Protein 9BLR (pdb70)

GO terms:
  GO:0005272 sodium channel activity (F, IDA)
  GO:0005886 plasma membrane (C, IDA)
  GO:0034706 sodium channel complex (C, IDA)
  GO:0016324 apical plasma membrane (C, EXP)
  GO:0005886 plasma membrane (C, TAS)
  GO:0005515 protein binding (F, IPI)
  GO:0015629 actin cytoskeleton (C, IDA)
  GO:0098719 sodium ion import across plasma membrane (P, IDA)
  GO:0071468 cellular response to acidic pH (P, IDA)
  GO:0006883 intracellular sodium ion homeostasis (P, IDA)
  GO:0016020 membrane (C, IDA)
  GO:0016324 apical plasma membrane (C, IDA)

InterPro domains:
  IPR001873 Epithelial sodium channel [PF00858] (227-713)
  IPR001873 Epithelial sodium channel [PR01078] (249-266)
  IPR001873 Epithelial sodium channel [PR01078] (288-304)
  IPR001873 Epithelial sodium channel [PR01078] (424-435)
  IPR001873 Epithelial sodium channel [PR01078] (438-454)
  IPR001873 Epithelial sodium channel [PR01078] (463-481)
  IPR001873 Epithelial sodium channel [PR01078] (488-506)
  IPR001873 Epithelial sodium channel [PR01078] (518-534)
  IPR001873 Epithelial sodium channel [PR01078] (551-562)
  IPR001873 Epithelial sodium channel [PR01078] (562-579)
  IPR001873 Epithelial sodium channel [PR01078] (615-635)
  IPR001873 Epithelial sodium channel [PR01078] (659-679)
  IPR001873 Epithelial sodium channel [PR01078] (679-693)
  IPR001873 Epithelial sodium channel [PR01078] (693-709)
  IPR001873 Epithelial sodium channel [PTHR11690] (219-716)
  IPR004724 Epithelial sodium channel, chordates [TIGR00859] (219-781)
  IPR020903 Epithelial sodium channel, conserved site [PS01206] (551-571)

Secondary structure (DSSP, 8-state):
--EEEEE-S-----GGGHHHHHHHHHHHHHHHHHH----S-TTS-EEE---EEEEEEETTEEEEEEEEESSHHHHHHHHHHHHHHHHHTTSSSS----SEEEEEETTEEE-GGGSEEEEETTTEEEEE----SPP-SSSGGGSEEEEEE---SSS-TTT---BSEEEEEE-TT--TTTT---EEE-TTEEEEEEEEEEEEE--BBTTBSS----SSSS---HHHHHHHHHHHHHHHHHSSB-TTS---TT--B--TTT-TTHHHHHHHHHHHHHTT--SHHHH-PPBSEEEEEEEEEEEEE-S-TTTHHHHHHHHHHHT-----EEEEEEEE--S---EE--/-EEEEEEEE---EEPPEEEEEESSSS-HHHHTTTTHHHHHHHHHHHHHHH-GGG-----HHHHTTS-EEEEE-SSTTS-EEEESS----SPPP-STTEEEEEEEEETTTTEEEEEEES-HHHHHHHHHHHHHHHHHTTS-HHHHTTSS--HHHHEEEEEETTEEE-GGGSEEEEETTTEEEEEES-SSSSPPPEE-S-SGGGSEEEEEE--GGGS-TTT--SBSEEEEEE-TT----HHHH-EEE-TTEEEEEEEEEEEEE---TTTSS-BSSSTT-SS--GGGGGTPPP-HHHHHHHHHHHHHHHHHSSB-TTS---TT--B--TTT-TTHHHHHHHHHH-HHHHHHHHTTPPPBSEE--B--EEEEEESS-TTTHHHHHHHHHHT-SSSS-----TTSEEEEEEEEEEEEEEEEEEEE-/-EEEEEEEES-EE--EEEEEESSSS-HHHHHHHHHHHHHHHHHHHHHH---HHHHHS-EEE----EEEEE--SSTTS-EEEEESSHHHHHHHHHHHHHHHHHTTS-HHHHHHTS--HHHHEEEEEETTEEE-GGGEEEEEETTTEEEEEES--TTSPPPEE-S-SGGGSEEEEEE--GGGS-TTS---BSEEEEEE-TTS---HHHH-EEE-TTEEEEEEEEEEEEE---TTTS--BSTTTT-SS--TTSS---HHHHHHHHHHHHHHHTTT-B-SSS---TT--B--TTT-TTHHHHHHHHHHHHTTTTTSHHHH---BSEEEEE--EEEEEESS-TTTHHHHHHHHHHHTTTS-SSPPPGGGEEEEEEEEEEEEEEEEEEE--

Radius of gyration: 31.33 Å; Cα contacts (8 Å, |Δi|>4): 2363; chains: 3; bounding box: 93×84×81 Å

Foldseek 3Di:
DWWKKKFQQAADCFPVCNVVVVVLVVLLCVQVCVVDCVLQDSQQGWDFDCGTWGKAADPVRPDMDTDHDPDVLVRLQVSSQVSVQQRPLPDDPPDGVPQFLWKDALHHGDDQVCWDWDAARRRHIMTMNPDPDDFDDWDLNRFMKTKGFFPVPPGPVRHDPDTWMWMFIGHPFADGPFPTPTDTFHFQKEKEKEKDKEKAAEAAAQPHDFADDFQDGGGDFQRRRLLVLLQVVLCVVQVAGDRRGHGPPRGGHDHCSPRVRSVVVNVVSVVCVVVVVDCSVVRGTGHNMDMDMDIDMDMDGPDDPVPPVVVVVSCVVVPHDCVRMYMYRYTHHDPDYDYDYD/DKDKDKDFFADKDFDWKKKWFWLFQFFQVQCCVQCVQVVVVLVQLVCLAPPNVVHDPHDCVLCVLWFKWKWFCPPVVDIDTGTSPPDVDSHRDLDPRIWMWTWAADDVRPGTDTDTGSDPLVVSLVSSVVSVQQRVLVDDVVVSLVRHDQQLQWFLAKAALHDGDGSVQWDWDQQPSGRIMTIHQQCDPHHGDIFGDFDLNHGMKTKTFRPPVRGDVSRNPDGFMWMATHHHQADDPSPPRTDTFFWLKEKEKAKAKAKEFEDDDVVDPADAFPPPFDFDFLCVVSVGTDFQVSQLLRLLQVVLCVFQVAGDDSGHDDPPHGHDHCVPGSNSVVSNVCSVPDVVSVVVSVVRGHGHRMGIDIDMDMDMDRPDDPVCLVPVLVVSLVPSPDDDDSDRDSGGMYMYGYTHHSIHYIYMYMDDD/DDKDKDKDLDWFFFWKKKKFWQFAFQQVPCCVVCVVPVVVLVVQCCVVPVVVLCVLWPWDPDVVKIWTWQADPVRPDGDIDIDPPPNVRSLVSSVVVVLQSLLPDDDVVLLVRHDQQLQFFLWKDAQHDTDGSVQWDWDQFLNRRIMTMGQQDPPDDGDIWNDFDLNHGMKTKTFFDPVRHDPSHDDDGFMWMDTHHNQDDCPRVPDTDTFAFQKAKEKAWAKEKEFDDDDVVDHADAQPPDAPFDQQPNGGDFLVSQLQRLLQVVLCVPQHAGDPSDDDHPPHGHDHCVRRSSSVRVVVVSVVCVVVCNSVSNVGRGGHRIDMDIDIDIDIDRPPDPVCVVPPFVVSVVSSPPPDPDTDDSRRMYMYGYTHNRSMHMYMYDDDD

Solvent-accessible surface area: 49454 Å² total; per-residue (Å²): 62,12,7,3,0,0,0,14,15,21,11,110,73,33,94,73,0,94,178,40,1,100,64,0,39,112,3,0,128,106,7,20,102,92,26,13,155,170,117,26,49,90,135,26,102,3,90,115,84,101,66,0,0,0,118,6,35,69,77,125,32,69,79,54,26,114,36,10,8,18,6,0,13,27,0,0,52,45,0,3,32,4,0,3,3,5,3,14,18,43,92,35,81,96,193,158,94,101,7,14,12,23,2,39,36,45,22,95,25,14,61,16,227,112,23,115,68,53,62,34,28,45,35,0,14,0,14,4,12,40,6,124,81,94,31,14,25,17,1,46,71,19,3,6,12,0,17,0,28,3,42,55,146,80,6,22,41,7,9,34,11,42,4,6,0,69,0,2,6,17,16,107,97,72,54,10,29,56,25,46,24,20,16,13,1,20,15,13,5,16,0,13,0,16,8,71,29,50,48,8,59,153,96,0,54,70,26,131,65,98,83,22,126,46,56,45,150,29,37,22,22,49,38,1,0,34,20,3,0,12,0,79,21,0,31,111,85,37,81,0,0,12,50,36,40,38,63,27,122,83,20,86,59,3,7,21,54,170,36,99,21,8,4,34,20,7,20,96,19,52,66,32,34,49,95,71,143,15,42,4,38,109,107,5,32,55,14,20,181,30,39,12,19,94,19,66,33,9,26,0,76,13,15,1,70,83,0,41,55,21,19,126,24,23,8,51,60,95,64,32,118,155,94,20,5,0,42,0,2,1,4,24,36,79,125,56,108,136,46,60,112,163,180,47,58,31,42,43,48,33,5,38,97,76,31,68,0,2,0,0,0,0,0,3,13,1,14,1,30,62,66,97,0,99,116,54,0,140,52,2,12,89,1,0,72,21,0,7,63,26,4,59,34,8,128,118,67,215,152,30,54,86,83,31,4,80,25,1,5,0,0,13,12,20,76,159,80,104,179,120,63,104,65,74,40,2,36,86,133,160,81,86,147,10,28,63,33,131,25,13,62,8,0,1,69,2,20,13,95,152,141,111,100,54,58,79,34,58,0,61,6,1,5,20,0,0,27,33,0,0,69,24,1,1,14,8,32,9,11,75,27,72,88,148,80,3,47,116,10,4,4,52,6,84,45,0,11,18,6,3,20,14,16,33,108,70,8,61,67,175,78,15,50,67,16,12,12,25,54,14,0,19,1,14,1,4,18,12,27,51,117,139,182,12,74,78,5,26,12,35,14,48,81,29,1,0,52,1,10,0,5,0,10,1,97,26,1,0,23,7,35,3,22,17,0,0,0,13,0,13,12,9,56,43,104,21,15,0,11,0,39,13,50,7,3,28,1,12,10,34,5,13,0,20,0,1,0,18,6,5,61,2,74,20,77,10,142,115,109,20,99,6,1,119,94,16,104,103,22,98,18,130,52,21,10,71,115,52,91,24,67,40,33,9,26,7,2,21,21,0,2,32,0,33,37,0,28,145,88,16,105,0,0,5,14,38,20,23,44,40,241,73,67,130,60,2,9,50,190,77,39,84,60,5,4,25,30,23,16,78,15,36,62,41,71,66,23,27,117,85,7,35,73,73,7,86,27,36,6,84,21,42,32,30,75,33,35,26,7,32,3,48,10,21,1,111,31,0,53,94,19,0,12,104,2,0,33,86,11,34,94,107,106,87,102,141,111,14,31,111,113,0,3,0,34,0,13,1,20,1,24,53,29,0,52,62,7,5,66,36,51,63,100,114,69,62,45,16,90,13,59,21,135,110,2,82,2,1,0,0,0,0,0,0,17,4,9,5,58,25,60,38,3,112,136,59,0,53,71,0,5,106,22,0,138,104,13,30,144,93,63,82,102,135,130,12,40,149,93,13,54,54,64,99,81,145,169,58,13,0,0,63,5,41,23,130,113,96,96,108,42,11,66,39,64,6,59,8,8,5,34,0,1,28,27,2,0,66,30,0,8,36,4,16,2,11,84,17,90,95,152,117,8,45,120,5,11,5,49,8,99,36,0,16,17,10,3,12,16,22,11,79,29,10,33,24,172,46,14,37,85,36,40,11,15,36,17,0,5,0,16,5,2,11,48,99,149,156,104,117,74,62,31,1,6,43,18,2,14,74,25,3,0,22,1,8,0,23,0,30,22,106,29,5,8,30,17,24,31,29,4,0,0,0,9,1,15,23,8,49,63,70,61,36,9,23,0,43,25,86,7,36,13,0,6,0,10,14,3,1,12,1,2,0,26,8,30,21,22,90,55,39,36,88,114,122,48,126,0,1,115,106,24,94,74,21,110,38,154,69,32,11,146,21,23,14,32,53,43,1,2,10,8,0,6,9,1,56,64,1,39,132,107,49,49,0,0,28,8,24,38,29,74,13,114,104,16,89,49,1,8,19,111,107,29,107,47,20,18,44,12,53,58,46,16,25,126,21,3,46,111,101,133,32,29,1,48,91,52,14,59,52,24,11,52,82,82,48,27,49,62,28,42,4,12,0,46,3,1,0,57,37,0,50,140,8,7,1,33,0,0,22,40,29,14,20,213,84,38,159,154,118,5,82,73,50,14,0,0,37,0,15,0,6,3,18,16,4,23,29,33,10,50,86,63,47,65,141

Nearest PDB structures (foldseek):
  9blr-assembly1_B  TM=1.002E+00  e=4.425E-98  Homo sapiens
  9btg-assembly1_B  TM=9.963E-01  e=2.509E-84  Homo sapiens
  9btu-assembly1_B  TM=9.825E-01  e=3.377E-84  Homo sapiens
  6wth-assembly1_B  TM=9.938E-01  e=1.304E-80  Homo sapiens
  9btg-assembly1_A  TM=9.764E-01  e=3.325E-81  Homo sapiens

B-factor: mean 76.35, std 28.98, range [6.54, 152.68]

Structure (mmCIF, N/CA/C/O backbone):
data_9BLR
#
_entry.id   9BLR
#
_cell.length_a   1.00
_cell.length_b   1.00
_cell.length_c   1.00
_cell.angle_alpha   90.00
_cell.angle_beta   90.00
_cell.angle_gamma   90.00
#
_symmetry.space_group_name_H-M   'P 1'
#
loop_
_entity.id
_entity.type
_entity.pdbx_description
1 polymer 'Isoform 1 of Amiloride-sensitive sodium channel subunit delta'
2 polymer 'Amiloride-sensitive sodium channel subunit beta'
3 polymer 'Amiloride-sensitive sodium channel subunit gamma'
4 branched beta-D-mannopyranose-(1-4)-2-acetamido-2-deoxy-beta-D-glucopyranose-(1-4)-2-acetamido-2-deoxy-beta-D-glucopyranose
5 branched 2-acetamido-2-deoxy-beta-D-glucopyranose-(1-4)-2-acetamido-2-deoxy-beta-D-glucopyranose
6 non-polymer 2-acetamido-2-deoxy-beta-D-glucopyranose
#
loop_
_atom_site.group_PDB
_atom_site.id
_atom_site.type_symbol
_atom_site.label_atom_id
_atom_site.label_alt_id
_atom_site.label_comp_id
_atom_site.label_asym_id
_atom_site.label_entity_id
_atom_site.label_seq_id
_atom_site.pdbx_PDB_ins_code
_atom_site.Cartn_x
_atom_site.Cartn_y
_atom_site.Cartn_z
_atom_site.occupancy
_atom_site.B_iso_or_equiv
_atom_site.auth_seq_id
_atom_site.auth_comp_id
_atom_site.auth_asym_id
_atom_site.auth_atom_id
_atom_site.pdbx_PDB_model_num
ATOM 1 N N . LEU A 1 128 ? 155.184 164.412 164.281 1.00 110.93 128 LEU A N 1
ATOM 2 C CA . L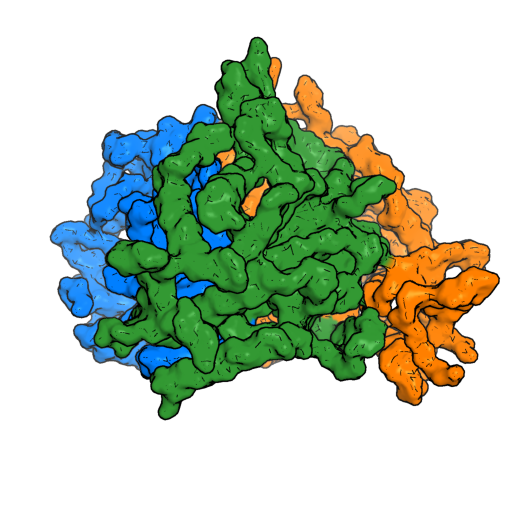EU A 1 128 ? 155.707 164.324 165.639 1.00 113.18 128 LEU A CA 1
ATOM 3 C C . LEU A 1 128 ? 156.114 162.875 165.948 1.00 114.86 128 LEU A C 1
ATOM 4 O O . LEU A 1 128 ? 155.357 161.950 165.655 1.00 114.31 128 LEU A O 1
ATOM 20 N N . PRO A 1 129 ? 157.298 162.669 166.529 1.00 109.50 129 PRO A N 1
ATOM 21 C CA . PRO A 1 129 ? 157.774 161.299 166.761 1.00 109.42 129 PRO A CA 1
ATOM 22 C C . PRO A 1 129 ? 157.082 160.621 167.937 1.00 107.11 129 PRO A C 1
ATOM 23 O O . PRO A 1 129 ? 156.452 161.256 168.785 1.00 104.59 129 PRO A O 1
ATOM 34 N N . LEU A 1 130 ? 157.225 159.298 167.975 1.00 96.37 130 LEU A N 1
ATOM 35 C CA . LEU A 1 130 ? 156.649 158.449 169.007 1.00 91.39 130 LEU A CA 1
ATOM 36 C C . LEU A 1 130 ? 157.720 158.015 169.999 1.00 95.73 130 LEU A C 1
ATOM 37 O O . LEU A 1 130 ? 158.903 158.324 169.851 1.00 101.68 130 LEU A O 1
ATOM 53 N N . VAL A 1 131 ? 157.289 157.275 171.018 1.00 81.34 131 VAL A N 1
ATOM 54 C CA . VAL A 1 131 ? 158.199 156.652 171.973 1.00 79.04 131 VAL A CA 1
ATOM 55 C C . VAL A 1 131 ? 157.631 155.301 172.386 1.00 81.29 131 VAL A C 1
ATOM 56 O O . VAL A 1 131 ? 156.427 155.168 172.624 1.00 86.36 131 VAL A O 1
ATOM 69 N N . THR A 1 132 ? 158.501 154.295 172.454 1.00 75.75 132 THR A N 1
ATOM 70 C CA . THR A 1 132 ? 158.153 152.955 172.909 1.00 69.96 132 THR A CA 1
ATOM 71 C C . THR A 1 132 ? 158.831 152.696 174.245 1.00 73.42 132 THR A C 1
ATOM 72 O O . THR A 1 132 ? 160.013 153.012 174.411 1.00 81.25 132 THR A O 1
ATOM 83 N N . LEU A 1 133 ? 158.090 152.122 175.188 1.00 69.94 133 LEU A N 1
ATOM 84 C CA . LEU A 1 133 ? 158.624 151.720 176.484 1.00 62.98 133 LEU A CA 1
ATOM 85 C C . LEU A 1 133 ? 158.560 150.204 176.595 1.00 66.43 133 LEU A C 1
ATOM 86 O O . LEU A 1 133 ? 157.509 149.609 176.344 1.00 76.31 133 LEU A O 1
ATOM 102 N N . CYS A 1 134 ? 159.677 149.583 176.977 1.00 70.44 134 CYS A N 1
ATOM 103 C CA . CYS A 1 134 ? 159.754 148.136 177.134 1.00 73.44 134 CYS A CA 1
ATOM 104 C C . CYS A 1 134 ? 160.283 147.804 178.522 1.00 72.85 134 CYS A C 1
ATOM 105 O O . CYS A 1 134 ? 161.171 148.489 179.035 1.00 77.17 134 CYS A O 1
ATOM 112 N N . ASP A 1 135 ? 159.744 146.739 179.123 1.00 68.95 135 ASP A N 1
ATOM 113 C CA . ASP A 1 135 ? 159.955 146.486 180.544 1.00 70.98 135 ASP A CA 1
ATOM 114 C C . ASP A 1 135 ? 161.207 145.672 180.851 1.00 74.62 135 ASP A C 1
ATOM 115 O O . ASP A 1 135 ? 161.633 145.644 182.009 1.00 74.97 135 ASP A O 1
ATOM 124 N N . GLY A 1 136 ? 161.804 145.012 179.863 1.00 84.34 136 GLY A N 1
ATOM 125 C CA . GLY A 1 136 ? 162.974 144.196 180.134 1.00 82.86 136 GLY A CA 1
ATOM 126 C C . GLY A 1 136 ? 162.686 142.903 180.863 1.00 83.55 136 GLY A C 1
ATOM 127 O O . GLY A 1 136 ? 163.606 142.303 181.424 1.00 79.29 136 GLY A O 1
ATOM 131 N N . ASN A 1 137 ? 161.432 142.450 180.869 1.00 90.56 137 ASN A N 1
ATOM 132 C CA . ASN A 1 137 ? 161.018 141.247 181.594 1.00 87.82 137 ASN A CA 1
ATOM 133 C C . ASN A 1 137 ? 160.085 140.423 180.714 1.00 87.46 137 ASN A C 1
ATOM 134 O O . ASN A 1 137 ? 158.857 140.541 180.812 1.00 89.18 137 ASN A O 1
ATOM 145 N N . PRO A 1 138 ? 160.630 139.573 179.843 1.00 76.81 138 PRO A N 1
ATOM 146 C CA . PRO A 1 138 ? 159.769 138.747 178.989 1.00 80.16 138 PRO A CA 1
ATOM 147 C C . PRO A 1 138 ? 159.032 137.673 179.779 1.00 85.41 138 PRO A C 1
ATOM 148 O O . PRO A 1 138 ? 159.478 137.231 180.839 1.00 86.66 138 PRO A O 1
ATOM 159 N N . ARG A 1 139 ? 157.886 137.254 179.240 1.00 101.36 139 ARG A N 1
ATOM 160 C CA . ARG A 1 139 ? 157.036 136.258 179.880 1.00 101.44 139 ARG A CA 1
ATOM 161 C C . ARG A 1 139 ? 157.598 134.847 179.694 1.00 103.06 139 ARG A C 1
ATOM 162 O O . ARG A 1 139 ? 158.513 134.604 178.903 1.00 103.46 139 ARG A O 1
ATOM 183 N N . ARG A 1 140 ? 157.016 133.905 180.444 1.00 102.68 140 ARG A N 1
ATOM 184 C CA . ARG A 1 140 ? 157.137 132.477 180.186 1.00 102.14 140 ARG A CA 1
ATOM 185 C C . ARG A 1 140 ? 155.801 132.018 179.611 1.00 103.62 140 ARG A C 1
ATOM 186 O O . ARG A 1 140 ? 154.867 131.744 180.378 1.00 104.64 140 ARG A O 1
ATOM 207 N N . PRO A 1 141 ? 155.638 131.943 178.290 1.00 108.01 141 PRO A N 1
ATOM 208 C CA . PRO A 1 141 ? 154.317 131.621 177.737 1.00 108.39 141 PRO A CA 1
ATOM 209 C C . PRO A 1 141 ? 153.808 130.284 178.254 1.00 111.57 141 PRO A C 1
ATOM 210 O O . PRO A 1 141 ? 154.561 129.316 178.375 1.00 115.27 141 PRO A O 1
ATOM 221 N N . SER A 1 142 ? 152.513 130.240 178.560 1.00 117.06 142 SER A N 1
ATOM 222 C CA . SER A 1 142 ? 151.916 129.023 179.106 1.00 117.89 142 SER A CA 1
ATOM 223 C C . SER A 1 142 ? 152.155 127.786 178.245 1.00 120.40 142 SER A C 1
ATOM 224 O O . SER A 1 142 ? 152.389 126.709 178.819 1.00 119.23 142 SER A O 1
ATOM 232 N N . PRO A 1 143 ? 152.115 127.850 176.910 1.00 121.05 143 PRO A N 1
ATOM 233 C CA . PRO A 1 143 ? 152.349 126.633 176.111 1.00 118.79 143 PRO A CA 1
ATOM 234 C C . PRO A 1 143 ? 153.704 125.969 176.333 1.00 117.42 143 PRO A C 1
ATOM 235 O O . PRO A 1 143 ? 153.827 124.770 176.056 1.00 118.50 143 PRO A O 1
ATOM 246 N N . VAL A 1 144 ? 154.720 126.690 176.816 1.00 115.00 144 VAL A N 1
ATOM 247 C CA . VAL A 1 144 ? 156.061 126.140 176.984 1.00 113.61 144 VAL A CA 1
ATOM 248 C C . VAL A 1 144 ? 156.537 126.211 178.430 1.00 114.79 144 VAL A C 1
ATOM 249 O O . VAL A 1 144 ? 157.737 126.117 178.687 1.00 114.67 144 VAL A O 1
ATOM 262 N N . LEU A 1 145 ? 155.616 126.360 179.384 1.00 119.45 145 LEU A N 1
ATOM 263 C CA . LEU A 1 145 ? 156.005 126.637 180.765 1.00 119.97 145 LEU A CA 1
ATOM 264 C C . LEU A 1 145 ? 156.868 125.521 181.358 1.00 122.42 145 LEU A C 1
ATOM 265 O O . LEU A 1 145 ? 157.788 125.792 182.139 1.00 121.29 145 LEU A O 1
ATOM 281 N N . ARG A 1 146 ? 156.591 124.260 181.006 1.00 124.62 146 ARG A N 1
ATOM 282 C CA . ARG A 1 146 ? 157.395 123.151 181.524 1.00 122.86 146 ARG A CA 1
ATOM 283 C C . ARG A 1 146 ? 158.801 123.152 180.926 1.00 123.14 146 ARG A C 1
ATOM 284 O O . ARG A 1 146 ? 159.793 122.929 181.637 1.00 123.18 146 ARG A O 1
ATOM 305 N N . HIS A 1 147 ? 158.904 123.404 179.620 1.00 121.60 147 HIS A N 1
ATOM 306 C CA . HIS A 1 147 ? 160.198 123.334 178.947 1.00 122.30 147 HIS A CA 1
ATOM 307 C C . HIS A 1 147 ? 161.162 124.381 179.500 1.00 120.42 147 HIS A C 1
ATOM 308 O O . HIS A 1 147 ? 162.363 124.118 179.663 1.00 121.24 147 HIS A O 1
ATOM 322 N N . LEU A 1 148 ? 160.650 125.568 179.821 1.00 107.62 148 LEU A N 1
ATOM 323 C CA . LEU A 1 148 ? 161.505 126.595 180.399 1.00 106.94 148 LEU A CA 1
ATOM 324 C C . LEU A 1 148 ? 161.978 126.204 181.797 1.00 107.76 148 LEU A C 1
ATOM 325 O O . LEU A 1 148 ? 163.102 126.545 182.188 1.00 111.15 148 LEU A O 1
ATOM 341 N N . GLU A 1 149 ? 161.163 125.461 182.550 1.00 117.08 149 GLU A N 1
ATOM 342 C CA . GLU A 1 149 ? 161.634 124.943 183.833 1.00 121.28 149 GLU A CA 1
ATOM 343 C C . GLU A 1 149 ? 162.748 123.921 183.632 1.00 122.19 149 GLU A C 1
ATOM 344 O O . GLU A 1 149 ? 163.730 123.900 184.391 1.00 118.65 149 GLU A O 1
ATOM 356 N N . LEU A 1 150 ? 162.614 123.060 182.617 1.00 119.80 150 LEU A N 1
ATOM 357 C CA . LEU A 1 150 ? 163.704 122.140 182.299 1.00 116.73 150 LEU A CA 1
ATOM 358 C C . LEU A 1 150 ? 164.993 122.901 182.008 1.00 114.88 150 LEU A C 1
ATOM 359 O O . LEU A 1 150 ? 166.076 122.510 182.467 1.00 114.92 150 LEU A O 1
ATOM 375 N N . LEU A 1 151 ? 164.896 123.999 181.253 1.00 102.79 151 LEU A N 1
ATOM 376 C CA . LEU A 1 151 ? 166.098 124.777 180.955 1.00 101.51 151 LEU A CA 1
ATOM 377 C C . LEU A 1 151 ? 166.678 125.421 182.210 1.00 102.53 151 LEU A C 1
ATOM 378 O O . LEU A 1 151 ? 167.900 125.475 182.366 1.00 105.31 151 LEU A O 1
ATOM 394 N N . ASP A 1 152 ? 165.834 125.944 183.103 1.00 103.52 152 ASP A N 1
ATOM 395 C CA . ASP A 1 152 ? 166.368 126.517 184.341 1.00 104.38 152 ASP A CA 1
ATOM 396 C C . ASP A 1 152 ? 167.126 125.463 185.150 1.00 106.11 152 ASP A C 1
ATOM 397 O O . ASP A 1 152 ? 168.228 125.726 185.661 1.00 105.97 152 ASP A O 1
ATOM 406 N N . GLU A 1 153 ? 166.559 124.258 185.265 1.00 110.05 153 GLU A N 1
ATOM 407 C CA . GLU A 1 153 ? 167.251 123.179 185.971 1.00 110.09 153 GLU A CA 1
ATOM 408 C C . GLU A 1 153 ? 168.603 122.878 185.324 1.00 109.13 153 GLU A C 1
ATOM 409 O O . GLU A 1 153 ? 169.638 122.796 186.005 1.00 108.38 153 GLU A O 1
ATOM 421 N N . PHE A 1 154 ? 168.604 122.702 184.002 1.00 102.40 154 PHE A N 1
ATOM 422 C CA . PHE A 1 154 ? 169.834 122.397 183.274 1.00 99.15 154 PHE A CA 1
ATOM 423 C C . PHE A 1 154 ? 170.877 123.499 183.456 1.00 101.20 154 PHE A C 1
ATOM 424 O O . PHE A 1 154 ? 172.074 123.222 183.636 1.00 103.30 154 PHE A O 1
ATOM 441 N N . ALA A 1 155 ? 170.436 124.758 183.436 1.00 98.70 155 ALA A N 1
ATOM 442 C CA . ALA A 1 155 ? 171.356 125.878 183.591 1.00 97.71 155 ALA A CA 1
ATOM 443 C C . ALA A 1 155 ? 172.013 125.864 184.961 1.00 98.95 155 ALA A C 1
ATOM 444 O O . ALA A 1 155 ? 173.215 126.139 185.087 1.00 97.05 155 ALA A O 1
ATOM 451 N N . ARG A 1 156 ? 171.238 125.575 186.007 1.00 101.98 156 ARG A N 1
ATOM 452 C CA . ARG A 1 156 ? 171.846 125.469 187.330 1.00 99.68 156 ARG A CA 1
ATOM 453 C C . ARG A 1 156 ? 172.868 124.336 187.366 1.00 99.30 156 ARG A C 1
ATOM 454 O O . ARG A 1 156 ? 173.986 124.511 187.879 1.00 96.06 156 ARG A O 1
ATOM 475 N N . GLU A 1 157 ? 172.515 123.177 186.792 1.00 105.96 157 GLU A N 1
ATOM 476 C CA . GLU A 1 157 ? 173.464 122.064 186.749 1.00 105.00 157 GLU A CA 1
ATOM 477 C C . GLU A 1 157 ? 174.773 122.462 186.076 1.00 106.05 157 GLU A C 1
ATOM 478 O O . GLU A 1 157 ? 175.841 121.975 186.465 1.00 105.06 157 GLU A O 1
ATOM 490 N N . ASN A 1 158 ? 174.718 123.327 185.062 1.00 103.37 158 ASN A N 1
ATOM 491 C CA . ASN A 1 158 ? 175.947 123.706 184.361 1.00 102.22 158 ASN A CA 1
ATOM 492 C C . ASN A 1 158 ? 176.758 124.747 185.132 1.00 100.62 158 ASN A C 1
ATOM 493 O O . ASN A 1 158 ? 177.986 124.620 185.276 1.00 100.02 158 ASN A O 1
ATOM 504 N N . ILE A 1 159 ? 176.143 125.865 185.465 1.00 98.34 159 ILE A N 1
ATOM 505 C CA . ILE A 1 159 ? 176.941 126.922 186.064 1.00 98.71 159 ILE A CA 1
ATOM 506 C C . ILE A 1 159 ? 177.555 126.375 187.316 1.00 98.25 159 ILE A C 1
ATOM 507 O O . ILE A 1 159 ? 178.696 126.691 187.640 1.00 95.76 159 ILE A O 1
ATOM 523 N N . ASP A 1 160 ? 176.817 125.515 188.000 1.00 108.74 160 ASP A N 1
ATOM 524 C CA . ASP A 1 160 ? 177.298 124.991 189.270 1.00 109.57 160 ASP A CA 1
ATOM 525 C C . ASP A 1 160 ? 178.426 124.001 189.103 1.00 106.93 160 ASP A C 1
ATOM 526 O O . ASP A 1 160 ? 179.066 123.618 190.078 1.00 103.96 160 ASP A O 1
ATOM 535 N N . SER A 1 161 ? 178.663 123.570 187.878 1.00 101.02 161 SER A N 1
ATOM 536 C CA . SER A 1 161 ? 179.760 122.669 187.627 1.00 100.89 161 SER A CA 1
ATOM 537 C C . SER A 1 161 ? 180.976 123.490 187.277 1.00 101.44 161 SER A C 1
ATOM 538 O O . SER A 1 161 ? 182.057 123.255 187.805 1.00 98.20 161 SER A O 1
ATOM 546 N N . LEU A 1 162 ? 180.802 124.466 186.394 1.00 103.31 162 LEU A N 1
ATOM 547 C CA . LEU A 1 162 ? 181.948 125.265 185.959 1.00 101.57 162 LEU A CA 1
ATOM 548 C C . LEU A 1 162 ? 182.464 126.148 187.087 1.00 100.20 162 LEU A C 1
ATOM 549 O O . LEU A 1 162 ? 183.640 126.529 187.088 1.00 97.07 162 LEU A O 1
ATOM 565 N N . TYR A 1 163 ? 181.601 126.487 188.042 1.00 98.17 163 TYR A N 1
ATOM 566 C CA . TYR A 1 163 ? 181.977 127.282 189.201 1.00 96.84 163 TYR A CA 1
ATOM 567 C C . TYR A 1 163 ? 181.302 126.681 190.426 1.00 98.72 163 TYR A C 1
ATOM 568 O O . TYR A 1 163 ? 180.337 125.923 190.312 1.00 99.70 163 TYR A O 1
ATOM 586 N N . ASN A 1 164 ? 181.816 127.017 191.605 1.00 103.93 164 ASN A N 1
ATOM 587 C CA . ASN A 1 164 ? 181.259 126.470 192.842 1.00 104.56 164 ASN A CA 1
ATOM 588 C C . ASN A 1 164 ? 179.978 127.201 193.234 1.00 103.20 164 ASN A C 1
ATOM 589 O O . ASN A 1 164 ? 180.017 128.268 193.842 1.00 104.53 164 ASN A O 1
ATOM 600 N N 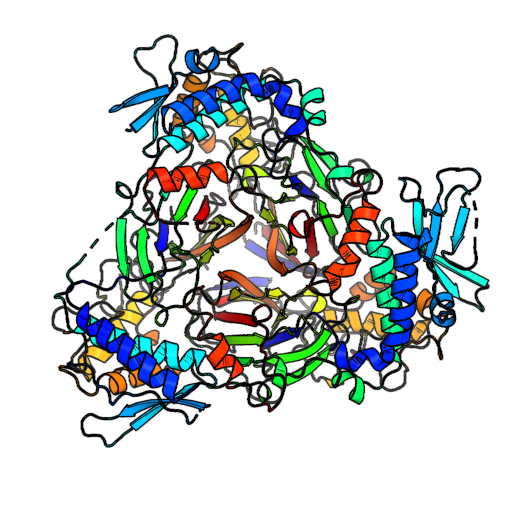. PHE A 1 185 ? 161.123 117.668 176.586 1.00 124.00 185 PHE A N 1
ATOM 601 C CA . PHE A 1 185 ? 162.469 117.127 176.744 1.00 124.29 185 PHE A CA 1
ATOM 602 C C . PHE A 1 185 ? 163.197 117.130 175.396 1.00 123.64 185 PHE A C 1
ATOM 603 O O . PHE A 1 185 ? 164.173 116.408 175.198 1.00 121.57 185 PHE A O 1
ATOM 620 N N . HIS A 1 186 ? 162.712 117.967 174.473 1.00 130.68 186 HIS A N 1
ATOM 621 C CA . HIS A 1 186 ? 163.310 118.072 173.145 1.00 130.56 186 HIS A CA 1
ATOM 622 C C . HIS A 1 186 ? 164.622 118.849 173.155 1.00 130.52 186 HIS A C 1
ATOM 623 O O . HIS A 1 186 ? 165.353 118.821 172.159 1.00 130.10 186 HIS A O 1
ATOM 637 N N . LEU A 1 187 ? 164.935 119.533 174.254 1.00 117.27 187 LEU A N 1
ATOM 638 C CA . LEU A 1 187 ? 166.122 120.378 174.326 1.00 116.35 187 LEU A CA 1
ATOM 639 C C . LEU A 1 187 ? 167.396 119.537 174.304 1.00 115.41 187 LEU A C 1
ATOM 640 O O . LEU A 1 187 ? 167.485 118.506 174.975 1.00 114.83 187 LEU A O 1
ATOM 656 N N . ASP A 1 188 ? 168.390 119.987 173.534 1.00 114.48 188 ASP A N 1
ATOM 657 C CA . ASP A 1 188 ? 169.640 119.243 173.355 1.00 114.47 188 ASP A CA 1
ATOM 658 C C . ASP A 1 188 ? 170.582 119.558 174.513 1.00 115.18 188 ASP A C 1
ATOM 659 O O . ASP A 1 188 ? 171.225 120.609 174.543 1.00 115.98 188 ASP A O 1
ATOM 668 N N . ARG A 1 189 ? 170.680 118.628 175.464 1.00 109.53 189 ARG A N 1
ATOM 669 C CA . ARG A 1 189 ? 171.534 118.800 176.634 1.00 108.24 189 ARG A CA 1
ATOM 670 C C . ARG A 1 189 ? 173.023 118.652 176.328 1.00 109.46 189 ARG A C 1
ATOM 671 O O . ARG A 1 189 ? 173.828 118.743 177.262 1.00 108.02 189 ARG A O 1
ATOM 692 N N . GLU A 1 190 ? 173.422 118.441 175.071 1.00 112.45 190 GLU A N 1
ATOM 693 C CA . GLU A 1 190 ? 174.835 118.323 174.728 1.00 110.84 190 GLU A CA 1
ATOM 694 C C . GLU A 1 190 ? 175.407 119.577 174.075 1.00 108.61 190 GLU A C 1
ATOM 695 O O . GLU A 1 190 ? 176.619 119.632 173.843 1.00 107.75 190 GLU A O 1
ATOM 707 N N . ILE A 1 191 ? 174.581 120.581 173.776 1.00 103.85 191 ILE A N 1
ATOM 708 C CA . ILE A 1 191 ? 175.094 121.906 173.440 1.00 105.04 191 ILE A CA 1
ATOM 709 C C . ILE A 1 191 ? 175.379 122.597 174.767 1.00 105.04 191 ILE A C 1
ATOM 710 O O . ILE A 1 191 ? 174.635 123.488 175.194 1.00 105.59 191 ILE A O 1
ATOM 726 N N . ARG A 1 192 ? 176.455 122.180 175.430 1.00 103.54 192 ARG A N 1
ATOM 727 C CA . ARG A 1 192 ? 176.677 122.457 176.842 1.00 103.84 192 ARG A CA 1
ATOM 728 C C . ARG A 1 192 ? 177.848 123.414 177.043 1.00 103.37 192 ARG A C 1
ATOM 729 O O . ARG A 1 192 ? 178.806 123.418 176.265 1.00 102.62 192 ARG A O 1
ATOM 750 N N . LEU A 1 193 ? 177.751 124.219 178.100 1.00 97.76 193 LEU A N 1
ATOM 751 C CA . LEU A 1 193 ? 178.803 125.162 178.462 1.00 96.97 193 LEU A CA 1
ATOM 752 C C . LEU A 1 193 ? 180.081 124.416 178.844 1.00 98.67 193 LEU A C 1
ATOM 753 O O . LEU A 1 193 ? 180.031 123.312 179.390 1.00 97.46 193 LEU A O 1
ATOM 769 N N . GLN A 1 194 ? 181.236 125.022 178.551 1.00 99.39 194 GLN A N 1
ATOM 770 C CA . GLN A 1 194 ? 182.532 124.413 178.836 1.00 95.46 194 GLN A CA 1
ATOM 771 C C . GLN A 1 194 ? 183.529 125.473 179.288 1.00 98.83 194 GLN A C 1
ATOM 772 O O . GLN A 1 194 ? 183.467 126.627 178.857 1.00 99.97 194 GLN A O 1
ATOM 786 N N . ARG A 1 195 ? 184.461 125.064 180.150 1.00 101.39 195 ARG A N 1
ATOM 787 C CA . ARG A 1 195 ? 185.563 125.913 180.593 1.00 100.59 195 ARG A CA 1
ATOM 788 C C . ARG A 1 195 ? 186.819 125.520 179.824 1.00 103.10 195 ARG A C 1
ATOM 789 O O . ARG A 1 195 ? 187.227 124.354 179.846 1.00 100.15 195 ARG A O 1
ATOM 810 N N . LEU A 1 196 ? 187.428 126.494 179.155 1.00 102.51 196 LEU A N 1
ATOM 811 C CA . LEU A 1 196 ? 188.429 126.220 178.126 1.00 97.73 196 LEU A CA 1
ATOM 812 C C . LEU A 1 196 ? 189.835 126.612 178.571 1.00 95.73 196 LEU A C 1
ATOM 813 O O . LEU A 1 196 ? 190.215 127.781 178.515 1.00 94.29 196 LEU A O 1
ATOM 829 N N . VAL A 1 203 ? 190.329 132.916 174.842 1.00 101.77 203 VAL A N 1
ATOM 830 C CA . VAL A 1 203 ? 189.065 132.473 175.422 1.00 101.18 203 VAL A CA 1
ATOM 831 C C . VAL A 1 203 ? 189.318 131.704 176.715 1.00 100.70 203 VAL A C 1
ATOM 832 O O . VAL A 1 203 ? 190.384 131.116 176.897 1.00 102.17 203 VAL A O 1
ATOM 845 N N . ARG A 1 204 ? 188.330 131.712 177.611 1.00 99.72 204 ARG A N 1
ATOM 846 C CA . ARG A 1 204 ? 188.465 131.050 178.906 1.00 103.21 204 ARG A CA 1
ATOM 847 C C . ARG A 1 204 ? 187.220 130.236 179.261 1.00 101.79 204 ARG A C 1
ATOM 848 O O . ARG A 1 204 ? 187.297 129.305 180.068 1.00 99.14 204 ARG A O 1
ATOM 869 N N . VAL A 1 205 ? 186.073 130.568 178.666 1.00 100.55 205 VAL A N 1
ATOM 870 C CA . VAL A 1 205 ? 184.836 129.817 178.874 1.00 97.12 205 VAL A CA 1
ATOM 871 C C . VAL A 1 205 ? 183.926 130.057 177.674 1.00 95.91 205 VAL A C 1
ATOM 872 O O . VAL A 1 205 ? 183.933 131.138 177.081 1.00 100.24 205 VAL A O 1
ATOM 885 N N . GLY A 1 206 ? 183.152 129.040 177.305 1.00 98.26 206 GLY A N 1
ATOM 886 C CA . GLY A 1 206 ? 182.343 129.134 176.098 1.00 102.61 206 GLY A CA 1
ATOM 887 C C . GLY A 1 206 ? 181.514 127.890 175.850 1.00 102.30 206 GLY A C 1
ATOM 888 O O . GLY A 1 206 ? 181.271 127.098 176.762 1.00 101.08 206 GLY A O 1
ATOM 892 N N . PHE A 1 207 ? 181.069 127.731 174.598 1.00 103.81 207 PHE A N 1
ATOM 893 C CA . PHE A 1 207 ? 180.313 126.556 174.175 1.00 103.25 207 PHE A CA 1
ATOM 894 C C . PHE A 1 207 ? 180.626 126.235 172.716 1.00 106.34 207 PHE A C 1
ATOM 895 O O . PHE A 1 207 ? 180.924 127.129 171.921 1.00 109.06 207 PHE A O 1
ATOM 912 N N . ARG A 1 208 ? 180.564 124.944 172.371 1.00 111.16 208 ARG A N 1
ATOM 913 C CA . ARG A 1 208 ? 180.893 124.484 171.025 1.00 111.22 208 ARG A CA 1
ATOM 914 C C . ARG A 1 208 ? 179.638 124.268 170.184 1.00 112.83 208 ARG A C 1
ATOM 915 O O . ARG A 1 208 ? 178.551 124.005 170.703 1.00 113.62 208 ARG A O 1
ATOM 936 N N . LEU A 1 209 ? 179.811 124.386 168.866 1.00 121.26 209 LEU A N 1
ATOM 937 C CA . LEU A 1 209 ? 178.769 124.149 167.874 1.00 120.66 209 LEU A CA 1
ATOM 938 C C . LEU A 1 209 ? 179.355 123.289 166.762 1.00 121.60 209 LEU A C 1
ATOM 939 O O . LEU A 1 209 ? 180.503 123.497 166.358 1.00 122.40 209 LEU A O 1
ATOM 955 N N . CYS A 1 210 ? 178.575 122.328 166.261 1.00 128.10 210 CYS A N 1
ATOM 956 C CA . CYS A 1 210 ? 179.099 121.330 165.334 1.00 128.98 210 CYS A CA 1
ATOM 957 C C . CYS A 1 210 ? 178.140 121.099 164.171 1.00 126.94 210 CYS A C 1
ATOM 958 O O . CYS A 1 210 ? 176.990 121.544 164.183 1.00 128.22 210 CYS A O 1
ATOM 965 N N . ASN A 1 211 ? 178.640 120.384 163.163 1.00 124.48 211 ASN A N 1
ATOM 966 C CA . ASN A 1 211 ? 177.857 120.013 161.990 1.00 125.57 211 ASN A CA 1
ATOM 967 C C . ASN A 1 211 ? 176.881 118.884 162.333 1.00 124.99 211 ASN A C 1
ATOM 968 O O . ASN A 1 211 ? 176.997 118.220 163.366 1.00 124.61 211 ASN A O 1
ATOM 979 N N . SER A 1 212 ? 175.904 118.669 161.443 1.00 119.53 212 SER A N 1
ATOM 980 C CA . SER A 1 212 ? 174.827 117.718 161.716 1.00 118.62 212 SER A CA 1
ATOM 981 C C . SER A 1 212 ? 175.331 116.308 162.004 1.00 121.55 212 SER A C 1
ATOM 982 O O . SER A 1 212 ? 174.670 115.568 162.740 1.00 120.01 212 SER A O 1
ATOM 990 N N . THR A 1 213 ? 176.466 115.910 161.432 1.00 131.72 213 THR A N 1
ATOM 991 C CA . THR A 1 213 ? 177.038 114.587 161.655 1.00 130.64 213 THR A CA 1
ATOM 992 C C . THR A 1 213 ? 178.133 114.600 162.713 1.00 129.19 213 THR A C 1
ATOM 993 O O . THR A 1 213 ? 178.899 113.636 162.810 1.00 128.42 213 THR A O 1
ATOM 1004 N N . GLY A 1 214 ? 178.219 115.661 163.511 1.00 130.77 214 GLY A N 1
ATOM 1005 C CA . GLY A 1 214 ? 179.387 115.888 164.338 1.00 131.36 214 GLY A CA 1
ATOM 1006 C C . GLY A 1 214 ? 180.442 116.612 163.525 1.00 134.02 214 GLY A C 1
ATOM 1007 O O . GLY A 1 214 ? 180.298 117.805 163.240 1.00 134.32 214 GLY A O 1
ATOM 1011 N N . GLY A 1 215 ? 181.494 115.901 163.139 1.00 140.30 215 GLY A N 1
ATOM 1012 C CA . GLY A 1 215 ? 182.442 116.429 162.167 1.00 138.56 215 GLY A CA 1
ATOM 1013 C C . GLY A 1 215 ? 183.003 117.784 162.566 1.00 137.92 215 GLY A C 1
ATOM 1014 O O . GLY A 1 215 ? 183.636 117.940 163.616 1.00 137.49 215 GLY A O 1
ATOM 1018 N N . ASP A 1 216 ? 182.779 118.777 161.706 1.00 131.27 216 ASP A N 1
ATOM 1019 C CA . ASP A 1 216 ? 183.294 120.122 161.937 1.00 131.86 216 ASP A CA 1
ATOM 1020 C C . ASP A 1 216 ? 182.687 120.733 163.197 1.00 131.86 216 ASP A C 1
ATOM 1021 O O . ASP A 1 216 ? 181.499 120.558 163.479 1.00 133.44 216 ASP A O 1
ATOM 1030 N N . CYS A 1 217 ? 183.510 121.461 163.957 1.00 126.05 217 CYS A N 1
ATOM 1031 C CA . CYS A 1 217 ? 183.065 122.120 165.181 1.00 126.51 217 CYS A CA 1
ATOM 1032 C C . CYS A 1 217 ? 183.827 123.423 165.386 1.00 125.01 217 CYS A C 1
ATOM 1033 O O . CYS A 1 217 ? 184.955 123.577 164.910 1.00 125.89 217 CYS A O 1
ATOM 1040 N N . PHE A 1 218 ? 183.207 124.358 166.111 1.00 116.76 218 PHE A N 1
ATOM 1041 C CA . PHE A 1 218 ? 183.882 125.580 166.540 1.00 117.71 218 PHE A CA 1
ATOM 1042 C C . PHE A 1 218 ? 183.279 126.067 167.852 1.00 117.48 218 PHE A C 1
ATOM 1043 O O . PHE A 1 218 ? 182.145 125.733 168.200 1.00 118.91 218 PHE A O 1
ATOM 1060 N N . TYR A 1 219 ? 184.061 126.867 168.578 1.00 112.94 219 TYR A N 1
ATOM 1061 C CA . TYR A 1 219 ? 183.707 127.356 169.908 1.00 113.38 219 TYR A CA 1
ATOM 1062 C C . TYR A 1 219 ? 183.456 128.858 169.873 1.00 113.73 219 TYR A C 1
ATOM 1063 O O . TYR A 1 219 ? 184.274 129.613 169.338 1.00 113.70 219 TYR A O 1
ATOM 1081 N N . ARG A 1 220 ? 182.341 129.293 170.460 1.00 108.39 220 ARG A N 1
ATOM 1082 C CA . ARG A 1 220 ? 182.186 130.696 170.835 1.00 106.22 220 ARG A CA 1
ATOM 1083 C C . ARG A 1 220 ? 182.690 130.855 172.264 1.00 104.64 220 ARG A C 1
ATOM 1084 O O . ARG A 1 220 ? 182.179 130.206 173.182 1.00 104.62 220 ARG A O 1
ATOM 1105 N N . GLY A 1 221 ? 183.697 131.697 172.450 1.00 95.46 221 GLY A N 1
ATOM 1106 C CA . GLY A 1 221 ? 184.399 131.767 173.719 1.00 96.44 221 GLY A CA 1
ATOM 1107 C C . GLY A 1 221 ? 184.599 133.197 174.169 1.00 94.31 221 GLY A C 1
ATOM 1108 O O . GLY A 1 221 ? 184.645 134.128 173.362 1.00 89.98 221 GLY A O 1
ATOM 1112 N N . TYR A 1 222 ? 184.743 133.357 175.484 1.00 91.88 222 TYR A N 1
ATOM 1113 C CA . TYR A 1 222 ? 184.705 134.663 176.124 1.00 88.89 222 TYR A CA 1
ATOM 1114 C C . TYR A 1 222 ? 185.798 134.769 177.181 1.00 88.84 222 TYR A C 1
ATOM 1115 O O . TYR A 1 222 ? 186.374 133.769 177.614 1.00 86.92 222 TYR A O 1
ATOM 1133 N N . THR A 1 223 ? 186.073 136.010 177.595 1.00 77.42 223 THR A N 1
ATOM 1134 C CA . THR A 1 223 ? 187.020 136.258 178.677 1.00 75.04 223 THR A CA 1
ATOM 1135 C C . THR A 1 223 ? 186.437 135.926 180.045 1.00 76.84 223 THR A C 1
ATOM 1136 O O . THR A 1 223 ? 187.200 135.645 180.975 1.00 78.87 223 THR A O 1
ATOM 1147 N N . SER A 1 224 ? 185.112 135.945 180.194 1.00 83.97 224 SER A N 1
ATOM 1148 C CA . SER A 1 224 ? 184.495 135.800 181.505 1.00 88.07 224 SER A CA 1
ATOM 1149 C C . SER A 1 224 ? 183.189 135.024 181.397 1.00 90.41 224 SER A C 1
ATOM 1150 O O . SER A 1 224 ? 182.528 135.027 180.356 1.00 93.73 224 SER A O 1
ATOM 1158 N N . GLY A 1 225 ? 182.817 134.373 182.502 1.00 85.73 225 GLY A N 1
ATOM 1159 C CA . GLY A 1 225 ? 181.589 133.595 182.521 1.00 81.47 225 GLY A CA 1
ATOM 1160 C C . GLY A 1 225 ? 180.335 134.442 182.446 1.00 79.51 225 GLY A C 1
ATOM 1161 O O . GLY A 1 225 ? 179.289 133.967 182.003 1.00 84.89 225 GLY A O 1
ATOM 1165 N N . VAL A 1 226 ? 180.414 135.701 182.883 1.00 67.93 226 VAL A N 1
ATOM 1166 C CA . VAL A 1 226 ? 179.239 136.570 182.852 1.00 73.05 226 VAL A CA 1
ATOM 1167 C C . VAL A 1 226 ? 178.706 136.700 181.431 1.00 77.09 226 VAL A C 1
ATOM 1168 O O . VAL A 1 226 ? 177.494 136.824 181.216 1.00 76.44 226 VAL A O 1
ATOM 1181 N N . ALA A 1 227 ? 179.598 136.688 180.441 1.00 84.06 227 ALA A N 1
ATOM 1182 C CA . ALA A 1 227 ? 179.170 136.757 179.049 1.00 84.70 227 ALA A CA 1
ATOM 1183 C C . ALA A 1 227 ? 178.741 135.387 178.535 1.00 86.27 227 ALA A C 1
ATOM 1184 O O . ALA A 1 227 ? 177.715 135.258 177.851 1.00 88.39 227 ALA A O 1
ATOM 1191 N N . ALA A 1 228 ? 179.523 134.354 178.859 1.00 88.55 228 ALA A N 1
ATOM 1192 C CA . ALA A 1 228 ? 179.266 133.023 178.321 1.00 87.39 228 ALA A CA 1
ATOM 1193 C C . ALA A 1 228 ? 177.926 132.473 178.796 1.00 88.82 228 ALA A C 1
ATOM 1194 O O . ALA A 1 228 ? 177.146 131.953 177.993 1.00 91.49 228 ALA A O 1
ATOM 1201 N N . VAL A 1 229 ? 177.643 132.568 180.097 1.00 84.22 229 VAL A N 1
ATOM 1202 C CA . VAL A 1 229 ? 176.377 132.064 180.626 1.00 81.11 229 VAL A CA 1
ATOM 1203 C C . VAL A 1 229 ? 175.208 132.840 180.035 1.00 80.91 229 VAL A C 1
ATOM 1204 O O . VAL A 1 229 ? 174.188 132.258 179.646 1.00 84.11 229 VAL A O 1
ATOM 1217 N N . GLN A 1 230 ? 175.342 134.164 179.953 1.00 82.00 230 GLN A N 1
ATOM 1218 C CA . GLN A 1 230 ? 174.300 134.993 179.357 1.00 84.06 230 GLN A CA 1
ATOM 1219 C C . GLN A 1 230 ? 173.956 134.509 177.950 1.00 90.80 230 GLN A C 1
ATOM 1220 O O . GLN A 1 230 ? 172.799 134.171 177.659 1.00 88.03 230 GLN A O 1
ATOM 1234 N N . ASP A 1 231 ? 174.961 134.433 177.070 1.00 98.77 231 ASP A N 1
ATOM 1235 C CA . ASP A 1 231 ? 174.694 134.062 175.680 1.00 96.69 231 ASP A CA 1
ATOM 1236 C C . ASP A 1 231 ? 174.227 132.615 175.555 1.00 95.17 231 ASP A C 1
ATOM 1237 O O . ASP A 1 231 ? 173.351 132.314 174.738 1.00 96.62 231 ASP A O 1
ATOM 1246 N N . TRP A 1 232 ? 174.800 131.701 176.338 1.00 84.90 232 TRP A N 1
ATOM 1247 C CA . TRP A 1 232 ? 174.413 130.298 176.242 1.00 81.88 232 TRP A CA 1
ATOM 1248 C C . TRP A 1 232 ? 172.954 130.100 176.648 1.00 89.89 232 TRP A C 1
ATOM 1249 O O . TRP A 1 232 ? 172.181 129.424 175.947 1.00 93.45 232 TRP A O 1
ATOM 1270 N N . TYR A 1 233 ? 172.553 130.680 177.784 1.00 92.68 233 TYR A N 1
ATOM 1271 C CA . TYR A 1 233 ? 171.156 130.576 178.190 1.00 86.88 233 TYR A CA 1
ATOM 1272 C C . TYR A 1 233 ? 170.246 131.231 177.165 1.00 88.33 233 TYR A C 1
ATOM 1273 O O . TYR A 1 233 ? 169.150 130.733 176.893 1.00 90.84 233 TYR A O 1
ATOM 1291 N N . HIS A 1 234 ? 170.674 132.359 176.595 1.00 95.26 234 HIS A N 1
ATOM 1292 C CA . HIS A 1 234 ? 169.867 132.997 175.561 1.00 94.46 234 HIS A CA 1
ATOM 1293 C C . HIS A 1 234 ? 169.683 132.078 174.356 1.00 95.49 234 HIS A C 1
ATOM 1294 O O . HIS A 1 234 ? 168.587 131.999 173.787 1.00 98.74 234 HIS A O 1
ATOM 1308 N N . PHE A 1 235 ? 170.740 131.365 173.960 1.00 95.60 235 PHE A N 1
ATOM 1309 C CA . PHE A 1 235 ? 170.622 130.432 172.842 1.00 94.87 235 PHE A CA 1
ATOM 1310 C C . PHE A 1 235 ? 169.612 129.336 173.151 1.00 96.01 235 PHE A C 1
ATOM 1311 O O . PHE A 1 235 ? 168.769 129.000 172.313 1.00 102.46 235 PHE A O 1
ATOM 1328 N N . HIS A 1 236 ? 169.681 128.754 174.350 1.00 90.06 236 HIS A N 1
ATOM 1329 C CA . HIS A 1 236 ? 168.722 127.692 174.663 1.00 91.39 236 HIS A CA 1
ATOM 1330 C C . HIS A 1 236 ? 167.297 128.229 174.782 1.00 92.87 236 HIS A C 1
ATOM 1331 O O . HIS A 1 236 ? 166.337 127.547 174.390 1.00 96.78 236 HIS A O 1
ATOM 1345 N N . TYR A 1 237 ? 167.139 129.451 175.286 1.00 91.75 237 TYR A N 1
ATOM 1346 C CA . TYR A 1 237 ? 165.824 130.081 175.322 1.00 91.35 237 TYR A CA 1
ATOM 1347 C C . TYR A 1 237 ? 165.253 130.216 173.915 1.00 92.56 237 TYR A C 1
ATOM 1348 O O . TYR A 1 237 ? 164.088 129.884 173.668 1.00 95.63 237 TYR A O 1
ATOM 1366 N N . VAL A 1 238 ? 166.069 130.691 172.972 1.00 93.75 238 VAL A N 1
ATOM 1367 C CA . VAL A 1 238 ? 165.617 130.780 171.585 1.00 89.50 238 VAL A CA 1
ATOM 1368 C C . VAL A 1 238 ? 165.301 129.395 171.039 1.00 91.51 238 VAL A C 1
ATOM 1369 O O . VAL A 1 238 ? 164.368 129.220 170.248 1.00 95.58 238 VAL A O 1
ATOM 1382 N N . ASP A 1 239 ? 166.078 128.392 171.443 1.00 103.82 239 ASP A N 1
ATOM 1383 C CA . ASP A 1 239 ? 165.829 127.030 170.988 1.00 104.46 239 ASP A CA 1
ATOM 1384 C C . ASP A 1 239 ? 164.499 126.490 171.498 1.00 103.18 239 ASP A C 1
ATOM 1385 O O . ASP A 1 239 ? 163.936 125.584 170.874 1.00 103.61 239 ASP A O 1
ATOM 1394 N N . ILE A 1 240 ? 163.985 127.013 172.609 1.00 102.15 240 ILE A N 1
ATOM 1395 C CA . ILE A 1 240 ? 162.676 126.578 173.108 1.00 100.74 240 ILE A CA 1
ATOM 1396 C C . ILE A 1 240 ? 161.539 127.357 172.458 1.00 100.29 240 ILE A C 1
ATOM 1397 O O . ILE A 1 240 ? 160.572 126.767 171.972 1.00 101.63 240 ILE A O 1
ATOM 1413 N N . LEU A 1 241 ? 161.619 128.691 172.446 1.00 97.54 241 LEU A N 1
ATOM 1414 C CA . LEU A 1 241 ? 160.473 129.494 172.028 1.00 97.95 241 LEU A CA 1
ATOM 1415 C C . LEU A 1 241 ? 160.046 129.219 170.593 1.00 97.58 241 LEU A C 1
ATOM 1416 O O . LEU A 1 241 ? 158.897 129.500 170.238 1.00 98.91 241 LEU A O 1
ATOM 1432 N N . ALA A 1 242 ? 160.933 128.687 169.756 1.00 99.39 242 ALA A N 1
ATOM 1433 C CA . ALA A 1 242 ? 160.535 128.344 168.399 1.00 101.53 242 ALA A CA 1
ATOM 1434 C C . ALA A 1 242 ? 159.683 127.080 168.349 1.00 104.34 242 ALA A C 1
ATOM 1435 O O . ALA A 1 242 ? 159.005 126.847 167.343 1.00 104.72 242 ALA A O 1
ATOM 1442 N N . LEU A 1 243 ? 159.692 126.267 169.407 1.00 112.79 243 LEU A N 1
ATOM 1443 C CA . LEU A 1 243 ? 158.901 125.040 169.410 1.00 111.95 243 LEU A CA 1
ATOM 1444 C C . LEU A 1 243 ? 157.411 125.353 169.352 1.00 114.47 243 LEU A C 1
ATOM 1445 O O . LEU A 1 243 ? 156.704 124.928 168.431 1.00 115.72 243 LEU A O 1
ATOM 1461 N N . LEU A 1 244 ? 156.923 126.094 170.339 1.00 123.86 244 LEU A N 1
ATOM 1462 C CA . LEU A 1 244 ? 155.507 126.378 170.518 1.00 125.80 244 LEU A CA 1
ATOM 1463 C C . LEU A 1 244 ? 155.379 127.773 171.110 1.00 124.50 244 LEU A C 1
ATOM 1464 O O . LEU A 1 244 ? 156.320 128.270 171.739 1.00 121.00 244 LEU A O 1
ATOM 1480 N N . PRO A 1 245 ? 154.227 128.431 170.937 1.00 135.44 245 PRO A N 1
ATOM 1481 C CA . PRO A 1 245 ? 153.018 128.015 170.211 1.00 135.67 245 PRO A CA 1
ATOM 1482 C C . PRO A 1 245 ? 153.077 128.343 168.722 1.00 135.22 245 PRO A C 1
ATOM 1483 O O . PRO A 1 245 ? 154.146 128.555 168.155 1.00 134.34 245 PRO A O 1
ATOM 1494 N N . ALA A 1 246 ? 151.917 128.391 168.068 1.00 140.85 246 ALA A N 1
ATOM 1495 C CA . ALA A 1 246 ? 151.817 128.892 166.704 1.00 141.60 246 ALA A CA 1
ATOM 1496 C C . ALA A 1 246 ? 151.800 130.418 166.736 1.00 142.36 246 ALA A C 1
ATOM 1497 O O . ALA A 1 246 ? 150.888 131.052 166.197 1.00 142.73 246 ALA A O 1
ATOM 1504 N N . ALA A 1 247 ? 152.812 131.004 167.374 1.00 141.55 247 ALA A N 1
ATOM 1505 C CA . ALA A 1 247 ? 152.974 132.443 167.576 1.00 141.11 247 ALA A CA 1
ATOM 1506 C C . ALA A 1 247 ? 151.843 133.074 168.390 1.00 141.31 247 ALA A C 1
ATOM 1507 O O . ALA A 1 247 ? 151.697 134.302 168.384 1.00 140.91 247 ALA A O 1
ATOM 1514 N N . TRP A 1 248 ? 151.048 132.276 169.103 1.00 140.58 248 TRP A N 1
ATOM 1515 C CA . TRP A 1 248 ? 149.948 132.810 169.901 1.00 139.88 248 TRP A CA 1
ATOM 1516 C C . TRP A 1 248 ? 150.451 133.546 171.144 1.00 138.31 248 TRP A C 1
ATOM 1517 O O . TRP A 1 248 ? 151.614 133.437 171.545 1.00 135.19 248 TRP A O 1
ATOM 1538 N N . GLU A 1 249 ? 149.535 134.291 171.764 1.00 132.30 249 GLU A N 1
ATOM 1539 C CA . GLU A 1 249 ? 149.746 134.875 173.090 1.00 131.58 249 GLU A CA 1
ATOM 1540 C C . GLU A 1 249 ? 148.781 134.241 174.084 1.00 131.50 249 GLU A C 1
ATOM 1541 O O . GLU A 1 249 ? 147.571 134.207 173.852 1.00 129.78 249 GLU A O 1
ATOM 1553 N N . GLY A 1 257 ? 148.531 143.791 186.672 1.00 102.17 257 GLY A N 1
ATOM 1554 C CA . GLY A 1 257 ? 148.233 144.733 185.609 1.00 102.17 257 GLY A CA 1
ATOM 1555 C C . GLY A 1 257 ? 149.462 145.200 184.850 1.00 102.04 257 GLY A C 1
ATOM 1556 O O . GLY A 1 257 ? 150.578 144.757 185.114 1.00 102.80 257 GLY A O 1
ATOM 1560 N N . HIS A 1 258 ? 149.243 146.109 183.902 1.00 98.64 258 HIS A N 1
ATOM 1561 C CA . HIS A 1 258 ? 150.309 146.647 183.060 1.00 97.44 258 HIS A CA 1
ATOM 1562 C C . HIS A 1 258 ? 151.430 147.226 183.917 1.00 96.43 258 HIS A C 1
ATOM 1563 O O . HIS A 1 258 ? 151.226 147.482 185.108 1.00 95.52 258 HIS A O 1
ATOM 1577 N N . PHE A 1 259 ? 152.616 147.438 183.337 1.00 78.81 259 PHE A N 1
ATOM 1578 C CA . PHE A 1 259 ? 153.676 148.100 184.091 1.00 74.86 259 PHE A CA 1
ATOM 1579 C C . PHE A 1 259 ? 153.574 149.620 184.023 1.00 74.90 259 PHE A C 1
ATOM 1580 O O . PHE A 1 259 ? 154.273 150.304 184.777 1.00 76.15 259 PHE A O 1
ATOM 1597 N N . VAL A 1 260 ? 152.715 150.163 183.161 1.00 73.13 260 VAL A N 1
ATOM 1598 C CA . VAL A 1 260 ? 152.395 151.592 183.170 1.00 72.26 260 VAL A CA 1
ATOM 1599 C C . VAL A 1 260 ? 151.345 151.803 184.258 1.00 78.62 260 VAL A C 1
ATOM 1600 O O . VAL A 1 260 ? 150.171 151.487 184.065 1.00 83.05 260 VAL A O 1
ATOM 1613 N N . LEU A 1 261 ? 151.759 152.347 185.407 1.00 75.39 261 LEU A N 1
ATOM 1614 C CA . LEU A 1 261 ? 150.816 152.556 186.501 1.00 71.90 261 LEU A CA 1
ATOM 1615 C C . LEU A 1 261 ? 149.924 153.765 186.252 1.00 71.08 261 LEU A C 1
ATOM 1616 O O . LEU A 1 261 ? 148.736 153.738 186.588 1.00 73.68 261 LEU A O 1
ATOM 1632 N N . SER A 1 262 ? 150.468 154.833 185.674 1.00 65.61 262 SER A N 1
ATOM 1633 C CA . SER A 1 262 ? 149.658 155.996 185.344 1.00 68.44 262 SER A CA 1
ATOM 1634 C C . SER A 1 262 ? 150.303 156.763 184.200 1.00 68.78 262 SER A C 1
ATOM 1635 O O . SER A 1 262 ? 151.509 156.677 183.964 1.00 72.29 262 SER A O 1
ATOM 1643 N N . CYS A 1 263 ? 149.470 157.522 183.495 1.00 82.41 263 CYS A N 1
ATOM 1644 C CA . CYS A 1 263 ? 149.879 158.324 182.352 1.00 85.09 263 CYS A CA 1
ATOM 1645 C C . CYS A 1 263 ? 149.125 159.642 182.408 1.00 92.56 263 CYS A C 1
ATOM 1646 O O . CYS A 1 263 ? 147.969 159.675 182.837 1.00 97.56 263 CYS A O 1
ATOM 1653 N N . SER A 1 264 ? 149.766 160.728 181.975 1.00 91.81 264 SER A N 1
ATOM 1654 C CA . SER A 1 264 ? 149.093 162.020 181.956 1.00 91.02 264 SER A CA 1
ATOM 1655 C C . SER A 1 264 ? 149.690 162.908 180.875 1.00 92.11 264 SER A C 1
ATOM 1656 O O . SER A 1 264 ? 150.827 162.717 180.440 1.00 94.04 264 SER A O 1
ATOM 1664 N N . TYR A 1 265 ? 148.891 163.886 180.446 1.00 104.31 265 TYR A N 1
ATOM 1665 C CA . TYR A 1 265 ? 149.346 164.925 179.522 1.00 104.42 265 TYR A CA 1
ATOM 1666 C C . TYR A 1 265 ? 148.600 166.210 179.856 1.00 105.06 265 TYR A C 1
ATOM 1667 O O . TYR A 1 265 ? 147.377 166.273 179.701 1.00 106.39 265 TYR A O 1
ATOM 1685 N N . ASP A 1 266 ? 149.335 167.229 180.304 1.00 110.79 266 ASP A N 1
ATOM 1686 C CA . ASP A 1 266 ? 148.783 168.572 180.502 1.00 114.00 266 ASP A CA 1
ATOM 1687 C C . ASP A 1 266 ? 147.524 168.540 181.369 1.00 116.43 266 ASP A C 1
ATOM 1688 O O . ASP A 1 266 ? 146.533 169.220 181.092 1.00 115.15 266 ASP A O 1
ATOM 1697 N N . GLY A 1 267 ? 147.568 167.748 182.441 1.00 117.23 267 GLY A N 1
ATOM 1698 C CA . GLY A 1 267 ? 146.443 167.601 183.345 1.00 114.69 267 GLY A CA 1
ATOM 1699 C C . GLY A 1 267 ? 145.441 166.532 182.962 1.00 114.52 267 GLY A C 1
ATOM 1700 O O . GLY A 1 267 ? 144.640 166.127 183.813 1.00 111.03 267 GLY A O 1
ATOM 1704 N N . LEU A 1 268 ? 145.453 166.062 181.717 1.00 113.97 268 LEU A N 1
ATOM 1705 C CA . LEU A 1 268 ? 144.543 165.009 181.286 1.00 110.14 268 LEU A CA 1
ATOM 1706 C C . LEU A 1 268 ? 145.071 163.636 181.695 1.00 108.56 268 LEU A C 1
ATOM 1707 O O . LEU A 1 268 ? 146.276 163.430 181.853 1.00 106.92 268 LEU A O 1
ATOM 1723 N N . ASP A 1 269 ? 144.149 162.693 181.863 1.00 107.13 269 ASP A N 1
ATOM 1724 C CA . ASP A 1 269 ? 144.502 161.317 182.184 1.00 107.45 269 ASP A CA 1
ATOM 1725 C C . ASP A 1 269 ? 144.670 160.497 180.906 1.00 103.87 269 ASP A C 1
ATOM 1726 O O . ASP A 1 269 ? 144.102 160.820 179.860 1.00 101.34 269 ASP A O 1
ATOM 1735 N N . CYS A 1 270 ? 145.472 159.435 180.994 1.00 105.65 270 CYS A N 1
ATOM 1736 C CA . CYS A 1 270 ? 145.598 158.475 179.901 1.00 104.00 270 CYS A CA 1
ATOM 1737 C C . CYS A 1 270 ? 145.896 157.098 180.484 1.00 108.82 270 CYS A C 1
ATOM 1738 O O . CYS A 1 270 ? 146.354 156.972 181.623 1.00 107.36 270 CYS A O 1
ATOM 1745 N N . GLN A 1 271 ? 145.617 156.059 179.690 1.00 119.38 271 GLN A N 1
ATOM 1746 C CA . GLN A 1 271 ? 145.664 154.679 180.163 1.00 118.33 271 GLN A CA 1
ATOM 1747 C C . GLN A 1 271 ? 146.278 153.781 179.098 1.00 113.92 271 GLN A C 1
ATOM 1748 O O . GLN A 1 271 ? 146.444 154.175 177.942 1.00 112.33 271 GLN A O 1
ATOM 1762 N N . ALA A 1 272 ? 146.596 152.547 179.504 1.00 110.51 272 ALA A N 1
ATOM 1763 C CA . ALA A 1 272 ? 147.137 151.565 178.567 1.00 112.73 272 ALA A CA 1
ATOM 1764 C C . ALA A 1 272 ? 146.193 151.321 177.395 1.00 112.98 272 ALA A C 1
ATOM 1765 O O . ALA A 1 272 ? 146.643 150.968 176.298 1.00 111.80 272 ALA A O 1
ATOM 1772 N N . ARG A 1 273 ? 144.886 151.495 177.606 1.00 119.72 273 ARG A N 1
ATOM 1773 C CA . ARG A 1 273 ? 143.924 151.333 176.520 1.00 120.83 273 ARG A CA 1
ATOM 1774 C C . ARG A 1 273 ? 144.206 152.292 175.366 1.00 122.42 273 ARG A C 1
ATOM 1775 O O . ARG A 1 273 ? 143.854 151.999 174.218 1.00 120.26 273 ARG A O 1
ATOM 1796 N N . GLN A 1 274 ? 144.840 153.435 175.645 1.00 116.39 274 GLN A N 1
ATOM 1797 C CA . GLN A 1 274 ? 145.154 154.406 174.601 1.00 114.05 274 GLN A CA 1
ATOM 1798 C C . GLN A 1 274 ? 146.486 154.123 173.912 1.00 112.18 274 GLN A C 1
ATOM 1799 O O . GLN A 1 274 ? 146.772 154.733 172.876 1.00 110.62 274 GLN A O 1
ATOM 1813 N N . PHE A 1 275 ? 147.297 153.219 174.455 1.00 102.65 275 PHE A N 1
ATOM 1814 C CA . PHE A 1 275 ? 148.565 152.825 173.857 1.00 97.99 275 PHE A CA 1
ATOM 1815 C C . PHE A 1 275 ? 148.379 151.598 172.962 1.00 96.65 275 PHE A C 1
ATOM 1816 O O . PHE A 1 275 ? 147.343 150.932 172.987 1.00 97.33 275 PHE A O 1
ATOM 1833 N N . ARG A 1 276 ? 149.410 151.300 172.169 1.00 98.67 276 ARG A N 1
ATOM 1834 C CA . ARG A 1 276 ? 149.489 150.063 171.397 1.00 99.24 276 ARG A CA 1
ATOM 1835 C C . ARG A 1 276 ? 150.507 149.139 172.058 1.00 99.95 276 ARG A C 1
ATOM 1836 O O . ARG A 1 276 ? 151.621 149.568 172.371 1.00 105.37 276 ARG A O 1
ATOM 1857 N N . THR A 1 277 ? 150.124 147.879 172.273 1.00 90.17 277 THR A N 1
ATOM 1858 C CA . THR A 1 277 ? 150.906 146.938 173.069 1.00 89.20 277 THR A CA 1
ATOM 1859 C C . THR A 1 277 ? 151.360 145.751 172.227 1.00 88.68 277 THR A C 1
ATOM 1860 O O . THR A 1 277 ? 150.602 145.241 171.397 1.00 89.14 277 THR A O 1
ATOM 1871 N N . PHE A 1 278 ? 152.595 145.305 172.455 1.00 91.65 278 PHE A N 1
ATOM 1872 C CA . PHE A 1 278 ? 153.137 144.119 171.798 1.00 90.70 278 PHE A CA 1
ATOM 1873 C C . PHE A 1 278 ? 154.337 143.621 172.601 1.00 93.11 278 PHE A C 1
ATOM 1874 O O . PHE A 1 278 ? 154.725 144.222 173.606 1.00 95.46 278 PHE A O 1
ATOM 1891 N N . HIS A 1 279 ? 154.924 142.508 172.149 1.00 95.67 279 HIS A N 1
ATOM 1892 C CA . HIS A 1 279 ? 156.058 141.878 172.817 1.00 95.64 279 HIS A CA 1
ATOM 1893 C C . HIS A 1 279 ? 157.198 141.624 171.839 1.00 95.98 279 HIS A C 1
ATOM 1894 O O . HIS A 1 279 ? 156.993 141.546 170.624 1.00 95.77 279 HIS A O 1
ATOM 1908 N N . HIS A 1 280 ? 158.406 141.488 172.388 1.00 94.17 280 HIS A N 1
ATOM 1909 C CA . HIS A 1 280 ? 159.579 141.067 171.637 1.00 95.38 280 HIS A CA 1
ATOM 1910 C C . HIS A 1 280 ? 160.419 140.173 172.544 1.00 95.85 280 HIS A C 1
ATOM 1911 O O . HIS A 1 280 ? 160.615 140.505 173.723 1.00 96.37 280 HIS A O 1
ATOM 1925 N N . PRO A 1 281 ? 160.929 139.045 172.035 1.00 95.09 281 PRO A N 1
ATOM 1926 C CA . PRO A 1 281 ? 161.487 138.021 172.940 1.00 95.41 281 PRO A CA 1
ATOM 1927 C C . PRO A 1 281 ? 162.588 138.507 173.870 1.00 94.21 281 PRO A C 1
ATOM 1928 O O . PRO A 1 281 ? 162.662 138.030 175.008 1.00 94.21 281 PRO A O 1
ATOM 1939 N N . THR A 1 282 ? 163.458 139.418 173.431 1.00 96.23 282 THR A N 1
ATOM 1940 C CA . THR A 1 282 ? 164.582 139.847 174.257 1.00 96.85 282 THR A CA 1
ATOM 1941 C C . THR A 1 282 ? 164.331 141.149 175.008 1.00 98.35 282 THR A C 1
ATOM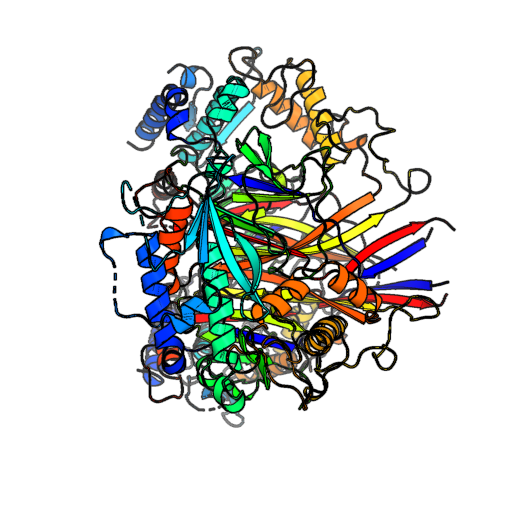 1942 O O . THR A 1 282 ? 165.021 141.411 175.999 1.00 100.73 282 THR A O 1
ATOM 1953 N N . TYR A 1 283 ? 163.374 141.969 174.569 1.00 89.18 283 TYR A N 1
ATOM 1954 C CA . TYR A 1 283 ? 163.076 143.227 175.242 1.00 85.17 283 TYR A CA 1
ATOM 1955 C C . TYR A 1 283 ? 161.865 143.149 176.160 1.00 84.18 283 TYR A C 1
ATOM 1956 O O . TYR A 1 283 ? 161.672 144.055 176.975 1.00 86.74 283 TYR A O 1
ATOM 1974 N N . GLY A 1 284 ? 161.052 142.102 176.052 1.00 86.69 284 GLY A N 1
ATOM 1975 C CA . GLY A 1 284 ? 159.934 141.915 176.957 1.00 91.09 284 GLY A CA 1
ATOM 1976 C C . GLY A 1 284 ? 158.629 142.473 176.428 1.00 90.67 284 GLY A C 1
ATOM 1977 O O . GLY A 1 284 ? 158.382 142.439 175.220 1.00 88.08 284 GLY A O 1
ATOM 1981 N N . SER A 1 285 ? 157.781 142.981 177.322 1.00 89.80 285 SER A N 1
ATOM 1982 C CA . SER A 1 285 ? 156.526 143.596 176.913 1.00 87.50 285 SER A CA 1
ATOM 1983 C C . SER A 1 285 ? 156.752 145.075 176.630 1.00 84.19 285 SER A C 1
ATOM 1984 O O . SER A 1 285 ? 157.514 145.743 177.333 1.00 87.95 285 SER A O 1
ATOM 1992 N N . CYS A 1 286 ? 156.086 145.586 175.596 1.00 76.65 286 CYS A N 1
ATOM 1993 C CA . CYS A 1 286 ? 156.340 146.935 175.112 1.00 79.68 286 CYS A CA 1
ATOM 1994 C C . CYS A 1 286 ? 155.030 147.672 174.872 1.00 83.31 286 CYS A C 1
ATOM 1995 O O . CYS A 1 286 ? 154.026 147.064 174.493 1.00 87.03 286 CYS A O 1
ATOM 2002 N N . TYR A 1 287 ? 155.051 148.987 175.093 1.00 79.96 287 TYR A N 1
ATOM 2003 C CA . TYR A 1 287 ? 153.902 149.858 174.874 1.00 74.98 287 TYR A CA 1
ATOM 2004 C C . TYR A 1 287 ? 154.347 151.054 174.047 1.00 78.65 287 TYR A C 1
ATOM 2005 O O . TYR A 1 287 ? 155.413 151.620 174.302 1.00 84.54 287 TYR A O 1
ATOM 2023 N N . THR A 1 288 ? 153.534 151.438 173.064 1.00 87.24 288 THR A N 1
ATOM 2024 C CA . THR A 1 288 ? 153.812 152.577 172.192 1.00 85.36 288 THR A CA 1
ATOM 2025 C C . THR A 1 288 ? 152.869 153.719 172.552 1.00 88.07 288 THR A C 1
ATOM 2026 O O . THR A 1 288 ? 151.647 153.546 172.522 1.00 91.65 288 THR A O 1
ATOM 2037 N N . VAL A 1 289 ? 153.436 154.884 172.876 1.00 88.34 289 VAL A N 1
ATOM 2038 C CA . VAL A 1 289 ? 152.616 156.020 173.300 1.00 92.50 289 VAL A CA 1
ATOM 2039 C C . VAL A 1 289 ? 151.769 156.551 172.143 1.00 93.34 289 VAL A C 1
ATOM 2040 O O . VAL A 1 289 ? 150.678 157.090 172.363 1.00 92.26 289 VAL A O 1
ATOM 2053 N N . ASP A 1 290 ? 152.254 156.423 170.908 1.00 105.74 290 ASP A N 1
ATOM 2054 C CA . ASP A 1 290 ? 151.435 156.562 169.697 1.00 106.62 290 ASP A CA 1
ATOM 2055 C C . ASP A 1 290 ? 150.633 157.865 169.655 1.00 105.99 290 ASP A C 1
ATOM 2056 O O . ASP A 1 290 ? 149.514 157.893 169.138 1.00 109.76 290 ASP A O 1
ATOM 2065 N N . GLY A 1 291 ? 151.189 158.960 170.166 1.00 106.78 291 GLY A N 1
ATOM 2066 C CA . GLY A 1 291 ? 150.470 160.224 170.190 1.00 109.34 291 GLY A CA 1
ATOM 2067 C C . GLY A 1 291 ? 150.167 160.829 168.829 1.00 112.36 291 GLY A C 1
ATOM 2068 O O . GLY A 1 291 ? 151.081 161.250 168.113 1.00 112.49 291 GLY A O 1
ATOM 2072 N N . VAL A 1 292 ? 148.881 160.886 168.464 1.00 123.05 292 VAL A N 1
ATOM 2073 C CA . VAL A 1 292 ? 148.468 161.573 167.240 1.00 123.34 292 VAL A CA 1
ATOM 2074 C C . VAL A 1 292 ? 148.352 163.081 167.442 1.00 121.80 292 VAL A C 1
ATOM 2075 O O . VAL A 1 292 ? 148.242 163.826 166.460 1.00 121.50 292 VAL A O 1
ATOM 2088 N N . TRP A 1 293 ? 148.375 163.545 168.688 1.00 115.16 293 TRP A N 1
ATOM 2089 C CA . TRP A 1 293 ? 148.282 164.966 169.003 1.00 115.59 293 TRP A CA 1
ATOM 2090 C C . TRP A 1 293 ? 149.597 165.687 168.690 1.00 116.08 293 TRP A C 1
ATOM 2091 O O . TRP A 1 293 ? 150.666 165.077 168.600 1.00 113.18 293 TRP A O 1
ATOM 2112 N N . THR A 1 294 ? 149.504 167.009 168.524 1.00 126.60 294 THR A N 1
ATOM 2113 C CA . THR A 1 294 ? 150.644 167.848 168.168 1.00 127.24 294 THR A CA 1
ATOM 2114 C C . THR A 1 294 ? 151.224 168.531 169.403 1.00 126.07 294 THR A C 1
ATOM 2115 O O . THR A 1 294 ? 150.483 168.986 170.280 1.00 123.05 294 THR A O 1
ATOM 2126 N N . ALA A 1 295 ? 152.554 168.619 169.453 1.00 122.38 295 ALA A N 1
ATOM 2127 C CA . ALA A 1 295 ? 153.232 169.247 170.583 1.00 120.06 295 ALA A CA 1
ATOM 2128 C C . ALA A 1 295 ? 152.964 170.748 170.608 1.00 118.75 295 ALA A C 1
ATOM 2129 O O . ALA A 1 295 ? 153.201 171.452 169.622 1.00 118.27 295 ALA A O 1
ATOM 2136 N N . GLN A 1 296 ? 152.478 171.231 171.753 1.00 114.66 296 GLN A N 1
ATOM 2137 C CA . GLN A 1 296 ? 152.091 172.632 171.893 1.00 115.71 296 GLN A CA 1
ATOM 2138 C C . GLN A 1 296 ? 153.305 173.528 172.128 1.00 113.29 296 GLN A C 1
ATOM 2139 O O . GLN A 1 296 ? 153.466 174.560 171.465 1.00 110.65 296 GLN A O 1
ATOM 2153 N N . ARG A 1 297 ? 154.166 173.149 173.069 1.00 104.90 297 ARG A N 1
ATOM 2154 C CA . ARG A 1 297 ? 155.264 173.986 173.535 1.00 106.03 297 ARG A CA 1
ATOM 2155 C C . ARG A 1 297 ? 156.364 173.080 174.071 1.00 106.05 297 ARG A C 1
ATOM 2156 O O . ARG A 1 297 ? 156.133 171.886 174.292 1.00 102.15 297 ARG A O 1
ATOM 2177 N N . PRO A 1 298 ? 157.564 173.615 174.297 1.00 108.17 298 PRO A N 1
ATOM 2178 C CA . PRO A 1 298 ? 158.530 172.918 175.156 1.00 104.47 298 PRO A CA 1
ATOM 2179 C C . PRO A 1 298 ? 157.996 172.794 176.575 1.00 104.84 298 PRO A C 1
ATOM 2180 O O . PRO A 1 298 ? 156.958 173.354 176.934 1.00 108.10 298 PRO A O 1
ATOM 2191 N N . GLY A 1 299 ? 158.723 172.047 177.393 1.00 100.34 299 GLY A N 1
ATOM 2192 C CA . GLY A 1 299 ? 158.407 171.961 178.815 1.00 101.94 299 GLY A CA 1
ATOM 2193 C C . GLY A 1 299 ? 157.554 170.757 179.167 1.00 101.53 299 GLY A C 1
ATOM 2194 O O . GLY A 1 299 ? 156.817 170.209 178.348 1.00 99.27 299 GLY A O 1
ATOM 2198 N N . ILE A 1 300 ? 157.643 170.358 180.439 1.00 98.94 300 ILE A N 1
ATOM 2199 C CA . ILE A 1 300 ? 157.058 169.094 180.885 1.00 95.00 300 ILE A CA 1
ATOM 2200 C C . ILE A 1 300 ? 155.534 169.148 180.840 1.00 98.39 300 ILE A C 1
ATOM 2201 O O . ILE A 1 300 ? 154.878 168.159 180.489 1.00 94.70 300 ILE A O 1
ATOM 2217 N N . THR A 1 301 ? 154.941 170.294 181.190 1.00 110.43 301 THR A N 1
ATOM 2218 C CA . THR A 1 301 ? 153.484 170.406 181.185 1.00 109.42 301 THR A CA 1
ATOM 2219 C C . THR A 1 301 ? 152.885 170.276 179.791 1.00 108.91 301 THR A C 1
ATOM 2220 O O . THR A 1 301 ? 151.657 170.230 179.668 1.00 108.95 301 THR A O 1
ATOM 2231 N N . HIS A 1 302 ? 153.711 170.222 178.749 1.00 111.63 302 HIS A N 1
ATOM 2232 C CA . HIS A 1 302 ? 153.235 170.103 177.377 1.00 113.36 302 HIS A CA 1
ATOM 2233 C C . HIS A 1 302 ? 153.738 168.824 176.708 1.00 112.85 302 HIS A C 1
ATOM 2234 O O . HIS A 1 302 ? 153.670 168.706 175.478 1.00 112.92 302 HIS A O 1
ATOM 2248 N N . GLY A 1 303 ? 154.236 167.862 177.503 1.00 98.64 303 GLY A N 1
ATOM 2249 C CA . GLY A 1 303 ? 154.528 166.527 177.023 1.00 93.01 303 GLY A CA 1
ATOM 2250 C C . GLY A 1 303 ? 154.037 165.505 178.037 1.00 92.18 303 GLY A C 1
ATOM 2251 O O . GLY A 1 303 ? 153.548 165.866 179.109 1.00 97.06 303 GLY A O 1
ATOM 2255 N N . VAL A 1 304 ? 154.176 164.219 177.694 1.00 78.41 304 VAL A N 1
ATOM 2256 C CA . VAL A 1 304 ? 153.600 163.176 178.545 1.00 77.69 304 VAL A CA 1
ATOM 2257 C C . VAL A 1 304 ? 154.445 162.978 179.798 1.00 78.03 304 VAL A C 1
ATOM 2258 O O . VAL A 1 304 ? 155.658 163.222 179.812 1.00 82.63 304 VAL A O 1
ATOM 2271 N N . GLY A 1 305 ? 153.786 162.530 180.865 1.00 75.99 305 GLY A N 1
ATOM 2272 C CA . GLY A 1 305 ? 154.445 162.083 182.079 1.00 75.99 305 GLY A CA 1
ATOM 2273 C C . GLY A 1 305 ? 153.944 160.708 182.475 1.00 73.83 305 GLY A C 1
ATOM 2274 O O . GLY A 1 305 ? 152.732 160.502 182.586 1.00 79.28 305 GLY A O 1
ATOM 2278 N N . LEU A 1 306 ? 154.853 159.759 182.691 1.00 60.28 306 LEU A N 1
ATOM 2279 C CA . LEU A 1 306 ? 154.504 158.353 182.858 1.00 60.83 306 LEU A CA 1
ATOM 2280 C C . LEU A 1 306 ? 155.159 157.798 184.116 1.00 66.40 306 LEU A C 1
ATOM 2281 O O . LEU A 1 306 ? 156.330 158.084 184.378 1.00 80.13 306 LEU A O 1
ATOM 2297 N N . VAL A 1 307 ? 154.415 157.001 184.886 1.00 54.40 307 VAL A N 1
ATOM 2298 C CA . VAL A 1 307 ? 154.931 156.319 186.074 1.00 48.79 307 VAL A CA 1
ATOM 2299 C C . VAL A 1 307 ? 154.913 154.820 185.802 1.00 60.68 307 VAL A C 1
ATOM 2300 O O . VAL A 1 307 ? 153.893 154.277 185.364 1.00 70.58 307 VAL A O 1
ATOM 2313 N N . LEU A 1 308 ? 156.033 154.150 186.081 1.00 69.25 308 LEU A N 1
ATOM 2314 C CA . LEU A 1 308 ? 156.289 152.803 185.582 1.00 67.08 308 LEU A CA 1
ATOM 2315 C C . LEU A 1 308 ? 156.776 151.877 186.691 1.00 66.28 308 LEU A C 1
ATOM 2316 O O . LEU A 1 308 ? 157.544 152.290 187.563 1.00 67.51 308 LEU A O 1
ATOM 2332 N N . ARG A 1 309 ? 156.337 150.617 186.640 1.00 78.91 309 ARG A N 1
ATOM 2333 C CA . ARG A 1 309 ? 156.787 149.596 187.582 1.00 80.74 309 ARG A CA 1
ATOM 2334 C C . ARG A 1 309 ? 157.991 148.847 187.017 1.00 81.40 309 ARG A C 1
ATOM 2335 O O . ARG A 1 309 ? 157.933 148.318 185.904 1.00 82.29 309 ARG A O 1
ATOM 2356 N N . VAL A 1 310 ? 159.077 148.795 187.786 1.00 79.07 310 VAL A N 1
ATOM 2357 C CA . VAL A 1 310 ? 160.243 147.978 187.456 1.00 80.68 310 VAL A CA 1
ATOM 2358 C C . VAL A 1 310 ? 160.168 146.715 188.305 1.00 82.58 310 VAL A C 1
ATOM 2359 O O . VAL A 1 310 ? 160.141 146.788 189.539 1.00 83.73 310 VAL A O 1
ATOM 2372 N N . GLU A 1 311 ? 160.136 145.557 187.649 1.00 95.08 311 GLU A N 1
ATOM 2373 C CA . GLU A 1 311 ? 159.816 144.293 188.316 1.00 93.20 311 GLU A CA 1
ATOM 2374 C C . GLU A 1 311 ? 161.086 143.609 188.831 1.00 94.60 311 GLU A C 1
ATOM 2375 O O . GLU A 1 311 ? 161.520 142.566 188.347 1.00 97.33 311 GLU A O 1
ATOM 2387 N N . GLN A 1 312 ? 161.657 144.216 189.875 1.00 89.03 312 GLN A N 1
ATOM 2388 C CA . GLN A 1 312 ? 163.006 143.865 190.312 1.00 88.82 312 GLN A CA 1
ATOM 2389 C C . GLN A 1 312 ? 163.128 142.414 190.773 1.00 93.55 312 GLN A C 1
ATOM 2390 O O . GLN A 1 312 ? 164.196 141.813 190.615 1.00 96.48 312 GLN A O 1
ATOM 2404 N N . GLN A 1 313 ? 162.073 141.829 191.348 1.00 101.51 313 GLN A N 1
ATOM 2405 C CA . GLN A 1 313 ? 162.210 140.470 191.876 1.00 101.10 313 GLN A CA 1
ATOM 2406 C C . GLN A 1 313 ? 161.964 139.398 190.814 1.00 102.49 313 GLN A C 1
ATOM 2407 O O . GLN A 1 313 ? 162.772 138.468 190.698 1.00 102.26 313 GLN A O 1
ATOM 2421 N N . PRO A 1 314 ? 160.882 139.460 190.034 1.00 100.92 314 PRO A N 1
ATOM 2422 C CA . PRO A 1 314 ? 160.583 138.372 189.093 1.00 98.97 314 PRO A CA 1
ATOM 2423 C C . PRO A 1 314 ? 161.271 138.466 187.736 1.00 96.32 314 PRO A C 1
ATOM 2424 O O . PRO A 1 314 ? 160.807 137.819 186.794 1.00 97.88 314 PRO A O 1
ATOM 2435 N N . HIS A 1 315 ? 162.351 139.232 187.581 1.00 87.67 315 HIS A N 1
ATOM 2436 C CA . HIS A 1 315 ? 163.185 139.095 186.391 1.00 91.12 315 HIS A CA 1
ATOM 2437 C C . HIS A 1 315 ? 163.603 137.637 186.228 1.00 95.04 315 HIS A C 1
ATOM 2438 O O . HIS A 1 315 ? 163.884 136.950 187.212 1.00 98.53 315 HIS A O 1
ATOM 2452 N N . LEU A 1 316 ? 163.656 137.158 184.988 1.00 88.62 316 LEU A N 1
ATOM 2453 C CA . LEU A 1 316 ? 164.213 135.824 184.747 1.00 83.78 316 LEU A CA 1
ATOM 2454 C C . LEU A 1 316 ? 165.718 135.879 184.988 1.00 82.87 316 LEU A C 1
ATOM 2455 O O . LEU A 1 316 ? 166.432 136.519 184.206 1.00 82.72 316 LEU A O 1
ATOM 2471 N N . PRO A 1 317 ? 166.245 135.223 186.028 1.00 82.58 317 PRO A N 1
ATOM 2472 C CA . PRO A 1 317 ? 167.560 135.624 186.561 1.00 84.10 317 PRO A CA 1
ATOM 2473 C C . PRO A 1 317 ? 168.739 135.407 185.622 1.00 87.51 317 PRO A C 1
ATOM 2474 O O . PRO A 1 317 ? 169.799 135.994 185.867 1.00 90.28 317 PRO A O 1
ATOM 2485 N N . LEU A 1 318 ? 168.610 134.593 184.572 1.00 87.21 318 LEU A N 1
ATOM 2486 C CA . LEU A 1 318 ? 169.721 134.347 183.660 1.00 81.38 318 LEU A CA 1
ATOM 2487 C C . LEU A 1 318 ? 169.564 135.006 182.298 1.00 84.15 318 LEU A C 1
ATOM 2488 O O . LEU A 1 318 ? 170.564 135.165 181.593 1.00 90.16 318 LEU A O 1
ATOM 2504 N N . LEU A 1 319 ? 168.351 135.406 181.914 1.00 82.90 319 LEU A N 1
ATOM 2505 C CA . LEU A 1 319 ? 168.112 135.841 180.540 1.00 79.50 319 LEU A CA 1
ATOM 2506 C C . LEU A 1 319 ? 168.524 137.293 180.314 1.00 84.07 319 LEU A C 1
ATOM 2507 O O . LEU A 1 319 ? 169.099 137.617 179.270 1.00 84.28 319 LEU A O 1
ATOM 2523 N N . SER A 1 320 ? 168.235 138.182 181.263 1.00 86.40 320 SER A N 1
ATOM 2524 C CA . SER A 1 320 ? 168.674 139.569 181.171 1.00 84.72 320 SER A CA 1
ATOM 2525 C C . SER A 1 320 ? 168.814 140.123 182.581 1.00 83.26 320 SER A C 1
ATOM 2526 O O . SER A 1 320 ? 168.015 139.811 183.467 1.00 79.69 320 SER A O 1
ATOM 2534 N N . THR A 1 321 ? 169.842 140.959 182.779 1.00 74.24 321 THR A N 1
ATOM 2535 C CA . THR A 1 321 ? 170.311 141.297 184.119 1.00 70.89 321 THR A CA 1
ATOM 2536 C C . THR A 1 321 ? 170.321 142.801 184.388 1.00 70.21 321 THR A C 1
ATOM 2537 O O . THR A 1 321 ? 171.122 143.265 185.204 1.00 69.80 321 THR A O 1
ATOM 2548 N N . LEU A 1 322 ? 169.449 143.571 183.743 1.00 67.96 322 LEU A N 1
ATOM 2549 C CA . LEU A 1 322 ? 169.358 145.012 183.952 1.00 64.55 322 LEU A CA 1
ATOM 2550 C C . LEU A 1 322 ? 168.079 145.348 184.702 1.00 65.34 322 LEU A C 1
ATOM 2551 O O . LEU A 1 322 ? 167.016 144.796 184.400 1.00 64.06 322 LEU A O 1
ATOM 2567 N N . ALA A 1 323 ? 168.178 146.264 185.661 1.00 69.98 323 ALA A N 1
ATOM 2568 C CA . ALA A 1 323 ? 167.008 146.835 186.318 1.00 64.21 323 ALA A CA 1
ATOM 2569 C C . ALA A 1 323 ? 166.768 148.219 185.726 1.00 63.71 323 ALA A C 1
ATOM 2570 O O . ALA A 1 323 ? 167.562 149.139 185.941 1.00 65.23 323 ALA A O 1
ATOM 2577 N N . GLY A 1 324 ? 165.694 148.365 184.973 1.00 67.38 324 GLY A N 1
ATOM 2578 C CA . GLY A 1 324 ? 165.349 149.638 184.367 1.00 68.34 324 GLY A CA 1
ATOM 2579 C C . GLY A 1 324 ? 164.472 149.471 183.138 1.00 64.12 324 GLY A C 1
ATOM 2580 O O . GLY A 1 324 ? 164.445 148.437 182.482 1.00 70.14 324 GLY A O 1
ATOM 2584 N N . ILE A 1 325 ? 163.731 150.531 182.822 1.00 60.78 325 ILE A N 1
ATOM 2585 C CA . ILE A 1 325 ? 162.875 150.561 181.641 1.00 62.85 325 ILE A CA 1
ATOM 2586 C C . ILE A 1 325 ? 163.704 150.981 180.436 1.00 70.56 325 ILE A C 1
ATOM 2587 O O . ILE A 1 325 ? 164.562 151.865 180.538 1.00 76.78 325 ILE A O 1
ATOM 2603 N N . ARG A 1 326 ? 163.452 150.358 179.284 1.00 75.69 326 ARG A N 1
ATOM 2604 C CA . ARG A 1 326 ? 164.079 150.788 178.039 1.00 73.32 326 ARG A CA 1
ATOM 2605 C C . ARG A 1 326 ? 163.175 151.779 177.318 1.00 77.80 326 ARG A C 1
ATOM 2606 O O . ARG A 1 326 ? 161.968 151.555 177.197 1.00 86.80 326 ARG A O 1
ATOM 2627 N N . VAL A 1 327 ? 163.762 152.873 176.839 1.00 71.79 327 VAL A N 1
ATOM 2628 C CA . VAL A 1 327 ? 163.054 153.906 176.089 1.00 66.29 327 VAL A CA 1
ATOM 2629 C C . VAL A 1 327 ? 163.579 153.885 174.662 1.00 72.58 327 VAL A C 1
ATOM 2630 O O . VAL A 1 327 ? 164.796 153.879 174.446 1.00 83.46 327 VAL A O 1
ATOM 2643 N N . MET A 1 328 ? 162.672 153.871 173.688 1.00 79.65 328 MET A N 1
ATOM 2644 C CA . MET A 1 328 ? 163.035 153.917 172.276 1.00 81.46 328 MET A CA 1
ATOM 2645 C C . MET A 1 328 ? 162.199 154.988 171.589 1.00 86.98 328 MET A C 1
ATOM 2646 O O . MET A 1 328 ? 160.974 154.862 171.509 1.00 91.37 328 MET A O 1
ATOM 2660 N N . VAL A 1 329 ? 162.859 156.035 171.097 1.00 92.01 329 VAL A N 1
ATOM 2661 C CA . VAL A 1 329 ? 162.203 157.141 170.406 1.00 90.36 329 VAL A CA 1
ATOM 2662 C C . VAL A 1 329 ? 162.348 156.916 168.908 1.00 88.48 329 VAL A C 1
ATOM 2663 O O . VAL A 1 329 ? 163.454 156.655 168.421 1.00 90.54 329 VAL A O 1
ATOM 2676 N N . HIS A 1 330 ? 161.241 157.018 168.173 1.00 88.17 330 HIS A N 1
ATOM 2677 C CA . HIS A 1 330 ? 161.254 156.682 166.755 1.00 91.07 330 HIS A CA 1
ATOM 2678 C C . HIS A 1 330 ? 160.131 157.406 166.025 1.00 93.61 330 HIS A C 1
ATOM 2679 O O . HIS A 1 330 ? 159.208 157.947 166.637 1.00 94.53 330 HIS A O 1
ATOM 2693 N N . GLY A 1 331 ? 160.223 157.400 164.695 1.00 99.61 331 GLY A N 1
ATOM 2694 C CA . GLY A 1 331 ? 159.228 158.063 163.879 1.00 97.44 331 GLY A CA 1
ATOM 2695 C C . GLY A 1 331 ? 157.937 157.274 163.761 1.00 97.05 331 GLY A C 1
ATOM 2696 O O . GLY A 1 331 ? 157.831 156.118 164.171 1.00 97.35 331 GLY A O 1
ATOM 2700 N N . ARG A 1 332 ? 156.936 157.930 163.182 1.00 106.64 332 ARG A N 1
ATOM 2701 C CA . ARG A 1 332 ? 155.658 157.289 162.898 1.00 108.02 332 ARG A CA 1
ATOM 2702 C C . ARG A 1 332 ? 155.836 156.222 161.816 1.00 109.58 332 ARG A C 1
ATOM 2703 O O . ARG A 1 332 ? 156.644 156.370 160.897 1.00 111.51 332 ARG A O 1
ATOM 2724 N N . ASN A 1 333 ? 155.070 155.136 161.928 1.00 117.64 333 ASN A N 1
ATOM 2725 C CA . ASN A 1 333 ? 155.146 154.016 160.982 1.00 119.94 333 ASN A CA 1
ATOM 2726 C C . ASN A 1 333 ? 156.561 153.431 160.936 1.00 119.98 333 ASN A C 1
ATOM 2727 O O . ASN A 1 333 ? 157.160 153.261 159.873 1.00 121.96 333 ASN A O 1
ATOM 2737 N N . HIS A 1 334 ? 157.097 153.125 162.121 1.00 108.56 334 HIS A N 1
ATOM 2738 C CA . HIS A 1 334 ? 158.344 152.385 162.281 1.00 107.57 334 HIS A CA 1
ATOM 2739 C C . HIS A 1 334 ? 158.152 151.307 163.338 1.00 107.71 334 HIS A C 1
ATOM 2740 O O . HIS A 1 334 ? 157.456 151.527 164.333 1.00 107.64 334 HIS A O 1
ATOM 2754 N N . THR A 1 335 ? 158.777 150.149 163.132 1.00 106.40 335 THR A N 1
ATOM 2755 C CA . THR A 1 335 ? 158.913 149.189 164.224 1.00 103.14 335 THR A CA 1
ATOM 2756 C C . THR A 1 335 ? 160.082 149.613 165.109 1.00 103.81 335 THR A C 1
ATOM 2757 O O . THR A 1 335 ? 161.156 149.931 164.591 1.00 105.38 335 THR A O 1
ATOM 2768 N N . PRO A 1 336 ? 159.921 149.625 166.435 1.00 93.25 336 PRO A N 1
ATOM 2769 C CA . PRO A 1 336 ? 160.889 150.342 167.281 1.00 92.71 336 PRO A CA 1
ATOM 2770 C C . PRO A 1 336 ? 162.252 149.680 167.419 1.00 92.75 336 PRO A C 1
ATOM 2771 O O . PRO A 1 336 ? 163.222 150.383 167.734 1.00 92.31 336 PRO A O 1
ATOM 2782 N N . PHE A 1 337 ? 162.371 148.373 167.192 1.00 101.65 337 PHE A N 1
ATOM 2783 C CA . PHE A 1 337 ? 163.543 147.634 167.650 1.00 101.69 337 PHE A CA 1
ATOM 2784 C C . PHE A 1 337 ? 164.756 147.746 166.732 1.00 100.71 337 PHE A C 1
ATOM 2785 O O . PHE A 1 337 ? 165.860 147.394 167.159 1.00 100.33 337 PHE A O 1
ATOM 2802 N N . LEU A 1 338 ? 164.596 148.222 165.501 1.00 111.03 338 LEU A N 1
ATOM 2803 C CA . LEU A 1 338 ? 165.691 148.257 164.536 1.00 111.62 338 LEU A CA 1
ATOM 2804 C C . LEU A 1 338 ? 166.232 149.676 164.412 1.00 114.04 338 LEU A C 1
ATOM 2805 O O . LEU A 1 338 ? 165.471 150.618 164.171 1.00 114.34 338 LEU A O 1
ATOM 2821 N N . GLY A 1 339 ? 167.547 149.820 164.565 1.00 116.98 339 GLY A N 1
ATOM 2822 C CA . GLY A 1 339 ? 168.144 151.140 164.672 1.00 113.16 339 GLY A CA 1
ATOM 2823 C C . GLY A 1 339 ? 167.790 151.831 165.968 1.00 110.20 339 GLY A C 1
ATOM 2824 O O . GLY A 1 339 ? 167.683 153.061 166.004 1.00 109.41 339 GLY A O 1
ATOM 2828 N N . HIS A 1 340 ? 167.610 151.064 167.038 1.00 109.90 340 HIS A N 1
ATOM 2829 C CA . HIS A 1 340 ? 167.051 151.591 168.277 1.00 111.87 340 HIS A CA 1
ATOM 2830 C C . HIS A 1 340 ? 167.956 152.652 168.892 1.00 114.12 340 HIS A C 1
ATOM 2831 O O . HIS A 1 340 ? 169.149 152.419 169.112 1.00 112.19 340 HIS A O 1
ATOM 2845 N N . HIS A 1 341 ? 167.377 153.822 169.167 1.00 114.66 341 HIS A N 1
ATOM 2846 C CA . HIS A 1 341 ? 168.034 154.862 169.958 1.00 112.60 341 HIS A CA 1
ATOM 2847 C C . HIS A 1 341 ? 167.759 154.619 171.446 1.00 108.53 341 HIS A C 1
ATOM 2848 O O . HIS A 1 341 ? 167.162 155.433 172.149 1.00 106.73 341 HIS A O 1
ATOM 2862 N N . SER A 1 342 ? 168.215 153.461 171.921 1.00 92.71 342 SER A N 1
ATOM 2863 C CA . SER A 1 342 ? 167.772 152.914 173.204 1.00 92.90 342 SER A CA 1
ATOM 2864 C C . SER A 1 342 ? 168.370 153.697 174.367 1.00 92.93 342 SER A C 1
ATOM 2865 O O . SER A 1 342 ? 169.528 153.502 174.739 1.00 93.80 342 SER A O 1
ATOM 2873 N N . PHE A 1 343 ? 167.563 154.576 174.955 1.00 83.74 343 PHE A N 1
ATOM 2874 C CA . PHE A 1 343 ? 167.855 155.182 176.244 1.00 80.09 343 PHE A CA 1
ATOM 2875 C C . PHE A 1 343 ? 167.251 154.313 177.350 1.00 79.00 343 PHE A C 1
ATOM 2876 O O . PHE A 1 343 ? 166.395 153.464 177.095 1.00 82.43 343 PHE A O 1
ATOM 2893 N N . SER A 1 344 ? 167.710 154.513 178.586 1.00 67.41 344 SER A N 1
ATOM 2894 C CA . SER A 1 344 ? 167.297 153.651 179.687 1.00 61.58 344 SER A CA 1
ATOM 2895 C C . SER A 1 344 ? 167.119 154.471 180.958 1.00 57.97 344 SER A C 1
ATOM 2896 O O . SER A 1 344 ? 167.764 155.505 181.140 1.00 64.64 344 SER A O 1
ATOM 2904 N N . VAL A 1 345 ? 166.239 153.996 181.841 1.00 57.56 345 VAL A N 1
ATOM 2905 C CA . VAL A 1 345 ? 165.829 154.729 183.039 1.00 63.94 345 VAL A CA 1
ATOM 2906 C C . VAL A 1 345 ? 166.025 153.836 184.259 1.00 63.47 345 VAL A C 1
ATOM 2907 O O . VAL A 1 345 ? 165.528 152.704 184.294 1.00 70.01 345 VAL A O 1
ATOM 2920 N N . ARG A 1 346 ? 166.739 154.350 185.259 1.00 54.90 346 ARG A N 1
ATOM 2921 C CA . ARG A 1 346 ? 166.956 153.607 186.494 1.00 52.12 346 ARG A CA 1
ATOM 2922 C C . ARG A 1 346 ? 165.677 153.592 187.330 1.00 60.24 346 ARG A C 1
ATOM 2923 O O . ARG A 1 346 ? 164.868 154.518 187.237 1.00 70.08 346 ARG A O 1
ATOM 2944 N N . PRO A 1 347 ? 165.463 152.565 188.155 1.00 68.25 347 PRO A N 1
ATOM 2945 C CA . PRO A 1 347 ? 164.366 152.628 189.125 1.00 66.71 347 PRO A CA 1
ATOM 2946 C C . PRO A 1 347 ? 164.676 153.632 190.223 1.00 67.92 347 PRO A C 1
ATOM 2947 O O . PRO A 1 347 ? 165.833 153.954 190.499 1.00 68.03 347 PRO A O 1
ATOM 2958 N N . GLY A 1 348 ? 163.619 154.135 190.854 1.00 68.27 348 GLY A N 1
ATOM 2959 C CA . GLY A 1 348 ? 163.795 155.117 191.904 1.00 65.54 348 GLY A CA 1
ATOM 2960 C C . GLY A 1 348 ? 164.219 156.487 191.431 1.00 66.84 348 GLY A C 1
ATOM 2961 O O . GLY A 1 348 ? 164.741 157.266 192.230 1.00 73.78 348 GLY A O 1
ATOM 2965 N N . THR A 1 349 ? 164.013 156.811 190.155 1.00 58.09 349 THR A N 1
ATOM 2966 C CA . THR A 1 349 ? 164.372 158.118 189.621 1.00 59.88 349 THR A CA 1
ATOM 2967 C C . THR A 1 349 ? 163.274 158.647 188.711 1.00 55.35 349 THR A C 1
ATOM 2968 O O . THR A 1 349 ? 162.441 157.899 188.196 1.00 63.53 349 THR A O 1
ATOM 2979 N N . GLU A 1 350 ? 163.297 159.962 188.521 1.00 59.57 350 GLU A N 1
ATOM 2980 C CA . GLU A 1 350 ? 162.476 160.648 187.534 1.00 56.14 350 GLU A CA 1
ATOM 2981 C C . GLU A 1 350 ? 163.391 161.129 186.417 1.00 61.21 350 GLU A C 1
ATOM 2982 O O . GLU A 1 350 ? 164.316 161.906 186.667 1.00 69.12 350 GLU A O 1
ATOM 2994 N N . ALA A 1 351 ? 163.137 160.674 185.194 1.00 57.81 351 ALA A N 1
ATOM 2995 C CA . ALA A 1 351 ? 163.975 160.995 184.045 1.00 56.37 351 ALA A CA 1
ATOM 2996 C C . ALA A 1 351 ? 163.234 161.963 183.132 1.00 62.10 351 ALA A C 1
ATOM 2997 O O . ALA A 1 351 ? 162.150 161.643 182.635 1.00 70.54 351 ALA A O 1
ATOM 3004 N N . THR A 1 352 ? 163.820 163.139 182.912 1.00 74.72 352 THR A N 1
ATOM 3005 C CA . THR A 1 352 ? 163.255 164.158 182.028 1.00 75.45 352 THR A CA 1
ATOM 3006 C C . THR A 1 352 ? 163.996 164.092 180.698 1.00 73.44 352 THR A C 1
ATOM 3007 O O . THR A 1 352 ? 165.115 164.593 180.573 1.00 78.89 352 THR A O 1
ATOM 3018 N N . ILE A 1 353 ? 163.362 163.482 179.702 1.00 71.23 353 ILE A N 1
ATOM 3019 C CA . ILE A 1 353 ? 163.953 163.261 178.387 1.00 72.52 353 ILE A CA 1
ATOM 3020 C C . ILE A 1 353 ? 163.412 164.323 177.440 1.00 81.30 353 ILE A C 1
ATOM 3021 O O . ILE A 1 353 ? 162.195 164.429 177.251 1.00 95.05 353 ILE A O 1
ATOM 3037 N N . SER A 1 354 ? 164.301 165.107 176.836 1.00 91.43 354 SER A N 1
ATOM 3038 C CA . SER A 1 354 ? 163.913 166.141 175.882 1.00 91.30 354 SER A CA 1
ATOM 3039 C C . SER A 1 354 ? 164.393 165.758 174.487 1.00 91.11 354 SER A C 1
ATOM 3040 O O . SER A 1 354 ? 165.569 165.431 174.299 1.00 94.68 354 SER A O 1
ATOM 3048 N N . ILE A 1 355 ? 163.483 165.814 173.514 1.00 92.64 355 ILE A N 1
ATOM 3049 C CA . ILE A 1 355 ? 163.691 165.258 172.178 1.00 92.15 355 ILE A CA 1
ATOM 3050 C C . ILE A 1 355 ? 163.939 166.384 171.180 1.00 93.92 355 ILE A C 1
ATOM 3051 O O . ILE A 1 355 ? 163.165 167.346 171.114 1.00 96.64 355 ILE A O 1
ATOM 3067 N N . ARG A 1 356 ? 165.006 166.254 170.389 1.00 107.83 356 ARG A N 1
ATOM 3068 C CA . ARG A 1 356 ? 165.258 167.103 169.228 1.00 108.54 356 ARG A CA 1
ATOM 3069 C C . ARG A 1 356 ? 165.442 166.211 168.006 1.00 108.39 356 ARG A C 1
ATOM 3070 O O . ARG A 1 356 ? 166.101 165.171 168.089 1.00 109.81 356 ARG A O 1
ATOM 3091 N N . GLU A 1 357 ? 164.863 166.610 166.874 1.00 111.74 357 GLU A N 1
ATOM 3092 C CA . GLU A 1 357 ? 164.911 165.819 165.648 1.00 114.76 357 GLU A CA 1
ATOM 3093 C C . GLU A 1 357 ? 165.754 166.516 164.586 1.00 117.62 357 GLU A C 1
ATOM 3094 O O . GLU A 1 357 ? 165.532 167.693 164.283 1.00 119.65 357 GLU A O 1
ATOM 3106 N N . ASP A 1 358 ? 166.711 165.780 164.019 1.00 120.65 358 ASP A N 1
ATOM 3107 C CA . ASP A 1 358 ? 167.509 166.220 162.880 1.00 119.42 358 ASP A CA 1
ATOM 3108 C C . ASP A 1 358 ? 167.115 165.413 161.649 1.00 121.20 358 ASP A C 1
ATOM 3109 O O . ASP A 1 358 ? 166.868 164.207 161.745 1.00 120.71 358 ASP A O 1
ATOM 3118 N N . GLU A 1 359 ? 167.065 166.073 160.490 1.00 126.45 359 GLU A N 1
ATOM 3119 C CA . GLU A 1 359 ? 166.713 165.424 159.233 1.00 124.76 359 GLU A CA 1
ATOM 3120 C C . GLU A 1 359 ? 167.789 165.688 158.185 1.00 123.65 359 GLU A C 1
ATOM 3121 O O . GLU A 1 359 ? 168.486 166.705 158.234 1.00 124.35 359 GLU A O 1
ATOM 3133 N N . VAL A 1 360 ? 167.920 164.765 157.229 1.00 123.46 360 VAL A N 1
ATOM 3134 C CA . VAL A 1 360 ? 168.883 164.892 156.137 1.00 126.31 360 VAL A CA 1
ATOM 3135 C C . VAL A 1 360 ? 168.233 164.425 154.838 1.00 127.47 360 VAL A C 1
ATOM 3136 O O . VAL A 1 360 ? 167.571 163.381 154.812 1.00 127.65 360 VAL A O 1
ATOM 3149 N N . HIS A 1 361 ? 168.418 165.203 153.766 1.00 134.80 361 HIS A N 1
ATOM 3150 C CA . HIS A 1 361 ? 167.917 164.886 152.431 1.00 134.80 361 HIS A CA 1
ATOM 3151 C C . HIS A 1 361 ? 169.075 164.795 151.443 1.00 135.41 361 HIS A C 1
ATOM 3152 O O . HIS A 1 361 ? 169.998 165.614 151.484 1.00 133.62 361 HIS A O 1
ATOM 3166 N N . ARG A 1 362 ? 169.010 163.818 150.535 1.00 136.24 362 ARG A N 1
ATOM 3167 C CA . ARG A 1 362 ? 169.919 163.729 149.397 1.00 134.31 362 ARG A CA 1
ATOM 3168 C C . ARG A 1 362 ? 169.104 163.539 148.122 1.00 134.58 362 ARG A C 1
ATOM 3169 O O . ARG A 1 362 ? 167.966 163.063 148.164 1.00 133.36 362 ARG A O 1
ATOM 3190 N N . CYS A 1 370 ? 170.534 156.111 146.646 1.00 143.17 370 CYS A N 1
ATOM 3191 C CA . CYS A 1 370 ? 169.599 156.060 147.764 1.00 142.89 370 CYS A CA 1
ATOM 3192 C C . CYS A 1 370 ? 168.264 155.516 147.270 1.00 143.57 370 CYS A C 1
ATOM 3193 O O . CYS A 1 370 ? 167.972 155.531 146.072 1.00 142.38 370 CYS A O 1
ATOM 3200 N N . THR A 1 371 ? 167.453 155.032 148.211 1.00 143.15 371 THR A N 1
ATOM 3201 C CA . THR A 1 371 ? 166.126 154.496 147.923 1.00 143.25 371 THR A CA 1
ATOM 3202 C C . THR A 1 371 ? 165.082 155.514 148.364 1.00 143.14 371 THR A C 1
ATOM 3203 O O . THR A 1 371 ? 165.081 155.946 149.521 1.00 142.98 371 THR A O 1
ATOM 3214 N N . ALA A 1 372 ? 164.197 155.896 147.441 1.00 142.01 372 ALA A N 1
ATOM 3215 C CA . ALA A 1 372 ? 163.308 157.043 147.638 1.00 140.97 372 ALA A CA 1
ATOM 3216 C C . ALA A 1 372 ? 161.986 156.570 148.241 1.00 141.69 372 ALA A C 1
ATOM 3217 O O . ALA A 1 372 ? 161.001 156.312 147.548 1.00 142.40 372 ALA A O 1
ATOM 3224 N N . GLY A 1 373 ? 161.968 156.476 149.569 1.00 140.58 373 GLY A N 1
ATOM 3225 C CA . GLY A 1 373 ? 160.764 156.063 150.267 1.00 140.38 373 GLY A CA 1
ATOM 3226 C C . GLY A 1 373 ? 160.272 154.693 149.862 1.00 139.87 373 GLY A C 1
ATOM 3227 O O . GLY A 1 373 ? 159.061 154.449 149.863 1.00 138.90 373 GLY A O 1
ATOM 3231 N N . GLY A 1 374 ? 161.187 153.787 149.516 1.00 143.24 374 GLY A N 1
ATOM 3232 C CA . GLY A 1 374 ? 160.853 152.472 149.023 1.00 144.35 374 GLY A CA 1
ATOM 3233 C C . GLY A 1 374 ? 160.919 152.338 147.516 1.00 146.13 374 GLY A C 1
ATOM 3234 O O . GLY A 1 374 ? 161.010 151.213 147.011 1.00 145.03 374 GLY A O 1
ATOM 3238 N N . GLU A 1 375 ? 160.873 153.453 146.787 1.00 147.59 375 GLU A N 1
ATOM 3239 C CA . GLU A 1 375 ? 160.993 153.426 145.335 1.00 145.91 375 GLU A CA 1
ATOM 3240 C C . GLU A 1 375 ? 162.454 153.259 144.932 1.00 146.33 375 GLU A C 1
ATOM 3241 O O . GLU A 1 375 ? 163.347 153.896 145.497 1.00 146.04 375 GLU A O 1
ATOM 3253 N N . GLY A 1 376 ? 162.692 152.396 143.945 1.00 149.08 376 GLY A N 1
ATOM 3254 C CA . GLY A 1 376 ? 164.043 152.077 143.516 1.00 148.19 376 GLY A CA 1
ATOM 3255 C C . GLY A 1 376 ? 164.469 150.675 143.912 1.00 147.67 376 GLY A C 1
ATOM 3256 O O . GLY A 1 376 ? 163.632 149.775 144.027 1.00 146.40 376 GLY A O 1
ATOM 3260 N N . VAL A 1 377 ? 165.772 150.475 144.124 1.00 150.33 377 VAL A N 1
ATOM 3261 C CA . VAL A 1 377 ? 166.292 149.147 144.439 1.00 151.13 377 VAL A CA 1
ATOM 3262 C C . VAL A 1 377 ? 166.005 148.802 145.897 1.00 151.41 377 VAL A C 1
ATOM 3263 O O . VAL A 1 377 ? 165.961 149.682 146.769 1.00 149.99 377 VAL A O 1
ATOM 3276 N N . GLU A 1 378 ? 165.804 147.511 146.169 1.00 151.77 378 GLU A N 1
ATOM 3277 C CA . GLU A 1 378 ? 165.560 147.034 147.526 1.00 151.50 378 GLU A CA 1
ATOM 3278 C C . GLU A 1 378 ? 165.824 145.536 147.605 1.00 149.66 378 GLU A C 1
ATOM 3279 O O . GLU A 1 378 ? 165.909 144.842 146.588 1.00 146.55 378 GLU A O 1
ATOM 3291 N N . VAL A 1 379 ? 165.958 145.048 148.840 1.00 146.86 379 VAL A N 1
ATOM 3292 C CA . VAL A 1 379 ? 165.738 143.642 149.173 1.00 147.20 379 VAL A CA 1
ATOM 3293 C C . VAL A 1 379 ? 164.422 143.577 149.937 1.00 147.82 379 VAL A C 1
ATOM 3294 O O . VAL A 1 379 ? 164.198 144.367 150.862 1.00 146.61 379 VAL A O 1
ATOM 3307 N N . GLU A 1 380 ? 163.548 142.651 149.548 1.00 148.32 380 GLU A N 1
ATOM 3308 C CA . GLU A 1 380 ? 162.168 142.685 150.023 1.00 146.56 380 GLU A CA 1
ATOM 3309 C C . GLU A 1 380 ? 162.099 142.645 151.547 1.00 145.36 380 GLU A C 1
ATOM 3310 O O . GLU A 1 380 ? 162.823 141.890 152.201 1.00 146.24 380 GLU A O 1
ATOM 3322 N N . LEU A 1 381 ? 161.213 143.467 152.110 1.00 134.27 381 LEU A N 1
ATOM 3323 C CA . LEU A 1 381 ? 161.019 143.536 153.552 1.00 134.11 381 LEU A CA 1
ATOM 3324 C C . LEU A 1 381 ? 160.015 142.481 154.012 1.00 133.87 381 LEU A C 1
ATOM 3325 O O . LEU A 1 381 ? 159.230 141.945 153.225 1.00 133.31 381 LEU A O 1
ATOM 3341 N N . LEU A 1 382 ? 160.042 142.193 155.316 1.00 126.36 382 LEU A N 1
ATOM 3342 C CA . LEU A 1 382 ? 159.196 141.160 155.907 1.00 125.48 382 LEU A CA 1
ATOM 3343 C C . LEU A 1 382 ? 158.268 141.699 156.994 1.00 125.74 382 LEU A C 1
ATOM 3344 O O . LEU A 1 382 ? 157.767 140.915 157.810 1.00 123.51 382 LEU A O 1
ATOM 3360 N N . HIS A 1 383 ? 158.015 143.009 157.024 1.00 124.69 383 HIS A N 1
ATOM 3361 C CA . HIS A 1 383 ? 157.069 143.594 157.966 1.00 123.30 383 HIS A CA 1
ATOM 3362 C C . HIS A 1 383 ? 156.606 144.949 157.442 1.00 122.68 383 HIS A C 1
ATOM 3363 O O . HIS A 1 383 ? 157.313 145.609 156.677 1.00 121.63 383 HIS A O 1
ATOM 3377 N N . ASN A 1 384 ? 155.406 145.354 157.861 1.00 127.08 384 ASN A N 1
ATOM 3378 C CA . ASN A 1 384 ? 154.810 146.612 157.417 1.00 127.47 384 ASN A CA 1
ATOM 3379 C C . ASN A 1 384 ? 155.470 147.782 158.141 1.00 128.53 384 ASN A C 1
ATOM 3380 O O . ASN A 1 384 ? 155.394 147.880 159.371 1.00 129.01 384 ASN A O 1
ATOM 3391 N N . THR A 1 385 ? 156.106 148.673 157.382 1.00 130.76 385 THR A N 1
ATOM 3392 C CA . THR A 1 385 ? 156.849 149.785 157.963 1.00 130.84 385 THR A CA 1
ATOM 3393 C C . THR A 1 385 ? 157.218 150.771 156.864 1.00 131.49 385 THR A C 1
ATOM 3394 O O . THR A 1 385 ? 157.090 150.483 155.672 1.00 130.64 385 THR A O 1
ATOM 3405 N N . SER A 1 386 ? 157.689 151.942 157.287 1.00 132.33 386 SER A N 1
ATOM 3406 C CA . SER A 1 386 ? 158.469 152.784 156.394 1.00 131.16 386 SER A CA 1
ATOM 3407 C C . SER A 1 386 ? 159.773 152.068 156.070 1.00 131.07 386 SER A C 1
ATOM 3408 O O . SER A 1 386 ? 160.358 151.405 156.929 1.00 129.35 386 SER A O 1
ATOM 3416 N N . TYR A 1 387 ? 160.230 152.184 154.827 1.00 131.84 387 TYR A N 1
ATOM 3417 C CA . TYR A 1 387 ? 161.510 151.581 154.483 1.00 129.74 387 TYR A CA 1
ATOM 3418 C C . TYR A 1 387 ? 162.630 152.251 155.270 1.00 129.91 387 TYR A C 1
ATOM 3419 O O . TYR A 1 387 ? 162.644 153.473 155.442 1.00 130.26 387 TYR A O 1
ATOM 3437 N N . THR A 1 388 ? 163.576 151.445 155.748 1.00 125.71 388 THR A N 1
ATOM 3438 C CA . THR A 1 388 ? 164.775 151.976 156.383 1.00 127.12 388 THR A CA 1
ATOM 3439 C C . THR A 1 388 ? 165.883 150.931 156.313 1.00 127.93 388 THR A C 1
ATOM 3440 O O . THR A 1 388 ? 165.621 149.726 156.299 1.00 126.41 388 THR A O 1
ATOM 3451 N N . ARG A 1 389 ? 167.128 151.417 156.268 1.00 128.03 389 ARG A N 1
ATOM 3452 C CA . ARG A 1 389 ? 168.282 150.560 155.989 1.00 126.73 389 ARG A CA 1
ATOM 3453 C C . ARG A 1 389 ? 168.325 149.342 156.910 1.00 126.49 389 ARG A C 1
ATOM 3454 O O . ARG A 1 389 ? 168.549 148.209 156.459 1.00 127.53 389 ARG A O 1
ATOM 3475 N N . GLN A 1 390 ? 168.112 149.559 158.209 1.00 120.14 390 GLN A N 1
ATOM 3476 C CA . GLN A 1 390 ? 168.228 148.469 159.173 1.00 118.56 390 GLN A CA 1
ATOM 3477 C C . GLN A 1 390 ? 167.257 147.335 158.850 1.00 118.03 390 GLN A C 1
ATOM 3478 O O . GLN A 1 390 ? 167.615 146.152 158.941 1.00 121.56 390 GLN A O 1
ATOM 3492 N N . ALA A 1 391 ? 166.025 147.675 158.463 1.00 118.40 391 ALA A N 1
ATOM 3493 C CA . ALA A 1 391 ? 165.045 146.645 158.125 1.00 121.20 391 ALA A CA 1
ATOM 3494 C C . ALA A 1 391 ? 165.482 145.854 156.898 1.00 123.40 391 ALA A C 1
ATOM 3495 O O . ALA A 1 391 ? 165.276 144.634 156.824 1.00 123.51 391 ALA A O 1
ATOM 3502 N N . CYS A 1 392 ? 166.085 146.535 155.924 1.00 130.01 392 CYS A N 1
ATOM 3503 C CA . CYS A 1 392 ? 166.585 145.850 154.740 1.00 129.44 392 CYS A CA 1
ATOM 3504 C C . CYS A 1 392 ? 167.686 144.863 155.109 1.00 129.29 392 CYS A C 1
ATOM 3505 O O . CYS A 1 392 ? 167.685 143.719 154.635 1.00 131.10 392 CYS A O 1
ATOM 3512 N N . LEU A 1 393 ? 168.618 145.274 155.975 1.00 125.16 393 LEU A N 1
ATOM 3513 C CA . LEU A 1 393 ? 169.651 144.346 156.433 1.00 123.29 393 LEU A CA 1
ATOM 3514 C C . LEU A 1 393 ? 169.034 143.142 157.140 1.00 122.41 393 LEU A C 1
ATOM 3515 O O . LEU A 1 393 ? 169.463 142.001 156.935 1.00 124.82 393 LEU A O 1
ATOM 3531 N N . VAL A 1 394 ? 168.030 143.377 157.988 1.00 115.51 394 VAL A N 1
ATOM 3532 C CA . VAL A 1 394 ? 167.437 142.276 158.748 1.00 115.17 394 VAL A CA 1
ATOM 3533 C C . VAL A 1 394 ? 166.763 141.275 157.813 1.00 118.40 394 VAL A C 1
ATOM 3534 O O . VAL A 1 394 ? 166.952 140.058 157.940 1.00 121.71 394 VAL A O 1
ATOM 3547 N N . SER A 1 395 ? 165.969 141.764 156.855 1.00 125.23 395 SER A N 1
ATOM 3548 C CA . SER A 1 395 ? 165.291 140.830 155.957 1.00 125.28 395 SER A CA 1
ATOM 3549 C C . SER A 1 395 ? 166.287 140.114 155.051 1.00 127.33 395 SER A C 1
ATOM 3550 O O . SER A 1 395 ? 166.093 138.941 154.716 1.00 126.54 395 SER A O 1
ATOM 3558 N N . CYS A 1 396 ? 167.366 140.793 154.653 1.00 132.43 396 CYS A N 1
ATOM 3559 C CA . CYS A 1 396 ? 168.389 140.138 153.841 1.00 131.41 396 CYS A CA 1
ATOM 3560 C C . CYS A 1 396 ? 169.096 139.029 154.623 1.00 129.64 396 CYS A C 1
ATOM 3561 O O . CYS A 1 396 ? 169.335 137.930 154.093 1.00 130.25 396 CYS A O 1
ATOM 3568 N N . PHE A 1 397 ? 169.427 139.289 155.890 1.00 114.44 397 PHE A N 1
ATOM 3569 C CA . PHE A 1 397 ? 170.000 138.242 156.732 1.00 112.47 397 PHE A CA 1
ATOM 3570 C C . PHE A 1 397 ? 169.042 137.065 156.857 1.00 113.95 397 PHE A C 1
ATOM 3571 O O . PHE A 1 397 ? 169.454 135.901 156.786 1.00 117.43 397 PHE A O 1
ATOM 3588 N N . GLN A 1 398 ? 167.755 137.350 157.071 1.00 116.69 398 GLN A N 1
ATOM 3589 C CA . GLN A 1 398 ? 166.783 136.270 157.207 1.00 116.41 398 GLN A CA 1
ATOM 3590 C C . GLN A 1 398 ? 166.664 135.471 155.913 1.00 117.17 398 GLN A C 1
ATOM 3591 O O . GLN A 1 398 ? 166.481 134.250 155.948 1.00 117.38 398 GLN A O 1
ATOM 3605 N N . GLN A 1 399 ? 166.770 136.138 154.761 1.00 122.80 399 GLN A N 1
ATOM 3606 C CA . GLN A 1 399 ? 166.768 135.417 153.488 1.00 122.91 399 GLN A CA 1
ATOM 3607 C C . GLN A 1 399 ? 167.949 134.462 153.402 1.00 123.54 399 GLN A C 1
ATOM 3608 O O . GLN A 1 399 ? 167.796 133.305 152.994 1.00 123.82 399 GLN A O 1
ATOM 3622 N N . LEU A 1 400 ? 169.147 134.936 153.752 1.00 120.93 400 LEU A N 1
ATOM 3623 C CA . LEU A 1 400 ? 170.312 134.052 153.699 1.00 118.32 400 LEU A CA 1
ATOM 3624 C C . LEU A 1 400 ? 170.144 132.869 154.651 1.00 119.98 400 LEU A C 1
ATOM 3625 O O . LEU A 1 400 ? 170.421 131.717 154.285 1.00 121.97 400 LEU A O 1
ATOM 3641 N N . MET A 1 401 ? 169.656 133.133 155.866 1.00 119.82 401 MET A N 1
ATOM 3642 C CA . MET A 1 401 ? 169.410 132.066 156.835 1.00 119.42 401 MET A CA 1
ATOM 3643 C C . MET A 1 401 ? 168.421 131.039 156.286 1.00 118.37 401 MET A C 1
ATOM 3644 O O . MET A 1 401 ? 168.669 129.828 156.338 1.00 118.84 401 MET A O 1
ATOM 3658 N N . VAL A 1 402 ? 167.305 131.510 155.725 1.00 118.99 402 VAL A N 1
ATOM 3659 C CA . VAL A 1 402 ? 166.265 130.604 155.244 1.00 120.03 402 VAL A CA 1
ATOM 3660 C C . VAL A 1 402 ? 166.751 129.801 154.041 1.00 122.31 402 VAL A C 1
ATOM 3661 O O . VAL A 1 402 ? 166.492 128.595 153.944 1.00 120.28 402 VAL A O 1
ATOM 3674 N N . GLU A 1 403 ? 167.458 130.441 153.103 1.00 126.95 403 GLU A N 1
ATOM 3675 C CA . GLU A 1 403 ? 167.855 129.724 151.894 1.00 124.73 403 GLU A CA 1
ATOM 3676 C C . GLU A 1 403 ? 169.008 128.760 152.154 1.00 122.87 403 GLU A C 1
ATOM 3677 O O . GLU A 1 403 ? 169.159 127.779 151.418 1.00 120.76 403 GLU A O 1
ATOM 3689 N N . THR A 1 404 ? 169.828 129.004 153.182 1.00 121.06 404 THR A N 1
ATOM 3690 C CA . THR A 1 404 ? 170.887 128.042 153.474 1.00 120.12 404 THR A CA 1
ATOM 3691 C C . THR A 1 404 ? 170.401 126.908 154.372 1.00 123.51 404 THR A C 1
ATOM 3692 O O . THR A 1 404 ? 170.827 125.760 154.199 1.00 123.26 404 THR A O 1
ATOM 3703 N N . CYS A 1 405 ? 169.513 127.195 155.333 1.00 127.04 405 CYS A N 1
ATOM 3704 C CA . CYS A 1 405 ? 169.159 126.214 156.356 1.00 124.64 405 CYS A CA 1
ATOM 3705 C C . CYS A 1 405 ? 167.649 126.018 156.514 1.00 124.30 405 CYS A C 1
ATOM 3706 O O . CYS A 1 405 ? 167.214 125.442 157.518 1.00 125.44 405 CYS A O 1
ATOM 3713 N N . SER A 1 406 ? 166.850 126.464 155.540 1.00 120.58 406 SER A N 1
ATOM 3714 C CA . SER A 1 406 ? 165.408 126.186 155.431 1.00 122.31 406 SER A CA 1
ATOM 3715 C C . SER A 1 406 ? 164.634 126.446 156.728 1.00 123.08 406 SER A C 1
ATOM 3716 O O . SER A 1 406 ? 163.567 125.862 156.943 1.00 121.89 406 SER A O 1
ATOM 3724 N N . CYS A 1 407 ? 165.127 127.331 157.593 1.00 120.32 407 CYS A N 1
ATOM 3725 C CA . CYS A 1 407 ? 164.364 127.801 158.743 1.00 119.77 407 CYS A CA 1
ATOM 3726 C C . CYS A 1 407 ? 164.833 129.207 159.093 1.00 119.25 407 CYS A C 1
ATOM 3727 O O . CYS A 1 407 ? 165.930 129.623 158.715 1.00 118.71 407 CYS A O 1
ATOM 3734 N N . GLY A 1 408 ? 163.988 129.943 159.811 1.00 110.69 408 GLY A N 1
ATOM 3735 C CA . GLY A 1 408 ? 164.263 131.327 160.155 1.00 110.56 408 GLY A CA 1
ATOM 3736 C C . GLY A 1 408 ? 164.696 131.501 161.600 1.00 108.87 408 GLY A C 1
ATOM 3737 O O . GLY A 1 408 ? 164.364 130.695 162.466 1.00 108.76 408 GLY A O 1
ATOM 3741 N N . TYR A 1 409 ? 165.444 132.574 161.853 1.00 101.83 409 TYR A N 1
ATOM 3742 C CA . TYR A 1 409 ? 165.892 132.885 163.204 1.00 100.14 409 TYR A CA 1
ATOM 3743 C C . TYR A 1 409 ? 164.790 133.605 163.969 1.00 102.42 409 TYR A C 1
ATOM 3744 O O . TYR A 1 409 ? 164.044 134.408 163.404 1.00 107.55 409 TYR A O 1
ATOM 3762 N N . TYR A 1 410 ? 164.701 133.321 165.270 1.00 100.71 410 TYR A N 1
ATOM 3763 C CA . TYR A 1 410 ? 163.514 133.697 166.033 1.00 99.57 410 TYR A CA 1
ATOM 3764 C C . TYR A 1 410 ? 163.426 135.197 166.297 1.00 97.68 410 TYR A C 1
ATOM 3765 O O . TYR A 1 410 ? 162.318 135.739 166.369 1.00 100.23 410 TYR A O 1
ATOM 3783 N N . LEU A 1 411 ? 164.552 135.888 166.450 1.00 95.16 411 LEU A N 1
ATOM 3784 C CA . LEU A 1 411 ? 164.507 137.313 166.761 1.00 93.55 411 LEU A CA 1
ATOM 3785 C C . LEU A 1 411 ? 164.195 138.183 165.548 1.00 94.95 411 LEU A C 1
ATOM 3786 O O . LEU A 1 411 ? 164.300 139.409 165.651 1.00 96.62 411 LEU A O 1
ATOM 3802 N N . HIS A 1 412 ? 163.814 137.600 164.420 1.00 100.49 412 HIS A N 1
ATOM 3803 C CA . HIS A 1 412 ? 163.534 138.321 163.188 1.00 102.85 412 HIS A CA 1
ATOM 3804 C C . HIS A 1 412 ? 162.191 137.873 162.632 1.00 104.58 412 HIS A C 1
ATOM 3805 O O . HIS A 1 412 ? 161.693 136.800 162.986 1.00 104.92 412 HIS A O 1
ATOM 3819 N N . PRO A 1 413 ? 161.573 138.673 161.758 1.00 112.17 413 PRO A N 1
ATOM 3820 C CA . PRO A 1 413 ? 160.301 138.252 161.153 1.00 112.23 413 PRO A CA 1
ATOM 3821 C C . PRO A 1 413 ? 160.490 137.047 160.243 1.00 110.18 413 PRO A C 1
ATOM 3822 O O . PRO A 1 413 ? 161.592 136.765 159.769 1.00 109.33 413 PRO A O 1
ATOM 3833 N N . LEU A 1 414 ? 159.390 136.331 159.997 1.00 114.49 414 LEU A N 1
ATOM 3834 C CA . LEU A 1 414 ? 159.432 135.034 159.326 1.00 115.55 414 LEU A CA 1
ATOM 3835 C C . LEU A 1 414 ? 158.824 135.120 157.931 1.00 115.39 414 LEU A C 1
ATOM 3836 O O . LEU A 1 414 ? 157.675 135.565 157.797 1.00 116.52 414 LEU A O 1
ATOM 3852 N N . PRO A 1 415 ? 159.533 134.715 156.872 1.00 117.18 415 PRO A N 1
ATOM 3853 C CA . PRO A 1 415 ? 158.911 134.675 155.541 1.00 119.55 415 PRO A CA 1
ATOM 3854 C C . PRO A 1 415 ? 157.711 133.738 155.503 1.00 120.91 415 PRO A C 1
ATOM 3855 O O . PRO A 1 415 ? 157.579 132.824 156.320 1.00 121.06 415 PRO A O 1
ATOM 3866 N N . ALA A 1 416 ? 156.836 133.968 154.518 1.00 124.59 416 ALA A N 1
ATOM 3867 C CA . ALA A 1 416 ? 155.537 133.299 154.494 1.00 124.53 416 ALA A CA 1
ATOM 3868 C C . ALA A 1 416 ? 155.658 131.779 154.418 1.00 124.63 416 ALA A C 1
ATOM 3869 O O . ALA A 1 416 ? 154.759 131.068 154.881 1.00 124.63 416 ALA A O 1
ATOM 3876 N N . GLY A 1 417 ? 156.738 131.260 153.842 1.00 126.76 417 GLY A N 1
ATOM 3877 C CA . GLY A 1 417 ? 156.903 129.833 153.651 1.00 126.87 417 GLY A CA 1
ATOM 3878 C C . GLY A 1 417 ? 157.931 129.155 154.534 1.00 128.22 417 GLY A C 1
ATOM 3879 O O . GLY A 1 417 ? 158.366 128.046 154.201 1.00 127.78 417 GLY A O 1
ATOM 3883 N N . ALA A 1 418 ? 158.326 129.766 155.647 1.00 126.16 418 ALA A N 1
ATOM 3884 C CA . ALA A 1 418 ? 159.403 129.253 156.483 1.00 125.49 418 ALA A CA 1
ATOM 3885 C C . ALA A 1 418 ? 158.895 128.826 157.863 1.00 125.45 418 ALA A C 1
ATOM 3886 O O . ALA A 1 418 ? 157.734 129.026 158.223 1.00 124.21 418 ALA A O 1
ATOM 3893 N N . GLU A 1 419 ? 159.802 128.217 158.634 1.00 122.24 419 GLU A N 1
ATOM 3894 C CA . GLU A 1 419 ? 159.569 127.832 160.022 1.00 120.87 419 GLU A CA 1
ATOM 3895 C C . GLU A 1 419 ? 160.706 128.372 160.883 1.00 120.51 419 GLU A C 1
ATOM 3896 O O . GLU A 1 419 ? 161.833 128.534 160.408 1.00 119.94 419 GLU A O 1
ATOM 3908 N N . TYR A 1 420 ? 160.414 128.647 162.154 1.00 111.69 420 TYR A N 1
ATOM 3909 C CA . TYR A 1 420 ? 161.461 129.084 163.073 1.00 109.93 420 TYR A CA 1
ATOM 3910 C C . TYR A 1 420 ? 162.334 127.903 163.489 1.00 110.08 420 TYR A C 1
ATOM 3911 O O . TYR A 1 420 ? 161.838 126.800 163.736 1.00 111.35 420 TYR A O 1
ATOM 3929 N N . CYS A 1 421 ? 163.641 128.145 163.581 1.00 113.78 421 CYS A N 1
ATOM 3930 C CA . CYS A 1 421 ? 164.605 127.075 163.824 1.00 114.35 421 CYS A CA 1
ATOM 3931 C C . CYS A 1 421 ? 164.527 126.548 165.256 1.00 112.94 421 CYS A C 1
ATOM 3932 O O . CYS A 1 421 ? 164.340 127.312 166.205 1.00 113.69 421 CYS A O 1
ATOM 3939 N N . SER A 1 422 ? 164.698 125.232 165.409 1.00 108.99 422 SER A N 1
ATOM 3940 C CA . SER A 1 422 ? 164.835 124.612 166.724 1.00 108.10 422 SER A CA 1
ATOM 3941 C C . SER A 1 422 ? 165.439 123.221 166.571 1.00 110.80 422 SER A C 1
ATOM 3942 O O . SER A 1 422 ? 165.287 122.575 165.531 1.00 112.24 422 SER A O 1
ATOM 3950 N N . SER A 1 423 ? 166.112 122.762 167.631 1.00 111.59 423 SER A N 1
ATOM 3951 C CA . SER A 1 423 ? 166.788 121.467 167.596 1.00 109.50 423 SER A CA 1
ATOM 3952 C C . SER A 1 423 ? 165.838 120.309 167.314 1.00 109.02 423 SER A C 1
ATOM 3953 O O . SER A 1 423 ? 166.290 119.251 166.863 1.00 109.67 423 SER A O 1
ATOM 3961 N N . ALA A 1 424 ? 164.540 120.472 167.574 1.00 118.65 424 ALA A N 1
ATOM 3962 C CA . ALA A 1 424 ? 163.599 119.379 167.355 1.00 121.41 424 ALA A CA 1
ATOM 3963 C C . ALA A 1 424 ? 163.427 119.046 165.878 1.00 120.35 424 ALA A C 1
ATOM 3964 O O . ALA A 1 424 ? 162.940 117.957 165.555 1.00 119.96 424 ALA A O 1
ATOM 3971 N N . ARG A 1 425 ? 163.810 119.953 164.979 1.00 115.15 425 ARG A N 1
ATOM 3972 C CA . ARG A 1 425 ? 163.679 119.734 163.542 1.00 115.00 425 ARG A CA 1
ATOM 3973 C C . ARG A 1 425 ? 164.907 120.127 162.738 1.00 116.23 425 ARG A C 1
ATOM 3974 O O . ARG A 1 425 ? 165.013 119.712 161.577 1.00 116.88 425 ARG A O 1
ATOM 3995 N N . HIS A 1 426 ? 165.831 120.902 163.301 1.00 115.29 426 HIS A N 1
ATOM 3996 C CA . HIS A 1 426 ? 167.000 121.411 162.583 1.00 114.34 426 HIS A CA 1
ATOM 3997 C C . HIS A 1 426 ? 168.226 121.240 163.475 1.00 110.86 426 HIS A C 1
ATOM 3998 O O . HIS A 1 426 ? 168.730 122.202 164.065 1.00 109.80 426 HIS A O 1
ATOM 4012 N N . PRO A 1 427 ? 168.746 120.011 163.574 1.00 107.83 427 PRO A N 1
ATOM 4013 C CA . PRO A 1 427 ? 169.634 119.655 164.693 1.00 110.67 427 PRO A CA 1
ATOM 4014 C C . PRO A 1 427 ? 171.017 120.291 164.663 1.00 109.31 427 PRO A C 1
ATOM 4015 O O . PRO A 1 427 ? 171.832 119.974 165.537 1.00 106.90 427 PRO A O 1
ATOM 4026 N N . ALA A 1 428 ? 171.325 121.171 163.709 1.00 104.97 428 ALA A N 1
ATOM 4027 C CA . ALA A 1 428 ? 172.602 121.879 163.705 1.00 104.03 428 ALA A CA 1
ATOM 4028 C C . ALA A 1 428 ? 172.416 123.370 163.447 1.00 103.43 428 ALA A C 1
ATOM 4029 O O . ALA A 1 428 ? 173.341 124.031 162.964 1.00 101.61 428 ALA A O 1
ATOM 4036 N N . TRP A 1 429 ? 171.243 123.919 163.772 1.00 102.10 429 TRP A N 1
ATOM 4037 C CA . TRP A 1 429 ? 170.934 125.282 163.355 1.00 103.96 429 TRP A CA 1
ATOM 4038 C C . TRP A 1 429 ? 171.843 126.309 164.020 1.00 103.55 429 TRP A C 1
ATOM 4039 O O . TRP A 1 429 ? 172.072 127.382 163.455 1.00 106.28 429 TRP A O 1
ATOM 4060 N N . GLY A 1 430 ? 172.366 126.016 165.208 1.00 112.15 430 GLY A N 1
ATOM 4061 C CA . GLY A 1 430 ? 173.276 126.958 165.844 1.00 113.79 430 GLY A CA 1
ATOM 4062 C C . GLY A 1 430 ? 174.531 127.198 165.026 1.00 114.50 430 GLY A C 1
ATOM 4063 O O . GLY A 1 430 ? 174.979 128.337 164.871 1.00 115.42 430 GLY A O 1
ATOM 4067 N N . HIS A 1 431 ? 175.126 126.122 164.510 1.00 121.77 431 HIS A N 1
ATOM 4068 C CA . HIS A 1 431 ? 176.303 126.239 163.652 1.00 123.01 431 HIS A CA 1
ATOM 4069 C C . HIS A 1 431 ? 176.010 127.144 162.455 1.00 121.97 431 HIS A C 1
ATOM 4070 O O . HIS A 1 431 ? 176.762 128.092 162.171 1.00 120.11 431 HIS A O 1
ATOM 4085 N N . CYS A 1 432 ? 174.878 126.907 161.790 1.00 116.69 432 CYS A N 1
ATOM 4086 C CA . CYS A 1 432 ? 174.457 127.729 160.660 1.00 116.76 432 CYS A CA 1
ATOM 4087 C C . CYS A 1 432 ? 174.327 129.197 161.065 1.00 115.62 432 CYS A C 1
ATOM 4088 O O . CYS A 1 432 ? 174.948 130.094 160.464 1.00 115.46 432 CYS A O 1
ATOM 4095 N N . PHE A 1 433 ? 173.513 129.458 162.092 1.00 111.14 433 PHE A N 1
ATOM 4096 C CA . PHE A 1 433 ? 173.238 130.833 162.488 1.00 110.83 433 PHE A CA 1
ATOM 4097 C C . PHE A 1 433 ? 174.518 131.564 162.844 1.00 111.68 433 PHE A C 1
ATOM 4098 O O . PHE A 1 433 ? 174.751 132.677 162.370 1.00 114.62 433 PHE A O 1
ATOM 4115 N N . TYR A 1 434 ? 175.347 130.976 163.705 1.00 116.15 434 TYR A N 1
ATOM 4116 C CA . TYR A 1 434 ? 176.499 131.719 164.188 1.00 116.64 434 TYR A CA 1
ATOM 4117 C C . TYR A 1 434 ? 177.593 131.847 163.136 1.00 116.84 434 TYR A C 1
ATOM 4118 O O . TYR A 1 434 ? 178.393 132.779 163.227 1.00 114.92 434 TYR A O 1
ATOM 4136 N N . ARG A 1 435 ? 177.608 131.011 162.089 1.00 120.57 435 ARG A N 1
ATOM 4137 C CA . ARG A 1 435 ? 178.521 131.333 160.991 1.00 121.04 435 ARG A CA 1
ATOM 4138 C C . ARG A 1 435 ? 178.010 132.515 160.166 1.00 121.61 435 ARG A C 1
ATOM 4139 O O . ARG A 1 435 ? 178.796 133.396 159.789 1.00 119.81 435 ARG A O 1
ATOM 4160 N N . LEU A 1 436 ? 176.702 132.583 159.890 1.00 120.40 436 LEU A N 1
ATOM 4161 C CA . LEU A 1 436 ? 176.187 133.786 159.224 1.00 118.79 436 LEU A CA 1
ATOM 4162 C C . LEU A 1 436 ? 176.390 135.028 160.100 1.00 118.61 436 LEU A C 1
ATOM 4163 O O . LEU A 1 436 ? 176.743 136.113 159.610 1.00 120.27 436 LEU A O 1
ATOM 4179 N N . TYR A 1 437 ? 176.198 134.878 161.407 1.00 116.15 437 TYR A N 1
ATOM 4180 C CA . TYR A 1 437 ? 176.387 135.997 162.321 1.00 115.79 437 TYR A CA 1
ATOM 4181 C C . TYR A 1 437 ? 177.855 136.397 162.403 1.00 118.55 437 TYR A C 1
ATOM 4182 O O . TYR A 1 437 ? 178.167 137.570 162.620 1.00 119.50 437 TYR A O 1
ATOM 4200 N N . GLN A 1 438 ? 178.773 135.438 162.244 1.00 122.36 438 GLN A N 1
ATOM 4201 C CA . GLN A 1 438 ? 180.183 135.793 162.132 1.00 121.98 438 GLN A CA 1
ATOM 4202 C C . GLN A 1 438 ? 180.454 136.548 160.840 1.00 122.92 438 GLN A C 1
ATOM 4203 O O . GLN A 1 438 ? 181.285 137.463 160.819 1.00 121.96 438 GLN A O 1
ATOM 4217 N N . ASP A 1 439 ? 179.768 136.182 159.755 1.00 128.35 439 ASP A N 1
ATOM 4218 C CA . ASP A 1 439 ? 179.880 136.973 158.532 1.00 127.75 439 ASP A CA 1
ATOM 4219 C C . ASP A 1 439 ? 179.410 138.404 158.757 1.00 127.64 439 ASP A C 1
ATOM 4220 O O . ASP A 1 439 ? 179.886 139.326 158.087 1.00 126.67 439 ASP A O 1
ATOM 4229 N N . LEU A 1 440 ? 178.471 138.608 159.682 1.00 120.82 440 LEU A N 1
ATOM 4230 C CA . LEU A 1 440 ? 178.118 139.983 160.050 1.00 119.87 440 LEU A CA 1
ATOM 4231 C C . LEU A 1 440 ? 179.179 140.607 160.961 1.00 120.46 440 LEU A C 1
ATOM 4232 O O . LEU A 1 440 ? 179.484 141.799 160.835 1.00 117.81 440 LEU A O 1
ATOM 4248 N N . GLU A 1 441 ? 179.753 139.819 161.877 1.00 118.03 441 GLU A N 1
ATOM 4249 C CA . GLU A 1 441 ? 180.804 140.324 162.760 1.00 115.40 441 GLU A CA 1
ATOM 4250 C C . GLU A 1 441 ? 182.007 140.822 161.965 1.00 116.33 441 GLU A C 1
ATOM 4251 O O . GLU A 1 441 ? 182.586 141.865 162.291 1.00 117.13 441 GLU A O 1
ATOM 4263 N N . THR A 1 442 ? 182.409 140.083 160.930 1.00 126.37 442 THR A N 1
ATOM 4264 C CA . THR A 1 442 ? 183.518 140.475 160.067 1.00 126.30 442 THR A CA 1
ATOM 4265 C C . THR A 1 442 ? 183.056 141.222 158.820 1.00 127.92 442 THR A C 1
ATOM 4266 O O . THR A 1 442 ? 183.890 141.579 157.982 1.00 128.47 442 THR A O 1
ATOM 4277 N N . HIS A 1 443 ? 181.750 141.459 158.679 1.00 126.20 443 HIS A N 1
ATOM 4278 C CA . HIS A 1 443 ? 181.186 142.221 157.561 1.00 126.22 443 HIS A CA 1
ATOM 4279 C C . HIS A 1 443 ? 181.467 141.549 156.214 1.00 125.72 443 HIS A C 1
ATOM 4280 O O . HIS A 1 443 ? 181.867 142.196 155.244 1.00 125.40 443 HIS A O 1
ATOM 4294 N N . ARG A 1 444 ? 181.239 140.232 156.157 1.00 127.18 444 ARG A N 1
ATOM 4295 C CA . ARG A 1 444 ? 181.346 139.472 154.913 1.00 127.62 444 ARG A CA 1
ATOM 4296 C C . ARG A 1 444 ? 180.044 139.508 154.116 1.00 126.78 444 ARG A C 1
ATOM 4297 O O . ARG A 1 444 ? 180.065 139.349 152.891 1.00 127.72 444 ARG A O 1
ATOM 4318 N N . LEU A 1 445 ? 178.917 139.742 154.786 1.00 128.25 445 LEU A N 1
ATOM 4319 C CA . LEU A 1 445 ? 177.612 139.601 154.150 1.00 131.57 445 LEU A CA 1
ATOM 4320 C C . LEU A 1 445 ? 177.448 140.585 152.991 1.00 131.09 445 LEU A C 1
ATOM 4321 O O . LEU A 1 445 ? 178.020 141.681 153.017 1.00 128.79 445 LEU A O 1
ATOM 4337 N N . PRO A 1 446 ? 176.656 140.234 151.967 1.00 134.57 446 PRO A N 1
ATOM 4338 C CA . PRO A 1 446 ? 176.412 141.173 150.861 1.00 133.16 446 PRO A CA 1
ATOM 4339 C C . PRO A 1 446 ? 175.370 142.234 151.168 1.00 135.19 446 PRO A C 1
ATOM 4340 O O . PRO A 1 446 ? 175.264 143.207 150.410 1.00 136.95 446 PRO A O 1
ATOM 4351 N N . CYS A 1 447 ? 174.601 142.072 152.246 1.00 139.44 447 CYS A N 1
ATOM 4352 C CA . CYS A 1 447 ? 173.432 142.918 152.474 1.00 139.40 447 CYS A CA 1
ATOM 4353 C C . CYS A 1 447 ? 173.790 144.402 152.478 1.00 139.68 447 CYS A C 1
ATOM 4354 O O . CYS A 1 447 ? 173.066 145.220 151.897 1.00 140.96 447 CYS A O 1
ATOM 4361 N N . THR A 1 448 ? 174.895 144.774 153.131 1.00 140.37 448 THR A N 1
ATOM 4362 C CA . THR A 1 448 ? 175.256 146.188 153.215 1.00 141.22 448 THR A CA 1
ATOM 4363 C C . THR A 1 448 ? 175.415 146.813 151.835 1.00 141.18 448 THR A C 1
ATOM 4364 O O . THR A 1 448 ? 175.166 148.012 151.666 1.00 140.13 448 THR A O 1
ATOM 4375 N N . SER A 1 449 ? 175.831 146.026 150.843 1.00 147.07 449 SER A N 1
ATOM 4376 C CA . SER A 1 449 ? 175.950 146.544 149.485 1.00 146.30 449 SER A CA 1
ATOM 4377 C C . SER A 1 449 ? 174.594 146.593 148.791 1.00 145.04 449 SER A C 1
ATOM 4378 O O . SER A 1 449 ? 174.381 147.415 147.894 1.00 144.29 449 SER A O 1
ATOM 4386 N N . ARG A 1 450 ? 173.666 145.722 149.199 1.00 137.63 450 ARG A N 1
ATOM 4387 C CA . ARG A 1 450 ? 172.350 145.678 148.568 1.00 137.01 450 ARG A CA 1
ATOM 4388 C C . ARG A 1 450 ? 171.434 146.793 149.065 1.00 136.98 450 ARG A C 1
ATOM 4389 O O . ARG A 1 450 ? 170.570 147.259 148.314 1.00 135.25 450 ARG A O 1
ATOM 4410 N N . CYS A 1 451 ? 171.605 147.236 150.316 1.00 137.45 451 CYS A N 1
ATOM 4411 C CA . CYS A 1 451 ? 170.637 148.104 150.977 1.00 138.14 451 CYS A CA 1
ATOM 4412 C C . CYS A 1 451 ? 171.134 149.545 151.049 1.00 136.92 451 CYS A C 1
ATOM 4413 O O . CYS A 1 451 ? 172.130 149.808 151.741 1.00 134.95 451 CYS A O 1
ATOM 4420 N N . PRO A 1 452 ? 170.486 150.505 150.384 1.00 138.38 452 PRO A N 1
ATOM 4421 C CA . PRO A 1 452 ? 170.862 151.917 150.547 1.00 138.80 452 PRO A CA 1
ATOM 4422 C C . PRO A 1 452 ? 170.101 152.602 151.677 1.00 138.21 452 PRO A C 1
ATOM 4423 O O . PRO A 1 452 ? 169.130 152.076 152.224 1.00 136.47 452 PRO A O 1
ATOM 4434 N N . ARG A 1 453 ? 170.554 153.816 152.007 1.00 128.41 453 ARG A N 1
ATOM 4435 C CA . ARG A 1 453 ? 169.826 154.657 152.950 1.00 126.27 453 ARG A CA 1
ATOM 4436 C C . ARG A 1 453 ? 168.606 155.281 152.271 1.00 126.16 453 ARG A C 1
ATOM 4437 O O . ARG A 1 453 ? 168.574 155.423 151.046 1.00 127.24 453 ARG A O 1
ATOM 4458 N N . PRO A 1 454 ? 167.588 155.664 153.042 1.00 132.89 454 PRO A N 1
ATOM 4459 C CA . PRO A 1 454 ? 166.487 156.446 152.464 1.00 133.93 454 PRO A CA 1
ATOM 4460 C C . PRO A 1 454 ? 166.990 157.776 151.924 1.00 134.29 454 PRO A C 1
ATOM 4461 O O . PRO A 1 454 ? 167.920 158.375 152.469 1.00 133.24 454 PRO A O 1
ATOM 4472 N N . CYS A 1 455 ? 166.364 158.243 150.841 1.00 141.54 455 CYS A N 1
ATOM 4473 C CA . CYS A 1 455 ? 166.761 159.524 150.268 1.00 141.62 455 CYS A CA 1
ATOM 4474 C C . CYS A 1 455 ? 166.400 160.699 151.173 1.00 139.75 455 CYS A C 1
ATOM 4475 O O . CYS A 1 455 ? 167.003 161.770 151.041 1.00 139.20 455 CYS A O 1
ATOM 4482 N N . ARG A 1 456 ? 165.440 160.529 152.084 1.00 127.86 456 ARG A N 1
ATOM 4483 C CA . ARG A 1 456 ? 165.202 161.484 153.163 1.00 126.69 456 ARG A CA 1
ATOM 4484 C C . ARG A 1 456 ? 165.037 160.712 154.465 1.00 126.92 456 ARG A C 1
ATOM 4485 O O . ARG A 1 456 ? 164.312 159.714 154.511 1.00 127.79 456 ARG A O 1
ATOM 4506 N N . GLU A 1 457 ? 165.712 161.177 155.516 1.00 120.30 457 GLU A N 1
ATOM 4507 C CA . GLU A 1 457 ? 165.892 160.403 156.738 1.00 118.60 457 GLU A CA 1
ATOM 4508 C C . GLU A 1 457 ? 166.047 161.359 157.913 1.00 118.34 457 GLU A C 1
ATOM 4509 O O . GLU A 1 457 ? 166.447 162.513 157.742 1.00 118.25 457 GLU A O 1
ATOM 4521 N N . SER A 1 458 ? 165.732 160.872 159.117 1.00 118.87 458 SER A N 1
ATOM 4522 C CA . SER A 1 458 ? 165.857 161.693 160.317 1.00 121.15 458 SER A CA 1
ATOM 4523 C C . SER A 1 458 ? 166.363 160.862 161.488 1.00 120.00 458 SER A C 1
ATOM 4524 O O . SER A 1 458 ? 166.229 159.636 161.519 1.00 119.37 458 SER A O 1
ATOM 4532 N N . ALA A 1 459 ? 166.946 161.564 162.462 1.00 108.19 459 ALA A N 1
ATOM 4533 C CA . ALA A 1 459 ? 167.531 160.972 163.657 1.00 104.51 459 ALA A CA 1
ATOM 4534 C C . ALA A 1 459 ? 167.160 161.821 164.865 1.00 107.14 459 ALA A C 1
ATOM 4535 O O . ALA A 1 459 ? 167.041 163.044 164.755 1.00 109.63 459 ALA A O 1
ATOM 4542 N N . PHE A 1 460 ? 166.988 161.173 166.015 1.00 104.89 460 PHE A N 1
ATOM 4543 C CA . PHE A 1 460 ? 166.529 161.836 167.231 1.00 102.15 460 PHE A CA 1
ATOM 4544 C C . PHE A 1 460 ? 167.658 161.919 168.249 1.00 101.38 460 PHE A C 1
ATOM 4545 O O . PHE A 1 460 ? 168.363 160.933 168.485 1.00 103.83 460 PHE A O 1
ATOM 4562 N N . LYS A 1 461 ? 167.823 163.096 168.846 1.00 102.29 461 LYS A N 1
ATOM 4563 C CA . LYS A 1 461 ? 168.892 163.355 169.803 1.00 105.76 461 LYS A CA 1
ATOM 4564 C C . LYS A 1 461 ? 168.276 163.752 171.136 1.00 108.78 461 LYS A C 1
ATOM 4565 O O . LYS A 1 461 ? 167.517 164.724 171.210 1.00 110.90 461 LYS A O 1
ATOM 4584 N N . LEU A 1 462 ? 168.602 162.995 172.181 1.00 96.52 462 LEU A N 1
ATOM 4585 C CA . LEU A 1 462 ? 167.978 163.125 173.491 1.00 90.55 462 LEU A CA 1
ATOM 4586 C C . LEU A 1 462 ? 168.928 163.811 174.464 1.00 92.50 462 LEU A C 1
ATOM 4587 O O . LEU A 1 462 ? 170.110 163.460 174.535 1.00 93.48 462 LEU A O 1
ATOM 4603 N N . SER A 1 463 ? 168.407 164.777 175.215 1.00 92.57 463 SER A N 1
ATOM 4604 C CA . SER A 1 463 ? 169.125 165.406 176.319 1.00 94.05 463 SER A CA 1
ATOM 4605 C C . SER A 1 463 ? 168.346 165.136 177.598 1.00 90.38 463 SER A C 1
ATOM 4606 O O . SER A 1 463 ? 167.200 165.578 177.730 1.00 92.04 463 SER A O 1
ATOM 4614 N N . THR A 1 464 ? 168.963 164.418 178.538 1.00 74.76 464 THR A N 1
ATOM 4615 C CA . THR A 1 464 ? 168.244 163.847 179.671 1.00 75.52 464 THR A CA 1
ATOM 4616 C C . THR A 1 464 ? 168.815 164.309 181.003 1.00 74.73 464 THR A C 1
ATOM 4617 O O . THR A 1 464 ? 170.031 164.264 181.215 1.00 72.43 464 THR A O 1
ATOM 4628 N N . GLY A 1 465 ? 167.927 164.729 181.901 1.00 64.12 465 GLY A N 1
ATOM 4629 C CA . GLY A 1 465 ? 168.255 164.929 183.298 1.00 65.13 465 GLY A CA 1
ATOM 4630 C C . GLY A 1 465 ? 167.512 163.923 184.159 1.00 62.34 465 GLY A C 1
ATOM 4631 O O . GLY A 1 465 ? 166.427 163.473 183.805 1.00 68.37 465 GLY A O 1
ATOM 4635 N N . THR A 1 466 ? 168.106 163.569 185.299 1.00 56.82 466 THR A N 1
ATOM 4636 C CA . THR A 1 466 ? 167.534 162.567 186.190 1.00 60.15 466 THR A CA 1
ATOM 4637 C C . THR A 1 466 ? 167.649 163.031 187.635 1.00 59.75 466 THR A C 1
ATOM 4638 O O . THR A 1 466 ? 168.603 163.715 188.006 1.00 67.80 466 THR A O 1
ATOM 4649 N N . SER A 1 467 ? 166.673 162.635 188.453 1.00 52.51 467 SER A N 1
ATOM 4650 C CA . SER A 1 467 ? 166.640 163.009 189.861 1.00 55.44 467 SER A CA 1
ATOM 4651 C C . SER A 1 467 ? 165.910 161.931 190.655 1.00 56.50 467 SER A C 1
ATOM 4652 O O . SER A 1 467 ? 165.208 161.092 190.091 1.00 65.51 467 SER A O 1
ATOM 4660 N N . ARG A 1 468 ? 166.082 161.964 191.977 1.00 52.98 468 ARG A N 1
ATOM 4661 C CA . ARG A 1 468 ? 165.459 160.969 192.846 1.00 50.12 468 ARG A CA 1
ATOM 4662 C C . ARG A 1 468 ? 163.948 161.164 192.890 1.00 51.74 468 ARG A C 1
ATOM 4663 O O . ARG A 1 468 ? 163.457 162.293 192.886 1.00 58.24 468 ARG A O 1
ATOM 4684 N N . TRP A 1 469 ? 163.203 160.053 192.950 1.00 51.33 469 TRP A N 1
ATOM 4685 C CA . TRP A 1 469 ? 161.744 160.124 192.926 1.00 54.35 469 TRP A CA 1
ATOM 4686 C C . TRP A 1 469 ? 161.150 158.863 193.527 1.00 59.33 469 TRP A C 1
ATOM 4687 O O . TRP A 1 469 ? 161.621 157.766 193.199 1.00 68.47 469 TRP A O 1
ATOM 4708 N N . PRO A 1 470 ? 160.127 158.960 194.393 1.00 55.35 470 PRO A N 1
ATOM 4709 C CA . PRO A 1 470 ? 159.504 160.169 194.949 1.00 59.18 470 PRO A CA 1
ATOM 4710 C C . PRO A 1 470 ? 160.326 160.755 196.082 1.00 59.66 470 PRO A C 1
ATOM 4711 O O . PRO A 1 470 ? 161.242 160.113 196.577 1.00 58.03 470 PRO A O 1
ATOM 4722 N N . SER A 1 471 ? 160.020 161.972 196.520 1.00 58.01 471 SER A N 1
ATOM 4723 C CA . SER A 1 471 ? 160.711 162.537 197.668 1.00 48.89 471 SER A CA 1
ATOM 4724 C C . SER A 1 471 ? 160.428 161.704 198.914 1.00 59.68 471 SER A C 1
ATOM 4725 O O . SER A 1 471 ? 159.414 161.010 199.009 1.00 71.61 471 SER A O 1
ATOM 4733 N N . ALA A 1 472 ? 161.343 161.777 199.882 1.00 59.58 472 ALA A N 1
ATOM 4734 C CA . ALA A 1 472 ? 161.193 160.983 201.098 1.00 58.54 472 ALA A CA 1
ATOM 4735 C C . ALA A 1 472 ? 159.880 161.291 201.811 1.00 63.07 472 ALA A C 1
ATOM 4736 O O . ALA A 1 472 ? 159.256 160.393 202.389 1.00 64.40 472 ALA A O 1
ATOM 4743 N N . LYS A 1 473 ? 159.443 162.552 201.784 1.00 59.14 473 LYS A N 1
ATOM 4744 C CA . LYS A 1 473 ? 158.235 162.930 202.512 1.00 57.02 473 LYS A CA 1
ATOM 4745 C C . LYS A 1 473 ? 156.972 162.487 201.783 1.00 60.55 473 LYS A C 1
ATOM 4746 O O . LYS A 1 473 ? 156.021 162.021 202.419 1.00 66.64 473 LYS A O 1
ATOM 4765 N N . SER A 1 474 ? 156.938 162.617 200.458 1.00 57.37 474 SER A N 1
ATOM 4766 C CA . SER A 1 474 ? 155.762 162.255 199.678 1.00 58.11 474 SER A CA 1
ATOM 4767 C C . SER A 1 474 ? 155.761 160.792 199.250 1.00 61.50 474 SER A C 1
ATOM 4768 O O . SER A 1 474 ? 154.922 160.403 198.434 1.00 68.66 474 SER A O 1
ATOM 4776 N N . ALA A 1 475 ? 156.675 159.974 199.776 1.00 64.26 475 ALA A N 1
ATOM 4777 C CA . ALA A 1 475 ? 156.681 158.556 199.433 1.00 64.25 475 ALA A CA 1
ATOM 4778 C C . ALA A 1 475 ? 155.414 157.849 199.894 1.00 64.64 475 ALA A C 1
ATOM 4779 O O . ALA A 1 475 ? 155.115 156.756 199.402 1.00 69.13 475 ALA A O 1
ATOM 4786 N N . GLY A 1 476 ? 154.662 158.440 200.824 1.00 64.49 476 GLY A N 1
ATOM 4787 C CA . GLY A 1 476 ? 153.392 157.862 201.226 1.00 68.24 476 GLY A CA 1
ATOM 4788 C C . GLY A 1 476 ? 152.373 157.789 200.105 1.00 73.71 476 GLY A C 1
ATOM 4789 O O . GLY A 1 476 ? 151.395 157.043 200.218 1.00 75.29 476 GLY A O 1
ATOM 4793 N N . TRP A 1 477 ? 152.576 158.546 199.024 1.00 80.41 477 TRP A N 1
ATOM 4794 C CA . TRP A 1 477 ? 151.633 158.520 197.909 1.00 76.98 477 TRP A CA 1
ATOM 4795 C C . TRP A 1 477 ? 151.843 157.295 197.024 1.00 80.65 477 TRP A C 1
ATOM 4796 O O . TRP A 1 477 ? 150.884 156.582 196.714 1.00 87.69 477 TRP A O 1
ATOM 4817 N N . THR A 1 478 ? 153.082 157.035 196.598 1.00 79.25 478 THR A N 1
ATOM 4818 C CA . THR A 1 478 ? 153.303 155.918 195.683 1.00 84.21 478 THR A CA 1
ATOM 4819 C C . THR A 1 478 ? 152.929 154.590 196.326 1.00 85.37 478 THR A C 1
ATOM 4820 O O . THR A 1 478 ? 152.540 153.650 195.625 1.00 82.06 478 THR A O 1
ATOM 4831 N N . LEU A 1 479 ? 153.034 154.490 197.652 1.00 89.92 479 LEU A N 1
ATOM 4832 C CA . LEU A 1 479 ? 152.558 153.291 198.333 1.00 91.25 479 LEU A CA 1
ATOM 4833 C C . LEU A 1 479 ? 151.058 153.113 198.128 1.00 92.78 479 LEU A C 1
ATOM 4834 O O . LEU A 1 479 ? 150.577 151.987 197.957 1.00 95.55 479 LEU A O 1
ATOM 4850 N N . ALA A 1 480 ? 150.305 154.216 198.126 1.00 84.66 480 ALA A N 1
ATOM 4851 C CA . ALA A 1 480 ? 148.862 154.135 197.917 1.00 84.11 480 ALA A CA 1
ATOM 4852 C C . ALA A 1 480 ? 148.510 153.931 196.447 1.00 85.51 480 ALA A C 1
ATOM 4853 O O . ALA A 1 480 ? 147.500 153.290 196.140 1.00 87.62 480 ALA A O 1
ATOM 4860 N N . THR A 1 481 ? 149.318 154.468 195.530 1.00 92.52 481 THR A N 1
ATOM 4861 C CA . THR A 1 481 ? 149.096 154.212 194.107 1.00 95.33 481 THR A CA 1
ATOM 4862 C C . THR A 1 481 ? 149.340 152.746 193.767 1.00 92.37 481 THR A C 1
ATOM 4863 O O . THR A 1 481 ? 148.667 152.185 192.895 1.00 89.07 481 THR A O 1
ATOM 4874 N N . LEU A 1 482 ? 150.307 152.113 194.435 1.00 92.13 482 LEU A N 1
ATOM 4875 C CA . LEU A 1 482 ? 150.478 150.670 194.294 1.00 95.14 482 LEU A CA 1
ATOM 4876 C C . LEU A 1 482 ? 149.309 149.922 194.926 1.00 99.05 482 LEU A C 1
ATOM 4877 O O . LEU A 1 482 ? 148.740 149.009 194.317 1.00 99.93 482 LEU A O 1
ATOM 4893 N N . GLY A 1 483 ? 148.933 150.302 196.149 1.00 99.98 483 GLY A N 1
ATOM 4894 C CA . GLY A 1 483 ? 147.824 149.634 196.813 1.00 96.67 483 GLY A CA 1
ATOM 4895 C C . GLY A 1 483 ? 146.524 149.745 196.039 1.00 98.79 483 GLY A C 1
ATOM 4896 O O . GLY A 1 483 ? 145.728 148.804 196.002 1.00 100.18 483 GLY A O 1
ATOM 4900 N N . GLU A 1 484 ? 146.289 150.900 195.416 1.00 101.54 484 GLU A N 1
ATOM 4901 C CA . GLU A 1 484 ? 145.089 151.084 194.605 1.00 101.56 484 GLU A CA 1
ATOM 4902 C C . GLU A 1 484 ? 145.022 150.076 193.464 1.00 102.25 484 GLU A C 1
ATOM 4903 O O . GLU A 1 484 ? 143.928 149.659 193.067 1.00 100.76 484 GLU A O 1
ATOM 4915 N N . GLN A 1 485 ? 146.174 149.679 192.924 1.00 104.30 485 GLN A N 1
ATOM 4916 C CA . GLN A 1 485 ? 146.251 148.645 191.900 1.00 103.51 485 GLN A CA 1
ATOM 4917 C C . GLN A 1 485 ? 146.410 147.247 192.487 1.00 100.84 485 GLN A C 1
ATOM 4918 O O . GLN A 1 485 ? 146.390 146.269 191.732 1.00 97.79 485 GLN A O 1
ATOM 4932 N N . GLY A 1 486 ? 146.566 147.132 193.806 1.00 103.65 486 GLY A N 1
ATOM 4933 C CA . GLY A 1 486 ? 146.710 145.840 194.454 1.00 103.51 486 GLY A CA 1
ATOM 4934 C C . GLY A 1 486 ? 148.035 145.151 194.219 1.00 105.17 486 GLY A C 1
ATOM 4935 O O . GLY A 1 486 ? 148.114 143.926 194.342 1.00 105.37 486 GLY A O 1
ATOM 4939 N N . LEU A 1 487 ? 149.089 145.903 193.903 1.00 101.80 487 LEU A N 1
ATOM 4940 C CA . LEU A 1 487 ? 150.333 145.310 193.434 1.00 102.95 487 LEU A CA 1
ATOM 4941 C C . LEU A 1 487 ? 151.265 144.932 194.588 1.00 102.58 487 LEU A C 1
ATOM 4942 O O . LEU A 1 487 ? 151.234 145.554 195.653 1.00 99.19 487 LEU A O 1
ATOM 4958 N N . PRO A 1 488 ? 152.109 143.915 194.392 1.00 110.14 488 PRO A N 1
ATOM 4959 C CA . PRO A 1 488 ? 153.089 143.547 195.423 1.00 110.02 488 PRO A CA 1
ATOM 4960 C C . PRO A 1 488 ? 154.308 144.458 195.399 1.00 109.09 488 PRO A C 1
ATOM 4961 O O . PRO A 1 488 ? 154.794 144.854 194.338 1.00 111.32 488 PRO A O 1
ATOM 4972 N N . HIS A 1 489 ? 154.806 144.778 196.590 1.00 98.78 489 HIS A N 1
ATOM 4973 C CA . HIS A 1 489 ? 155.947 145.680 196.734 1.00 96.58 489 HIS A CA 1
ATOM 4974 C C . HIS A 1 489 ? 156.604 145.510 198.099 1.00 97.81 489 HIS A C 1
ATOM 4975 O O . HIS A 1 489 ? 155.948 145.136 199.071 1.00 95.79 489 HIS A O 1
ATOM 4989 N N . SER A 1 496 ? 163.554 153.184 195.401 1.00 72.78 496 SER A N 1
ATOM 4990 C CA . SER A 1 496 ? 162.158 152.778 195.291 1.00 74.57 496 SER A CA 1
ATOM 4991 C C . SER A 1 496 ? 161.935 151.921 194.048 1.00 76.25 496 SER A C 1
ATOM 4992 O O . SER A 1 496 ? 162.743 151.929 193.122 1.00 72.99 496 SER A O 1
ATOM 5000 N N . SER A 1 497 ? 160.825 151.185 194.039 1.00 87.48 497 SER A N 1
ATOM 5001 C CA . SER A 1 497 ? 160.566 150.216 192.980 1.00 82.92 497 SER A CA 1
ATOM 5002 C C . SER A 1 497 ? 160.078 150.869 191.691 1.00 80.72 497 SER A C 1
ATOM 5003 O O . SER A 1 497 ? 160.225 150.278 190.616 1.00 82.23 497 SER A O 1
ATOM 5011 N N . LEU A 1 498 ? 159.504 152.066 191.767 1.00 75.37 498 LEU A N 1
ATOM 5012 C CA . LEU A 1 498 ? 158.923 152.723 190.603 1.00 73.93 498 LEU A CA 1
ATOM 5013 C C . LEU A 1 498 ? 159.933 153.632 189.907 1.00 74.50 498 LEU A C 1
ATOM 5014 O O . LEU A 1 498 ? 160.980 153.980 190.455 1.00 78.52 498 LEU A O 1
ATOM 5030 N N . ALA A 1 499 ? 159.591 154.016 188.678 1.00 67.41 499 ALA A N 1
ATOM 5031 C CA . ALA A 1 499 ? 160.315 155.023 187.916 1.00 66.50 499 ALA A CA 1
ATOM 5032 C C . ALA A 1 499 ? 159.305 155.990 187.313 1.00 65.13 499 ALA A C 1
ATOM 5033 O O . ALA A 1 499 ? 158.125 155.665 187.171 1.00 75.68 499 ALA A O 1
ATOM 5040 N N . LYS A 1 500 ? 159.766 157.189 186.962 1.00 53.17 500 LYS A N 1
ATOM 5041 C CA . LYS A 1 500 ? 158.925 158.176 186.295 1.00 58.62 500 LYS A CA 1
ATOM 5042 C C . LYS A 1 500 ? 159.676 158.768 185.111 1.00 63.29 500 LYS A C 1
ATOM 5043 O O . LYS A 1 500 ? 160.876 159.035 185.204 1.00 73.39 500 LYS A O 1
ATOM 5062 N N . ILE A 1 501 ? 158.971 158.973 184.000 1.00 61.84 501 ILE A N 1
ATOM 5063 C CA . ILE A 1 501 ? 159.558 159.532 182.787 1.00 55.85 501 ILE A CA 1
ATOM 5064 C C . ILE A 1 501 ? 158.756 160.757 182.370 1.00 62.02 501 ILE A C 1
ATOM 5065 O O . ILE A 1 501 ? 157.530 160.686 182.232 1.00 68.00 501 ILE A O 1
ATOM 5081 N N . ASN A 1 502 ? 159.451 161.875 182.167 1.00 67.83 502 ASN A N 1
ATOM 5082 C CA . ASN A 1 502 ? 158.889 163.078 181.567 1.00 68.51 502 ASN A CA 1
ATOM 5083 C C . ASN A 1 502 ? 159.482 163.222 180.174 1.00 74.54 502 ASN A C 1
ATOM 5084 O O . ASN A 1 502 ? 160.706 163.277 180.026 1.00 81.82 502 ASN A O 1
ATOM 5095 N N . ILE A 1 503 ? 158.624 163.296 179.162 1.00 75.28 503 ILE A N 1
ATOM 5096 C CA . ILE A 1 503 ? 159.055 163.322 177.771 1.00 75.23 503 ILE A CA 1
ATOM 5097 C C . ILE A 1 503 ? 158.666 164.669 177.180 1.00 75.68 503 ILE A C 1
ATOM 5098 O O . ILE A 1 503 ? 157.480 165.011 177.121 1.00 82.64 503 ILE A O 1
ATOM 5114 N N . VAL A 1 504 ? 159.669 165.428 176.744 1.00 82.85 504 VAL A N 1
ATOM 5115 C CA . VAL A 1 504 ? 159.519 166.819 176.338 1.00 83.51 504 VAL A CA 1
ATOM 5116 C C . VAL A 1 504 ? 160.020 166.956 174.909 1.00 86.98 504 VAL A C 1
ATOM 5117 O O . VAL A 1 504 ? 161.080 166.423 174.567 1.00 93.28 504 VAL A O 1
ATOM 5130 N N . TYR A 1 505 ? 159.268 167.671 174.076 1.00 97.72 505 TYR A N 1
ATOM 5131 C CA . TYR A 1 505 ? 159.703 167.971 172.716 1.00 100.51 505 TYR A CA 1
ATOM 5132 C C . TYR A 1 505 ? 160.440 169.307 172.753 1.00 100.65 505 TYR A C 1
ATOM 5133 O O . TYR A 1 505 ? 159.839 170.353 173.011 1.00 101.84 505 TYR A O 1
ATOM 5151 N N . GLN A 1 506 ? 161.752 169.260 172.497 1.00 111.90 506 GLN A N 1
ATOM 5152 C CA . GLN A 1 506 ? 162.656 170.310 172.966 1.00 112.73 506 GLN A CA 1
ATOM 5153 C C . GLN A 1 506 ? 162.462 171.622 172.210 1.00 116.83 506 GLN A C 1
ATOM 5154 O O . GLN A 1 506 ? 162.434 172.694 172.826 1.00 117.63 506 GLN A O 1
ATOM 5168 N N . GLU A 1 507 ? 162.350 171.569 170.883 1.00 124.82 507 GLU A N 1
ATOM 5169 C CA . GLU A 1 507 ? 162.142 172.775 170.090 1.00 125.74 507 GLU A CA 1
ATOM 5170 C C . GLU A 1 507 ? 161.298 172.444 168.868 1.00 122.57 507 GLU A C 1
ATOM 5171 O O . GLU A 1 507 ? 161.371 171.338 168.327 1.00 120.82 507 GLU A O 1
ATOM 5183 N N . LEU A 1 508 ? 160.500 173.422 168.434 1.00 123.88 508 LEU A N 1
ATOM 5184 C CA . LEU A 1 508 ? 159.821 173.357 167.138 1.00 124.88 508 LEU A CA 1
ATOM 5185 C C . LEU A 1 508 ? 160.781 173.860 166.057 1.00 122.98 508 LEU A C 1
ATOM 5186 O O . LEU A 1 508 ? 160.549 174.860 165.378 1.00 121.21 508 LEU A O 1
ATOM 5202 N N . ASN A 1 509 ? 161.895 173.130 165.919 1.00 130.79 509 ASN A N 1
ATOM 5203 C CA . ASN A 1 509 ? 163.043 173.624 165.168 1.00 132.16 509 ASN A CA 1
ATOM 5204 C C . ASN A 1 509 ? 163.736 172.522 164.366 1.00 131.68 509 ASN A C 1
ATOM 5205 O O . ASN A 1 509 ? 164.938 172.631 164.092 1.00 129.26 509 ASN A O 1
ATOM 5216 N N . TYR A 1 510 ? 163.020 171.466 163.981 1.00 135.15 510 TYR A N 1
ATOM 5217 C CA . TYR A 1 510 ? 163.607 170.451 163.113 1.00 134.33 510 TYR A CA 1
ATOM 5218 C C . TYR A 1 510 ? 163.590 170.931 161.665 1.00 135.01 510 TYR A C 1
ATOM 5219 O O . TYR A 1 510 ? 162.562 171.403 161.169 1.00 135.95 510 TYR A O 1
ATOM 5237 N N . ARG A 1 511 ? 164.738 170.828 160.992 1.00 131.36 511 ARG A N 1
ATOM 5238 C CA . ARG A 1 511 ? 164.863 171.257 159.604 1.00 131.70 511 ARG A CA 1
ATOM 5239 C C . ARG A 1 511 ? 165.939 170.424 158.916 1.00 130.32 511 ARG A C 1
ATOM 5240 O O . ARG A 1 511 ? 166.836 169.882 159.567 1.00 128.81 511 ARG A O 1
ATOM 5261 N N . SER A 1 512 ? 165.838 170.332 157.590 1.00 132.28 512 SER A N 1
ATOM 5262 C CA . SER A 1 512 ? 166.620 169.372 156.817 1.00 131.79 512 SER A CA 1
ATOM 5263 C C . SER A 1 512 ? 168.036 169.863 156.528 1.00 132.46 512 SER A C 1
ATOM 5264 O O . SER A 1 512 ? 168.275 171.060 156.347 1.00 134.32 512 SER A O 1
ATOM 5272 N N . VAL A 1 513 ? 168.970 168.913 156.469 1.00 128.69 513 VAL A N 1
ATOM 5273 C CA . VAL A 1 513 ? 170.354 169.150 156.063 1.00 129.29 513 VAL A CA 1
ATOM 5274 C C . VAL A 1 513 ? 170.546 168.549 154.675 1.00 130.63 513 VAL A C 1
ATOM 5275 O O . VAL A 1 513 ? 170.234 167.371 154.460 1.00 131.32 513 VAL A O 1
ATOM 5288 N N . GLU A 1 514 ? 171.059 169.343 153.732 1.00 136.52 514 GLU A N 1
ATOM 5289 C CA . GLU A 1 514 ? 171.196 168.872 152.357 1.00 137.87 514 GLU A CA 1
ATOM 5290 C C . GLU A 1 514 ? 172.367 169.568 151.670 1.00 137.09 514 GLU A C 1
ATOM 5291 O O . GLU A 1 514 ? 172.949 170.523 152.192 1.00 134.16 514 GLU A O 1
ATOM 5303 N N . GLU A 1 515 ? 172.700 169.068 150.479 1.00 134.41 515 GLU A N 1
ATOM 5304 C CA . GLU A 1 515 ? 173.876 169.507 149.723 1.00 134.12 515 GLU A CA 1
ATOM 5305 C C . GLU A 1 515 ? 175.117 169.513 150.613 1.00 132.59 515 GLU A C 1
ATOM 5306 O O . GLU A 1 515 ? 175.764 168.482 150.800 1.00 129.70 515 GLU A O 1
ATOM 5318 N N . GLU B 2 78 ? 188.078 181.890 147.089 1.00 104.20 78 GLU B N 1
ATOM 5319 C CA . GLU B 2 78 ? 187.051 181.719 148.112 1.00 104.62 78 GLU B CA 1
ATOM 5320 C C . GLU B 2 78 ? 187.024 180.285 148.628 1.00 103.43 78 GLU B C 1
ATOM 5321 O O . GLU B 2 78 ? 187.480 179.365 147.950 1.00 103.03 78 GLU B O 1
ATOM 5333 N N . VAL B 2 79 ? 186.484 180.101 149.830 1.00 101.56 79 VAL B N 1
ATOM 5334 C CA . VAL B 2 79 ? 186.391 178.792 150.468 1.00 101.35 79 VAL B CA 1
ATOM 5335 C C . VAL B 2 79 ? 184.928 178.378 150.528 1.00 99.69 79 VAL B C 1
ATOM 5336 O O . VAL B 2 79 ? 184.077 179.138 151.007 1.00 97.25 79 VAL B O 1
ATOM 5349 N N . SER B 2 80 ? 184.645 177.169 150.051 1.00 96.40 80 SER B N 1
ATOM 5350 C CA . SER B 2 80 ? 183.310 176.585 150.074 1.00 96.60 80 SER B CA 1
ATOM 5351 C C . SER B 2 80 ? 183.243 175.527 151.169 1.00 95.93 80 SER B C 1
ATOM 5352 O O . SER B 2 80 ? 184.157 174.706 151.299 1.00 94.10 80 SER B O 1
ATOM 5360 N N . VAL B 2 81 ? 182.165 175.546 151.950 1.00 87.63 81 VAL B N 1
ATOM 5361 C CA . VAL B 2 81 ? 181.980 174.604 153.051 1.00 82.19 81 VAL B CA 1
ATOM 5362 C C . VAL B 2 81 ? 181.202 173.400 152.534 1.00 83.79 81 VAL B C 1
ATOM 5363 O O . VAL B 2 81 ? 180.007 173.496 152.248 1.00 88.97 81 VAL B O 1
ATOM 5376 N N . SER B 2 82 ? 181.879 172.264 152.426 1.00 82.91 82 SER B N 1
ATOM 5377 C CA . SER B 2 82 ? 181.238 170.996 152.116 1.00 84.03 82 SER B CA 1
ATOM 5378 C C . SER B 2 82 ? 180.936 170.245 153.413 1.00 82.83 82 SER B C 1
ATOM 5379 O O . SER B 2 82 ? 181.546 170.495 154.453 1.00 87.37 82 SER B O 1
ATOM 5387 N N . LEU B 2 83 ? 179.972 169.326 153.346 1.00 74.64 83 LEU B N 1
ATOM 5388 C CA . LEU B 2 83 ? 179.517 168.603 154.528 1.00 75.77 83 LEU B CA 1
ATOM 5389 C C . LEU B 2 83 ? 178.999 167.228 154.129 1.00 78.47 83 LEU B C 1
ATOM 5390 O O . LEU B 2 83 ? 178.549 167.026 152.999 1.00 86.64 83 LEU B O 1
ATOM 5406 N N . SER B 2 84 ? 179.068 166.281 155.065 1.00 74.36 84 SER B N 1
ATOM 5407 C CA . SER B 2 84 ? 178.394 164.998 154.899 1.00 74.00 84 SER B CA 1
ATOM 5408 C C . SER B 2 84 ? 178.145 164.377 156.268 1.00 73.32 84 SER B C 1
ATOM 5409 O O . SER B 2 84 ? 178.860 164.651 157.233 1.00 78.24 84 SER B O 1
ATOM 5417 N N . VAL B 2 85 ? 177.113 163.534 156.340 1.00 72.45 85 VAL B N 1
ATOM 5418 C CA . VAL B 2 85 ? 176.703 162.900 157.590 1.00 73.50 85 VAL B CA 1
ATOM 5419 C C . VAL B 2 85 ? 176.049 161.564 157.260 1.00 76.99 85 VAL B C 1
ATOM 5420 O O . VAL B 2 85 ? 175.437 161.402 156.202 1.00 80.02 85 VAL B O 1
ATOM 5433 N N . GLY B 2 86 ? 176.185 160.607 158.164 1.00 78.25 86 GLY B N 1
ATOM 5434 C CA . GLY B 2 86 ? 175.604 159.281 157.983 1.00 76.04 86 GLY B CA 1
ATOM 5435 C C . GLY B 2 86 ? 176.353 158.246 158.819 1.00 75.37 86 GLY B C 1
ATOM 5436 O O . GLY B 2 86 ? 176.723 158.521 159.962 1.00 77.96 86 GLY B O 1
ATOM 5440 N N . PHE B 2 87 ? 176.552 157.060 158.236 1.00 69.06 87 PHE B N 1
ATOM 5441 C CA . PHE B 2 87 ? 177.283 155.981 158.891 1.00 69.65 87 PHE B CA 1
ATOM 5442 C C . PHE B 2 87 ? 178.390 155.463 157.982 1.00 70.28 87 PHE B C 1
ATOM 5443 O O . PHE B 2 87 ? 178.218 155.389 156.763 1.00 71.68 87 PHE B O 1
ATOM 5460 N N . LYS B 2 88 ? 179.520 155.088 158.588 1.00 72.26 88 LYS B N 1
ATOM 5461 C CA . LYS B 2 88 ? 180.715 154.686 157.853 1.00 71.56 88 LYS B CA 1
ATOM 5462 C C . LYS B 2 88 ? 181.586 153.796 158.732 1.00 71.15 88 LYS B C 1
ATOM 5463 O O . LYS B 2 88 ? 181.738 154.061 159.927 1.00 73.54 88 LYS B O 1
ATOM 5482 N N . THR B 2 89 ? 182.163 152.748 158.139 1.00 65.89 89 THR B N 1
ATOM 5483 C CA . THR B 2 89 ? 183.109 151.903 158.866 1.00 68.04 89 THR B CA 1
ATOM 5484 C C . THR B 2 89 ? 184.451 152.619 158.998 1.00 72.77 89 THR B C 1
ATOM 5485 O O . THR B 2 89 ? 184.953 153.197 158.031 1.00 77.18 89 THR B O 1
ATOM 5496 N N . MET B 2 90 ? 185.030 152.582 160.198 1.00 66.49 90 MET B N 1
ATOM 5497 C CA . MET B 2 90 ? 186.240 153.344 160.490 1.00 67.74 90 MET B CA 1
ATOM 5498 C C . MET B 2 90 ? 186.892 152.790 161.750 1.00 70.40 90 MET B C 1
ATOM 5499 O O . MET B 2 90 ? 186.313 151.967 162.462 1.00 68.33 90 MET B O 1
ATOM 5513 N N . ASP B 2 91 ? 188.113 153.258 162.020 1.00 65.17 91 ASP B N 1
ATOM 5514 C CA . ASP B 2 91 ? 188.831 152.841 163.221 1.00 63.80 91 ASP B CA 1
ATOM 5515 C C . ASP B 2 91 ? 188.067 153.268 164.469 1.00 66.86 91 ASP B C 1
ATOM 5516 O O . ASP B 2 91 ? 187.710 154.439 164.618 1.00 71.15 91 ASP B O 1
ATOM 5525 N N . PHE B 2 92 ? 187.827 152.319 165.367 1.00 49.64 92 PHE B N 1
ATOM 5526 C CA . PHE B 2 92 ? 187.083 152.603 166.586 1.00 42.49 92 PHE B CA 1
ATOM 5527 C C . PHE B 2 92 ? 187.888 153.552 167.475 1.00 40.33 92 PHE B C 1
ATOM 5528 O O . PHE B 2 92 ? 189.114 153.428 167.553 1.00 46.93 92 PHE B O 1
ATOM 5545 N N . PRO B 2 93 ? 187.245 154.509 168.150 1.00 41.88 93 PRO B N 1
ATOM 5546 C CA . PRO B 2 93 ? 188.007 155.511 168.909 1.00 40.34 93 PRO B CA 1
ATOM 5547 C C . PRO B 2 93 ? 188.930 154.865 169.928 1.00 40.60 93 PRO B C 1
ATOM 5548 O O . PRO B 2 93 ? 188.639 153.796 170.464 1.00 55.00 93 PRO B O 1
ATOM 5559 N N . ALA B 2 94 ? 190.043 155.529 170.213 1.00 23.88 94 ALA B N 1
ATOM 5560 C CA . ALA B 2 94 ? 190.872 155.101 171.325 1.00 28.34 94 ALA B CA 1
ATOM 5561 C C . ALA B 2 94 ? 190.167 155.455 172.625 1.00 39.62 94 ALA B C 1
ATOM 5562 O O . ALA B 2 94 ? 189.806 156.612 172.849 1.00 50.73 94 ALA B O 1
ATOM 5569 N N . VAL B 2 95 ? 189.946 154.452 173.469 1.00 37.95 95 VAL B N 1
ATOM 5570 C CA . VAL B 2 95 ? 189.275 154.612 174.756 1.00 26.67 95 VAL B CA 1
ATOM 5571 C C . VAL B 2 95 ? 190.336 154.518 175.839 1.00 27.51 95 VAL B C 1
ATOM 5572 O O . VAL B 2 95 ? 191.208 153.645 175.771 1.00 39.50 95 VAL B O 1
ATOM 5585 N N . THR B 2 96 ? 190.273 155.401 176.837 1.00 7.81 96 THR B N 1
ATOM 5586 C CA . THR B 2 96 ? 191.217 155.326 177.946 1.00 18.45 96 THR B CA 1
ATOM 5587 C C . THR B 2 96 ? 190.504 155.303 179.291 1.00 34.59 96 THR B C 1
ATOM 5588 O O . THR B 2 96 ? 189.510 156.001 179.501 1.00 52.37 96 THR B O 1
ATOM 5599 N N . ILE B 2 97 ? 191.057 154.505 180.202 1.00 31.36 97 ILE B N 1
ATOM 5600 C CA . ILE B 2 97 ? 190.430 154.110 181.458 1.00 18.64 97 ILE B CA 1
ATOM 5601 C C . ILE B 2 97 ? 191.382 154.477 182.591 1.00 26.99 97 ILE B C 1
ATOM 5602 O O . ILE B 2 97 ? 192.509 153.972 182.639 1.00 49.19 97 ILE B O 1
ATOM 5618 N N . CYS B 2 98 ? 190.936 155.337 183.509 1.00 19.42 98 CYS B N 1
ATOM 5619 C CA . CYS B 2 98 ? 191.710 155.668 184.702 1.00 20.99 98 CYS B CA 1
ATOM 5620 C C . CYS B 2 98 ? 190.819 155.575 185.929 1.00 36.28 98 CYS B C 1
ATOM 5621 O O . CYS B 2 98 ? 189.650 155.964 185.882 1.00 44.93 98 CYS B O 1
ATOM 5628 N N . ASN B 2 99 ? 191.376 155.088 187.034 1.00 36.40 99 ASN B N 1
ATOM 5629 C CA . ASN B 2 99 ? 190.656 155.121 188.298 1.00 30.64 99 ASN B CA 1
ATOM 5630 C C . ASN B 2 99 ? 190.754 156.516 188.905 1.00 34.25 99 ASN B C 1
ATOM 5631 O O . ASN B 2 99 ? 191.761 157.209 188.756 1.00 42.39 99 ASN B O 1
ATOM 5642 N N . ALA B 2 100 ? 189.691 156.938 189.592 1.00 35.67 100 ALA B N 1
ATOM 5643 C CA . ALA B 2 100 ? 189.655 158.312 190.084 1.00 32.54 100 ALA B CA 1
ATOM 5644 C C . ALA B 2 100 ? 190.721 158.572 191.143 1.00 34.45 100 ALA B C 1
ATOM 5645 O O . ALA B 2 100 ? 191.160 159.716 191.303 1.00 42.51 100 ALA B O 1
ATOM 5652 N N . SER B 2 101 ? 191.151 157.538 191.878 1.00 29.43 101 SER B N 1
ATOM 5653 C CA . SER B 2 101 ? 192.173 157.710 192.910 1.00 17.01 101 SER B CA 1
ATOM 5654 C C . SER B 2 101 ? 193.554 157.492 192.312 1.00 30.87 101 SER B C 1
ATOM 5655 O O . SER B 2 101 ? 193.763 156.495 191.615 1.00 39.05 101 SER B O 1
ATOM 5663 N N . PRO B 2 102 ? 194.525 158.373 192.561 1.00 44.04 102 PRO B N 1
ATOM 5664 C CA . PRO B 2 102 ? 195.837 158.193 191.925 1.00 44.91 102 PRO B CA 1
ATOM 5665 C C . PRO B 2 102 ? 196.628 157.006 192.455 1.00 36.61 102 PRO B C 1
ATOM 5666 O O . PRO B 2 102 ? 197.530 156.539 191.751 1.00 34.61 102 PRO B O 1
ATOM 5677 N N . PHE B 2 103 ? 196.331 156.491 193.650 1.00 38.17 103 PHE B N 1
ATOM 5678 C CA . PHE B 2 103 ? 197.139 155.427 194.237 1.00 40.36 103 PHE B CA 1
ATOM 5679 C C . PHE B 2 103 ? 196.283 154.493 195.078 1.00 34.84 103 PHE B C 1
ATOM 5680 O O . PHE B 2 103 ? 195.185 154.840 195.512 1.00 41.90 103 PHE B O 1
ATOM 5697 N N . LYS B 2 104 ? 196.813 153.291 195.300 1.00 28.82 104 LYS B N 1
ATOM 5698 C CA . LYS B 2 104 ? 196.224 152.341 196.234 1.00 21.31 104 LYS B CA 1
ATOM 5699 C C . LYS B 2 104 ? 196.702 152.684 197.637 1.00 26.66 104 LYS B C 1
ATOM 5700 O O . LYS B 2 104 ? 197.899 152.592 197.929 1.00 36.30 104 LYS B O 1
ATOM 5719 N N . TYR B 2 105 ? 195.770 153.071 198.505 1.00 30.68 105 TYR B N 1
ATOM 5720 C CA . TYR B 2 105 ? 196.150 153.564 199.822 1.00 27.01 105 TYR B CA 1
ATOM 5721 C C . TYR B 2 105 ? 196.935 152.524 200.603 1.00 33.98 105 TYR B C 1
ATOM 5722 O O . TYR B 2 105 ? 197.785 152.870 201.428 1.00 45.88 105 TYR B O 1
ATOM 5740 N N . SER B 2 106 ? 196.671 151.240 200.360 1.00 35.88 106 SER B N 1
ATOM 5741 C CA . SER B 2 106 ? 197.372 150.206 201.112 1.00 36.48 106 SER B CA 1
ATOM 5742 C C . SER B 2 106 ? 198.843 150.126 200.730 1.00 35.59 106 SER B C 1
ATOM 5743 O O . SER B 2 106 ? 199.646 149.577 201.491 1.00 42.43 106 SER B O 1
ATOM 5751 N N . LYS B 2 107 ? 199.222 150.665 199.570 1.00 29.89 107 LYS B N 1
ATOM 5752 C CA . LYS B 2 107 ? 200.615 150.660 199.134 1.00 30.98 107 LYS B CA 1
ATOM 5753 C C . LYS B 2 107 ? 201.287 152.017 199.301 1.00 39.04 107 LYS B C 1
ATOM 5754 O O . LYS B 2 107 ? 202.457 152.080 199.689 1.00 41.76 107 LYS B O 1
ATOM 5773 N N . ILE B 2 108 ? 200.573 153.109 199.019 1.00 35.65 108 ILE B N 1
ATOM 5774 C CA . ILE B 2 108 ? 201.185 154.433 199.100 1.00 21.39 108 ILE B CA 1
ATOM 5775 C C . ILE B 2 108 ? 201.248 154.964 200.526 1.00 25.86 108 ILE B C 1
ATOM 5776 O O . ILE B 2 108 ? 201.968 155.935 200.775 1.00 47.56 108 ILE B O 1
ATOM 5792 N N . LYS B 2 109 ? 200.538 154.361 201.482 1.00 36.77 109 LYS B N 1
ATOM 5793 C CA . LYS B 2 109 ? 200.502 154.948 202.817 1.00 36.61 109 LYS B CA 1
ATOM 5794 C C . LYS B 2 109 ? 201.813 154.800 203.574 1.00 39.41 109 LYS B C 1
ATOM 5795 O O . LYS B 2 109 ? 201.910 155.308 204.695 1.00 49.95 109 LYS B O 1
ATOM 5814 N N . HIS B 2 110 ? 202.823 154.133 203.013 1.00 42.25 110 HIS B N 1
ATOM 5815 C CA . HIS B 2 110 ? 204.121 154.135 203.677 1.00 42.22 110 HIS B CA 1
ATOM 5816 C C . HIS B 2 110 ? 204.859 155.452 203.462 1.00 42.52 110 HIS B C 1
ATOM 5817 O O . HIS B 2 110 ? 205.846 155.715 204.157 1.00 43.52 110 HIS B O 1
ATOM 5832 N N . LEU B 2 111 ? 204.386 156.293 202.539 1.00 43.71 111 LEU B N 1
ATOM 5833 C CA . LEU B 2 111 ? 204.887 157.653 202.365 1.00 36.40 111 LEU B CA 1
ATOM 5834 C C . LEU B 2 111 ? 203.976 158.682 203.028 1.00 39.48 111 LEU B C 1
ATOM 5835 O O . LEU B 2 111 ? 204.453 159.588 203.716 1.00 45.86 111 LEU B O 1
ATOM 5851 N N . LEU B 2 112 ? 202.667 158.561 202.818 1.00 36.47 112 LEU B N 1
ATOM 5852 C CA . LEU B 2 112 ? 201.697 159.537 203.297 1.00 33.72 112 LEU B CA 1
ATOM 5853 C C . LEU B 2 112 ? 201.338 159.365 204.767 1.00 33.57 112 LEU B C 1
ATOM 5854 O O . LEU B 2 112 ? 200.424 160.047 205.243 1.00 40.85 112 LEU B O 1
ATOM 5870 N N . LYS B 2 113 ? 202.015 158.481 205.500 1.00 39.06 113 LYS B N 1
ATOM 5871 C CA . LYS B 2 113 ? 201.665 158.252 206.898 1.00 42.32 113 LYS B CA 1
ATOM 5872 C C . LYS B 2 113 ? 201.754 159.538 207.709 1.00 49.36 113 LYS B C 1
ATOM 5873 O O . LYS B 2 113 ? 200.816 159.903 208.425 1.00 60.09 113 LYS B O 1
ATOM 5892 N N . ASP B 2 114 ? 202.885 160.236 207.615 1.00 50.20 114 ASP B N 1
ATOM 5893 C CA . ASP B 2 114 ? 203.094 161.412 208.454 1.00 49.65 114 ASP B CA 1
ATOM 5894 C C . ASP B 2 114 ? 202.174 162.560 208.051 1.00 37.87 114 ASP B C 1
ATOM 5895 O O . ASP B 2 114 ? 201.625 163.253 208.918 1.00 40.96 114 ASP B O 1
ATOM 5904 N N . LEU B 2 115 ? 201.967 162.755 206.749 1.00 29.21 115 LEU B N 1
ATOM 5905 C CA . LEU B 2 115 ? 201.059 163.803 206.298 1.00 34.84 115 LEU B CA 1
ATOM 5906 C C . LEU B 2 115 ? 199.624 163.519 206.725 1.00 40.61 115 LEU B C 1
ATOM 5907 O O . LEU B 2 115 ? 198.890 164.443 207.079 1.00 45.94 115 LEU B O 1
ATOM 5923 N N . ASP B 2 116 ? 199.198 162.253 206.704 1.00 39.02 116 ASP B N 1
ATOM 5924 C CA . ASP B 2 116 ? 197.852 161.936 207.179 1.00 38.24 116 ASP B CA 1
ATOM 5925 C C . ASP B 2 116 ? 197.747 162.113 208.690 1.00 52.91 116 ASP B C 1
ATOM 5926 O O . ASP B 2 116 ? 196.717 162.574 209.199 1.00 64.42 116 ASP B O 1
ATOM 5935 N N . GLU B 2 117 ? 198.795 161.734 209.422 1.00 58.36 117 GLU B N 1
ATOM 5936 C CA . GLU B 2 117 ? 198.805 161.932 210.866 1.00 57.10 117 GLU B CA 1
ATOM 5937 C C . GLU B 2 117 ? 198.712 163.409 211.223 1.00 50.99 117 GLU B C 1
ATOM 5938 O O . GLU B 2 117 ? 198.187 163.759 212.284 1.00 53.72 117 GLU B O 1
ATOM 5950 N N . LEU B 2 118 ? 199.216 164.286 210.351 1.00 31.52 118 LEU B N 1
ATOM 5951 C CA . LEU B 2 118 ? 199.048 165.724 210.564 1.00 37.92 118 LEU B CA 1
ATOM 5952 C C . LEU B 2 118 ? 197.672 166.210 210.103 1.00 42.00 118 LEU B C 1
ATOM 5953 O O . LEU B 2 118 ? 197.074 167.097 210.729 1.00 45.72 118 LEU B O 1
ATOM 5969 N N . MET B 2 119 ? 197.164 165.655 209.001 1.00 33.96 119 MET B N 1
ATOM 5970 C CA . MET B 2 119 ? 195.879 166.089 208.460 1.00 27.20 119 MET B CA 1
ATOM 5971 C C . MET B 2 119 ? 194.741 165.795 209.428 1.00 35.81 119 MET B C 1
ATOM 5972 O O . MET B 2 119 ? 193.839 166.625 209.614 1.00 47.26 119 MET B O 1
ATOM 5986 N N . GLU B 2 120 ? 194.750 164.610 210.040 1.00 40.74 120 GLU B N 1
ATOM 5987 C CA . GLU B 2 120 ? 193.729 164.302 211.036 1.00 33.37 120 GLU B CA 1
ATOM 5988 C C . GLU B 2 120 ? 193.771 165.295 212.190 1.00 39.12 120 GLU B C 1
ATOM 5989 O O . GLU B 2 120 ? 192.722 165.673 212.723 1.00 45.72 120 GLU B O 1
ATOM 6001 N N . ALA B 2 121 ? 194.964 165.762 212.564 1.00 38.01 121 ALA B N 1
ATOM 6002 C CA . ALA B 2 121 ? 195.063 166.728 213.653 1.00 37.68 121 ALA B CA 1
ATOM 6003 C C . ALA B 2 121 ? 194.544 168.098 213.237 1.00 45.28 121 ALA B C 1
ATOM 6004 O O . ALA B 2 121 ? 193.929 168.794 214.048 1.00 55.25 121 ALA B O 1
ATOM 6011 N N . VAL B 2 122 ? 194.778 168.503 211.987 1.00 37.27 122 VAL B N 1
ATOM 6012 C CA . VAL B 2 122 ? 194.189 169.753 211.496 1.00 27.28 122 VAL B CA 1
ATOM 6013 C C . VAL B 2 122 ? 192.666 169.675 211.556 1.00 34.69 122 VAL B C 1
ATOM 6014 O O . VAL B 2 122 ? 191.986 170.600 212.035 1.00 42.84 122 VAL B O 1
ATOM 6027 N N . LEU B 2 123 ? 192.106 168.567 211.069 1.00 36.07 123 LEU B N 1
ATOM 6028 C CA . LEU B 2 123 ? 190.659 168.392 211.122 1.00 24.83 123 LEU B CA 1
ATOM 6029 C C . LEU B 2 123 ? 190.152 168.436 212.557 1.00 37.26 123 LEU B C 1
ATOM 6030 O O . LEU B 2 123 ? 189.106 169.029 212.832 1.00 47.30 123 LEU B O 1
ATOM 6046 N N . GLU B 2 124 ? 190.875 167.811 213.487 1.00 45.81 124 GLU B N 1
ATOM 6047 C CA . GLU B 2 124 ? 190.438 167.832 214.879 1.00 44.63 124 GLU B CA 1
ATOM 6048 C C . GLU B 2 124 ? 190.529 169.234 215.466 1.00 43.35 124 GLU B C 1
ATOM 6049 O O . GLU B 2 124 ? 189.713 169.613 216.312 1.00 55.63 124 GLU B O 1
ATOM 6061 N N . ARG B 2 125 ? 191.521 170.015 215.041 1.00 45.61 125 ARG B N 1
ATOM 6062 C CA . ARG B 2 125 ? 191.650 171.382 215.530 1.00 49.71 125 ARG B CA 1
ATOM 6063 C C . ARG B 2 125 ? 190.529 172.276 215.025 1.00 49.71 125 ARG B C 1
ATOM 6064 O O . ARG B 2 125 ? 190.207 173.270 215.682 1.00 56.06 125 ARG B O 1
ATOM 6085 N N . ILE B 2 126 ? 189.940 171.957 213.877 1.00 37.67 126 ILE B N 1
ATOM 6086 C CA . ILE B 2 126 ? 188.803 172.741 213.379 1.00 32.12 126 ILE B CA 1
ATOM 6087 C C . ILE B 2 126 ? 187.478 172.249 213.959 1.00 40.89 126 ILE B C 1
ATOM 6088 O O . ILE B 2 126 ? 186.676 173.041 214.461 1.00 35.64 126 ILE B O 1
ATOM 6104 N N . LEU B 2 127 ? 187.225 170.941 213.901 1.00 49.28 127 LEU B N 1
ATOM 6105 C CA . LEU B 2 127 ? 185.890 170.384 214.110 1.00 40.83 127 LEU B CA 1
ATOM 6106 C C . LEU B 2 127 ? 185.542 170.122 215.570 1.00 50.96 127 LEU B C 1
ATOM 6107 O O . LEU B 2 127 ? 184.380 170.291 215.955 1.00 49.06 127 LEU B O 1
ATOM 6123 N N . ALA B 2 128 ? 186.496 169.691 216.385 1.00 69.84 128 ALA B N 1
ATOM 6124 C CA . ALA B 2 128 ? 186.229 169.395 217.788 1.00 65.77 128 ALA B CA 1
ATOM 6125 C C . ALA B 2 128 ? 187.464 169.733 218.611 1.00 71.75 128 ALA B C 1
ATOM 6126 O O . ALA B 2 128 ? 188.171 168.831 219.074 1.00 78.16 128 ALA B O 1
ATOM 6133 N N . PRO B 2 129 ? 187.750 171.016 218.819 1.00 68.84 129 PRO B N 1
ATOM 6134 C CA . PRO B 2 129 ? 189.044 171.392 219.411 1.00 70.35 129 PRO B CA 1
ATOM 6135 C C . PRO B 2 129 ? 189.324 170.762 220.766 1.00 76.69 129 PRO B C 1
ATOM 6136 O O . PRO B 2 129 ? 190.477 170.412 221.049 1.00 78.42 129 PRO B O 1
ATOM 6147 N N . GLU B 2 130 ? 188.307 170.600 221.614 1.00 88.96 130 GLU B N 1
ATOM 6148 C CA . GLU B 2 130 ? 188.555 170.176 222.988 1.00 87.79 130 GLU B CA 1
ATOM 6149 C C . GLU B 2 130 ? 189.189 168.795 223.065 1.00 89.68 130 GLU B C 1
ATOM 6150 O O . GLU B 2 130 ? 189.752 168.443 224.107 1.00 91.75 130 GLU B O 1
ATOM 6162 N N . LEU B 2 131 ? 189.113 168.008 221.993 1.00 86.79 131 LEU B N 1
ATOM 6163 C CA . LEU B 2 131 ? 189.710 166.678 221.989 1.00 88.53 131 LEU B CA 1
ATOM 6164 C C . LEU B 2 131 ? 191.212 166.713 221.739 1.00 87.89 131 LEU B C 1
ATOM 6165 O O . LEU B 2 131 ? 191.900 165.731 222.039 1.00 87.73 131 LEU B O 1
ATOM 6181 N N . SER B 2 132 ? 191.733 167.816 221.210 1.00 82.80 132 SER B N 1
ATOM 6182 C CA . SER B 2 132 ? 193.155 167.929 220.897 1.00 81.18 132 SER B CA 1
ATOM 6183 C C . SER B 2 132 ? 193.992 167.997 222.170 1.00 83.32 132 SER B C 1
ATOM 6184 O O . SER B 2 132 ? 194.701 167.050 222.510 1.00 83.85 132 SER B O 1
ATOM 6192 N N . ARG B 2 138 ? 199.653 163.066 218.628 1.00 99.20 138 ARG B N 1
ATOM 6193 C CA . ARG B 2 138 ? 200.335 164.201 219.241 1.00 99.06 138 ARG B CA 1
ATOM 6194 C C . ARG B 2 138 ? 201.848 164.098 219.029 1.00 98.49 138 ARG B C 1
ATOM 6195 O O . ARG B 2 138 ? 202.365 163.032 218.694 1.00 100.30 138 ARG B O 1
ATOM 6216 N N . ASN B 2 139 ? 202.546 165.219 219.221 1.00 85.90 139 ASN B N 1
ATOM 6217 C CA . ASN B 2 139 ? 203.955 165.356 218.838 1.00 85.18 139 ASN B CA 1
ATOM 6218 C C . ASN B 2 139 ? 204.108 165.185 217.324 1.00 85.61 139 ASN B C 1
ATOM 6219 O O . ASN B 2 139 ? 204.879 164.356 216.836 1.00 84.34 139 ASN B O 1
ATOM 6230 N N . LEU B 2 140 ? 203.361 166.003 216.584 1.00 71.00 140 LEU B N 1
ATOM 6231 C CA . LEU B 2 140 ? 203.239 165.904 215.136 1.00 63.06 140 LEU B CA 1
ATOM 6232 C C . LEU B 2 140 ? 204.531 166.337 214.439 1.00 63.06 140 LEU B C 1
ATOM 6233 O O . LEU B 2 140 ? 205.478 166.826 215.061 1.00 64.14 140 LEU B O 1
ATOM 6249 N N . ASN B 2 141 ? 204.553 166.158 213.113 1.00 49.86 141 ASN B N 1
ATOM 6250 C CA . ASN B 2 141 ? 205.688 166.557 212.275 1.00 49.09 141 ASN B CA 1
ATOM 6251 C C . ASN B 2 141 ? 205.398 167.941 211.704 1.00 52.32 141 ASN B C 1
ATOM 6252 O O . ASN B 2 141 ? 204.878 168.099 210.599 1.00 57.22 141 ASN B O 1
ATOM 6262 N N . PHE B 2 142 ? 205.751 168.968 212.481 1.00 50.11 142 PHE B N 1
ATOM 6263 C CA . PHE B 2 142 ? 205.467 170.342 212.080 1.00 44.18 142 PHE B CA 1
ATOM 6264 C C . PHE B 2 142 ? 206.369 170.838 210.959 1.00 45.09 142 PHE B C 1
ATOM 6265 O O . PHE B 2 142 ? 206.152 171.951 210.469 1.00 54.32 142 PHE B O 1
ATOM 6282 N N . SER B 2 143 ? 207.353 170.050 210.524 1.00 44.68 143 SER B N 1
ATOM 6283 C CA . SER B 2 143 ? 208.114 170.428 209.339 1.00 44.63 143 SER B CA 1
ATOM 6284 C C . SER B 2 143 ? 207.311 170.224 208.061 1.00 39.37 143 SER B C 1
ATOM 6285 O O . SER B 2 143 ? 207.662 170.795 207.025 1.00 36.38 143 SER B O 1
ATOM 6293 N N . ILE B 2 144 ? 206.253 169.410 208.111 1.00 45.31 144 ILE B N 1
ATOM 6294 C CA . ILE B 2 144 ? 205.286 169.370 207.018 1.00 44.34 144 ILE B CA 1
ATOM 6295 C C . ILE B 2 144 ? 204.398 170.606 207.068 1.00 40.36 144 ILE B C 1
ATOM 6296 O O . ILE B 2 144 ? 203.998 171.146 206.031 1.00 43.10 144 ILE B O 1
ATOM 6312 N N . TRP B 2 145 ? 204.074 171.069 208.275 1.00 31.48 145 TRP B N 1
ATOM 6313 C CA . TRP B 2 145 ? 203.170 172.203 208.434 1.00 30.69 145 TRP B CA 1
ATOM 6314 C C . TRP B 2 145 ? 203.838 173.509 208.012 1.00 42.33 145 TRP B C 1
ATOM 6315 O O . TRP B 2 145 ? 203.246 174.311 207.283 1.00 43.91 145 TRP B O 1
ATOM 6336 N N . ASN B 2 146 ? 205.080 173.736 208.448 1.00 50.83 146 ASN B N 1
ATOM 6337 C CA . ASN B 2 146 ? 205.761 174.998 208.167 1.00 39.26 146 ASN B CA 1
ATOM 6338 C C . ASN B 2 146 ? 206.035 175.229 206.685 1.00 39.13 146 ASN B C 1
ATOM 6339 O O . ASN B 2 146 ? 206.510 176.311 206.330 1.00 46.59 146 ASN B O 1
ATOM 6350 N N . HIS B 2 147 ? 205.763 174.257 205.815 1.00 35.57 147 HIS B N 1
ATOM 6351 C CA . HIS B 2 147 ? 205.926 174.487 204.382 1.00 38.61 147 HIS B CA 1
ATOM 6352 C C . HIS B 2 147 ? 204.920 175.520 203.881 1.00 36.65 147 HIS B C 1
ATOM 6353 O O . HIS B 2 147 ? 205.298 176.533 203.283 1.00 38.15 147 HIS B O 1
ATOM 6367 N N . THR B 2 148 ? 203.633 175.284 204.126 1.00 35.94 148 THR B N 1
ATOM 6368 C CA . THR B 2 148 ? 202.586 176.264 203.828 1.00 36.77 148 THR B CA 1
ATOM 6369 C C . THR B 2 148 ? 201.484 176.093 204.858 1.00 30.95 148 THR B C 1
ATOM 6370 O O . THR B 2 148 ? 200.513 175.360 204.634 1.00 20.29 148 THR B O 1
ATOM 6381 N N . PRO B 2 149 ? 201.596 176.754 206.006 1.00 34.43 149 PRO B N 1
ATOM 6382 C CA . PRO B 2 149 ? 200.576 176.584 207.040 1.00 36.24 149 PRO B CA 1
ATOM 6383 C C . PRO B 2 149 ? 199.282 177.268 206.657 1.00 28.29 149 PRO B C 1
ATOM 6384 O O . PRO B 2 149 ? 199.275 178.296 205.982 1.00 42.86 149 PRO B O 1
ATOM 6395 N N . LEU B 2 150 ? 198.173 176.683 207.094 1.00 28.75 150 LEU B N 1
ATOM 6396 C CA . LEU B 2 150 ? 196.897 177.368 206.986 1.00 18.58 150 LEU B CA 1
ATOM 6397 C C . LEU B 2 150 ? 196.801 178.400 208.097 1.00 32.90 150 LEU B C 1
ATOM 6398 O O . LEU B 2 150 ? 197.227 178.152 209.225 1.00 54.01 150 LEU B O 1
ATOM 6414 N N . VAL B 2 151 ? 196.263 179.571 207.777 1.00 29.41 151 VAL B N 1
ATOM 6415 C CA . VAL B 2 151 ? 196.030 180.611 208.769 1.00 32.31 151 VAL B CA 1
ATOM 6416 C C . VAL B 2 151 ? 194.559 180.974 208.751 1.00 37.22 151 VAL B C 1
ATOM 6417 O O . VAL B 2 151 ? 193.958 181.120 207.682 1.00 41.45 151 VAL B O 1
ATOM 6430 N N . LEU B 2 152 ? 193.981 181.107 209.938 1.00 50.13 152 LEU B N 1
ATOM 6431 C CA . LEU B 2 152 ? 192.688 181.755 210.068 1.00 48.96 152 LEU B CA 1
ATOM 6432 C C . LEU B 2 152 ? 192.866 183.256 209.911 1.00 49.74 152 LEU B C 1
ATOM 6433 O O . LEU B 2 152 ? 193.823 183.839 210.425 1.00 54.49 152 LEU B O 1
ATOM 6449 N N . ILE B 2 153 ? 191.950 183.881 209.186 1.00 44.18 153 ILE B N 1
ATOM 6450 C CA . ILE B 2 153 ? 191.896 185.330 209.060 1.00 42.55 153 ILE B CA 1
ATOM 6451 C C . ILE B 2 153 ? 190.470 185.744 209.362 1.00 54.78 153 ILE B C 1
ATOM 6452 O O . ILE B 2 153 ? 189.535 185.213 208.756 1.00 68.75 153 ILE B O 1
ATOM 6468 N N . ASP B 2 154 ? 190.290 186.678 210.290 1.00 54.82 154 ASP B N 1
ATOM 6469 C CA . ASP B 2 154 ? 188.970 187.264 210.477 1.00 61.79 154 ASP B CA 1
ATOM 6470 C C . ASP B 2 154 ? 189.084 188.777 210.466 1.00 65.99 154 ASP B C 1
ATOM 6471 O O . ASP B 2 154 ? 189.916 189.359 211.168 1.00 66.98 154 ASP B O 1
ATOM 6480 N N . GLU B 2 155 ? 188.250 189.393 209.636 1.00 74.02 155 GLU B N 1
ATOM 6481 C CA . GLU B 2 155 ? 188.281 190.820 209.365 1.00 73.11 155 GLU B CA 1
ATOM 6482 C C . GLU B 2 155 ? 187.054 191.520 209.926 1.00 70.06 155 GLU B C 1
ATOM 6483 O O . GLU B 2 155 ? 186.796 192.679 209.583 1.00 70.99 155 GLU B O 1
ATOM 6495 N N . ARG B 2 156 ? 186.296 190.841 210.785 1.00 71.71 156 ARG B N 1
ATOM 6496 C CA . ARG B 2 156 ? 185.090 191.388 211.391 1.00 77.70 156 ARG B CA 1
ATOM 6497 C C . ARG B 2 156 ? 185.382 192.495 212.397 1.00 82.02 156 ARG B C 1
ATOM 6498 O O . ARG B 2 156 ? 184.446 192.985 213.037 1.00 85.13 156 ARG B O 1
ATOM 6519 N N . ASN B 2 157 ? 186.646 192.895 212.551 1.00 75.49 157 ASN B N 1
ATOM 6520 C CA . ASN B 2 157 ? 187.043 194.071 213.323 1.00 73.53 157 ASN B CA 1
ATOM 6521 C C . ASN B 2 157 ? 187.894 194.925 212.389 1.00 72.99 157 ASN B C 1
ATOM 6522 O O . ASN B 2 157 ? 189.131 194.915 212.475 1.00 74.19 157 ASN B O 1
ATOM 6533 N N . PRO B 2 158 ? 187.263 195.681 211.485 1.00 66.79 158 PRO B N 1
ATOM 6534 C CA . PRO B 2 158 ? 187.995 196.235 210.331 1.00 67.10 158 PRO B CA 1
ATOM 6535 C C . PRO B 2 158 ? 189.289 196.959 210.665 1.00 67.71 158 PRO B C 1
ATOM 6536 O O . PRO B 2 158 ? 190.244 196.878 209.883 1.00 66.72 158 PRO B O 1
ATOM 6547 N N . HIS B 2 159 ? 189.359 197.671 211.787 1.00 71.72 159 HIS B N 1
ATOM 6548 C CA . HIS B 2 159 ? 190.547 198.464 212.076 1.00 70.63 159 HIS B CA 1
ATOM 6549 C C . HIS B 2 159 ? 191.734 197.621 212.519 1.00 70.73 159 HIS B C 1
ATOM 6550 O O . HIS B 2 159 ? 192.835 198.166 212.656 1.00 66.91 159 HIS B O 1
ATOM 6564 N N . HIS B 2 160 ? 191.553 196.317 212.727 1.00 69.12 160 HIS B N 1
ATOM 6565 C CA . HIS B 2 160 ? 192.612 195.490 213.298 1.00 70.68 160 HIS B CA 1
ATOM 6566 C C . HIS B 2 160 ? 192.367 194.011 213.001 1.00 62.23 160 HIS B C 1
ATOM 6567 O O . HIS B 2 160 ? 192.052 193.241 213.915 1.00 63.68 160 HIS B O 1
ATOM 6581 N N . PRO B 2 161 ? 192.499 193.574 211.745 1.00 51.16 161 PRO B N 1
ATOM 6582 C CA . PRO B 2 161 ? 192.294 192.155 211.437 1.00 49.57 161 PRO B CA 1
ATOM 6583 C C . PRO B 2 161 ? 193.312 191.293 212.159 1.00 60.28 161 PRO B C 1
ATOM 6584 O O . PRO B 2 161 ? 194.432 191.724 212.437 1.00 63.45 161 PRO B O 1
ATOM 6595 N N . MET B 2 162 ? 192.917 190.056 212.450 1.00 52.80 162 MET B N 1
ATOM 6596 C CA . MET B 2 162 ? 193.778 189.093 213.123 1.00 43.22 162 MET B CA 1
ATOM 6597 C C . MET B 2 162 ? 194.079 187.937 212.178 1.00 44.06 162 MET B C 1
ATOM 6598 O O . MET B 2 162 ? 193.158 187.321 211.633 1.00 44.09 162 MET B O 1
ATOM 6612 N N . VAL B 2 163 ? 195.367 187.659 211.980 1.00 50.97 163 VAL B N 1
ATOM 6613 C CA . VAL B 2 163 ? 195.848 186.543 211.167 1.00 51.56 163 VAL B CA 1
ATOM 6614 C C . VAL B 2 163 ? 196.469 185.528 212.117 1.00 53.84 163 VAL B C 1
ATOM 6615 O O . VAL B 2 163 ? 197.393 185.860 212.869 1.00 54.90 163 VAL B O 1
ATOM 6628 N N . LEU B 2 164 ? 195.978 184.291 212.079 1.00 51.45 164 LEU B N 1
ATOM 6629 C CA . LEU B 2 164 ? 196.172 183.358 213.186 1.00 50.43 164 LEU B CA 1
ATOM 6630 C C . LEU B 2 164 ? 196.464 181.955 212.661 1.00 49.59 164 LEU B C 1
ATOM 6631 O O . LEU B 2 164 ? 195.637 181.369 211.958 1.00 49.84 164 LEU B O 1
ATOM 6647 N N . ASP B 2 165 ? 197.629 181.416 213.019 1.00 45.06 165 ASP B N 1
ATOM 6648 C CA . ASP B 2 165 ? 197.999 180.054 212.648 1.00 35.64 165 ASP B CA 1
ATOM 6649 C C . ASP B 2 165 ? 197.236 179.046 213.501 1.00 38.09 165 ASP B C 1
ATOM 6650 O O . ASP B 2 165 ? 197.044 179.251 214.701 1.00 47.07 165 ASP B O 1
ATOM 6659 N N . LEU B 2 166 ? 196.805 177.943 212.880 1.00 41.37 166 LEU B N 1
ATOM 6660 C CA . LEU B 2 166 ? 195.979 176.968 213.591 1.00 48.23 166 LEU B CA 1
ATOM 6661 C C . LEU B 2 166 ? 196.728 176.274 214.725 1.00 51.00 166 LEU B C 1
ATOM 6662 O O . LEU B 2 166 ? 196.084 175.758 215.645 1.00 50.72 166 LEU B O 1
ATOM 6678 N N . PHE B 2 167 ? 198.060 176.247 214.690 1.00 56.90 167 PHE B N 1
ATOM 6679 C CA . PHE B 2 167 ? 198.858 175.569 215.704 1.00 57.26 167 PHE B CA 1
ATOM 6680 C C . PHE B 2 167 ? 199.848 176.544 216.330 1.00 56.62 167 PHE B C 1
ATOM 6681 O O . PHE B 2 167 ? 200.086 177.638 215.815 1.00 55.22 167 PHE B O 1
ATOM 6698 N N . GLY B 2 168 ? 200.434 176.125 217.451 1.00 79.80 168 GLY B N 1
ATOM 6699 C CA . GLY B 2 168 ? 201.362 176.961 218.188 1.00 88.46 168 GLY B CA 1
ATOM 6700 C C . GLY B 2 168 ? 200.717 178.077 218.976 1.00 90.16 168 GLY B C 1
ATOM 6701 O O . GLY B 2 168 ? 201.420 178.996 219.412 1.00 84.77 168 GLY B O 1
ATOM 6705 N N . ASP B 2 169 ? 199.403 178.024 219.174 1.00 99.57 169 ASP B N 1
ATOM 6706 C CA . ASP B 2 169 ? 198.671 179.065 219.887 1.00 99.85 169 ASP B CA 1
ATOM 6707 C C . ASP B 2 169 ? 198.888 178.970 221.396 1.00 96.10 169 ASP B C 1
ATOM 6708 O O . ASP B 2 169 ? 198.861 179.978 222.103 1.00 93.20 169 ASP B O 1
ATOM 6717 N N . ALA B 2 179 ? 185.859 183.372 224.916 1.00 99.12 179 ALA B N 1
ATOM 6718 C CA . ALA B 2 179 ? 187.235 182.891 224.917 1.00 101.60 179 ALA B CA 1
ATOM 6719 C C . ALA B 2 179 ? 187.284 181.365 224.868 1.00 104.31 179 ALA B C 1
ATOM 6720 O O . ALA B 2 179 ? 188.179 180.747 225.441 1.00 102.75 179 ALA B O 1
ATOM 6727 N N . SER B 2 180 ? 186.313 180.763 224.185 1.00 102.16 180 SER B N 1
ATOM 6728 C CA . SER B 2 180 ? 186.337 179.327 223.955 1.00 97.43 180 SER B CA 1
ATOM 6729 C C . SER B 2 180 ? 187.323 178.995 222.836 1.00 100.36 180 SER B C 1
ATOM 6730 O O . SER B 2 180 ? 187.899 179.877 222.192 1.00 104.23 180 SER B O 1
ATOM 6738 N N . GLU B 2 181 ? 187.509 177.698 222.596 1.00 85.00 181 GLU B N 1
ATOM 6739 C CA . GLU B 2 181 ? 188.584 177.222 221.732 1.00 85.50 181 GLU B CA 1
ATOM 6740 C C . GLU B 2 181 ? 188.167 177.040 220.273 1.00 86.17 181 GLU B C 1
ATOM 6741 O O . GLU B 2 181 ? 188.865 176.333 219.539 1.00 83.67 181 GLU B O 1
ATOM 6753 N N . LYS B 2 182 ? 187.079 177.663 219.824 1.00 78.96 182 LYS B N 1
ATOM 6754 C CA . LYS B 2 182 ? 186.558 177.412 218.484 1.00 72.45 182 LYS B CA 1
ATOM 6755 C C . LYS B 2 182 ? 187.181 178.330 217.435 1.00 71.17 182 LYS B C 1
ATOM 6756 O O . LYS B 2 182 ? 187.412 179.516 217.681 1.00 80.77 182 LYS B O 1
ATOM 6775 N N . ILE B 2 183 ? 187.450 177.762 216.253 1.00 44.79 183 ILE B N 1
ATOM 6776 C CA . ILE B 2 183 ? 187.798 178.548 215.072 1.00 49.07 183 ILE B CA 1
ATOM 6777 C C . ILE B 2 183 ? 186.525 179.181 214.518 1.00 56.99 183 ILE B C 1
ATOM 6778 O O . ILE B 2 183 ? 185.460 178.551 214.507 1.00 65.04 183 ILE B O 1
ATOM 6794 N N . CYS B 2 184 ? 186.614 180.431 214.056 1.00 65.62 184 CYS B N 1
ATOM 6795 C CA . CYS B 2 184 ? 185.412 181.150 213.633 1.00 65.31 184 CYS B CA 1
ATOM 6796 C C . CYS B 2 184 ? 185.059 180.857 212.180 1.00 66.66 184 CYS B C 1
ATOM 6797 O O . CYS B 2 184 ? 185.927 180.829 211.303 1.00 63.76 184 CYS B O 1
ATOM 6804 N N . ASN B 2 185 ? 183.764 180.652 211.934 1.00 70.99 185 ASN B N 1
ATOM 6805 C CA . ASN B 2 185 ? 183.225 180.372 210.609 1.00 63.63 185 ASN B CA 1
ATOM 6806 C C . ASN B 2 185 ? 182.285 181.469 210.119 1.00 66.33 185 ASN B C 1
ATOM 6807 O O . ASN B 2 185 ? 181.518 181.241 209.178 1.00 68.81 185 ASN B O 1
ATOM 6818 N N . ALA B 2 186 ? 182.334 182.654 210.727 1.00 71.54 186 ALA B N 1
ATOM 6819 C CA . ALA B 2 186 ? 181.381 183.719 210.443 1.00 72.90 186 ALA B CA 1
ATOM 6820 C C . ALA B 2 186 ? 181.620 184.329 209.059 1.00 74.58 186 ALA B C 1
ATOM 6821 O O . ALA B 2 186 ? 182.593 184.021 208.367 1.00 74.45 186 ALA B O 1
ATOM 6828 N N . HIS B 2 187 ? 180.701 185.217 208.664 1.00 78.33 187 HIS B N 1
ATOM 6829 C CA . HIS B 2 187 ? 180.756 185.841 207.344 1.00 81.00 187 HIS B CA 1
ATOM 6830 C C . HIS B 2 187 ? 181.999 186.702 207.152 1.00 83.94 187 HIS B C 1
ATOM 6831 O O . HIS B 2 187 ? 182.344 187.022 206.009 1.00 82.11 187 HIS B O 1
ATOM 6845 N N . GLY B 2 188 ? 182.672 187.094 208.232 1.00 80.35 188 GLY B N 1
ATOM 6846 C CA . GLY B 2 188 ? 183.906 187.846 208.155 1.00 74.53 188 GLY B CA 1
ATOM 6847 C C . GLY B 2 188 ? 185.171 187.036 208.337 1.00 66.89 188 GLY B C 1
ATOM 6848 O O . GLY B 2 188 ? 186.260 187.616 208.362 1.00 63.33 188 GLY B O 1
ATOM 6852 N N . CYS B 2 189 ? 185.068 185.716 208.460 1.00 67.64 189 CYS B N 1
ATOM 6853 C CA . CYS B 2 189 ? 186.219 184.852 208.684 1.00 66.83 189 CYS B CA 1
ATOM 6854 C C . CYS B 2 189 ? 186.580 184.109 207.403 1.00 69.59 189 CYS B C 1
ATOM 6855 O O . CYS B 2 189 ? 185.700 183.654 206.667 1.00 69.25 189 CYS B O 1
ATOM 6862 N N . LYS B 2 190 ? 187.882 183.990 207.146 1.00 61.42 190 LYS B N 1
ATOM 6863 C CA . LYS B 2 190 ? 188.405 183.325 205.961 1.00 54.99 190 LYS B CA 1
ATOM 6864 C C . LYS B 2 190 ? 189.561 182.429 206.375 1.00 50.88 190 LYS B C 1
ATOM 6865 O O . LYS B 2 190 ? 190.089 182.540 207.482 1.00 60.30 190 LYS B O 1
ATOM 6884 N N . MET B 2 191 ? 189.956 181.540 205.470 1.00 36.66 191 MET B N 1
ATOM 6885 C CA . MET B 2 191 ? 191.052 180.613 205.710 1.00 38.83 191 MET B CA 1
ATOM 6886 C C . MET B 2 191 ? 191.983 180.645 204.506 1.00 44.48 191 MET B C 1
ATOM 6887 O O . MET B 2 191 ? 191.521 180.705 203.365 1.00 53.51 191 MET B O 1
ATOM 6901 N N . ALA B 2 192 ? 193.293 180.619 204.755 1.00 19.80 192 ALA B N 1
ATOM 6902 C CA . ALA B 2 192 ? 194.254 180.875 203.692 1.00 13.21 192 ALA B CA 1
ATOM 6903 C C . ALA B 2 192 ? 195.539 180.095 203.932 1.00 27.32 192 ALA B C 1
ATOM 6904 O O . ALA B 2 192 ? 195.850 179.716 205.061 1.00 51.81 192 ALA B O 1
ATOM 6911 N N . MET B 2 193 ? 196.288 179.865 202.852 1.00 30.92 193 MET B N 1
ATOM 6912 C CA . MET B 2 193 ? 197.621 179.268 202.910 1.00 25.48 193 MET B CA 1
ATOM 6913 C C . MET B 2 193 ? 198.664 180.372 202.805 1.00 17.98 193 MET B C 1
ATOM 6914 O O . MET B 2 193 ? 198.645 181.151 201.849 1.00 40.61 193 MET B O 1
ATOM 6928 N N . ARG B 2 194 ? 199.586 180.424 203.762 1.00 15.68 194 ARG B N 1
ATOM 6929 C CA . ARG B 2 194 ? 200.618 181.462 203.779 1.00 31.45 194 ARG B CA 1
ATOM 6930 C C . ARG B 2 194 ? 201.830 180.982 202.980 1.00 45.02 194 ARG B C 1
ATOM 6931 O O . ARG B 2 194 ? 202.804 180.451 203.517 1.00 47.46 194 ARG B O 1
ATOM 6952 N N . LEU B 2 195 ? 201.762 181.185 201.663 1.00 51.23 195 LEU B N 1
ATOM 6953 C CA . LEU B 2 195 ? 202.872 180.856 200.772 1.00 42.56 195 LEU B CA 1
ATOM 6954 C C . LEU B 2 195 ? 204.007 181.859 200.963 1.00 43.79 195 LEU B C 1
ATOM 6955 O O . LEU B 2 195 ? 203.763 183.045 201.195 1.00 50.37 195 LEU B O 1
ATOM 6971 N N . CYS B 2 196 ? 205.256 181.397 200.857 1.00 49.80 196 CYS B N 1
ATOM 6972 C CA . CYS B 2 196 ? 206.392 182.258 201.177 1.00 61.33 196 CYS B CA 1
ATOM 6973 C C . CYS B 2 196 ? 207.585 181.993 200.265 1.00 67.18 196 CYS B C 1
ATOM 6974 O O . CYS B 2 196 ? 207.634 181.000 199.537 1.00 72.43 196 CYS B O 1
ATOM 6981 N N . SER B 2 197 ? 208.555 182.911 200.328 1.00 63.87 197 SER B N 1
ATOM 6982 C CA . SER B 2 197 ? 209.751 182.880 199.493 1.00 56.53 197 SER B CA 1
ATOM 6983 C C . SER B 2 197 ? 210.856 183.686 200.172 1.00 62.25 197 SER B C 1
ATOM 6984 O O . SER B 2 197 ? 210.618 184.403 201.146 1.00 71.62 197 SER B O 1
ATOM 6992 N N . LEU B 2 198 ? 212.070 183.588 199.647 1.00 65.51 198 LEU B N 1
ATOM 6993 C CA . LEU B 2 198 ? 213.176 184.390 200.166 1.00 67.88 198 LEU B CA 1
ATOM 6994 C C . LEU B 2 198 ? 213.404 184.222 201.664 1.00 70.36 198 LEU B C 1
ATOM 6995 O O . LEU B 2 198 ? 213.237 185.112 202.422 1.00 70.59 198 LEU B O 1
ATOM 7011 N N . ASN B 2 199 ? 213.846 183.076 202.103 1.00 76.63 199 ASN B N 1
ATOM 7012 C CA . ASN B 2 199 ? 214.014 182.809 203.539 1.00 72.70 199 ASN B CA 1
ATOM 7013 C C . ASN B 2 199 ? 212.783 183.245 204.335 1.00 75.56 199 ASN B C 1
ATOM 7014 O O . ASN B 2 199 ? 212.884 183.666 205.489 1.00 75.15 199 ASN B O 1
ATOM 7025 N N . ARG B 2 200 ? 211.608 183.131 203.714 1.00 79.62 200 ARG B N 1
ATOM 7026 C CA . ARG B 2 200 ? 210.319 183.514 204.294 1.00 76.08 200 ARG B CA 1
ATOM 7027 C C . ARG B 2 200 ? 210.245 185.001 204.640 1.00 75.40 200 ARG B C 1
ATOM 7028 O O . ARG B 2 200 ? 209.456 185.398 205.504 1.00 73.07 200 ARG B O 1
ATOM 7049 N N . THR B 2 201 ? 211.036 185.847 203.971 1.00 75.12 201 THR B N 1
ATOM 7050 C CA . THR B 2 201 ? 210.930 187.292 204.155 1.00 78.56 201 THR B CA 1
ATOM 7051 C C . THR B 2 201 ? 209.893 187.934 203.241 1.00 75.53 201 THR B C 1
ATOM 7052 O O . THR B 2 201 ? 209.599 189.122 203.408 1.00 77.99 201 THR B O 1
ATOM 7063 N N . GLN B 2 202 ? 209.344 187.192 202.281 1.00 65.15 202 GLN B N 1
ATOM 7064 C CA . GLN B 2 202 ? 208.266 187.668 201.424 1.00 67.52 202 GLN B CA 1
ATOM 7065 C C . GLN B 2 202 ? 207.218 186.570 201.304 1.00 71.66 202 GLN B C 1
ATOM 7066 O O . GLN B 2 202 ? 207.562 185.399 201.123 1.00 74.34 202 GLN B O 1
ATOM 7080 N N . CYS B 2 203 ? 205.941 186.941 201.414 1.00 70.08 203 CYS B N 1
ATOM 7081 C CA . CYS B 2 203 ? 204.871 185.951 201.475 1.00 65.03 203 CYS B CA 1
ATOM 7082 C C . CYS B 2 203 ? 203.595 186.505 200.851 1.00 64.06 203 CYS B C 1
ATOM 7083 O O . CYS B 2 203 ? 203.399 187.719 200.760 1.00 71.26 203 CYS B O 1
ATOM 7090 N N . THR B 2 204 ? 202.718 185.589 200.435 1.00 47.72 204 THR B N 1
ATOM 7091 C CA . THR B 2 204 ? 201.410 185.932 199.890 1.00 48.46 204 THR B CA 1
ATOM 7092 C C . THR B 2 204 ? 200.438 184.811 200.233 1.00 48.49 204 THR B C 1
ATOM 7093 O O . THR B 2 204 ? 200.838 183.653 200.364 1.00 49.28 204 THR B O 1
ATOM 7104 N N . PHE B 2 205 ? 199.160 185.160 200.379 1.00 43.75 205 PHE B N 1
ATOM 7105 C CA . PHE B 2 205 ? 198.131 184.231 200.840 1.00 31.67 205 PHE B CA 1
ATOM 7106 C C . PHE B 2 205 ? 197.316 183.738 199.651 1.00 41.32 205 PHE B C 1
ATOM 7107 O O . PHE B 2 205 ? 196.815 184.549 198.868 1.00 58.00 205 PHE B O 1
ATOM 7124 N N . ARG B 2 206 ? 197.159 182.422 199.529 1.00 32.20 206 ARG B N 1
ATOM 7125 C CA . ARG B 2 206 ? 196.100 181.879 198.685 1.00 28.95 206 ARG B CA 1
ATOM 7126 C C . ARG B 2 206 ? 194.865 181.683 199.551 1.00 39.06 206 ARG B C 1
ATOM 7127 O O . ARG B 2 206 ? 194.937 181.055 200.610 1.00 51.64 206 ARG B O 1
ATOM 7148 N N . ASN B 2 207 ? 193.733 182.216 199.103 1.00 48.69 207 ASN B N 1
ATOM 7149 C CA . ASN B 2 207 ? 192.653 182.615 199.997 1.00 40.81 207 ASN B CA 1
ATOM 7150 C C . ASN B 2 207 ? 191.356 181.878 199.681 1.00 49.37 207 ASN B C 1
ATOM 7151 O O . ASN B 2 207 ? 190.917 181.857 198.528 1.00 54.45 207 ASN B O 1
ATOM 7162 N N . PHE B 2 208 ? 190.735 181.296 200.718 1.00 40.92 208 PHE B N 1
ATOM 7163 C CA . PHE B 2 208 ? 189.528 180.482 200.603 1.00 36.92 208 PHE B CA 1
ATOM 7164 C C . PHE B 2 208 ? 188.467 180.965 201.582 1.00 41.36 208 PHE B C 1
ATOM 7165 O O . PHE B 2 208 ? 188.797 181.451 202.666 1.00 49.02 208 PHE B O 1
ATOM 7182 N N . THR B 2 209 ? 187.190 180.802 201.219 1.00 49.50 209 THR B N 1
ATOM 7183 C CA . THR B 2 209 ? 186.097 181.066 202.152 1.00 53.97 209 THR B CA 1
ATOM 7184 C C . THR B 2 209 ? 185.635 179.828 202.910 1.00 57.43 209 THR B C 1
ATOM 7185 O O . THR B 2 209 ? 184.831 179.964 203.839 1.00 59.24 209 THR B O 1
ATOM 7196 N N . SER B 2 210 ? 186.107 178.632 202.552 1.00 44.45 210 SER B N 1
ATOM 7197 C CA . SER B 2 210 ? 185.573 177.395 203.108 1.00 39.73 210 SER B CA 1
ATOM 7198 C C . SER B 2 210 ? 186.687 176.449 203.526 1.00 44.25 210 SER B C 1
ATOM 7199 O O . SER B 2 210 ? 187.692 176.295 202.823 1.00 46.76 210 SER B O 1
ATOM 7207 N N . ALA B 2 211 ? 186.476 175.788 204.668 1.00 46.97 211 ALA B N 1
ATOM 7208 C CA . ALA B 2 211 ? 187.456 174.834 205.165 1.00 35.64 211 ALA B CA 1
ATOM 7209 C C . ALA B 2 211 ? 187.575 173.622 204.255 1.00 37.72 211 ALA B C 1
ATOM 7210 O O . ALA B 2 211 ? 188.661 173.052 204.144 1.00 43.58 211 ALA B O 1
ATOM 7217 N N . THR B 2 212 ? 186.494 173.211 203.588 1.00 35.54 212 THR B N 1
ATOM 7218 C CA . THR B 2 212 ? 186.603 172.051 202.708 1.00 35.58 212 THR B CA 1
ATOM 7219 C C . THR B 2 212 ? 187.555 172.331 201.550 1.00 44.22 212 THR B C 1
ATOM 7220 O O . THR B 2 212 ? 188.453 171.527 201.271 1.00 47.28 212 THR B O 1
ATOM 7231 N N . GLN B 2 213 ? 187.418 173.489 200.897 1.00 46.85 213 GLN B N 1
ATOM 7232 C CA . GLN B 2 213 ? 188.353 173.834 199.829 1.00 38.70 213 GLN B CA 1
ATOM 7233 C C . GLN B 2 213 ? 189.754 174.052 200.384 1.00 46.02 213 GLN B C 1
ATOM 7234 O O . GLN B 2 213 ? 190.738 173.585 199.803 1.00 58.39 213 GLN B O 1
ATOM 7248 N N . ALA B 2 214 ? 189.870 174.780 201.497 1.00 39.48 214 ALA B N 1
ATOM 7249 C CA . ALA B 2 214 ? 191.193 175.038 202.055 1.00 33.39 214 ALA B CA 1
ATOM 7250 C C . ALA B 2 214 ? 191.929 173.736 202.340 1.00 33.20 214 ALA B C 1
ATOM 7251 O O . ALA B 2 214 ? 193.083 173.564 201.938 1.00 46.77 214 ALA B O 1
ATOM 7258 N N . LEU B 2 215 ? 191.271 172.798 203.021 1.00 25.99 215 LEU B N 1
ATOM 7259 C CA . LEU B 2 215 ? 191.933 171.552 203.383 1.00 29.80 215 LEU B CA 1
ATOM 7260 C C . LEU B 2 215 ? 192.210 170.697 202.153 1.00 38.97 215 LEU B C 1
ATOM 7261 O O . LEU B 2 215 ? 193.284 170.096 202.046 1.00 49.50 215 LEU B O 1
ATOM 7277 N N . THR B 2 216 ? 191.278 170.650 201.196 1.00 38.87 216 THR B N 1
ATOM 7278 C CA . THR B 2 216 ? 191.523 169.874 199.984 1.00 36.09 216 THR B CA 1
ATOM 7279 C C . THR B 2 216 ? 192.748 170.393 199.242 1.00 42.55 216 THR B C 1
ATOM 7280 O O . THR B 2 216 ? 193.630 169.618 198.856 1.00 45.70 216 THR B O 1
ATOM 7291 N N . GLU B 2 217 ? 192.819 171.710 199.031 1.00 41.09 217 GLU B N 1
ATOM 7292 C CA . GLU B 2 217 ? 193.927 172.284 198.275 1.00 35.26 217 GLU B CA 1
ATOM 7293 C C . GLU B 2 217 ? 195.243 172.179 199.036 1.00 34.00 217 GLU B C 1
ATOM 7294 O O . GLU B 2 217 ? 196.286 171.904 198.431 1.00 49.57 217 GLU B O 1
ATOM 7306 N N . TRP B 2 218 ? 195.215 172.361 200.358 1.00 21.21 218 TRP B N 1
ATOM 7307 C CA . TRP B 2 218 ? 196.424 172.183 201.155 1.00 26.92 218 TRP B CA 1
ATOM 7308 C C . TRP B 2 218 ? 196.948 170.761 201.033 1.00 29.22 218 TRP B C 1
ATOM 7309 O O . TRP B 2 218 ? 198.148 170.542 200.829 1.00 32.59 218 TRP B O 1
ATOM 7330 N N . TYR B 2 219 ? 196.059 169.774 201.151 1.00 37.01 219 TYR B N 1
ATOM 7331 C CA . TYR B 2 219 ? 196.506 168.390 201.079 1.00 27.59 219 TYR B CA 1
ATOM 7332 C C . TYR B 2 219 ? 197.002 168.039 199.687 1.00 34.34 219 TYR B C 1
ATOM 7333 O O . TYR B 2 219 ? 197.966 167.288 199.547 1.00 43.73 219 TYR B O 1
ATOM 7351 N N . ILE B 2 220 ? 196.346 168.540 198.641 1.00 37.87 220 ILE B N 1
ATOM 7352 C CA . ILE B 2 220 ? 196.812 168.245 197.289 1.00 24.87 220 ILE B CA 1
ATOM 7353 C C . ILE B 2 220 ? 198.203 168.826 197.069 1.00 24.56 220 ILE B C 1
ATOM 7354 O O . ILE B 2 220 ? 199.078 168.167 196.498 1.00 33.12 220 ILE B O 1
ATOM 7370 N N . LEU B 2 221 ? 198.449 170.047 197.553 1.00 29.86 221 LEU B N 1
ATOM 7371 C CA . LEU B 2 221 ? 199.783 170.629 197.411 1.00 33.95 221 LEU B CA 1
ATOM 7372 C C . LEU B 2 221 ? 200.826 169.841 198.205 1.00 40.54 221 LEU B C 1
ATOM 7373 O O . LEU B 2 221 ? 201.929 169.576 197.705 1.00 46.47 221 LEU B O 1
ATOM 7389 N N . GLN B 2 222 ? 200.492 169.431 199.431 1.00 30.42 222 GLN B N 1
ATOM 7390 C CA . GLN B 2 222 ? 201.443 168.666 200.238 1.00 30.39 222 GLN B CA 1
ATOM 7391 C C . GLN B 2 222 ? 201.714 167.289 199.635 1.00 30.35 222 GLN B C 1
ATOM 7392 O O . GLN B 2 222 ? 202.864 166.832 199.595 1.00 38.61 222 GLN B O 1
ATOM 7406 N N . ALA B 2 223 ? 200.671 166.607 199.169 1.00 11.42 223 ALA B N 1
ATOM 7407 C CA . ALA B 2 223 ? 200.856 165.303 198.553 1.00 15.96 223 ALA B CA 1
ATOM 7408 C C . ALA B 2 223 ? 201.631 165.411 197.251 1.00 33.88 223 ALA B C 1
ATOM 7409 O O . ALA B 2 223 ? 202.366 164.488 196.897 1.00 45.35 223 ALA B O 1
ATOM 7416 N N . THR B 2 224 ? 201.480 166.516 196.519 1.00 39.47 224 THR B N 1
ATOM 7417 C CA . THR B 2 224 ? 202.312 166.727 195.340 1.00 28.19 224 THR B CA 1
ATOM 7418 C C . THR B 2 224 ? 203.773 166.889 195.737 1.00 21.12 224 THR B C 1
ATOM 7419 O O . THR B 2 224 ? 204.667 166.323 195.097 1.00 25.72 224 THR B O 1
ATOM 7430 N N . ASN B 2 225 ? 204.032 167.646 196.804 1.00 27.22 225 ASN B N 1
ATOM 7431 C CA . ASN B 2 225 ? 205.397 167.751 197.312 1.00 33.39 225 ASN B CA 1
ATOM 7432 C C . ASN B 2 225 ? 205.962 166.382 197.674 1.00 37.13 225 ASN B C 1
ATOM 7433 O O . ASN B 2 225 ? 207.154 166.124 197.475 1.00 34.30 225 ASN B O 1
ATOM 7444 N N . ILE B 2 226 ? 205.130 165.499 198.234 1.00 40.06 226 ILE B N 1
ATOM 7445 C CA . ILE B 2 226 ? 205.600 164.158 198.598 1.00 34.24 226 ILE B CA 1
ATOM 7446 C C . ILE B 2 226 ? 205.881 163.330 197.347 1.00 40.74 226 ILE B C 1
ATOM 7447 O O . ILE B 2 226 ? 206.962 162.753 197.195 1.00 46.26 226 ILE B O 1
ATOM 7463 N N . PHE B 2 227 ? 204.903 163.246 196.441 1.00 35.20 227 PHE B N 1
ATOM 7464 C CA . PHE B 2 227 ? 205.030 162.376 195.276 1.00 29.64 227 PHE B CA 1
ATOM 7465 C C . PHE B 2 227 ? 206.190 162.798 194.382 1.00 41.80 227 PHE B C 1
ATOM 7466 O O . PHE B 2 227 ? 206.895 161.947 193.830 1.00 58.53 227 PHE B O 1
ATOM 7483 N N . ALA B 2 228 ? 206.406 164.104 194.217 1.00 37.48 228 ALA B N 1
ATOM 7484 C CA . ALA B 2 228 ? 207.425 164.570 193.281 1.00 28.57 228 ALA B CA 1
ATOM 7485 C C . ALA B 2 228 ? 208.832 164.107 193.638 1.00 32.18 228 ALA B C 1
ATOM 7486 O O . ALA B 2 228 ? 209.749 164.315 192.839 1.00 37.26 228 ALA B O 1
ATOM 7493 N N . GLN B 2 229 ? 209.032 163.494 194.803 1.00 35.43 229 GLN B N 1
ATOM 7494 C CA . GLN B 2 229 ? 210.346 163.011 195.211 1.00 40.94 229 GLN B CA 1
ATOM 7495 C C . GLN B 2 229 ? 210.549 161.521 194.949 1.00 44.15 229 GLN B C 1
ATOM 7496 O O . GLN B 2 229 ? 211.637 161.006 195.223 1.00 52.02 229 GLN B O 1
ATOM 7510 N N . VAL B 2 230 ? 209.548 160.827 194.426 1.00 43.53 230 VAL B N 1
ATOM 7511 C CA . VAL B 2 230 ? 209.600 159.380 194.210 1.00 47.34 230 VAL B CA 1
ATOM 7512 C C . VAL B 2 230 ? 209.902 159.123 192.737 1.00 51.29 230 VAL B C 1
ATOM 7513 O O . VAL B 2 230 ? 209.299 159.778 191.876 1.00 51.23 230 VAL B O 1
ATOM 7526 N N . PRO B 2 231 ? 210.800 158.192 192.402 1.00 55.71 231 PRO B N 1
ATOM 7527 C CA . PRO B 2 231 ? 211.074 157.920 190.982 1.00 54.54 231 PRO B CA 1
ATOM 7528 C C . PRO B 2 231 ? 209.884 157.242 190.314 1.00 53.10 231 PRO B C 1
ATOM 7529 O O . PRO B 2 231 ? 209.257 156.345 190.883 1.00 59.25 231 PRO B O 1
ATOM 7540 N N . GLN B 2 232 ? 209.572 157.686 189.095 1.00 48.84 232 GLN B N 1
ATOM 7541 C CA . GLN B 2 232 ? 208.326 157.270 188.459 1.00 40.36 232 GLN B CA 1
ATOM 7542 C C . GLN B 2 232 ? 208.280 155.765 188.221 1.00 42.96 232 GLN B C 1
ATOM 7543 O O . GLN B 2 232 ? 207.198 155.170 188.253 1.00 41.70 232 GLN B O 1
ATOM 7557 N N . GLN B 2 233 ? 209.431 155.129 187.996 1.00 60.60 233 GLN B N 1
ATOM 7558 C CA . GLN B 2 233 ? 209.454 153.680 187.815 1.00 59.30 233 GLN B CA 1
ATOM 7559 C C . GLN B 2 233 ? 208.901 152.945 189.028 1.00 52.65 233 GLN B C 1
ATOM 7560 O O . GLN B 2 233 ? 208.437 151.808 188.893 1.00 53.39 233 GLN B O 1
ATOM 7574 N N . GLU B 2 234 ? 208.948 153.564 190.205 1.00 43.66 234 GLU B N 1
ATOM 7575 C CA . GLU B 2 234 ? 208.364 153.023 191.425 1.00 40.12 234 GLU B CA 1
ATOM 7576 C C . GLU B 2 234 ? 206.977 153.579 191.688 1.00 37.90 234 GLU B C 1
ATOM 7577 O O . GLU B 2 234 ? 206.101 152.858 192.169 1.00 46.25 234 GLU B O 1
ATOM 7589 N N . LEU B 2 235 ? 206.763 154.851 191.363 1.00 37.39 235 LEU B N 1
ATOM 7590 C CA . LEU B 2 235 ? 205.465 155.476 191.588 1.00 35.58 235 LEU B CA 1
ATOM 7591 C C . LEU B 2 235 ? 204.381 154.864 190.709 1.00 38.02 235 LEU B C 1
ATOM 7592 O O . LEU B 2 235 ? 203.200 154.900 191.067 1.00 42.73 235 LEU B O 1
ATOM 7608 N N . VAL B 2 236 ? 204.757 154.304 189.556 1.00 45.91 236 VAL B N 1
ATOM 7609 C CA . VAL B 2 236 ? 203.797 153.664 188.659 1.00 36.75 236 VAL B CA 1
ATOM 7610 C C . VAL B 2 236 ? 203.343 152.301 189.153 1.00 35.07 236 VAL B C 1
ATOM 7611 O O . VAL B 2 236 ? 202.438 151.709 188.559 1.00 34.26 236 VAL B O 1
ATOM 7624 N N . GLU B 2 237 ? 203.949 151.786 190.223 1.00 42.71 237 GLU B N 1
ATOM 7625 C CA . GLU B 2 237 ? 203.589 150.486 190.775 1.00 45.59 237 GLU B CA 1
ATOM 7626 C C . GLU B 2 237 ? 202.792 150.584 192.066 1.00 47.62 237 GLU B C 1
ATOM 7627 O O . GLU B 2 237 ? 202.424 149.547 192.625 1.00 55.43 237 GLU B O 1
ATOM 7639 N N . MET B 2 238 ? 202.518 151.791 192.549 1.00 37.81 238 MET B N 1
ATOM 7640 C CA . MET B 2 238 ? 201.679 151.993 193.719 1.00 30.79 238 MET B CA 1
ATOM 7641 C C . MET B 2 238 ? 200.266 152.422 193.358 1.00 37.66 238 MET B C 1
ATOM 7642 O O . MET B 2 238 ? 199.511 152.815 194.250 1.00 50.87 238 MET B O 1
ATOM 7656 N N . SER B 2 239 ? 199.887 152.355 192.086 1.00 28.07 239 SER B N 1
ATOM 7657 C CA . SER B 2 239 ? 198.522 152.625 191.657 1.00 33.86 239 SER B CA 1
ATOM 7658 C C . SER B 2 239 ? 197.895 151.339 191.123 1.00 33.13 239 SER B C 1
ATOM 7659 O O . SER B 2 239 ? 198.517 150.275 191.109 1.00 41.92 239 SER B O 1
ATOM 7667 N N . TYR B 2 240 ? 196.642 151.440 190.689 1.00 18.69 240 TYR B N 1
ATOM 7668 C CA . TYR B 2 240 ? 195.838 150.265 190.365 1.00 29.57 240 TYR B CA 1
ATOM 7669 C C . TYR B 2 240 ? 196.367 149.509 189.151 1.00 32.81 240 TYR B C 1
ATOM 7670 O O . TYR B 2 240 ? 196.378 150.056 188.043 1.00 43.53 240 TYR B O 1
ATOM 7688 N N . PRO B 2 241 ? 196.791 148.254 189.301 1.00 28.45 241 PRO B N 1
ATOM 7689 C CA . PRO B 2 241 ? 197.211 147.484 188.128 1.00 35.89 241 PRO B CA 1
ATOM 7690 C C . PRO B 2 241 ? 196.033 147.163 187.221 1.00 44.17 241 PRO B C 1
ATOM 7691 O O . PRO B 2 241 ? 194.908 146.936 187.677 1.00 55.09 241 PRO B O 1
ATOM 7702 N N . GLY B 2 242 ? 196.308 147.134 185.917 1.00 40.25 242 GLY B N 1
ATOM 7703 C CA . GLY B 2 242 ? 195.299 146.676 184.978 1.00 32.22 242 GLY B CA 1
ATOM 7704 C C . GLY B 2 242 ? 194.830 145.273 185.298 1.00 30.84 242 GLY B C 1
ATOM 7705 O O . GLY B 2 242 ? 193.663 144.933 185.102 1.00 36.17 242 GLY B O 1
ATOM 7709 N N . GLU B 2 243 ? 195.740 144.444 185.806 1.00 50.60 243 GLU B N 1
ATOM 7710 C CA . GLU B 2 243 ? 195.395 143.093 186.231 1.00 51.07 243 GLU B CA 1
ATOM 7711 C C . GLU B 2 243 ? 194.256 143.099 187.243 1.00 50.31 243 GLU B C 1
ATOM 7712 O O . GLU B 2 243 ? 193.409 142.198 187.239 1.00 54.95 243 GLU B O 1
ATOM 7724 N N . GLN B 2 244 ? 194.217 144.103 188.121 1.00 50.54 244 GLN B N 1
ATOM 7725 C CA . GLN B 2 244 ? 193.151 144.190 189.114 1.00 48.56 244 GLN B CA 1
ATOM 7726 C C . GLN B 2 244 ? 191.916 144.874 188.546 1.00 49.14 244 GLN B C 1
ATOM 7727 O O . GLN B 2 244 ? 190.786 144.456 188.814 1.00 42.13 244 GLN B O 1
ATOM 7741 N N . MET B 2 245 ? 192.114 145.936 187.769 1.00 37.87 245 MET B N 1
ATOM 7742 C CA . MET B 2 245 ? 191.017 146.848 187.470 1.00 22.13 245 MET B CA 1
ATOM 7743 C C . MET B 2 245 ? 190.165 146.425 186.277 1.00 31.19 245 MET B C 1
ATOM 7744 O O . MET B 2 245 ? 188.942 146.571 186.324 1.00 40.54 245 MET B O 1
ATOM 7758 N N . ILE B 2 246 ? 190.766 145.923 185.201 1.00 38.56 246 ILE B N 1
ATOM 7759 C CA . ILE B 2 246 ? 190.013 145.552 183.997 1.00 35.51 246 ILE B CA 1
ATOM 7760 C C . ILE B 2 246 ? 189.584 144.101 184.194 1.00 41.34 246 ILE B C 1
ATOM 7761 O O . ILE B 2 246 ? 190.293 143.158 183.846 1.00 41.76 246 ILE B O 1
ATOM 7777 N N . LEU B 2 247 ? 188.386 143.933 184.756 1.00 52.48 247 LEU B N 1
ATOM 7778 C CA . LEU B 2 247 ? 187.939 142.640 185.258 1.00 46.89 247 LEU B CA 1
ATOM 7779 C C . LEU B 2 247 ? 187.408 141.737 184.151 1.00 46.09 247 LEU B C 1
ATOM 7780 O O . LEU B 2 247 ? 187.484 140.511 184.273 1.00 50.53 247 LEU B O 1
ATOM 7796 N N . ALA B 2 248 ? 186.870 142.308 183.075 1.00 31.97 248 ALA B N 1
ATOM 7797 C CA . ALA B 2 248 ? 186.541 141.548 181.877 1.00 41.73 248 ALA B CA 1
ATOM 7798 C C . ALA B 2 248 ? 186.408 142.516 180.713 1.00 45.09 248 ALA B C 1
ATOM 7799 O O . ALA B 2 248 ? 186.049 143.680 180.901 1.00 59.62 248 ALA B O 1
ATOM 7806 N N . CYS B 2 249 ? 186.700 142.034 179.509 1.00 40.07 249 CYS B N 1
ATOM 7807 C CA . CYS B 2 249 ? 186.675 142.893 178.334 1.00 47.10 249 CYS B CA 1
ATOM 7808 C C . CYS B 2 249 ? 186.310 142.073 177.106 1.00 52.12 249 CYS B C 1
ATOM 7809 O O . CYS B 2 249 ? 186.639 140.888 177.014 1.00 65.86 249 CYS B O 1
ATOM 7816 N N . LEU B 2 250 ? 185.632 142.719 176.158 1.00 47.46 250 LEU B N 1
ATOM 7817 C CA . LEU B 2 250 ? 185.183 142.057 174.939 1.00 48.60 250 LEU B CA 1
ATOM 7818 C C . LEU B 2 250 ? 184.872 143.125 173.902 1.00 49.75 250 LEU B C 1
ATOM 7819 O O . LEU B 2 250 ? 184.070 144.021 174.170 1.00 55.56 250 LEU B O 1
ATOM 7835 N N . PHE B 2 251 ? 185.506 143.039 172.731 1.00 50.29 251 PHE B N 1
ATOM 7836 C CA . PHE B 2 251 ? 185.296 143.985 171.638 1.00 50.92 251 PHE B CA 1
ATOM 7837 C C . PHE B 2 251 ? 184.614 143.251 170.493 1.00 52.55 251 PHE B C 1
ATOM 7838 O O . PHE B 2 251 ? 185.148 142.261 169.984 1.00 58.73 251 PHE B O 1
ATOM 7855 N N . GLY B 2 252 ? 183.444 143.735 170.087 1.00 53.23 252 GLY B N 1
ATOM 7856 C CA . GLY B 2 252 ? 182.631 142.989 169.149 1.00 57.69 252 GLY B CA 1
ATOM 7857 C C . GLY B 2 252 ? 182.324 141.629 169.734 1.00 62.21 252 GLY B C 1
ATOM 7858 O O . GLY B 2 252 ? 181.499 141.512 170.642 1.00 61.47 252 GLY B O 1
ATOM 7862 N N . ALA B 2 253 ? 182.996 140.592 169.231 1.00 71.16 253 ALA B N 1
ATOM 7863 C CA . ALA B 2 253 ? 182.963 139.273 169.853 1.00 67.17 253 ALA B CA 1
ATOM 7864 C C . ALA B 2 253 ? 184.361 138.675 169.968 1.00 69.18 253 ALA B C 1
ATOM 7865 O O . ALA B 2 253 ? 184.498 137.453 170.078 1.00 71.68 253 ALA B O 1
ATOM 7872 N N . GLU B 2 254 ? 185.416 139.524 169.953 1.00 75.17 254 GLU B N 1
ATOM 7873 C CA . GLU B 2 254 ? 186.801 139.062 170.035 1.00 71.42 254 GLU B CA 1
ATOM 7874 C C . GLU B 2 254 ? 187.331 139.224 171.458 1.00 72.41 254 GLU B C 1
ATOM 7875 O O . GLU B 2 254 ? 187.072 140.252 172.091 1.00 78.77 254 GLU B O 1
ATOM 7887 N N . PRO B 2 255 ? 188.074 138.251 171.992 1.00 75.90 255 PRO B N 1
ATOM 7888 C CA . PRO B 2 255 ? 188.542 138.353 173.381 1.00 74.03 255 PRO B CA 1
ATOM 7889 C C . PRO B 2 255 ? 189.399 139.587 173.623 1.00 79.11 255 PRO B C 1
ATOM 7890 O O . PRO B 2 255 ? 189.964 140.172 172.698 1.00 86.25 255 PRO B O 1
ATOM 7901 N N . CYS B 2 256 ? 189.506 139.967 174.897 1.00 66.92 256 CYS B N 1
ATOM 7902 C CA . CYS B 2 256 ? 190.263 141.145 175.302 1.00 63.60 256 CYS B CA 1
ATOM 7903 C C . CYS B 2 256 ? 190.561 141.054 176.796 1.00 63.98 256 CYS B C 1
ATOM 7904 O O . CYS B 2 256 ? 189.756 140.525 177.565 1.00 66.83 256 CYS B O 1
ATOM 7911 N N . ASN B 2 257 ? 191.730 141.555 177.202 1.00 55.09 257 ASN B N 1
ATOM 7912 C CA . ASN B 2 257 ? 192.120 141.536 178.611 1.00 57.96 257 ASN B CA 1
ATOM 7913 C C . ASN B 2 257 ? 193.153 142.631 178.860 1.00 55.07 257 ASN B C 1
ATOM 7914 O O . ASN B 2 257 ? 193.576 143.331 177.939 1.00 62.48 257 ASN B O 1
ATOM 7925 N N . TYR B 2 258 ? 193.555 142.772 180.130 1.00 48.65 258 TYR B N 1
ATOM 7926 C CA . TYR B 2 258 ? 194.323 143.944 180.552 1.00 45.98 258 TYR B CA 1
ATOM 7927 C C . TYR B 2 258 ? 195.580 144.152 179.716 1.00 46.62 258 TYR B C 1
ATOM 7928 O O . TYR B 2 258 ? 195.908 145.288 179.357 1.00 51.80 258 TYR B O 1
ATOM 7946 N N . ARG B 2 259 ? 196.304 143.078 179.400 1.00 50.69 259 ARG B N 1
ATOM 7947 C CA . ARG B 2 259 ? 197.556 143.227 178.662 1.00 59.28 259 ARG B CA 1
ATOM 7948 C C . ARG B 2 259 ? 197.349 143.705 177.231 1.00 53.75 259 ARG B C 1
ATOM 7949 O O . ARG B 2 259 ? 198.336 143.909 176.517 1.00 48.07 259 ARG B O 1
ATOM 7970 N N . ASN B 2 260 ? 196.102 143.888 176.799 1.00 57.96 260 ASN B N 1
ATOM 7971 C CA . ASN B 2 260 ? 195.795 144.418 175.478 1.00 53.08 260 ASN B CA 1
ATOM 7972 C C . ASN B 2 260 ? 195.702 145.941 175.456 1.00 49.68 260 ASN B C 1
ATOM 7973 O O . ASN B 2 260 ? 195.563 146.520 174.373 1.00 46.51 260 ASN B O 1
ATOM 7984 N N . PHE B 2 261 ? 195.773 146.595 176.614 1.00 42.16 261 PHE B N 1
ATOM 7985 C CA . PHE B 2 261 ? 195.752 148.048 176.732 1.00 41.53 261 PHE B CA 1
ATOM 7986 C C . PHE B 2 261 ? 197.177 148.585 176.838 1.00 37.07 261 PHE B C 1
ATOM 7987 O O . PHE B 2 261 ? 198.020 147.990 177.513 1.00 41.32 261 PHE B O 1
ATOM 8004 N N . THR B 2 262 ? 197.440 149.723 176.193 1.00 28.54 262 THR B N 1
ATOM 8005 C CA . THR B 2 262 ? 198.712 150.420 176.380 1.00 35.71 262 THR B CA 1
ATOM 8006 C C . THR B 2 262 ? 198.623 151.282 177.633 1.00 35.96 262 THR B C 1
ATOM 8007 O O . THR B 2 262 ? 197.727 152.123 177.746 1.00 45.09 262 THR B O 1
ATOM 8018 N N . SER B 2 263 ? 199.546 151.086 178.568 1.00 28.20 263 SER B N 1
ATOM 8019 C CA . SER B 2 263 ? 199.516 151.816 179.827 1.00 32.89 263 SER B CA 1
ATOM 8020 C C . SER B 2 263 ? 200.391 153.063 179.766 1.00 36.03 263 SER B C 1
ATOM 8021 O O . SER B 2 263 ? 201.434 153.084 179.110 1.00 43.66 263 SER B O 1
ATOM 8029 N N . ILE B 2 264 ? 199.946 154.110 180.464 1.00 33.78 264 ILE B N 1
ATOM 8030 C CA . ILE B 2 264 ? 200.737 155.315 180.687 1.00 32.89 264 ILE B CA 1
ATOM 8031 C C . ILE B 2 264 ? 200.483 155.789 182.110 1.00 36.93 264 ILE B C 1
ATOM 8032 O O . ILE B 2 264 ? 199.430 155.517 182.692 1.00 39.52 264 ILE B O 1
ATOM 8048 N N . PHE B 2 265 ? 201.455 156.504 182.672 1.00 21.33 265 PHE B N 1
ATOM 8049 C CA . PHE B 2 265 ? 201.295 157.128 183.981 1.00 23.65 265 PHE B CA 1
ATOM 8050 C C . PHE B 2 265 ? 200.886 158.579 183.769 1.00 23.01 265 PHE B C 1
ATOM 8051 O O . PHE B 2 265 ? 201.665 159.382 183.251 1.00 35.88 265 PHE B O 1
ATOM 8068 N N . TYR B 2 266 ? 199.664 158.908 184.162 1.00 14.43 266 TYR B N 1
ATOM 8069 C CA . TYR B 2 266 ? 199.136 160.261 184.049 1.00 9.38 266 TYR B CA 1
ATOM 8070 C C . TYR B 2 266 ? 199.127 160.878 185.442 1.00 28.25 266 TYR B C 1
ATOM 8071 O O . TYR B 2 266 ? 198.287 160.497 186.272 1.00 42.63 266 TYR B O 1
ATOM 8089 N N . PRO B 2 267 ? 200.022 161.823 185.754 1.00 17.37 267 PRO B N 1
ATOM 8090 C CA . PRO B 2 267 ? 200.355 162.080 187.166 1.00 19.14 267 PRO B CA 1
ATOM 8091 C C . PRO B 2 267 ? 199.195 162.538 188.038 1.00 23.91 267 PRO B C 1
ATOM 8092 O O . PRO B 2 267 ? 199.304 162.427 189.265 1.00 38.04 267 PRO B O 1
ATOM 8103 N N . HIS B 2 268 ? 198.099 163.043 187.479 1.00 6.54 268 HIS B N 1
ATOM 8104 C CA . HIS B 2 268 ? 196.955 163.379 188.319 1.00 14.66 268 HIS B CA 1
ATOM 8105 C C . HIS B 2 268 ? 196.080 162.170 188.623 1.00 28.97 268 HIS B C 1
ATOM 8106 O O . HIS B 2 268 ? 195.277 162.231 189.559 1.00 40.29 268 HIS B O 1
ATOM 8120 N N . TYR B 2 269 ? 196.220 161.074 187.870 1.00 26.15 269 TYR B N 1
ATOM 8121 C CA . TYR B 2 269 ? 195.346 159.916 188.014 1.00 24.61 269 TYR B CA 1
ATOM 8122 C C . TYR B 2 269 ? 196.078 158.594 188.183 1.00 28.91 269 TYR B C 1
ATOM 8123 O O . TYR B 2 269 ? 195.417 157.563 188.335 1.00 37.74 269 TYR B O 1
ATOM 8141 N N . GLY B 2 270 ? 197.404 158.582 188.163 1.00 33.10 270 GLY B N 1
ATOM 8142 C CA . GLY B 2 270 ? 198.091 157.310 188.259 1.00 35.31 270 GLY B CA 1
ATOM 8143 C C . GLY B 2 270 ? 198.057 156.584 186.925 1.00 34.46 270 GLY B C 1
ATOM 8144 O O . GLY B 2 270 ? 198.030 157.196 185.856 1.00 32.74 270 GLY B O 1
ATOM 8148 N N . ASN B 2 271 ? 198.051 155.255 186.984 1.00 30.68 271 ASN B N 1
ATOM 8149 C CA . ASN B 2 271 ? 198.052 154.468 185.759 1.00 21.84 271 ASN B CA 1
ATOM 8150 C C . ASN B 2 271 ? 196.748 154.662 184.999 1.00 30.53 271 ASN B C 1
ATOM 8151 O O . ASN B 2 271 ? 195.661 154.487 185.555 1.00 37.84 271 ASN B O 1
ATOM 8162 N N . CYS B 2 272 ? 196.863 155.022 183.726 1.00 28.87 272 CYS B N 1
ATOM 8163 C CA . CYS B 2 272 ? 195.746 155.043 182.795 1.00 22.56 272 CYS B CA 1
ATOM 8164 C C . CYS B 2 272 ? 196.000 154.016 181.701 1.00 30.76 272 CYS B C 1
ATOM 8165 O O . CYS B 2 272 ? 197.137 153.846 181.255 1.00 46.75 272 CYS B O 1
ATOM 8172 N N . TYR B 2 273 ? 194.945 153.334 181.272 1.00 14.62 273 TYR B N 1
ATOM 8173 C CA . TYR B 2 273 ? 195.042 152.270 180.283 1.00 16.84 273 TYR B CA 1
ATOM 8174 C C . TYR B 2 273 ? 194.287 152.673 179.027 1.00 30.80 273 TYR B C 1
ATOM 8175 O O . TYR B 2 273 ? 193.125 153.077 179.106 1.00 42.90 273 TYR B O 1
ATOM 8193 N N . ILE B 2 274 ? 194.946 152.564 177.874 1.00 33.52 274 ILE B N 1
ATOM 8194 C CA . ILE B 2 274 ? 194.420 153.064 176.605 1.00 24.01 274 ILE B CA 1
ATOM 8195 C C . ILE B 2 274 ? 194.136 151.880 175.689 1.00 30.72 274 ILE B C 1
ATOM 8196 O O . ILE B 2 274 ? 195.033 151.075 175.412 1.00 43.74 274 ILE B O 1
ATOM 8212 N N . PHE B 2 275 ? 192.900 151.789 175.202 1.00 23.29 275 PHE B N 1
ATOM 8213 C CA . PHE B 2 275 ? 192.489 150.734 174.283 1.00 33.05 275 PHE B CA 1
ATOM 8214 C C . PHE B 2 275 ? 192.546 151.232 172.845 1.00 45.51 275 PHE B C 1
ATOM 8215 O O . PHE B 2 275 ? 192.222 152.387 172.564 1.00 58.38 275 PHE B O 1
ATOM 8232 N N . ASN B 2 276 ? 192.964 150.351 171.937 1.00 47.65 276 ASN B N 1
ATOM 8233 C CA . ASN B 2 276 ? 192.941 150.626 170.499 1.00 41.28 276 ASN B CA 1
ATOM 8234 C C . ASN B 2 276 ? 193.710 151.897 170.143 1.00 38.91 276 ASN B C 1
ATOM 8235 O O . ASN B 2 276 ? 193.320 152.631 169.236 1.00 46.23 276 ASN B O 1
ATOM 8246 N N . TRP B 2 277 ? 194.820 152.164 170.836 1.00 40.42 277 TRP B N 1
ATOM 8247 C CA . TRP B 2 277 ? 195.525 153.431 170.658 1.00 34.93 277 TRP B CA 1
ATOM 8248 C C . TRP B 2 277 ? 196.123 153.581 169.268 1.00 36.73 277 TRP B C 1
ATOM 8249 O O . TRP B 2 277 ? 196.308 154.711 168.810 1.00 46.40 277 TRP B O 1
ATOM 8270 N N . GLY B 2 278 ? 196.437 152.482 168.589 1.00 39.92 278 GLY B N 1
ATOM 8271 C CA . GLY B 2 278 ? 196.927 152.565 167.228 1.00 43.75 278 GLY B CA 1
ATOM 8272 C C . GLY B 2 278 ? 198.361 153.009 167.084 1.00 42.13 278 GLY B C 1
ATOM 8273 O O . GLY B 2 278 ? 198.745 153.481 166.010 1.00 47.89 278 GLY B O 1
ATOM 8277 N N . MET B 2 279 ? 199.175 152.869 168.129 1.00 44.23 279 MET B N 1
ATOM 8278 C CA . MET B 2 279 ? 200.577 153.265 168.072 1.00 49.92 279 MET B CA 1
ATOM 8279 C C . MET B 2 279 ? 201.500 152.063 167.888 1.00 58.64 279 MET B C 1
ATOM 8280 O O . MET B 2 279 ? 202.209 151.969 166.882 1.00 63.52 279 MET B O 1
ATOM 8294 N N . THR B 2 280 ? 201.503 151.137 168.845 1.00 62.22 280 THR B N 1
ATOM 8295 C CA . THR B 2 280 ? 202.364 149.964 168.760 1.00 65.88 280 THR B CA 1
ATOM 8296 C C . THR B 2 280 ? 201.842 148.918 167.781 1.00 70.42 280 THR B C 1
ATOM 8297 O O . THR B 2 280 ? 202.631 148.105 167.290 1.00 71.68 280 THR B O 1
ATOM 8308 N N . GLU B 2 281 ? 200.542 148.924 167.482 1.00 77.07 281 GLU B N 1
ATOM 8309 C CA . GLU B 2 281 ? 199.935 147.973 166.558 1.00 76.17 281 GLU B CA 1
ATOM 8310 C C . GLU B 2 281 ? 198.835 148.668 165.765 1.00 70.60 281 GLU B C 1
ATOM 8311 O O . GLU B 2 281 ? 198.406 149.773 166.101 1.00 72.94 281 GLU B O 1
ATOM 8323 N N . LYS B 2 282 ? 198.372 148.002 164.709 1.00 69.88 282 LYS B N 1
ATOM 8324 C CA . LYS B 2 282 ? 197.249 148.520 163.937 1.00 74.07 282 LYS B CA 1
ATOM 8325 C C . LYS B 2 282 ? 196.009 148.640 164.816 1.00 72.15 282 LYS B C 1
ATOM 8326 O O . LYS B 2 282 ? 195.781 147.821 165.709 1.00 72.64 282 LYS B O 1
ATOM 8345 N N . ALA B 2 283 ? 195.205 149.668 164.555 1.00 53.01 283 ALA B N 1
ATOM 8346 C CA . ALA B 2 283 ? 193.949 149.860 165.266 1.00 52.06 283 ALA B CA 1
ATOM 8347 C C . ALA B 2 283 ? 192.831 149.047 164.621 1.00 52.48 283 ALA B C 1
ATOM 8348 O O . ALA B 2 283 ? 192.826 148.811 163.410 1.00 50.62 283 ALA B O 1
ATOM 8355 N N . LEU B 2 284 ? 191.870 148.623 165.447 1.00 55.58 284 LEU B N 1
ATOM 8356 C CA . LEU B 2 284 ? 190.771 147.783 164.972 1.00 55.64 284 LEU B CA 1
ATOM 8357 C C . LEU B 2 284 ? 189.584 148.638 164.529 1.00 56.92 284 LEU B C 1
ATOM 8358 O O . LEU B 2 284 ? 189.254 149.626 165.189 1.00 58.45 284 LEU B O 1
ATOM 8374 N N . PRO B 2 285 ? 188.921 148.286 163.429 1.00 60.64 285 PRO B N 1
ATOM 8375 C CA . PRO B 2 285 ? 187.731 149.028 163.006 1.00 60.19 285 PRO B CA 1
ATOM 8376 C C . PRO B 2 285 ? 186.460 148.465 163.622 1.00 61.75 285 PRO B C 1
ATOM 8377 O O . PRO B 2 285 ? 186.410 147.325 164.083 1.00 65.55 285 PRO B O 1
ATOM 8388 N N . SER B 2 286 ? 185.416 149.291 163.610 1.00 59.35 286 SER B N 1
ATOM 8389 C CA . SER B 2 286 ? 184.066 148.865 163.959 1.00 60.25 286 SER B CA 1
ATOM 8390 C C . SER B 2 286 ? 183.166 149.168 162.772 1.00 65.67 286 SER B C 1
ATOM 8391 O O . SER B 2 286 ? 183.046 150.327 162.361 1.00 69.60 286 SER B O 1
ATOM 8399 N N . ALA B 2 287 ? 182.544 148.129 162.219 1.00 72.74 287 ALA B N 1
ATOM 8400 C CA . ALA B 2 287 ? 181.824 148.225 160.957 1.00 71.60 287 ALA B CA 1
ATOM 8401 C C . ALA B 2 287 ? 180.310 148.252 161.120 1.00 68.97 287 ALA B C 1
ATOM 8402 O O . ALA B 2 287 ? 179.599 148.350 160.115 1.00 70.62 287 ALA B O 1
ATOM 8409 N N . ASN B 2 288 ? 179.798 148.175 162.346 1.00 69.19 288 ASN B N 1
ATOM 8410 C CA . ASN B 2 288 ? 178.366 148.090 162.585 1.00 72.31 288 ASN B CA 1
ATOM 8411 C C . ASN B 2 288 ? 177.969 149.014 163.730 1.00 71.88 288 ASN B C 1
ATOM 8412 O O . ASN B 2 288 ? 178.759 149.218 164.656 1.00 74.67 288 ASN B O 1
ATOM 8423 N N . PRO B 2 289 ? 176.766 149.583 163.704 1.00 64.33 289 PRO B N 1
ATOM 8424 C CA . PRO B 2 289 ? 176.305 150.400 164.831 1.00 64.34 289 PRO B CA 1
ATOM 8425 C C . PRO B 2 289 ? 175.721 149.538 165.944 1.00 67.10 289 PRO B C 1
ATOM 8426 O O . PRO B 2 289 ? 175.460 148.348 165.775 1.00 72.84 289 PRO B O 1
ATOM 8437 N N . GLY B 2 290 ? 175.514 150.166 167.095 1.00 55.29 290 GLY B N 1
ATOM 8438 C CA . GLY B 2 290 ? 174.826 149.532 168.203 1.00 51.76 290 GLY B CA 1
ATOM 8439 C C . GLY B 2 290 ? 175.763 148.783 169.137 1.00 51.03 290 GLY B C 1
ATOM 8440 O O . GLY B 2 290 ? 176.917 148.502 168.822 1.00 50.38 290 GLY B O 1
ATOM 8444 N N . THR B 2 291 ? 175.232 148.443 170.319 1.00 54.01 291 THR B N 1
ATOM 8445 C CA . THR B 2 291 ? 176.061 147.870 171.377 1.00 50.06 291 THR B CA 1
ATOM 8446 C C . THR B 2 291 ? 176.555 146.467 171.056 1.00 55.37 291 THR B C 1
ATOM 8447 O O . THR B 2 291 ? 177.589 146.059 171.592 1.00 58.85 291 THR B O 1
ATOM 8458 N N . GLU B 2 292 ? 175.847 145.710 170.213 1.00 70.84 292 GLU B N 1
ATOM 8459 C CA . GLU B 2 292 ? 176.314 144.366 169.886 1.00 65.74 292 GLU B CA 1
ATOM 8460 C C . GLU B 2 292 ? 177.734 144.388 169.343 1.00 65.32 292 GLU B C 1
ATOM 8461 O O . GLU B 2 292 ? 178.489 143.430 169.543 1.00 66.47 292 GLU B O 1
ATOM 8473 N N . PHE B 2 293 ? 178.119 145.469 168.663 1.00 66.76 293 PHE B N 1
ATOM 8474 C CA . PHE B 2 293 ? 179.391 145.547 167.955 1.00 64.55 293 PHE B CA 1
ATOM 8475 C C . PHE B 2 293 ? 180.276 146.673 168.482 1.00 64.46 293 PHE B C 1
ATOM 8476 O O . PHE 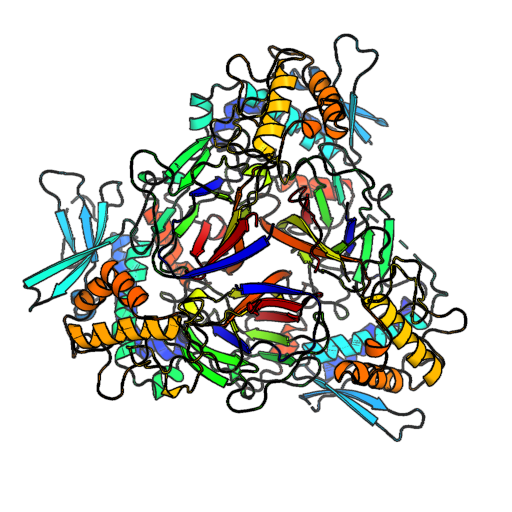B 2 293 ? 181.081 147.232 167.731 1.00 63.03 293 PHE B O 1
ATOM 8493 N N . GLY B 2 294 ? 180.141 147.012 169.760 1.00 51.80 294 GLY B N 1
ATOM 8494 C CA . GLY B 2 294 ? 180.989 147.991 170.409 1.00 47.81 294 GLY B CA 1
ATOM 8495 C C . GLY B 2 294 ? 182.013 147.347 171.319 1.00 44.06 294 GLY B C 1
ATOM 8496 O O . GLY B 2 294 ? 182.420 146.199 171.131 1.00 55.56 294 GLY B O 1
ATOM 8500 N N . LEU B 2 295 ? 182.436 148.110 172.321 1.00 35.83 295 LEU B N 1
ATOM 8501 C CA . LEU B 2 295 ? 183.373 147.652 173.340 1.00 29.51 295 LEU B CA 1
ATOM 8502 C C . LEU B 2 295 ? 182.614 147.420 174.639 1.00 35.80 295 LEU B C 1
ATOM 8503 O O . LEU B 2 295 ? 181.891 148.306 175.101 1.00 53.13 295 LEU B O 1
ATOM 8519 N N . LYS B 2 296 ? 182.773 146.235 175.224 1.00 38.38 296 LYS B N 1
ATOM 8520 C CA . LYS B 2 296 ? 182.029 145.829 176.413 1.00 39.38 296 LYS B CA 1
ATOM 8521 C C . LYS B 2 296 ? 183.014 145.547 177.539 1.00 44.86 296 LYS B C 1
ATOM 8522 O O . LYS B 2 296 ? 183.878 144.677 177.398 1.00 65.87 296 LYS B O 1
ATOM 8541 N N . LEU B 2 297 ? 182.881 146.267 178.659 1.00 15.72 297 LEU B N 1
ATOM 8542 C CA . LEU B 2 297 ? 183.858 146.215 179.744 1.00 26.64 297 LEU B CA 1
ATOM 8543 C C . LEU B 2 297 ? 183.184 146.019 181.095 1.00 34.33 297 LEU B C 1
ATOM 8544 O O . LEU B 2 297 ? 182.114 146.576 181.348 1.00 47.59 297 LEU B O 1
ATOM 8560 N N . ILE B 2 298 ? 183.825 145.239 181.966 1.00 28.53 298 ILE B N 1
ATOM 8561 C CA . ILE B 2 298 ? 183.507 145.183 183.392 1.00 27.09 298 ILE B CA 1
ATOM 8562 C C . ILE B 2 298 ? 184.757 145.615 184.150 1.00 42.59 298 ILE B C 1
ATOM 8563 O O . ILE B 2 298 ? 185.830 145.033 183.960 1.00 47.52 298 ILE B O 1
ATOM 8579 N N . LEU B 2 299 ? 184.622 146.624 185.014 1.00 39.58 299 LEU B N 1
ATOM 8580 C CA . LEU B 2 299 ? 185.762 147.241 185.683 1.00 29.82 299 LEU B CA 1
ATOM 8581 C C . LEU B 2 299 ? 185.558 147.247 187.193 1.00 31.02 299 LEU B C 1
ATOM 8582 O O . LEU B 2 299 ? 184.425 147.340 187.669 1.00 38.79 299 LEU B O 1
ATOM 8598 N N . ASP B 2 300 ? 186.662 147.161 187.945 1.00 33.84 300 ASP B N 1
ATOM 8599 C CA . ASP B 2 300 ? 186.641 147.092 189.411 1.00 43.29 300 ASP B CA 1
ATOM 8600 C C . ASP B 2 300 ? 187.244 148.363 190.010 1.00 38.89 300 ASP B C 1
ATOM 8601 O O . ASP B 2 300 ? 188.462 148.549 189.994 1.00 48.48 300 ASP B O 1
ATOM 8610 N N . ILE B 2 301 ? 186.393 149.221 190.565 1.00 35.58 301 ILE B N 1
ATOM 8611 C CA . ILE B 2 301 ? 186.848 150.354 191.366 1.00 40.50 301 ILE B CA 1
ATOM 8612 C C . ILE B 2 301 ? 187.059 149.853 192.792 1.00 55.71 301 ILE B C 1
ATOM 8613 O O . ILE B 2 301 ? 186.094 149.617 193.521 1.00 69.67 301 ILE B O 1
ATOM 8629 N N . GLY B 2 302 ? 188.311 149.701 193.205 1.00 37.39 302 GLY B N 1
ATOM 8630 C CA . GLY B 2 302 ? 188.568 149.299 194.575 1.00 31.95 302 GLY B CA 1
ATOM 8631 C C . GLY B 2 302 ? 188.353 150.425 195.565 1.00 32.04 302 GLY B C 1
ATOM 8632 O O . GLY B 2 302 ? 189.319 150.938 196.134 1.00 52.84 302 GLY B O 1
ATOM 8636 N N . GLN B 2 303 ? 187.094 150.816 195.790 1.00 27.60 303 GLN B N 1
ATOM 8637 C CA . GLN B 2 303 ? 186.811 151.961 196.655 1.00 35.70 303 GLN B CA 1
ATOM 8638 C C . GLN B 2 303 ? 187.382 151.789 198.056 1.00 42.85 303 GLN B C 1
ATOM 8639 O O . GLN B 2 303 ? 187.793 152.773 198.679 1.00 43.62 303 GLN B O 1
ATOM 8653 N N . GLU B 2 304 ? 187.397 150.565 198.581 1.00 43.16 304 GLU B N 1
ATOM 8654 C CA . GLU B 2 304 ? 187.907 150.340 199.928 1.00 34.42 304 GLU B CA 1
ATOM 8655 C C . GLU B 2 304 ? 189.385 150.677 200.062 1.00 42.38 304 GLU B C 1
ATOM 8656 O O . GLU B 2 304 ? 189.908 150.652 201.180 1.00 50.21 304 GLU B O 1
ATOM 8668 N N . ASP B 2 305 ? 190.066 150.994 198.959 1.00 39.75 305 ASP B N 1
ATOM 8669 C CA . ASP B 2 305 ? 191.508 151.196 198.951 1.00 23.26 305 ASP B CA 1
ATOM 8670 C C . ASP B 2 305 ? 191.896 152.557 198.380 1.00 24.06 305 ASP B C 1
ATOM 8671 O O . ASP B 2 305 ? 193.066 152.761 198.042 1.00 38.04 305 ASP B O 1
ATOM 8680 N N . TYR B 2 306 ? 190.948 153.482 198.260 1.00 27.43 306 TYR B N 1
ATOM 8681 C CA . TYR B 2 306 ? 191.221 154.840 197.806 1.00 25.09 306 TYR B CA 1
ATOM 8682 C C . TYR B 2 306 ? 192.040 155.610 198.838 1.00 27.05 306 TYR B C 1
ATOM 8683 O O . TYR B 2 306 ? 192.000 155.314 200.034 1.00 35.88 306 TYR B O 1
ATOM 8701 N N . VAL B 2 307 ? 192.766 156.628 198.376 1.00 23.34 307 VAL B N 1
ATOM 8702 C CA . VAL B 2 307 ? 193.457 157.549 199.282 1.00 36.73 307 VAL B CA 1
ATOM 8703 C C . VAL B 2 307 ? 192.410 158.506 199.842 1.00 41.84 307 VAL B C 1
ATOM 8704 O O . VAL B 2 307 ? 191.809 159.270 199.075 1.00 47.63 307 VAL B O 1
ATOM 8717 N N . PRO B 2 308 ? 192.161 158.521 201.156 1.00 32.69 308 PRO B N 1
ATOM 8718 C CA . PRO B 2 308 ? 190.926 159.149 201.654 1.00 32.05 308 PRO B CA 1
ATOM 8719 C C . PRO B 2 308 ? 190.851 160.655 201.472 1.00 31.73 308 PRO B C 1
ATOM 8720 O O . PRO B 2 308 ? 189.735 161.179 201.390 1.00 50.79 308 PRO B O 1
ATOM 8731 N N . PHE B 2 309 ? 191.970 161.376 201.412 1.00 24.14 309 PHE B N 1
ATOM 8732 C CA . PHE B 2 309 ? 191.924 162.831 201.301 1.00 30.77 309 PHE B CA 1
ATOM 8733 C C . PHE B 2 309 ? 192.140 163.343 199.879 1.00 27.16 309 PHE B C 1
ATOM 8734 O O . PHE B 2 309 ? 191.962 164.541 199.640 1.00 12.23 309 PHE B O 1
ATOM 8751 N N . LEU B 2 310 ? 192.507 162.477 198.935 1.00 38.61 310 LEU B N 1
ATOM 8752 C CA . LEU B 2 310 ? 192.641 162.842 197.527 1.00 36.28 310 LEU B CA 1
ATOM 8753 C C . LEU B 2 310 ? 191.449 162.410 196.690 1.00 41.57 310 LEU B C 1
ATOM 8754 O O . LEU B 2 310 ? 190.993 163.165 195.827 1.00 52.32 310 LEU B O 1
ATOM 8770 N N . ALA B 2 311 ? 190.941 161.205 196.922 1.00 22.47 311 ALA B N 1
ATOM 8771 C CA . ALA B 2 311 ? 189.938 160.597 196.053 1.00 28.54 311 ALA B CA 1
ATOM 8772 C C . ALA B 2 311 ? 188.528 160.880 196.573 1.00 42.26 311 ALA B C 1
ATOM 8773 O O . ALA B 2 311 ? 187.831 160.006 197.083 1.00 42.12 311 ALA B O 1
ATOM 8780 N N . SER B 2 312 ? 188.107 162.138 196.426 1.00 47.27 312 SER B N 1
ATOM 8781 C CA . SER B 2 312 ? 186.790 162.535 196.916 1.00 32.40 312 SER B CA 1
ATOM 8782 C C . SER B 2 312 ? 185.661 161.949 196.073 1.00 40.33 312 SER B C 1
ATOM 8783 O O . SER B 2 312 ? 184.544 161.789 196.576 1.00 46.62 312 SER B O 1
ATOM 8791 N N . THR B 2 313 ? 185.920 161.624 194.807 1.00 40.40 313 THR B N 1
ATOM 8792 C CA . THR B 2 313 ? 184.907 161.121 193.884 1.00 32.72 313 THR B CA 1
ATOM 8793 C C . THR B 2 313 ? 185.198 159.671 193.511 1.00 33.67 313 THR B C 1
ATOM 8794 O O . THR B 2 313 ? 186.355 159.298 193.307 1.00 44.32 313 THR B O 1
ATOM 8805 N N . ALA B 2 314 ? 184.147 158.859 193.406 1.00 31.63 314 ALA B N 1
ATOM 8806 C CA . ALA B 2 314 ? 184.272 157.442 193.073 1.00 36.51 314 ALA B CA 1
ATOM 8807 C C . ALA B 2 314 ? 183.708 157.183 191.681 1.00 42.74 314 ALA B C 1
ATOM 8808 O O . ALA B 2 314 ? 182.535 157.459 191.419 1.00 39.91 314 ALA B O 1
ATOM 8815 N N . GLY B 2 315 ? 184.540 156.632 190.807 1.00 47.62 315 GLY B N 1
ATOM 8816 C CA . GLY B 2 315 ? 184.147 156.344 189.441 1.00 32.44 315 GLY B CA 1
ATOM 8817 C C . GLY B 2 315 ? 185.378 156.098 188.600 1.00 27.62 315 GLY B C 1
ATOM 8818 O O . GLY B 2 315 ? 186.511 156.286 189.045 1.00 34.52 315 GLY B O 1
ATOM 8822 N N . VAL B 2 316 ? 185.139 155.666 187.368 1.00 31.47 316 VAL B N 1
ATOM 8823 C CA . VAL B 2 316 ? 186.202 155.520 186.377 1.00 31.62 316 VAL B CA 1
ATOM 8824 C C . VAL B 2 316 ? 186.207 156.757 185.492 1.00 37.78 316 VAL B C 1
ATOM 8825 O O . VAL B 2 316 ? 185.187 157.096 184.884 1.00 46.11 316 VAL B O 1
ATOM 8838 N N . ARG B 2 317 ? 187.349 157.439 185.420 1.00 39.93 317 ARG B N 1
ATOM 8839 C CA . ARG B 2 317 ? 187.486 158.590 184.537 1.00 28.86 317 ARG B CA 1
ATOM 8840 C C . ARG B 2 317 ? 187.791 158.087 183.132 1.00 28.87 317 ARG B C 1
ATOM 8841 O O . ARG B 2 317 ? 188.706 157.284 182.939 1.00 43.59 317 ARG B O 1
ATOM 8862 N N . LEU B 2 318 ? 187.022 158.561 182.156 1.00 36.54 318 LEU B N 1
ATOM 8863 C CA . LEU B 2 318 ? 186.886 157.896 180.868 1.00 31.89 318 LEU B CA 1
ATOM 8864 C C . LEU B 2 318 ? 186.923 158.919 179.739 1.00 42.28 318 LEU B C 1
ATOM 8865 O O . LEU B 2 318 ? 186.369 160.011 179.875 1.00 46.27 318 LEU B O 1
ATOM 8881 N N . MET B 2 319 ? 187.573 158.569 178.626 1.00 33.91 319 MET B N 1
ATOM 8882 C CA . MET B 2 319 ? 187.750 159.511 177.524 1.00 26.59 319 MET B CA 1
ATOM 8883 C C . MET B 2 319 ? 187.893 158.774 176.199 1.00 41.98 319 MET B C 1
ATOM 8884 O O . MET B 2 319 ? 188.445 157.673 176.141 1.00 53.33 319 MET B O 1
ATOM 8898 N N . LEU B 2 320 ? 187.401 159.407 175.132 1.00 38.84 320 LEU B N 1
ATOM 8899 C CA . LEU B 2 320 ? 187.559 158.937 173.761 1.00 22.48 320 LEU B CA 1
ATOM 8900 C C . LEU B 2 320 ? 188.453 159.908 172.995 1.00 32.18 320 LEU B C 1
ATOM 8901 O O . LEU B 2 320 ? 188.310 161.126 173.128 1.00 46.07 320 LEU B O 1
ATOM 8917 N N . HIS B 2 321 ? 189.370 159.379 172.184 1.00 34.58 321 HIS B N 1
ATOM 8918 C CA . HIS B 2 321 ? 190.263 160.229 171.402 1.00 40.18 321 HIS B CA 1
ATOM 8919 C C . HIS B 2 321 ? 190.753 159.474 170.171 1.00 49.60 321 HIS B C 1
ATOM 8920 O O . HIS B 2 321 ? 190.612 158.253 170.074 1.00 61.78 321 HIS B O 1
ATOM 8934 N N . GLU B 2 322 ? 191.328 160.213 169.221 1.00 43.63 322 GLU B N 1
ATOM 8935 C CA . GLU B 2 322 ? 191.806 159.594 167.989 1.00 40.38 322 GLU B CA 1
ATOM 8936 C C . GLU B 2 322 ? 193.080 158.797 168.234 1.00 36.97 322 GLU B C 1
ATOM 8937 O O . GLU B 2 322 ? 193.818 159.040 169.188 1.00 48.73 322 GLU B O 1
ATOM 8949 N N . GLN B 2 323 ? 193.333 157.838 167.346 1.00 33.73 323 GLN B N 1
ATOM 8950 C CA . GLN B 2 323 ? 194.547 157.038 167.419 1.00 46.81 323 GLN B CA 1
ATOM 8951 C C . GLN B 2 323 ? 195.781 157.925 167.513 1.00 44.26 323 GLN B C 1
ATOM 8952 O O . GLN B 2 323 ? 195.877 158.960 166.851 1.00 45.62 323 GLN B O 1
ATOM 8966 N N . ARG B 2 324 ? 196.732 157.502 168.340 1.00 41.56 324 ARG B N 1
ATOM 8967 C CA . ARG B 2 324 ? 198.077 158.059 168.422 1.00 41.92 324 ARG B CA 1
ATOM 8968 C C . ARG B 2 324 ? 198.128 159.464 169.019 1.00 50.57 324 ARG B C 1
ATOM 8969 O O . ARG B 2 324 ? 199.196 160.084 169.001 1.00 55.30 324 ARG B O 1
ATOM 8990 N N . SER B 2 325 ? 197.025 159.986 169.558 1.00 45.34 325 SER B N 1
ATOM 8991 C CA . SER B 2 325 ? 197.053 161.251 170.287 1.00 41.95 325 SER B CA 1
ATOM 8992 C C . SER B 2 325 ? 197.044 160.994 171.788 1.00 45.03 325 SER B C 1
ATOM 8993 O O . SER B 2 325 ? 196.595 159.945 172.252 1.00 53.63 325 SER B O 1
ATOM 9001 N N . TYR B 2 326 ? 197.538 161.981 172.551 1.00 45.78 326 TYR B N 1
ATOM 9002 C CA . TYR B 2 326 ? 197.679 161.827 173.996 1.00 44.56 326 TYR B CA 1
ATOM 9003 C C . TYR B 2 326 ? 196.352 162.137 174.691 1.00 36.99 326 TYR B C 1
ATOM 9004 O O . TYR B 2 326 ? 195.666 163.088 174.315 1.00 41.95 326 TYR B O 1
ATOM 9022 N N . PRO B 2 327 ? 195.958 161.350 175.703 1.00 16.44 327 PRO B N 1
ATOM 9023 C CA . PRO B 2 327 ? 194.674 161.602 176.369 1.00 27.78 327 PRO B CA 1
ATOM 9024 C C . PRO B 2 327 ? 194.758 162.641 177.471 1.00 38.10 327 PRO B C 1
ATOM 9025 O O . PRO B 2 327 ? 195.267 162.347 178.555 1.00 32.79 327 PRO B O 1
ATOM 9036 N N . PHE B 2 328 ? 194.255 163.850 177.225 1.00 47.82 328 PHE B N 1
ATOM 9037 C CA . PHE B 2 328 ? 194.207 164.879 178.262 1.00 43.36 328 PHE B CA 1
ATOM 9038 C C . PHE B 2 328 ? 192.952 164.683 179.112 1.00 44.44 328 PHE B C 1
ATOM 9039 O O . PHE B 2 328 ? 192.005 165.469 179.117 1.00 37.77 328 PHE B O 1
ATOM 9056 N N . ILE B 2 329 ? 192.995 163.576 179.855 1.00 42.08 329 ILE B N 1
ATOM 9057 C CA . ILE B 2 329 ? 191.856 163.042 180.585 1.00 31.03 329 ILE B CA 1
ATOM 9058 C C . ILE B 2 329 ? 191.360 163.985 181.676 1.00 36.66 329 ILE B C 1
ATOM 9059 O O . ILE B 2 329 ? 190.231 163.829 182.152 1.00 39.67 329 ILE B O 1
ATOM 9075 N N . ARG B 2 330 ? 192.163 164.977 182.076 1.00 44.23 330 ARG B N 1
ATOM 9076 C CA . ARG B 2 330 ? 191.743 165.882 183.147 1.00 42.79 330 ARG B CA 1
ATOM 9077 C C . ARG B 2 330 ? 190.528 166.709 182.749 1.00 47.27 330 ARG B C 1
ATOM 9078 O O . ARG B 2 330 ? 189.605 166.889 183.552 1.00 49.51 330 ARG B O 1
ATOM 9099 N N . ASP B 2 331 ? 190.509 167.235 181.525 1.00 43.06 331 ASP B N 1
ATOM 9100 C CA . ASP B 2 331 ? 189.451 168.149 181.111 1.00 49.18 331 ASP B CA 1
ATOM 9101 C C . ASP B 2 331 ? 188.511 167.580 180.057 1.00 52.51 331 ASP B C 1
ATOM 9102 O O . ASP B 2 331 ? 187.386 168.066 179.936 1.00 52.09 331 ASP B O 1
ATOM 9111 N N . GLU B 2 332 ? 188.923 166.554 179.308 1.00 51.94 332 GLU B N 1
ATOM 9112 C CA . GLU B 2 332 ? 188.035 165.907 178.345 1.00 48.97 332 GLU B CA 1
ATOM 9113 C C . GLU B 2 332 ? 187.183 164.793 178.951 1.00 39.21 332 GLU B C 1
ATOM 9114 O O . GLU B 2 332 ? 186.196 164.384 178.332 1.00 36.19 332 GLU B O 1
ATOM 9126 N N . GLY B 2 333 ? 187.525 164.304 180.139 1.00 36.62 333 GLY B N 1
ATOM 9127 C CA . GLY B 2 333 ? 187.064 162.986 180.555 1.00 38.61 333 GLY B CA 1
ATOM 9128 C C . GLY B 2 333 ? 185.633 162.947 181.073 1.00 35.99 333 GLY B C 1
ATOM 9129 O O . GLY B 2 333 ? 185.179 163.829 181.802 1.00 43.90 333 GLY B O 1
ATOM 9133 N N . ILE B 2 334 ? 184.927 161.877 180.686 1.00 32.87 334 ILE B N 1
ATOM 9134 C CA . ILE B 2 334 ? 183.659 161.472 181.296 1.00 35.38 334 ILE B CA 1
ATOM 9135 C C . ILE B 2 334 ? 183.930 160.796 182.642 1.00 41.34 334 ILE B C 1
ATOM 9136 O O . ILE B 2 334 ? 185.069 160.459 182.979 1.00 50.85 334 ILE B O 1
ATOM 9152 N N . TYR B 2 335 ? 182.870 160.603 183.428 1.00 38.47 335 TYR B N 1
ATOM 9153 C CA . TYR B 2 335 ? 182.893 159.714 184.587 1.00 29.31 335 TYR B CA 1
ATOM 9154 C C . TYR B 2 335 ? 181.911 158.571 184.369 1.00 38.26 335 TYR B C 1
ATOM 9155 O O . TYR B 2 335 ? 180.839 158.767 183.791 1.00 47.77 335 TYR B O 1
ATOM 9173 N N . ALA B 2 336 ? 182.265 157.386 184.852 1.00 34.25 336 ALA B N 1
ATOM 9174 C CA . ALA B 2 336 ? 181.355 156.250 184.893 1.00 40.45 336 ALA B CA 1
ATOM 9175 C C . ALA B 2 336 ? 181.139 155.836 186.343 1.00 45.64 336 ALA B C 1
ATOM 9176 O O . ALA B 2 336 ? 182.100 155.706 187.105 1.00 48.73 336 ALA B O 1
ATOM 9183 N N . MET B 2 337 ? 179.880 155.628 186.714 1.00 51.74 337 MET B N 1
ATOM 9184 C CA . MET B 2 337 ? 179.484 155.394 188.095 1.00 45.46 337 MET B CA 1
ATOM 9185 C C . MET B 2 337 ? 179.440 153.899 188.402 1.00 45.92 337 MET B C 1
ATOM 9186 O O . MET B 2 337 ? 179.135 153.083 187.532 1.00 57.01 337 MET B O 1
ATOM 9200 N N . SER B 2 338 ? 179.747 153.544 189.650 1.00 39.94 338 SER B N 1
ATOM 9201 C CA . SER B 2 338 ? 179.739 152.138 190.037 1.00 42.12 338 SER B CA 1
ATOM 9202 C C . SER B 2 338 ? 178.311 151.629 190.207 1.00 44.08 338 SER B C 1
ATOM 9203 O O . SER B 2 338 ? 177.351 152.398 190.290 1.00 51.45 338 SER B O 1
ATOM 9211 N N . GLY B 2 339 ? 178.178 150.306 190.262 1.00 45.77 339 GLY B N 1
ATOM 9212 C CA . GLY B 2 339 ? 176.865 149.696 190.367 1.00 48.21 339 GLY B CA 1
ATOM 9213 C C . GLY B 2 339 ? 175.942 150.031 189.221 1.00 53.22 339 GLY B C 1
ATOM 9214 O O . GLY B 2 339 ? 174.725 149.899 189.360 1.00 58.44 339 GLY B O 1
ATOM 9218 N N . THR B 2 340 ? 176.490 150.450 188.081 1.00 45.72 340 THR B N 1
ATOM 9219 C CA . THR B 2 340 ? 175.702 150.998 186.985 1.00 44.35 340 THR B CA 1
ATOM 9220 C C . THR B 2 340 ? 176.296 150.560 185.657 1.00 43.79 340 THR B C 1
ATOM 9221 O O . THR B 2 340 ? 177.516 150.576 185.489 1.00 45.80 340 THR B O 1
ATOM 9232 N N . GLU B 2 341 ? 175.434 150.177 184.715 1.00 52.93 341 GLU B N 1
ATOM 9233 C CA . GLU B 2 341 ? 175.856 149.870 183.352 1.00 46.85 341 GLU B CA 1
ATOM 9234 C C . GLU B 2 341 ? 175.728 151.129 182.505 1.00 54.05 341 GLU B C 1
ATOM 9235 O O . GLU B 2 341 ? 174.616 151.567 182.198 1.00 54.38 341 GLU B O 1
ATOM 9247 N N . THR B 2 342 ? 176.862 151.693 182.108 1.00 52.85 342 THR B N 1
ATOM 9248 C CA . THR B 2 342 ? 176.910 152.933 181.345 1.00 43.73 342 THR B CA 1
ATOM 9249 C C . THR B 2 342 ? 177.083 152.600 179.870 1.00 46.80 342 THR B C 1
ATOM 9250 O O . THR B 2 342 ? 178.021 151.889 179.501 1.00 59.07 342 THR B O 1
ATOM 9261 N N . SER B 2 343 ? 176.187 153.110 179.029 1.00 43.20 343 SER B N 1
ATOM 9262 C CA . SER B 2 343 ? 176.251 152.896 177.587 1.00 39.99 343 SER B CA 1
ATOM 9263 C C . SER B 2 343 ? 176.496 154.234 176.904 1.00 46.17 343 SER B C 1
ATOM 9264 O O . SER B 2 343 ? 175.725 155.178 177.096 1.00 62.46 343 SER B O 1
ATOM 9272 N N . ILE B 2 344 ? 177.557 154.311 176.103 1.00 36.19 344 ILE B N 1
ATOM 9273 C CA . ILE B 2 344 ? 178.003 155.557 175.485 1.00 37.91 344 ILE B CA 1
ATOM 9274 C C . ILE B 2 344 ? 177.949 155.389 173.972 1.00 40.61 344 ILE B C 1
ATOM 9275 O O . ILE B 2 344 ? 178.740 154.632 173.400 1.00 53.96 344 ILE B O 1
ATOM 9291 N N . GLY B 2 345 ? 177.037 156.109 173.320 1.00 43.85 345 GLY B N 1
ATOM 9292 C CA . GLY B 2 345 ? 176.934 156.077 171.870 1.00 49.43 345 GLY B CA 1
ATOM 9293 C C . GLY B 2 345 ? 177.728 157.208 171.247 1.00 49.20 345 GLY B C 1
ATOM 9294 O O . GLY B 2 345 ? 177.570 158.370 171.626 1.00 50.65 345 GLY B O 1
ATOM 9298 N N . VAL B 2 346 ? 178.567 156.867 170.271 1.00 54.48 346 VAL B N 1
ATOM 9299 C CA . VAL B 2 346 ? 179.603 157.760 169.757 1.00 52.06 346 VAL B CA 1
ATOM 9300 C C . VAL B 2 346 ? 179.231 158.253 168.363 1.00 54.52 346 VAL B C 1
ATOM 9301 O O . VAL B 2 346 ? 178.751 157.477 167.529 1.00 62.21 346 VAL B O 1
ATOM 9314 N N . LEU B 2 347 ? 179.463 159.544 168.115 1.00 58.52 347 LEU B N 1
ATOM 9315 C CA . LEU B 2 347 ? 179.396 160.152 166.788 1.00 55.11 347 LEU B CA 1
ATOM 9316 C C . LEU B 2 347 ? 180.682 160.937 166.563 1.00 56.83 347 LEU B C 1
ATOM 9317 O O . LEU B 2 347 ? 180.992 161.849 167.335 1.00 65.84 347 LEU B O 1
ATOM 9333 N N . VAL B 2 348 ? 181.427 160.585 165.519 1.00 50.72 348 VAL B N 1
ATOM 9334 C CA . VAL B 2 348 ? 182.674 161.269 165.180 1.00 42.76 348 VAL B CA 1
ATOM 9335 C C . VAL B 2 348 ? 182.327 162.490 164.337 1.00 53.83 348 VAL B C 1
ATOM 9336 O O . VAL B 2 348 ? 181.724 162.361 163.268 1.00 68.64 348 VAL B O 1
ATOM 9349 N N . ASP B 2 349 ? 182.721 163.679 164.807 1.00 56.71 349 ASP B N 1
ATOM 9350 C CA . ASP B 2 349 ? 182.186 164.949 164.308 1.00 60.54 349 ASP B CA 1
ATOM 9351 C C . ASP B 2 349 ? 183.333 165.891 163.907 1.00 59.95 349 ASP B C 1
ATOM 9352 O O . ASP B 2 349 ? 183.626 166.861 164.606 1.00 61.34 349 ASP B O 1
ATOM 9361 N N . LYS B 2 350 ? 183.954 165.629 162.757 1.00 62.47 350 LYS B N 1
ATOM 9362 C CA . LYS B 2 350 ? 185.174 166.333 162.368 1.00 58.30 350 LYS B CA 1
ATOM 9363 C C . LYS B 2 350 ? 184.880 167.660 161.674 1.00 62.15 350 LYS B C 1
ATOM 9364 O O . LYS B 2 350 ? 183.801 167.871 161.119 1.00 74.79 350 LYS B O 1
ATOM 9383 N N . LEU B 2 351 ? 185.868 168.559 161.711 1.00 65.13 351 LEU B N 1
ATOM 9384 C CA . LEU B 2 351 ? 185.865 169.791 160.922 1.00 61.37 351 LEU B CA 1
ATOM 9385 C C . LEU B 2 351 ? 187.285 170.054 160.442 1.00 59.48 351 LEU B C 1
ATOM 9386 O O . LEU B 2 351 ? 188.188 170.245 161.260 1.00 70.54 351 LEU B O 1
ATOM 9402 N N . GLN B 2 352 ? 187.480 170.081 159.124 1.00 68.86 352 GLN B N 1
ATOM 9403 C CA . GLN B 2 352 ? 188.803 170.195 158.512 1.00 75.11 352 GLN B CA 1
ATOM 9404 C C . GLN B 2 352 ? 188.942 171.549 157.824 1.00 75.14 352 GLN B C 1
ATOM 9405 O O . GLN B 2 352 ? 188.123 171.896 156.969 1.00 82.17 352 GLN B O 1
ATOM 9419 N N . ARG B 2 353 ? 189.984 172.299 158.178 1.00 78.37 353 ARG B N 1
ATOM 9420 C CA . ARG B 2 353 ? 190.231 173.620 157.612 1.00 80.00 353 ARG B CA 1
ATOM 9421 C C . ARG B 2 353 ? 191.457 173.602 156.698 1.00 85.74 353 ARG B C 1
ATOM 9422 O O . ARG B 2 353 ? 192.245 172.654 156.696 1.00 87.23 353 ARG B O 1
ATOM 9443 N N . MET B 2 354 ? 191.609 174.678 155.914 1.00 101.33 354 MET B N 1
ATOM 9444 C CA . MET B 2 354 ? 192.604 174.693 154.838 1.00 101.90 354 MET B CA 1
ATOM 9445 C C . MET B 2 354 ? 194.029 174.847 155.364 1.00 102.80 354 MET B C 1
ATOM 9446 O O . MET B 2 354 ? 194.902 174.031 155.046 1.00 101.44 354 MET B O 1
ATOM 9460 N N . GLY B 2 355 ? 194.295 175.892 156.134 1.00 104.94 355 GLY B N 1
ATOM 9461 C CA . GLY B 2 355 ? 195.647 176.254 156.519 1.00 104.38 355 GLY B CA 1
ATOM 9462 C C . GLY B 2 355 ? 195.935 177.719 156.237 1.00 105.40 355 GLY B C 1
ATOM 9463 O O . GLY B 2 355 ? 195.055 178.500 155.867 1.00 108.36 355 GLY B O 1
ATOM 9467 N N . GLU B 2 356 ? 197.206 178.084 156.408 1.00 111.21 356 GLU B N 1
ATOM 9468 C CA . GLU B 2 356 ? 197.580 179.496 156.479 1.00 112.23 356 GLU B CA 1
ATOM 9469 C C . GLU B 2 356 ? 197.012 180.369 155.362 1.00 112.80 356 GLU B C 1
ATOM 9470 O O . GLU B 2 356 ? 196.475 181.443 155.679 1.00 109.16 356 GLU B O 1
ATOM 9482 N N . PRO B 2 357 ? 197.095 180.013 154.074 1.00 113.52 357 PRO B N 1
ATOM 9483 C CA . PRO B 2 357 ? 196.573 180.923 153.041 1.00 111.69 357 PRO B CA 1
ATOM 9484 C C . PRO B 2 357 ? 195.076 181.176 153.135 1.00 107.91 357 PRO B C 1
ATOM 9485 O O . PRO B 2 357 ? 194.551 181.962 152.339 1.00 107.27 357 PRO B O 1
ATOM 9496 N N . TYR B 2 358 ? 194.373 180.542 154.073 1.00 109.44 358 TYR B N 1
ATOM 9497 C CA . TYR B 2 358 ? 192.970 180.849 154.331 1.00 110.65 358 TYR B CA 1
ATOM 9498 C C . TYR B 2 358 ? 192.617 180.932 155.813 1.00 112.30 358 TYR B C 1
ATOM 9499 O O . TYR B 2 358 ? 191.616 181.575 156.144 1.00 111.43 358 TYR B O 1
ATOM 9517 N N . SER B 2 359 ? 193.382 180.318 156.717 1.00 110.92 359 SER B N 1
ATOM 9518 C CA . SER B 2 359 ? 193.110 180.377 158.149 1.00 108.19 359 SER B CA 1
ATOM 9519 C C . SER B 2 359 ? 194.391 180.062 158.916 1.00 111.31 359 SER B C 1
ATOM 9520 O O . SER B 2 359 ? 195.220 179.288 158.425 1.00 115.59 359 SER B O 1
ATOM 9528 N N . PRO B 2 360 ? 194.583 180.637 160.132 1.00 100.64 360 PRO B N 1
ATOM 9529 C CA . PRO B 2 360 ? 195.882 180.507 160.826 1.00 98.98 360 PRO B CA 1
ATOM 9530 C C . PRO B 2 360 ? 196.292 179.129 161.352 1.00 97.41 360 PRO B C 1
ATOM 9531 O O . PRO B 2 360 ? 197.337 179.035 162.003 1.00 93.01 360 PRO B O 1
ATOM 9542 N N . CYS B 2 361 ? 195.532 178.066 161.102 1.00 90.88 361 CYS B N 1
ATOM 9543 C CA . CYS B 2 361 ? 195.807 176.791 161.761 1.00 90.20 361 CYS B CA 1
ATOM 9544 C C . CYS B 2 361 ? 197.089 176.140 161.228 1.00 88.75 361 CYS B C 1
ATOM 9545 O O . CYS B 2 361 ? 197.616 176.510 160.176 1.00 84.67 361 CYS B O 1
ATOM 9552 N N . THR B 2 362 ? 197.593 175.153 161.980 1.00 85.79 362 THR B N 1
ATOM 9553 C CA . THR B 2 362 ? 198.791 174.395 161.620 1.00 83.92 362 THR B CA 1
ATOM 9554 C C . THR B 2 362 ? 198.432 172.946 161.303 1.00 85.46 362 THR B C 1
ATOM 9555 O O . THR B 2 362 ? 197.551 172.363 161.940 1.00 87.86 362 THR B O 1
ATOM 9566 N N . VAL B 2 363 ? 199.132 172.363 160.325 1.00 83.95 363 VAL B N 1
ATOM 9567 C CA . VAL B 2 363 ? 198.774 171.029 159.843 1.00 84.06 363 VAL B CA 1
ATOM 9568 C C . VAL B 2 363 ? 199.434 169.920 160.665 1.00 86.09 363 VAL B C 1
ATOM 9569 O O . VAL B 2 363 ? 198.826 168.865 160.874 1.00 85.35 363 VAL B O 1
ATOM 9582 N N . ASN B 2 364 ? 200.669 170.121 161.139 1.00 87.68 364 ASN B N 1
ATOM 9583 C CA . ASN B 2 364 ? 201.372 169.058 161.852 1.00 81.23 364 ASN B CA 1
ATOM 9584 C C . ASN B 2 364 ? 202.243 169.546 163.000 1.00 83.20 364 ASN B C 1
ATOM 9585 O O . ASN B 2 364 ? 202.891 168.715 163.639 1.00 84.25 364 ASN B O 1
ATOM 9595 N N . GLY B 2 365 ? 202.302 170.845 163.280 1.00 81.26 365 GLY B N 1
ATOM 9596 C CA . GLY B 2 365 ? 203.016 171.328 164.446 1.00 77.17 365 GLY B CA 1
ATOM 9597 C C . GLY B 2 365 ? 204.517 171.435 164.311 1.00 79.70 365 GLY B C 1
ATOM 9598 O O . GLY B 2 365 ? 205.189 171.728 165.304 1.00 82.00 365 GLY B O 1
ATOM 9602 N N . SER B 2 366 ? 205.079 171.208 163.122 1.00 88.32 366 SER B N 1
ATOM 9603 C CA . SER B 2 366 ? 206.520 171.370 162.956 1.00 87.71 366 SER B CA 1
ATOM 9604 C C . SER B 2 366 ? 206.949 172.831 162.994 1.00 88.61 366 SER B C 1
ATOM 9605 O O . SER B 2 366 ? 208.136 173.109 163.192 1.00 89.58 366 SER B O 1
ATOM 9613 N N . GLU B 2 367 ? 206.015 173.763 162.822 1.00 92.64 367 GLU B N 1
ATOM 9614 C CA . GLU B 2 367 ? 206.337 175.173 162.643 1.00 93.09 367 GLU B CA 1
ATOM 9615 C C . GLU B 2 367 ? 206.239 176.013 163.915 1.00 90.82 367 GLU B C 1
ATOM 9616 O O . GLU B 2 367 ? 206.704 177.157 163.907 1.00 86.97 367 GLU B O 1
ATOM 9628 N N . VAL B 2 368 ? 205.653 175.503 164.996 1.00 80.18 368 VAL B N 1
ATOM 9629 C CA . VAL B 2 368 ? 205.306 176.359 166.133 1.00 77.30 368 VAL B CA 1
ATOM 9630 C C . VAL B 2 368 ? 206.541 176.728 166.952 1.00 77.87 368 VAL B C 1
ATOM 9631 O O . VAL B 2 368 ? 207.529 175.980 166.958 1.00 77.72 368 VAL B O 1
ATOM 9644 N N . PRO B 2 369 ? 206.526 177.861 167.665 1.00 75.12 369 PRO B N 1
ATOM 9645 C CA . PRO B 2 369 ? 207.752 178.324 168.341 1.00 74.31 369 PRO B CA 1
ATOM 9646 C C . PRO B 2 369 ? 208.227 177.447 169.489 1.00 76.06 369 PRO B C 1
ATOM 9647 O O . PRO B 2 369 ? 209.437 177.408 169.748 1.00 76.08 369 PRO B O 1
ATOM 9658 N N . VAL B 2 370 ? 207.334 176.761 170.202 1.00 72.21 370 VAL B N 1
ATOM 9659 C CA . VAL B 2 370 ? 207.665 176.129 171.479 1.00 71.35 370 VAL B CA 1
ATOM 9660 C C . VAL B 2 370 ? 207.698 174.614 171.308 1.00 69.53 370 VAL B C 1
ATOM 9661 O O . VAL B 2 370 ? 206.752 174.016 170.784 1.00 65.98 370 VAL B O 1
ATOM 9674 N N . GLN B 2 371 ? 208.796 174.001 171.755 1.00 68.95 371 GLN B N 1
ATOM 9675 C CA . GLN B 2 371 ? 208.954 172.553 171.700 1.00 64.68 371 GLN B CA 1
ATOM 9676 C C . GLN B 2 371 ? 207.985 171.876 172.663 1.00 61.95 371 GLN B C 1
ATOM 9677 O O . GLN B 2 371 ? 207.609 172.442 173.691 1.00 70.00 371 GLN B O 1
ATOM 9691 N N . ASN B 2 372 ? 207.580 170.649 172.333 1.00 48.18 372 ASN B N 1
ATOM 9692 C CA . ASN B 2 372 ? 206.605 169.918 173.137 1.00 51.44 372 ASN B CA 1
ATOM 9693 C C . ASN B 2 372 ? 207.306 168.810 173.914 1.00 53.41 372 ASN B C 1
ATOM 9694 O O . ASN B 2 372 ? 207.987 167.964 173.326 1.00 56.51 372 ASN B O 1
ATOM 9705 N N . PHE B 2 373 ? 207.131 168.822 175.239 1.00 50.62 373 PHE B N 1
ATOM 9706 C CA . PHE B 2 373 ? 207.771 167.860 176.129 1.00 49.85 373 PHE B CA 1
ATOM 9707 C C . PHE B 2 373 ? 207.126 166.483 176.084 1.00 53.85 373 PHE B C 1
ATOM 9708 O O . PHE B 2 373 ? 207.645 165.558 176.718 1.00 51.70 373 PHE B O 1
ATOM 9725 N N . TYR B 2 374 ? 206.021 166.322 175.363 1.00 52.46 374 TYR B N 1
ATOM 9726 C CA . TYR B 2 374 ? 205.392 165.022 175.172 1.00 48.72 374 TYR B CA 1
ATOM 9727 C C . TYR B 2 374 ? 206.007 164.231 174.022 1.00 52.18 374 TYR B C 1
ATOM 9728 O O . TYR B 2 374 ? 205.378 163.292 173.527 1.00 52.30 374 TYR B O 1
ATOM 9746 N N . SER B 2 375 ? 207.220 164.582 173.593 1.00 56.59 375 SER B N 1
ATOM 9747 C CA . SER B 2 375 ? 207.814 163.932 172.431 1.00 53.36 375 SER B CA 1
ATOM 9748 C C . SER B 2 375 ? 208.115 162.459 172.682 1.00 56.81 375 SER B C 1
ATOM 9749 O O . SER B 2 375 ? 207.997 161.644 171.761 1.00 61.41 375 SER B O 1
ATOM 9757 N N . ASP B 2 376 ? 208.511 162.091 173.900 1.00 66.02 376 ASP B N 1
ATOM 9758 C CA . ASP B 2 376 ? 208.895 160.705 174.154 1.00 68.63 376 ASP B CA 1
ATOM 9759 C C . ASP B 2 376 ? 207.699 159.767 174.289 1.00 68.60 376 ASP B C 1
ATOM 9760 O O . ASP B 2 376 ? 207.899 158.572 174.531 1.00 71.67 376 ASP B O 1
ATOM 9769 N N . TYR B 2 377 ? 206.473 160.265 174.133 1.00 55.96 377 TYR B N 1
ATOM 9770 C CA . TYR B 2 377 ? 205.307 159.418 173.907 1.00 54.16 377 TYR B CA 1
ATOM 9771 C C . TYR B 2 377 ? 205.049 159.175 172.421 1.00 56.38 377 TYR B C 1
ATOM 9772 O O . TYR B 2 377 ? 204.187 158.362 172.078 1.00 56.08 377 TYR B O 1
ATOM 9790 N N . ASN B 2 378 ? 205.768 159.867 171.537 1.00 66.78 378 ASN B N 1
ATOM 9791 C CA . ASN B 2 378 ? 205.660 159.722 170.084 1.00 61.54 378 ASN B CA 1
ATOM 9792 C C . ASN B 2 378 ? 204.246 159.987 169.565 1.00 56.58 378 ASN B C 1
ATOM 9793 O O . ASN B 2 378 ? 203.881 159.503 168.494 1.00 53.49 378 ASN B O 1
ATOM 9803 N N . THR B 2 379 ? 203.455 160.782 170.286 1.00 51.44 379 THR B N 1
ATOM 9804 C CA . THR B 2 379 ? 202.101 161.119 169.858 1.00 51.23 379 THR B CA 1
ATOM 9805 C C . THR B 2 379 ? 202.095 162.261 168.838 1.00 52.44 379 THR B C 1
ATOM 9806 O O . THR B 2 379 ? 203.094 162.953 168.629 1.00 52.06 379 THR B O 1
ATOM 9817 N N . THR B 2 380 ? 200.934 162.457 168.210 1.00 53.29 380 THR B N 1
ATOM 9818 C CA . THR B 2 380 ? 200.736 163.546 167.260 1.00 54.15 380 THR B CA 1
ATOM 9819 C C . THR B 2 380 ? 200.560 164.882 167.983 1.00 53.14 380 THR B C 1
ATOM 9820 O O . THR B 2 380 ? 200.253 164.939 169.175 1.00 60.35 380 THR B O 1
ATOM 9831 N N . TYR B 2 381 ? 200.741 165.968 167.232 1.00 55.80 381 TYR B N 1
ATOM 9832 C CA . TYR B 2 381 ? 200.634 167.311 167.795 1.00 55.59 381 TYR B CA 1
ATOM 9833 C C . TYR B 2 381 ? 199.198 167.644 168.188 1.00 56.69 381 TYR B C 1
ATOM 9834 O O . TYR B 2 381 ? 198.243 167.190 167.554 1.00 62.50 381 TYR B O 1
ATOM 9852 N N . SER B 2 382 ? 199.053 168.457 169.238 1.00 54.11 382 SER B N 1
ATOM 9853 C CA . SER B 2 382 ? 197.755 168.981 169.652 1.00 54.26 382 SER B CA 1
ATOM 9854 C C . SER B 2 382 ? 197.963 170.212 170.533 1.00 58.52 382 SER B C 1
ATOM 9855 O O . SER B 2 382 ? 198.947 170.315 171.281 1.00 66.09 382 SER B O 1
ATOM 9863 N N . ILE B 2 383 ? 197.018 171.153 170.440 1.00 52.04 383 ILE B N 1
ATOM 9864 C CA . ILE B 2 383 ? 197.246 172.468 171.035 1.00 43.99 383 ILE B CA 1
ATOM 9865 C C . ILE B 2 383 ? 197.306 172.385 172.555 1.00 53.81 383 ILE B C 1
ATOM 9866 O O . ILE B 2 383 ? 197.989 173.188 173.195 1.00 62.45 383 ILE B O 1
ATOM 9882 N N . GLN B 2 384 ? 196.587 171.443 173.170 1.00 55.74 384 GLN B N 1
ATOM 9883 C CA . GLN B 2 384 ? 196.705 171.325 174.621 1.00 44.40 384 GLN B CA 1
ATOM 9884 C C . GLN B 2 384 ? 198.081 170.810 175.025 1.00 43.89 384 GLN B C 1
ATOM 9885 O O . GLN B 2 384 ? 198.614 171.224 176.060 1.00 47.58 384 GLN B O 1
ATOM 9899 N N . ALA B 2 385 ? 198.683 169.931 174.221 1.00 34.88 385 ALA B N 1
ATOM 9900 C CA . ALA B 2 385 ? 200.075 169.570 174.460 1.00 35.16 385 ALA B CA 1
ATOM 9901 C C . ALA B 2 385 ? 200.967 170.799 174.371 1.00 44.71 385 ALA B C 1
ATOM 9902 O O . ALA B 2 385 ? 201.882 170.977 175.190 1.00 58.73 385 ALA B O 1
ATOM 9909 N N . CYS B 2 386 ? 200.677 171.692 173.428 1.00 46.45 386 CYS B N 1
ATOM 9910 C CA . CYS B 2 386 ? 201.489 172.901 173.315 1.00 43.19 386 CYS B CA 1
ATOM 9911 C C . CYS B 2 386 ? 201.299 173.834 174.516 1.00 48.47 386 CYS B C 1
ATOM 9912 O O . CYS B 2 386 ? 202.265 174.433 175.000 1.00 54.92 386 CYS B O 1
ATOM 9919 N N . LEU B 2 387 ? 200.067 173.979 175.009 1.00 46.82 387 LEU B N 1
ATOM 9920 C CA . LEU B 2 387 ? 199.833 174.832 176.177 1.00 39.22 387 LEU B CA 1
ATOM 9921 C C . LEU B 2 387 ? 200.529 174.269 177.414 1.00 44.25 387 LEU B C 1
ATOM 9922 O O . LEU B 2 387 ? 201.198 174.999 178.164 1.00 51.52 387 LEU B O 1
ATOM 9938 N N . ARG B 2 388 ? 200.363 172.969 177.654 1.00 43.37 388 ARG B N 1
ATOM 9939 C CA . ARG B 2 388 ? 200.995 172.337 178.799 1.00 45.03 388 ARG B CA 1
ATOM 9940 C C . ARG B 2 388 ? 202.507 172.271 178.670 1.00 46.29 388 ARG B C 1
ATOM 9941 O O . ARG B 2 388 ? 203.176 171.945 179.655 1.00 45.38 388 ARG B O 1
ATOM 9962 N N . SER B 2 389 ? 203.069 172.554 177.494 1.00 46.54 389 SER B N 1
ATOM 9963 C CA . SER B 2 389 ? 204.509 172.740 177.410 1.00 43.85 389 SER B CA 1
ATOM 9964 C C . SER B 2 389 ? 204.941 174.200 177.525 1.00 49.80 389 SER B C 1
ATOM 9965 O O . SER B 2 389 ? 206.042 174.452 178.025 1.00 56.84 389 SER B O 1
ATOM 9973 N N . CYS B 2 390 ? 204.099 175.169 177.148 1.00 61.99 390 CYS B N 1
ATOM 9974 C CA . CYS B 2 390 ? 204.344 176.542 177.592 1.00 57.94 390 CYS B CA 1
ATOM 9975 C C . CYS B 2 390 ? 204.534 176.575 179.095 1.00 56.42 390 CYS B C 1
ATOM 9976 O O . CYS B 2 390 ? 205.516 177.123 179.609 1.00 61.81 390 CYS B O 1
ATOM 9983 N N . PHE B 2 391 ? 203.532 176.069 179.815 1.00 45.21 391 PHE B N 1
ATOM 9984 C CA . PHE B 2 391 ? 203.503 176.248 181.261 1.00 41.67 391 PHE B CA 1
ATOM 9985 C C . PHE B 2 391 ? 204.737 175.642 181.912 1.00 43.43 391 PHE B C 1
ATOM 9986 O O . PHE B 2 391 ? 205.359 176.262 182.782 1.00 51.54 391 PHE B O 1
ATOM 10003 N N . GLN B 2 392 ? 205.115 174.437 181.495 1.00 45.25 392 GLN B N 1
ATOM 10004 C CA . GLN B 2 392 ? 206.290 173.795 182.069 1.00 40.51 392 GLN B CA 1
ATOM 10005 C C . GLN B 2 392 ? 207.570 174.519 181.664 1.00 45.77 392 GLN B C 1
ATOM 10006 O O . GLN B 2 392 ? 208.502 174.634 182.470 1.00 51.85 392 GLN B O 1
ATOM 10020 N N . ASP B 2 393 ? 207.634 175.040 180.433 1.00 53.13 393 ASP B N 1
ATOM 10021 C CA . ASP B 2 393 ? 208.815 175.794 180.028 1.00 50.22 393 ASP B CA 1
ATOM 10022 C C . ASP B 2 393 ? 208.986 177.034 180.892 1.00 51.39 393 ASP B C 1
ATOM 10023 O O . ASP B 2 393 ? 210.093 177.332 181.356 1.00 55.89 393 ASP B O 1
ATOM 10032 N N . HIS B 2 394 ? 207.894 177.759 181.140 1.00 50.54 394 HIS B N 1
ATOM 10033 C CA . HIS B 2 394 ? 207.981 178.972 181.949 1.00 53.85 394 HIS B CA 1
ATOM 10034 C C . HIS B 2 394 ? 208.246 178.651 183.412 1.00 51.40 394 HIS B C 1
ATOM 10035 O O . HIS B 2 394 ? 208.930 179.418 184.098 1.00 52.05 394 HIS B O 1
ATOM 10049 N N . MET B 2 395 ? 207.730 177.528 183.908 1.00 47.97 395 MET B N 1
ATOM 10050 C CA . MET B 2 395 ? 208.081 177.099 185.257 1.00 44.20 395 MET B CA 1
ATOM 10051 C C . MET B 2 395 ? 209.577 176.844 185.367 1.00 49.97 395 MET B C 1
ATOM 10052 O O . MET B 2 395 ? 210.225 177.291 186.316 1.00 57.35 395 MET B O 1
ATOM 10066 N N . ILE B 2 396 ? 210.143 176.108 184.410 1.00 45.25 396 ILE B N 1
ATOM 10067 C CA . ILE B 2 396 ? 211.580 175.840 184.436 1.00 44.35 396 ILE B CA 1
ATOM 10068 C C . ILE B 2 396 ? 212.364 177.142 184.322 1.00 56.38 396 ILE B C 1
ATOM 10069 O O . ILE B 2 396 ? 213.426 177.302 184.935 1.00 55.88 396 ILE B O 1
ATOM 10085 N N . ARG B 2 397 ? 211.850 178.091 183.539 1.00 67.10 397 ARG B N 1
ATOM 10086 C CA . ARG B 2 397 ? 212.521 179.377 183.367 1.00 59.58 397 ARG B CA 1
ATOM 10087 C C . ARG B 2 397 ? 212.519 180.194 184.658 1.00 61.61 397 ARG B C 1
ATOM 10088 O O . ARG B 2 397 ? 213.526 180.825 184.999 1.00 62.32 397 ARG B O 1
ATOM 10109 N N . ASN B 2 398 ? 211.403 180.192 185.393 1.00 57.83 398 ASN B N 1
ATOM 10110 C CA . ASN B 2 398 ? 211.290 181.025 186.590 1.00 61.15 398 ASN B CA 1
ATOM 10111 C C . ASN B 2 398 ? 211.865 180.344 187.831 1.00 64.27 398 ASN B C 1
ATOM 10112 O O . ASN B 2 398 ? 212.745 180.899 188.498 1.00 66.93 398 ASN B O 1
ATOM 10123 N N . CYS B 2 399 ? 211.371 179.151 188.166 1.00 53.54 399 CYS B N 1
ATOM 10124 C CA . CYS B 2 399 ? 211.659 178.507 189.443 1.00 49.91 399 CYS B CA 1
ATOM 10125 C C . CYS B 2 399 ? 212.849 177.553 189.402 1.00 56.80 399 CYS B C 1
ATOM 10126 O O . CYS B 2 399 ? 213.227 177.025 190.451 1.00 64.19 399 CYS B O 1
ATOM 10133 N N . ASN B 2 400 ? 213.441 177.317 188.230 1.00 51.53 400 ASN B N 1
ATOM 10134 C CA . ASN B 2 400 ? 214.538 176.363 188.043 1.00 58.05 400 ASN B CA 1
ATOM 10135 C C . ASN B 2 400 ? 214.119 174.917 188.327 1.00 58.62 400 ASN B C 1
ATOM 10136 O O . ASN B 2 400 ? 214.970 174.063 188.592 1.00 55.54 400 ASN B O 1
ATOM 10147 N N . CYS B 2 401 ? 212.822 174.619 188.257 1.00 49.04 401 CYS B N 1
ATOM 10148 C CA . CYS B 2 401 ? 212.326 173.257 188.413 1.00 39.09 401 CYS B CA 1
ATOM 10149 C C . CYS B 2 401 ? 211.043 173.117 187.607 1.00 39.20 401 CYS B C 1
ATOM 10150 O O . CYS B 2 401 ? 210.430 174.109 187.213 1.00 50.84 401 CYS B O 1
ATOM 10157 N N . GLY B 2 402 ? 210.649 171.875 187.348 1.00 27.16 402 GLY B N 1
ATOM 10158 C CA . GLY B 2 402 ? 209.420 171.584 186.633 1.00 32.52 402 GLY B CA 1
ATOM 10159 C C . GLY B 2 402 ? 208.365 171.021 187.566 1.00 32.59 402 GLY B C 1
ATOM 10160 O O . GLY B 2 402 ? 208.680 170.329 188.527 1.00 48.91 402 GLY B O 1
ATOM 10164 N N . HIS B 2 403 ? 207.104 171.320 187.277 1.00 26.21 403 HIS B N 1
ATOM 10165 C CA . HIS B 2 403 ? 206.029 170.901 188.163 1.00 33.33 403 HIS B CA 1
ATOM 10166 C C . HIS B 2 403 ? 205.656 169.446 187.903 1.00 41.91 403 HIS B C 1
ATOM 10167 O O . HIS B 2 403 ? 205.887 168.902 186.821 1.00 48.60 403 HIS B O 1
ATOM 10181 N N . TYR B 2 404 ? 205.068 168.821 188.924 1.00 38.95 404 TYR B N 1
ATOM 10182 C CA . TYR B 2 404 ? 204.847 167.378 188.920 1.00 36.97 404 TYR B CA 1
ATOM 10183 C C . TYR B 2 404 ? 203.810 166.953 187.885 1.00 28.44 404 TYR B C 1
ATOM 10184 O O . TYR B 2 404 ? 203.948 165.895 187.263 1.00 27.86 404 TYR B O 1
ATOM 10202 N N . LEU B 2 405 ? 202.771 167.759 187.676 1.00 24.03 405 LEU B N 1
ATOM 10203 C CA . LEU B 2 405 ? 201.649 167.341 186.838 1.00 30.38 405 LEU B CA 1
ATOM 10204 C C . LEU B 2 405 ? 201.963 167.318 185.342 1.00 40.95 405 LEU B C 1
ATOM 10205 O O . LEU B 2 405 ? 201.047 167.042 184.560 1.00 51.71 405 LEU B O 1
ATOM 10221 N N . TYR B 2 406 ? 203.190 167.579 184.912 1.00 33.03 406 TYR B N 1
ATOM 10222 C CA . TYR B 2 406 ? 203.524 167.672 183.500 1.00 34.84 406 TYR B CA 1
ATOM 10223 C C . TYR B 2 406 ? 204.820 166.931 183.212 1.00 37.38 406 TYR B C 1
ATOM 10224 O O . TYR B 2 406 ? 205.590 166.637 184.131 1.00 47.35 406 TYR B O 1
ATOM 10242 N N . PRO B 2 407 ? 205.094 166.613 181.947 1.00 33.44 407 PRO B N 1
ATOM 10243 C CA . PRO B 2 407 ? 206.370 165.973 181.612 1.00 36.74 407 PRO B CA 1
ATOM 10244 C C . PRO B 2 407 ? 207.541 166.868 181.979 1.00 44.64 407 PRO B C 1
ATOM 10245 O O . PRO B 2 407 ? 207.379 167.989 182.460 1.00 46.73 407 PRO B O 1
ATOM 10256 N N . LEU B 2 408 ? 208.745 166.360 181.738 1.00 51.16 408 LEU B N 1
ATOM 10257 C CA . LEU B 2 408 ? 209.945 167.073 182.156 1.00 45.57 408 LEU B CA 1
ATOM 10258 C C . LEU B 2 408 ? 211.088 166.865 181.165 1.00 56.46 408 LEU B C 1
ATOM 10259 O O . LEU B 2 408 ? 211.468 165.718 180.904 1.00 56.70 408 LEU B O 1
ATOM 10275 N N . PRO B 2 409 ? 211.668 167.925 180.597 1.00 67.19 409 PRO B N 1
ATOM 10276 C CA . PRO B 2 409 ? 212.837 167.730 179.731 1.00 66.94 409 PRO B CA 1
ATOM 10277 C C . PRO B 2 409 ? 214.009 167.180 180.532 1.00 68.00 409 PRO B C 1
ATOM 10278 O O . PRO B 2 409 ? 214.184 167.496 181.710 1.00 69.02 409 PRO B O 1
ATOM 10289 N N . ARG B 2 410 ? 214.827 166.360 179.871 1.00 90.23 410 ARG B N 1
ATOM 10290 C CA . ARG B 2 410 ? 215.689 165.411 180.574 1.00 95.31 410 ARG B CA 1
ATOM 10291 C C . ARG B 2 410 ? 216.666 166.055 181.556 1.00 95.09 410 ARG B C 1
ATOM 10292 O O . ARG B 2 410 ? 217.198 165.350 182.421 1.00 91.44 410 ARG B O 1
ATOM 10313 N N . GLY B 2 411 ? 216.925 167.361 181.457 1.00 88.01 411 GLY B N 1
ATOM 10314 C CA . GLY B 2 411 ? 217.935 167.963 182.314 1.00 88.43 411 GLY B CA 1
ATOM 10315 C C . GLY B 2 411 ? 217.435 168.477 183.650 1.00 86.85 411 GLY B C 1
ATOM 10316 O O . GLY B 2 411 ? 218.248 168.719 184.547 1.00 88.83 411 GLY B O 1
ATOM 10320 N N . GLU B 2 412 ? 216.126 168.641 183.811 1.00 57.46 412 GLU B N 1
ATOM 10321 C CA . GLU B 2 412 ? 215.580 169.347 184.961 1.00 56.82 412 GLU B CA 1
ATOM 10322 C C . GLU B 2 412 ? 215.143 168.382 186.067 1.00 59.24 412 GLU B C 1
ATOM 10323 O O . GLU B 2 412 ? 215.167 167.160 185.912 1.00 59.51 412 GLU B O 1
ATOM 10335 N N . LYS B 2 413 ? 214.740 168.959 187.201 1.00 49.21 413 LYS B N 1
ATOM 10336 C CA . LYS B 2 413 ? 214.238 168.221 188.353 1.00 44.88 413 LYS B CA 1
ATOM 10337 C C . LYS B 2 413 ? 212.806 168.640 188.650 1.00 42.82 413 LYS B C 1
ATOM 10338 O O . LYS B 2 413 ? 212.406 169.772 188.369 1.00 46.19 413 LYS B O 1
ATOM 10357 N N . TYR B 2 414 ? 212.037 167.725 189.235 1.00 33.00 414 TYR B N 1
ATOM 10358 C CA . TYR B 2 414 ? 210.690 168.064 189.674 1.00 34.25 414 TYR B CA 1
ATOM 10359 C C . TYR B 2 414 ? 210.749 168.924 190.930 1.00 44.06 414 TYR B C 1
ATOM 10360 O O . TYR B 2 414 ? 211.580 168.702 191.814 1.00 45.83 414 TYR B O 1
ATOM 10378 N N . CYS B 2 415 ? 209.856 169.907 191.010 1.00 45.89 415 CYS B N 1
ATOM 10379 C CA . CYS B 2 415 ? 209.830 170.809 192.156 1.00 35.96 415 CYS B CA 1
ATOM 10380 C C . CYS B 2 415 ? 209.474 170.052 193.429 1.00 34.44 415 CYS B C 1
ATOM 10381 O O . CYS B 2 415 ? 208.525 169.266 193.452 1.00 39.54 415 CYS B O 1
ATOM 10388 N N . ASN B 2 416 ? 210.235 170.305 194.494 1.00 34.42 416 ASN B N 1
ATOM 10389 C CA . ASN B 2 416 ? 209.969 169.710 195.797 1.00 35.38 416 ASN B CA 1
ATOM 10390 C C . ASN B 2 416 ? 210.601 170.573 196.883 1.00 44.61 416 ASN B C 1
ATOM 10391 O O . ASN B 2 416 ? 211.507 171.368 196.625 1.00 51.80 416 ASN B O 1
ATOM 10402 N N . ASN B 2 417 ? 210.119 170.393 198.116 1.00 46.11 417 ASN B N 1
ATOM 10403 C CA . ASN B 2 417 ? 210.495 171.271 199.221 1.00 36.54 417 ASN B CA 1
ATOM 10404 C C . ASN B 2 417 ? 211.957 171.139 199.637 1.00 46.94 417 ASN B C 1
ATOM 10405 O O . ASN B 2 417 ? 212.493 172.071 200.242 1.00 53.79 417 ASN B O 1
ATOM 10416 N N . ARG B 2 418 ? 212.613 170.011 199.355 1.00 60.02 418 ARG B N 1
ATOM 10417 C CA . ARG B 2 418 ? 214.015 169.867 199.742 1.00 55.40 418 ARG B CA 1
ATOM 10418 C C . ARG B 2 418 ? 214.912 170.715 198.855 1.00 56.12 418 ARG B C 1
ATOM 10419 O O . ARG B 2 418 ? 215.750 171.481 199.346 1.00 61.88 418 ARG B O 1
ATOM 10440 N N . ASP B 2 419 ? 214.756 170.580 197.543 1.00 45.97 419 ASP B N 1
ATOM 10441 C CA . ASP B 2 419 ? 215.642 171.211 196.577 1.00 49.58 419 ASP B CA 1
ATOM 10442 C C . ASP B 2 419 ? 215.244 172.648 196.266 1.00 55.48 419 ASP B C 1
ATOM 10443 O O . ASP B 2 419 ? 216.117 173.494 196.048 1.00 55.97 419 ASP B O 1
ATOM 10452 N N . PHE B 2 420 ? 213.946 172.946 196.249 1.00 51.28 420 PHE B N 1
ATOM 10453 C CA . PHE B 2 420 ? 213.426 174.237 195.796 1.00 50.64 420 PHE B CA 1
ATOM 10454 C C . PHE B 2 420 ? 212.426 174.772 196.817 1.00 51.25 420 PHE B C 1
ATOM 10455 O O . PHE B 2 420 ? 211.210 174.699 196.612 1.00 52.15 420 PHE B O 1
ATOM 10472 N N . PRO B 2 421 ? 212.911 175.334 197.928 1.00 50.21 421 PRO B N 1
ATOM 10473 C CA . PRO B 2 421 ? 211.991 175.741 199.005 1.00 48.80 421 PRO B CA 1
ATOM 10474 C C . PRO B 2 421 ? 210.926 176.741 198.577 1.00 51.58 421 PRO B C 1
ATOM 10475 O O . PRO B 2 421 ? 209.870 176.811 199.217 1.00 56.15 421 PRO B O 1
ATOM 10486 N N . ASP B 2 422 ? 211.165 177.517 197.527 1.00 48.50 422 ASP B N 1
ATOM 10487 C CA . ASP B 2 422 ? 210.247 178.566 197.096 1.00 45.79 422 ASP B CA 1
ATOM 10488 C C . ASP B 2 422 ? 209.246 178.099 196.039 1.00 48.88 422 ASP B C 1
ATOM 10489 O O . ASP B 2 422 ? 208.508 178.931 195.484 1.00 58.37 422 ASP B O 1
ATOM 10498 N N . TRP B 2 423 ? 209.188 176.793 195.757 1.00 29.82 423 TRP B N 1
ATOM 10499 C CA . TRP B 2 423 ? 208.434 176.330 194.597 1.00 29.87 423 TRP B CA 1
ATOM 10500 C C . TRP B 2 423 ? 206.938 176.556 194.750 1.00 35.43 423 TRP B C 1
ATOM 10501 O O . TRP B 2 423 ? 206.256 176.797 193.754 1.00 43.15 423 TRP B O 1
ATOM 10522 N N . ALA B 2 424 ? 206.400 176.481 195.968 1.00 42.92 424 ALA B N 1
ATOM 10523 C CA . ALA B 2 424 ? 204.959 176.659 196.131 1.00 37.47 424 ALA B CA 1
ATOM 10524 C C . ALA B 2 424 ? 204.521 178.045 195.676 1.00 39.85 424 ALA B C 1
ATOM 10525 O O . ALA B 2 424 ? 203.586 178.182 194.878 1.00 50.47 424 ALA B O 1
ATOM 10532 N N . HIS B 2 425 ? 205.198 179.083 196.164 1.00 49.78 425 HIS B N 1
ATOM 10533 C CA . HIS B 2 425 ? 204.900 180.451 195.751 1.00 46.01 425 HIS B CA 1
ATOM 10534 C C . HIS B 2 425 ? 205.148 180.634 194.258 1.00 53.36 425 HIS B C 1
ATOM 10535 O O . HIS B 2 425 ? 204.308 181.195 193.531 1.00 59.56 425 HIS B O 1
ATOM 10549 N N . CYS B 2 426 ? 206.307 180.162 193.785 1.00 59.59 426 CYS B N 1
ATOM 10550 C CA . CYS B 2 426 ? 206.671 180.360 192.385 1.00 53.80 426 CYS B CA 1
ATOM 10551 C C . CYS B 2 426 ? 205.670 179.693 191.445 1.00 51.86 426 CYS B C 1
ATOM 10552 O O . CYS B 2 426 ? 205.414 180.196 190.346 1.00 54.74 426 CYS B O 1
ATOM 10559 N N . TYR B 2 427 ? 205.089 178.563 191.859 1.00 48.32 427 TYR B N 1
ATOM 10560 C CA . TYR B 2 427 ? 204.085 177.885 191.044 1.00 40.75 427 TYR B CA 1
ATOM 10561 C C . TYR B 2 427 ? 202.736 178.576 191.141 1.00 43.23 427 TYR B C 1
ATOM 10562 O O . TYR B 2 427 ? 202.015 178.677 190.144 1.00 53.16 427 TYR B O 1
ATOM 10580 N N . SER B 2 428 ? 202.352 179.018 192.341 1.00 43.47 428 SER B N 1
ATOM 10581 C CA . SER B 2 428 ? 201.055 179.669 192.485 1.00 47.13 428 SER B CA 1
ATOM 10582 C C . SER B 2 428 ? 200.960 180.914 191.616 1.00 56.52 428 SER B C 1
ATOM 10583 O O . SER B 2 428 ? 199.900 181.185 191.033 1.00 61.98 428 SER B O 1
ATOM 10591 N N . ASP B 2 429 ? 202.052 181.676 191.502 1.00 63.15 429 ASP B N 1
ATOM 10592 C CA . ASP B 2 429 ? 202.022 182.844 190.620 1.00 64.78 429 ASP B CA 1
ATOM 10593 C C . ASP B 2 429 ? 201.658 182.450 189.191 1.00 61.81 429 ASP B C 1
ATOM 10594 O O . ASP B 2 429 ? 200.763 183.047 188.583 1.00 62.75 429 ASP B O 1
ATOM 10603 N N . LEU B 2 430 ? 202.340 181.446 188.633 1.00 53.50 430 LEU B N 1
ATOM 10604 C CA . LEU B 2 430 ? 202.060 181.051 187.254 1.00 52.40 430 LEU B CA 1
ATOM 10605 C C . LEU B 2 430 ? 200.673 180.435 187.123 1.00 50.87 430 LEU B C 1
ATOM 10606 O O . LEU B 2 430 ? 200.007 180.608 186.097 1.00 60.52 430 LEU B O 1
ATOM 10622 N N . GLN B 2 431 ? 200.220 179.713 188.146 1.00 38.46 431 GLN B N 1
ATOM 10623 C CA . GLN B 2 431 ? 198.903 179.089 188.081 1.00 43.55 431 GLN B CA 1
ATOM 10624 C C . GLN B 2 431 ? 197.801 180.138 188.027 1.00 51.02 431 GLN B C 1
ATOM 10625 O O . GLN B 2 431 ? 196.815 179.973 187.300 1.00 56.89 431 GLN B O 1
ATOM 10639 N N . MET B 2 432 ? 197.947 181.228 188.784 1.00 65.97 432 MET B N 1
ATOM 10640 C CA . MET B 2 432 ? 196.882 182.224 188.869 1.00 68.35 432 MET B CA 1
ATOM 10641 C C . MET B 2 432 ? 197.055 183.397 187.908 1.00 64.39 432 MET B C 1
ATOM 10642 O O . MET B 2 432 ? 196.128 184.201 187.770 1.00 65.38 432 MET B O 1
ATOM 10656 N N . SER B 2 433 ? 198.199 183.518 187.241 1.00 66.36 433 SER B N 1
ATOM 10657 C CA . SER B 2 433 ? 198.433 184.627 186.317 1.00 65.08 433 SER B CA 1
ATOM 10658 C C . SER B 2 433 ? 197.677 184.392 185.012 1.00 62.41 433 SER B C 1
ATOM 10659 O O . SER B 2 433 ? 197.994 183.463 184.264 1.00 65.79 433 SER B O 1
ATOM 10667 N N . VAL B 2 434 ? 196.681 185.238 184.730 1.00 65.34 434 VAL B N 1
ATOM 10668 C CA . VAL B 2 434 ? 195.956 185.149 183.462 1.00 64.06 434 VAL B CA 1
ATOM 10669 C C . VAL B 2 434 ? 196.825 185.636 182.307 1.00 66.54 434 VAL B C 1
ATOM 10670 O O . VAL B 2 434 ? 196.650 185.201 181.159 1.00 71.78 434 VAL B O 1
ATOM 10683 N N . ALA B 2 435 ? 197.759 186.550 182.579 1.00 65.17 435 ALA B N 1
ATOM 10684 C CA . ALA B 2 435 ? 198.650 187.036 181.531 1.00 62.99 435 ALA B CA 1
ATOM 10685 C C . ALA B 2 435 ? 199.493 185.906 180.951 1.00 62.37 435 ALA B C 1
ATOM 10686 O O . ALA B 2 435 ? 199.794 185.900 179.753 1.00 63.41 435 ALA B O 1
ATOM 10693 N N . GLN B 2 436 ? 199.888 184.943 181.786 1.00 67.63 436 GLN B N 1
ATOM 10694 C CA . GLN B 2 436 ? 200.641 183.791 181.295 1.00 67.45 436 GLN B CA 1
ATOM 10695 C C . GLN B 2 436 ? 199.804 182.965 180.323 1.00 69.39 436 GLN B C 1
ATOM 10696 O O . GLN B 2 436 ? 200.283 182.579 179.246 1.00 73.73 436 GLN B O 1
ATOM 10710 N N . ARG B 2 437 ? 198.543 182.703 180.678 1.00 65.57 437 ARG B N 1
ATOM 10711 C CA . ARG B 2 437 ? 197.655 181.975 179.778 1.00 59.24 437 ARG B CA 1
ATOM 10712 C C . ARG B 2 437 ? 197.504 182.718 178.459 1.00 57.57 437 ARG B C 1
ATOM 10713 O O . ARG B 2 437 ? 197.531 182.108 177.383 1.00 65.97 437 ARG B O 1
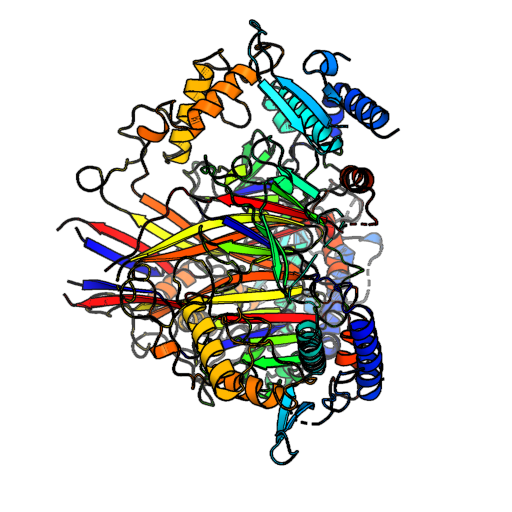ATOM 10734 N N . GLU B 2 438 ? 197.351 184.039 178.529 1.00 63.38 438 GLU B N 1
ATOM 10735 C CA . GLU B 2 438 ? 197.186 184.841 177.322 1.00 64.79 438 GLU B CA 1
ATOM 10736 C C . GLU B 2 438 ? 198.425 184.775 176.430 1.00 68.41 438 GLU B C 1
ATOM 10737 O O . GLU B 2 438 ? 198.320 184.552 175.217 1.00 72.10 438 GLU B O 1
ATOM 10749 N N . THR B 2 439 ? 199.616 184.969 177.011 1.00 75.60 439 THR B N 1
ATOM 10750 C CA . THR B 2 439 ? 200.832 184.973 176.200 1.00 72.25 439 THR B CA 1
ATOM 10751 C C . THR B 2 439 ? 201.182 183.593 175.667 1.00 67.27 439 THR B C 1
ATOM 10752 O O . THR B 2 439 ? 201.966 183.500 174.717 1.00 69.09 439 THR B O 1
ATOM 10763 N N . CYS B 2 440 ? 200.645 182.522 176.251 1.00 64.48 440 CYS B N 1
ATOM 10764 C CA . CYS B 2 440 ? 200.848 181.214 175.632 1.00 64.32 440 CYS B CA 1
ATOM 10765 C C . CYS B 2 440 ? 199.815 180.905 174.551 1.00 64.87 440 CYS B C 1
ATOM 10766 O O . CYS B 2 440 ? 200.154 180.293 173.529 1.00 68.08 440 CYS B O 1
ATOM 10773 N N . ILE B 2 441 ? 198.553 181.290 174.759 1.00 61.36 441 ILE B N 1
ATOM 10774 C CA . ILE B 2 441 ? 197.560 181.106 173.704 1.00 60.23 441 ILE B CA 1
ATOM 10775 C C . ILE B 2 441 ? 197.929 181.938 172.486 1.00 63.67 441 ILE B C 1
ATOM 10776 O O . ILE B 2 441 ? 197.577 181.586 171.355 1.00 66.51 441 ILE B O 1
ATOM 10792 N N . GLY B 2 442 ? 198.641 183.045 172.686 1.00 65.63 442 GLY B N 1
ATOM 10793 C CA . GLY B 2 442 ? 199.202 183.771 171.560 1.00 66.63 442 GLY B CA 1
ATOM 10794 C C . GLY B 2 442 ? 200.422 183.128 170.932 1.00 70.34 442 GLY B C 1
ATOM 10795 O O . GLY B 2 442 ? 200.961 183.674 169.965 1.00 71.29 442 GLY B O 1
ATOM 10799 N N . MET B 2 443 ? 200.868 181.985 171.450 1.00 70.89 443 MET B N 1
ATOM 10800 C CA . MET B 2 443 ? 202.085 181.324 170.997 1.00 66.70 443 MET B CA 1
ATOM 10801 C C . MET B 2 443 ? 201.849 179.929 170.437 1.00 66.60 443 MET B C 1
ATOM 10802 O O . MET B 2 443 ? 202.686 179.441 169.677 1.00 68.78 443 MET B O 1
ATOM 10816 N N . CYS B 2 444 ? 200.742 179.276 170.794 1.00 65.57 444 CYS B N 1
ATOM 10817 C CA . CYS B 2 444 ? 200.401 177.948 170.282 1.00 64.87 444 CYS B CA 1
ATOM 10818 C C . CYS B 2 444 ? 199.323 178.062 169.202 1.00 68.57 444 CYS B C 1
ATOM 10819 O O . CYS B 2 444 ? 198.199 178.488 169.483 1.00 62.97 444 CYS B O 1
ATOM 10826 N N . LYS B 2 445 ? 199.661 177.661 167.974 1.00 77.31 445 LYS B N 1
ATOM 10827 C CA . LYS B 2 445 ? 198.686 177.615 166.887 1.00 74.80 445 LYS B CA 1
ATOM 10828 C C . LYS B 2 445 ? 197.843 176.348 166.982 1.00 74.52 445 LYS B C 1
ATOM 10829 O O . LYS B 2 445 ? 198.360 175.268 167.272 1.00 79.66 445 LYS B O 1
ATOM 10848 N N . GLU B 2 446 ? 196.539 176.469 166.722 1.00 68.48 446 GLU B N 1
ATOM 10849 C CA . GLU B 2 446 ? 195.658 175.315 166.865 1.00 71.55 446 GLU B CA 1
ATOM 10850 C C . GLU B 2 446 ? 195.629 174.484 165.584 1.00 68.78 446 GLU B C 1
ATOM 10851 O O . GLU B 2 446 ? 195.899 174.977 164.487 1.00 67.96 446 GLU B O 1
ATOM 10863 N N . SER B 2 447 ? 195.301 173.203 165.742 1.00 69.69 447 SER B N 1
ATOM 10864 C CA . SER B 2 447 ? 195.380 172.247 164.646 1.00 70.35 447 SER B CA 1
ATOM 10865 C C . SER B 2 447 ? 194.250 172.463 163.644 1.00 78.42 447 SER B C 1
ATOM 10866 O O . SER B 2 447 ? 193.165 172.935 163.989 1.00 79.27 447 SER B O 1
ATOM 10874 N N . CYS B 2 448 ? 194.515 172.101 162.386 1.00 82.25 448 CYS B N 1
ATOM 10875 C CA . CYS B 2 448 ? 193.534 172.284 161.321 1.00 76.53 448 CYS B CA 1
ATOM 10876 C C . CYS B 2 448 ? 192.427 171.235 161.326 1.00 76.22 448 CYS B C 1
ATOM 10877 O O . CYS B 2 448 ? 191.425 171.428 160.632 1.00 81.15 448 CYS B O 1
ATOM 10884 N N . ASN B 2 449 ? 192.568 170.143 162.074 1.00 72.33 449 ASN B N 1
ATOM 10885 C CA . ASN B 2 449 ? 191.587 169.056 162.079 1.00 71.24 449 ASN B CA 1
ATOM 10886 C C . ASN B 2 449 ? 190.911 169.005 163.447 1.00 71.39 449 ASN B C 1
ATOM 10887 O O . ASN B 2 449 ? 191.345 168.293 164.352 1.00 67.60 449 ASN B O 1
ATOM 10897 N N . ASP B 2 450 ? 189.822 169.757 163.588 1.00 74.91 450 ASP B N 1
ATOM 10898 C CA . ASP B 2 450 ? 189.045 169.764 164.822 1.00 71.67 450 ASP B CA 1
ATOM 10899 C C . ASP B 2 450 ? 188.159 168.525 164.906 1.00 75.62 450 ASP B C 1
ATOM 10900 O O . ASP B 2 450 ? 187.025 168.536 164.419 1.00 81.72 450 ASP B O 1
ATOM 10909 N N . THR B 2 451 ? 188.659 167.457 165.526 1.00 66.28 451 THR B N 1
ATOM 10910 C CA . THR B 2 451 ? 187.964 166.173 165.586 1.00 61.76 451 THR B CA 1
ATOM 10911 C C . THR B 2 451 ? 187.412 165.943 166.990 1.00 63.63 451 THR B C 1
ATOM 10912 O O . THR B 2 451 ? 188.130 166.117 167.979 1.00 73.28 451 THR B O 1
ATOM 10923 N N . GLN B 2 452 ? 186.139 165.552 167.072 1.00 55.78 452 GLN B N 1
ATOM 10924 C CA . GLN B 2 452 ? 185.429 165.498 168.344 1.00 58.12 452 GLN B CA 1
ATOM 10925 C C . GLN B 2 452 ? 184.475 164.314 168.367 1.00 60.63 452 GLN B C 1
ATOM 10926 O O . GLN B 2 452 ? 184.035 163.833 167.322 1.00 68.67 452 GLN B O 1
ATOM 10940 N N . TYR B 2 453 ? 184.133 163.873 169.579 1.00 53.30 453 TYR B N 1
ATOM 10941 C CA . TYR B 2 453 ? 183.267 162.717 169.802 1.00 51.36 453 TYR B CA 1
ATOM 10942 C C . TYR B 2 453 ? 182.032 163.159 170.576 1.00 49.63 453 TYR B C 1
ATOM 10943 O O . TYR B 2 453 ? 182.117 163.453 171.772 1.00 43.58 453 TYR B O 1
ATOM 10961 N N . LYS B 2 454 ? 180.885 163.196 169.896 1.00 50.07 454 LYS B N 1
ATOM 10962 C CA . LYS B 2 454 ? 179.640 163.684 170.490 1.00 53.48 454 LYS B CA 1
ATOM 10963 C C . LYS B 2 454 ? 178.894 162.517 171.145 1.00 54.73 454 LYS B C 1
ATOM 10964 O O . LYS B 2 454 ? 178.008 161.884 170.570 1.00 50.36 454 LYS B O 1
ATOM 10983 N N . MET B 2 455 ? 179.273 162.255 172.396 1.00 52.31 455 MET B N 1
ATOM 10984 C CA . MET B 2 455 ? 178.778 161.099 173.137 1.00 45.45 455 MET B CA 1
ATOM 10985 C C . MET B 2 455 ? 177.331 161.270 173.590 1.00 49.86 455 MET B C 1
ATOM 10986 O O . MET B 2 455 ? 176.920 162.354 174.011 1.00 53.70 455 MET B O 1
ATOM 11000 N N . THR B 2 456 ? 176.567 160.178 173.520 1.00 58.52 456 THR B N 1
ATOM 11001 C CA . THR B 2 456 ? 175.249 160.065 174.140 1.00 56.45 456 THR B CA 1
ATOM 11002 C C . THR B 2 456 ? 175.333 159.039 175.266 1.00 59.72 456 THR B C 1
ATOM 11003 O O . THR B 2 456 ? 175.528 157.849 175.002 1.00 67.61 456 THR B O 1
ATOM 11014 N N . ILE B 2 457 ? 175.175 159.487 176.513 1.00 49.53 457 ILE B N 1
ATOM 11015 C CA . ILE B 2 457 ? 175.409 158.642 177.683 1.00 45.18 457 ILE B CA 1
ATOM 11016 C C . ILE B 2 457 ? 174.075 158.187 178.267 1.00 48.96 457 ILE B C 1
ATOM 11017 O O . ILE B 2 457 ? 173.154 158.992 178.444 1.00 52.18 457 ILE B O 1
ATOM 11033 N N . SER B 2 458 ? 173.985 156.893 178.582 1.00 52.98 458 SER B N 1
ATOM 11034 C CA . SER B 2 458 ? 172.786 156.251 179.105 1.00 58.13 458 SER B CA 1
ATOM 11035 C C . SER B 2 458 ? 173.180 155.324 180.249 1.00 60.12 458 SER B C 1
ATOM 11036 O O . SER B 2 458 ? 174.279 154.765 180.246 1.00 61.81 458 SER B O 1
ATOM 11044 N N . MET B 2 459 ? 172.288 155.151 181.231 1.00 58.53 459 MET B N 1
ATOM 11045 C CA . MET B 2 459 ? 172.636 154.416 182.446 1.00 52.69 459 MET B CA 1
ATOM 11046 C C . MET B 2 459 ? 171.487 153.548 182.943 1.00 57.73 459 MET B C 1
ATOM 11047 O O . MET B 2 459 ? 170.319 153.927 182.832 1.00 63.95 459 MET B O 1
ATOM 11061 N N . ALA B 2 460 ? 171.834 152.392 183.515 1.00 49.51 460 ALA B N 1
ATOM 11062 C CA . ALA B 2 460 ? 170.880 151.483 184.142 1.00 54.78 460 ALA B CA 1
ATOM 11063 C C . ALA B 2 460 ? 171.565 150.741 185.283 1.00 57.49 460 ALA B C 1
ATOM 11064 O O . ALA B 2 460 ? 172.775 150.511 185.247 1.00 64.40 460 ALA B O 1
ATOM 11071 N N . ASP B 2 461 ? 170.787 150.357 186.296 1.00 59.42 461 ASP B N 1
ATOM 11072 C CA . ASP B 2 461 ? 171.352 149.654 187.445 1.00 56.38 461 ASP B CA 1
ATOM 11073 C C . ASP B 2 461 ? 171.776 148.247 187.043 1.00 59.56 461 ASP B C 1
ATOM 11074 O O . ASP B 2 461 ? 171.020 147.528 186.386 1.00 65.62 461 ASP B O 1
ATOM 11083 N N . TRP B 2 462 ? 172.984 147.846 187.449 1.00 54.37 462 TRP B N 1
ATOM 11084 C CA . TRP B 2 462 ? 173.540 146.554 187.052 1.00 52.17 462 TRP B CA 1
ATOM 11085 C C . TRP B 2 462 ? 174.476 146.021 188.128 1.00 56.60 462 TRP B C 1
ATOM 11086 O O . TRP B 2 462 ? 175.330 146.776 188.613 1.00 59.04 462 TRP B O 1
ATOM 11107 N N . PRO B 2 463 ? 174.358 144.739 188.522 1.00 56.33 463 PRO B N 1
ATOM 11108 C CA . PRO B 2 463 ? 173.386 143.727 188.089 1.00 58.46 463 PRO B CA 1
ATOM 11109 C C . PRO B 2 463 ? 172.048 143.856 188.795 1.00 57.58 463 PRO B C 1
ATOM 11110 O O . PRO B 2 463 ? 171.965 144.394 189.892 1.00 60.99 463 PRO B O 1
ATOM 11121 N N . SER B 2 464 ? 170.981 143.357 188.180 1.00 65.22 464 SER B N 1
ATOM 11122 C CA . SER B 2 464 ? 169.673 143.376 188.816 1.00 69.47 464 SER B CA 1
ATOM 11123 C C . SER B 2 464 ? 169.654 142.458 190.034 1.00 72.19 464 SER B C 1
ATOM 11124 O O . SER B 2 464 ? 170.456 141.530 190.155 1.00 76.80 464 SER B O 1
ATOM 11132 N N . GLU B 2 465 ? 168.712 142.727 190.941 1.00 80.25 465 GLU B N 1
ATOM 11133 C CA . GLU B 2 465 ? 168.650 142.011 192.213 1.00 78.52 465 GLU B CA 1
ATOM 11134 C C . GLU B 2 465 ? 168.659 140.496 192.024 1.00 81.47 465 GLU B C 1
ATOM 11135 O O . GLU B 2 465 ? 169.291 139.771 192.800 1.00 82.18 465 GLU B O 1
ATOM 11147 N N . ALA B 2 466 ? 167.963 139.997 191.001 1.00 81.44 466 ALA B N 1
ATOM 11148 C CA . ALA B 2 466 ? 167.837 138.555 190.813 1.00 80.91 466 ALA B CA 1
ATOM 11149 C C . ALA B 2 466 ? 169.131 137.890 190.346 1.00 80.71 466 ALA B C 1
ATOM 11150 O O . ALA B 2 466 ? 169.255 136.666 190.463 1.00 81.94 466 ALA B O 1
ATOM 11157 N N . SER B 2 467 ? 170.097 138.654 189.829 1.00 71.56 467 SER B N 1
ATOM 11158 C CA . SER B 2 467 ? 171.301 138.092 189.222 1.00 65.61 467 SER B CA 1
ATOM 11159 C C . SER B 2 467 ? 172.579 138.383 189.997 1.00 64.87 467 SER B C 1
ATOM 11160 O O . SER B 2 467 ? 173.625 137.802 189.676 1.00 70.83 467 SER B O 1
ATOM 11168 N N . GLU B 2 468 ? 172.524 139.266 190.992 1.00 71.50 468 GLU B N 1
ATOM 11169 C CA . GLU B 2 468 ? 173.718 139.639 191.744 1.00 71.68 468 GLU B CA 1
ATOM 11170 C C . GLU B 2 468 ? 174.419 138.409 192.315 1.00 71.53 468 GLU B C 1
ATOM 11171 O O . GLU B 2 468 ? 175.641 138.243 192.171 1.00 74.74 468 GLU B O 1
ATOM 11183 N N . ASP B 2 469 ? 173.640 137.557 192.949 1.00 82.57 469 ASP B N 1
ATOM 11184 C CA . ASP B 2 469 ? 174.210 136.412 193.627 1.00 85.46 469 ASP B CA 1
ATOM 11185 C C . ASP B 2 469 ? 174.887 135.382 192.761 1.00 85.03 469 ASP B C 1
ATOM 11186 O O . ASP B 2 469 ? 175.496 134.473 193.312 1.00 85.03 469 ASP B O 1
ATOM 11195 N N . TRP B 2 470 ? 174.814 135.494 191.439 1.00 71.02 470 TRP B N 1
ATOM 11196 C CA . TRP B 2 470 ? 175.590 134.561 190.628 1.00 68.45 470 TRP B CA 1
ATOM 11197 C C . TRP B 2 470 ? 176.620 135.327 189.810 1.00 70.99 470 TRP B C 1
ATOM 11198 O O . TRP B 2 470 ? 177.718 134.815 189.566 1.00 76.87 470 TRP B O 1
ATOM 11219 N N . ILE B 2 471 ? 176.315 136.568 189.422 1.00 61.41 471 ILE B N 1
ATOM 11220 C CA . ILE B 2 471 ? 177.309 137.353 188.692 1.00 54.25 471 ILE B CA 1
ATOM 11221 C C . ILE B 2 471 ? 178.535 137.594 189.561 1.00 61.30 471 ILE B C 1
ATOM 11222 O O . ILE B 2 471 ? 179.674 137.415 189.111 1.00 75.62 471 ILE B O 1
ATOM 11238 N N . PHE B 2 472 ? 178.336 138.000 190.817 1.00 65.00 472 PHE B N 1
ATOM 11239 C CA . PHE B 2 472 ? 179.513 138.275 191.633 1.00 66.28 472 PHE B CA 1
ATOM 11240 C C . PHE B 2 472 ? 180.227 137.004 192.075 1.00 66.58 472 PHE B C 1
ATOM 11241 O O . PHE B 2 472 ? 181.445 137.040 192.257 1.00 69.43 472 PHE B O 1
ATOM 11258 N N . HIS B 2 473 ? 179.533 135.870 192.179 1.00 70.53 473 HIS B N 1
ATOM 11259 C CA . HIS B 2 473 ? 180.242 134.616 192.424 1.00 67.15 473 HIS B CA 1
ATOM 11260 C C . HIS B 2 473 ? 181.126 134.253 191.236 1.00 72.39 473 HIS B C 1
ATOM 11261 O O . HIS B 2 473 ? 182.294 133.890 191.410 1.00 82.03 473 HIS B O 1
ATOM 11275 N N . VAL B 2 474 ? 180.592 134.360 190.018 1.00 70.06 474 VAL B N 1
ATOM 11276 C CA . VAL B 2 474 ? 181.381 134.060 188.822 1.00 69.31 474 VAL B CA 1
ATOM 11277 C C . VAL B 2 474 ? 182.608 134.973 188.747 1.00 72.56 474 VAL B C 1
ATOM 11278 O O . VAL B 2 474 ? 183.753 134.511 188.575 1.00 79.31 474 VAL B O 1
ATOM 11291 N N . LEU B 2 475 ? 182.390 136.285 188.883 1.00 63.95 475 LEU B N 1
ATOM 11292 C CA . LEU B 2 475 ? 183.503 137.224 188.779 1.00 59.19 475 LEU B CA 1
ATOM 11293 C C . LEU B 2 475 ? 184.525 137.004 189.889 1.00 62.32 475 LEU B C 1
ATOM 11294 O O . LEU B 2 475 ? 185.733 137.085 189.646 1.00 70.36 475 LEU B O 1
ATOM 11310 N N . SER B 2 476 ? 184.074 136.718 191.112 1.00 66.84 476 SER B N 1
ATOM 11311 C CA . SER B 2 476 ? 185.017 136.426 192.184 1.00 66.42 476 SER B CA 1
ATOM 11312 C C . SER B 2 476 ? 185.823 135.174 191.877 1.00 69.32 476 SER B C 1
ATOM 11313 O O . SER B 2 476 ? 187.020 135.107 192.176 1.00 71.82 476 SER B O 1
ATOM 11321 N N . GLN B 2 477 ? 185.185 134.170 191.277 1.00 82.83 477 GLN B N 1
ATOM 11322 C CA . GLN B 2 477 ? 185.831 132.884 191.059 1.00 82.14 477 GLN B CA 1
ATOM 11323 C C . GLN B 2 477 ? 186.786 132.888 189.874 1.00 79.67 477 GLN B C 1
ATOM 11324 O O . GLN B 2 477 ? 187.539 131.921 189.718 1.00 84.61 477 GLN B O 1
ATOM 11338 N N . GLU B 2 478 ? 186.778 133.930 189.031 1.00 77.20 478 GLU B N 1
ATOM 11339 C CA . GLU B 2 478 ? 187.742 133.932 187.926 1.00 80.48 478 GLU B CA 1
ATOM 11340 C C . GLU B 2 478 ? 188.553 135.231 187.816 1.00 81.59 478 GLU B C 1
ATOM 11341 O O . GLU B 2 478 ? 188.719 135.764 186.713 1.00 78.37 478 GLU B O 1
ATOM 11353 N N . ARG B 2 479 ? 189.112 135.730 188.927 1.00 86.47 479 ARG B N 1
ATOM 11354 C CA . ARG B 2 479 ? 190.015 136.885 188.874 1.00 86.40 479 ARG B CA 1
ATOM 11355 C C . ARG B 2 479 ? 191.433 136.521 188.432 1.00 91.83 479 ARG B C 1
ATOM 11356 O O . ARG B 2 479 ? 192.265 137.423 188.284 1.00 88.43 479 ARG B O 1
ATOM 11377 N N . ASP B 2 480 ? 191.723 135.236 188.227 1.00 113.14 480 ASP B N 1
ATOM 11378 C CA . ASP B 2 480 ? 193.054 134.709 187.901 1.00 114.39 480 ASP B CA 1
ATOM 11379 C C . ASP B 2 480 ? 194.166 135.297 188.775 1.00 116.86 480 ASP B C 1
ATOM 11380 O O . ASP B 2 480 ? 195.299 135.465 188.311 1.00 117.12 480 ASP B O 1
ATOM 11389 N N . GLN B 2 481 ? 193.873 135.579 190.047 1.00 131.77 481 GLN B N 1
ATOM 11390 C CA . GLN B 2 481 ? 194.878 135.920 191.050 1.00 134.41 481 GLN B CA 1
ATOM 11391 C C . GLN B 2 481 ? 194.525 135.213 192.353 1.00 134.73 481 GLN B C 1
ATOM 11392 O O . GLN B 2 481 ? 193.346 135.057 192.683 1.00 132.54 481 GLN B O 1
ATOM 11406 N N . SER B 2 482 ? 195.553 134.780 193.090 1.00 144.46 482 SER B N 1
ATOM 11407 C CA . SER B 2 482 ? 195.388 133.919 194.258 1.00 143.41 482 SER B CA 1
ATOM 11408 C C . SER B 2 482 ? 195.155 134.691 195.564 1.00 142.43 482 SER B C 1
ATOM 11409 O O . SER B 2 482 ? 195.405 134.130 196.639 1.00 141.90 482 SER B O 1
ATOM 11417 N N . THR B 2 483 ? 194.680 135.936 195.515 1.00 137.19 483 THR B N 1
ATOM 11418 C CA . THR B 2 483 ? 194.506 136.738 196.721 1.00 138.15 483 THR B CA 1
ATOM 11419 C C . THR B 2 483 ? 193.277 137.630 196.590 1.00 137.81 483 THR B C 1
ATOM 11420 O O . THR B 2 483 ? 192.768 137.871 195.493 1.00 136.00 483 THR B O 1
ATOM 11431 N N . ASN B 2 484 ? 192.814 138.124 197.741 1.00 124.42 484 ASN B N 1
ATOM 11432 C CA . ASN B 2 484 ? 191.683 139.051 197.836 1.00 120.85 484 ASN B CA 1
ATOM 11433 C C . ASN B 2 484 ? 190.434 138.462 197.172 1.00 119.62 484 ASN B C 1
ATOM 11434 O O . ASN B 2 484 ? 189.912 138.971 196.178 1.00 118.58 484 ASN B O 1
ATOM 11445 N N . ILE B 2 485 ? 189.958 137.368 197.770 1.00 111.51 485 ILE B N 1
ATOM 11446 C CA . ILE B 2 485 ? 188.790 136.652 197.259 1.00 111.95 485 ILE B CA 1
ATOM 11447 C C . ILE B 2 485 ? 187.556 137.549 197.267 1.00 109.16 485 ILE B C 1
ATOM 11448 O O . ILE B 2 485 ? 186.701 137.460 196.377 1.00 107.63 485 ILE B O 1
ATOM 11464 N N . THR B 2 486 ? 187.442 138.424 198.266 1.00 105.80 486 THR B N 1
ATOM 11465 C CA . THR B 2 486 ? 186.238 139.229 198.449 1.00 104.27 486 THR B CA 1
ATOM 11466 C C . THR B 2 486 ? 186.140 140.361 197.431 1.00 101.33 486 THR B C 1
ATOM 11467 O O . THR B 2 486 ? 186.483 141.510 197.728 1.00 99.53 486 THR B O 1
ATOM 11478 N N . LEU B 2 487 ? 185.665 140.039 196.231 1.00 71.98 487 LEU B N 1
ATOM 11479 C CA . LEU B 2 487 ? 185.352 141.049 195.227 1.00 67.98 487 LEU B CA 1
ATOM 11480 C C . LEU B 2 487 ? 184.252 141.972 195.741 1.00 73.87 487 LEU B C 1
ATOM 11481 O O . LEU B 2 487 ? 183.141 141.523 196.033 1.00 73.77 487 LEU B O 1
ATOM 11497 N N . SER B 2 488 ? 184.562 143.264 195.853 1.00 83.03 488 SER B N 1
ATOM 11498 C CA . SER B 2 488 ? 183.641 144.216 196.468 1.00 81.46 488 SER B CA 1
ATOM 11499 C C . SER B 2 488 ? 182.401 144.396 195.596 1.00 77.44 488 SER B C 1
ATOM 11500 O O . SER B 2 488 ? 182.509 144.653 194.393 1.00 76.90 488 SER B O 1
ATOM 11508 N N . ARG B 2 489 ? 181.220 144.268 196.208 1.00 69.06 489 ARG B N 1
ATOM 11509 C CA . ARG B 2 489 ? 179.975 144.287 195.445 1.00 68.51 489 ARG B CA 1
ATOM 11510 C C . ARG B 2 489 ? 179.581 145.694 195.002 1.00 66.82 489 ARG B C 1
ATOM 11511 O O . ARG B 2 489 ? 178.845 145.843 194.021 1.00 69.94 489 ARG B O 1
ATOM 11532 N N . LYS B 2 490 ? 180.039 146.730 195.701 1.00 59.14 490 LYS B N 1
ATOM 11533 C CA . LYS B 2 490 ? 179.655 148.101 195.381 1.00 62.35 490 LYS B CA 1
ATOM 11534 C C . LYS B 2 490 ? 180.721 148.859 194.597 1.00 64.65 490 LYS B C 1
ATOM 11535 O O . LYS B 2 490 ? 180.613 150.081 194.462 1.00 59.90 490 LYS B O 1
ATOM 11554 N N . GLY B 2 491 ? 181.729 148.172 194.064 1.00 61.15 491 GLY B N 1
ATOM 11555 C CA . GLY B 2 491 ? 182.790 148.823 193.318 1.00 49.41 491 GLY B CA 1
ATOM 11556 C C . GLY B 2 491 ? 182.802 148.559 191.823 1.00 42.21 491 GLY B C 1
ATOM 11557 O O . GLY B 2 491 ? 183.601 149.161 191.104 1.00 42.67 491 GLY B O 1
ATOM 11561 N N . ILE B 2 492 ? 181.931 147.680 191.335 1.00 45.22 492 ILE B N 1
ATOM 11562 C CA . ILE B 2 492 ? 181.993 147.218 189.949 1.00 45.62 492 ILE B CA 1
ATOM 11563 C C . ILE B 2 492 ? 181.269 148.184 189.017 1.00 45.05 492 ILE B C 1
ATOM 11564 O O . ILE B 2 492 ? 180.206 148.720 189.347 1.00 49.37 492 ILE B O 1
ATOM 11580 N N . VAL B 2 493 ? 181.857 148.399 187.834 1.00 39.79 493 VAL B N 1
ATOM 11581 C CA . VAL B 2 493 ? 181.305 149.211 186.752 1.00 35.82 493 VAL B CA 1
ATOM 11582 C C . VAL B 2 493 ? 181.122 148.306 185.540 1.00 37.34 493 VAL B C 1
ATOM 11583 O O . VAL B 2 493 ? 181.815 147.295 185.403 1.00 57.31 493 VAL B O 1
ATOM 11596 N N . LYS B 2 494 ? 180.196 148.667 184.653 1.00 19.36 494 LYS B N 1
ATOM 11597 C CA . LYS B 2 494 ? 180.101 148.049 183.334 1.00 22.39 494 LYS B CA 1
ATOM 11598 C C . LYS B 2 494 ? 179.932 149.137 182.284 1.00 37.87 494 LYS B C 1
ATOM 11599 O O . LYS B 2 494 ? 179.101 150.032 182.448 1.00 58.24 494 LYS B O 1
ATOM 11618 N N . LEU B 2 495 ? 180.716 149.060 181.209 1.00 22.60 495 LEU B N 1
ATOM 11619 C CA . LEU B 2 495 ? 180.662 150.030 180.123 1.00 21.70 495 LEU B CA 1
ATOM 11620 C C . LEU B 2 495 ? 180.299 149.342 178.817 1.00 41.02 495 LEU B C 1
ATOM 11621 O O . LEU B 2 495 ? 180.773 148.239 178.533 1.00 49.63 495 LEU B O 1
ATOM 11637 N N . ASN B 2 496 ? 179.467 150.005 178.019 1.00 40.06 496 ASN B N 1
ATOM 11638 C CA . ASN B 2 496 ? 179.286 149.680 176.610 1.00 31.86 496 ASN B CA 1
ATOM 11639 C C . ASN B 2 496 ? 179.566 150.944 175.814 1.00 40.49 496 ASN B C 1
ATOM 11640 O O . ASN B 2 496 ? 178.906 151.966 176.021 1.00 57.02 496 ASN B O 1
ATOM 11651 N N . ILE B 2 497 ? 180.539 150.882 174.914 1.00 27.89 497 ILE B N 1
ATOM 11652 C CA . ILE B 2 497 ? 180.891 152.004 174.054 1.00 38.45 497 ILE B CA 1
ATOM 11653 C C . ILE B 2 497 ? 180.701 151.550 172.614 1.00 42.90 497 ILE B C 1
ATOM 11654 O O . ILE B 2 497 ? 181.265 150.530 172.204 1.00 54.04 497 ILE B O 1
ATOM 11670 N N . TYR B 2 498 ? 179.894 152.289 171.853 1.00 44.00 498 TYR B N 1
ATOM 11671 C CA . TYR B 2 498 ? 179.459 151.819 170.546 1.00 35.77 498 TYR B CA 1
ATOM 11672 C C . TYR B 2 498 ? 179.252 152.992 169.598 1.00 48.44 498 TYR B C 1
ATOM 11673 O O . TYR B 2 498 ? 178.976 154.113 170.031 1.00 61.05 498 TYR B O 1
ATOM 11691 N N . PHE B 2 499 ? 179.386 152.724 168.299 1.00 54.75 499 PHE B N 1
ATOM 11692 C CA . PHE B 2 499 ? 1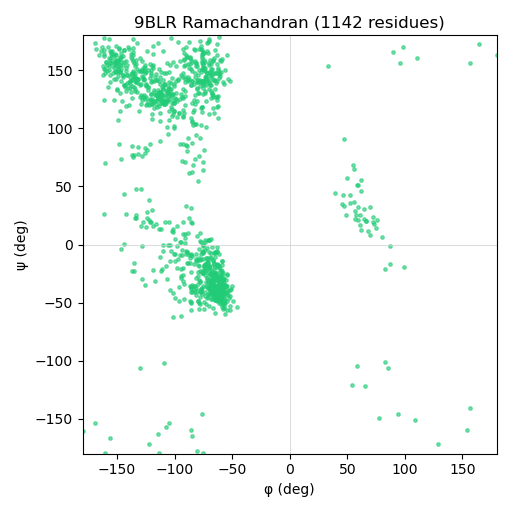79.087 153.733 167.289 1.00 46.51 499 PHE B CA 1
ATOM 11693 C C . PHE B 2 499 ? 177.579 153.923 167.177 1.00 48.77 499 PHE B C 1
ATOM 11694 O O . PHE B 2 499 ? 176.827 152.953 167.068 1.00 58.34 499 PHE B O 1
ATOM 11711 N N . GLN B 2 500 ? 177.142 155.178 167.191 1.00 58.54 500 GLN B N 1
ATOM 11712 C CA . GLN B 2 500 ? 175.726 155.509 167.145 1.00 63.70 500 GLN B CA 1
ATOM 11713 C C . GLN B 2 500 ? 175.171 155.290 165.734 1.00 70.74 500 GLN B C 1
ATOM 11714 O O . GLN B 2 500 ? 175.919 155.150 164.764 1.00 75.00 500 GLN B O 1
ATOM 11728 N N . GLU B 2 501 ? 173.835 155.245 165.629 1.00 83.46 501 GLU B N 1
ATOM 11729 C CA . GLU B 2 501 ? 173.185 154.949 164.350 1.00 80.17 501 GLU B CA 1
ATOM 11730 C C . GLU B 2 501 ? 173.812 155.744 163.208 1.00 81.17 501 GLU B C 1
ATOM 11731 O O . GLU B 2 501 ? 174.205 155.176 162.184 1.00 83.40 501 GLU B O 1
ATOM 11743 N N . PHE B 2 502 ? 173.894 157.064 163.359 1.00 81.72 502 PHE B N 1
ATOM 11744 C CA . PHE B 2 502 ? 174.780 157.898 162.555 1.00 82.25 502 PHE B CA 1
ATOM 11745 C C . PHE B 2 502 ? 176.084 158.035 163.330 1.00 82.23 502 PHE B C 1
ATOM 11746 O O . PHE B 2 502 ? 176.093 158.620 164.418 1.00 80.57 502 PHE B O 1
ATOM 11763 N N . ASN B 2 503 ? 177.181 157.512 162.782 1.00 68.92 503 ASN B N 1
ATOM 11764 C CA . ASN B 2 503 ? 178.459 157.568 163.477 1.00 59.59 503 ASN B CA 1
ATOM 11765 C C . ASN B 2 503 ? 179.466 158.506 162.836 1.00 56.70 503 ASN B C 1
ATOM 11766 O O . ASN B 2 503 ? 180.578 158.626 163.354 1.00 68.38 503 ASN B O 1
ATOM 11777 N N . TYR B 2 504 ? 179.120 159.172 161.738 1.00 66.32 504 TYR B N 1
ATOM 11778 C CA . TYR B 2 504 ? 180.072 159.986 160.992 1.00 69.55 504 TYR B CA 1
ATOM 11779 C C . TYR B 2 504 ? 179.438 161.306 160.588 1.00 69.68 504 TYR B C 1
ATOM 11780 O O . TYR B 2 504 ? 178.370 161.322 159.970 1.00 82.49 504 TYR B O 1
ATOM 11798 N N . ARG B 2 505 ? 180.095 162.407 160.941 1.00 59.77 505 ARG B N 1
ATOM 11799 C CA . ARG B 2 505 ? 179.725 163.740 160.486 1.00 61.68 505 ARG B CA 1
ATOM 11800 C C . ARG B 2 505 ? 181.006 164.513 160.228 1.00 67.72 505 ARG B C 1
ATOM 11801 O O . ARG B 2 505 ? 181.914 164.500 161.062 1.00 77.45 505 ARG B O 1
ATOM 11822 N N . THR B 2 506 ? 181.093 165.175 159.078 1.00 67.87 506 THR B N 1
ATOM 11823 C CA . THR B 2 506 ? 182.310 165.894 158.730 1.00 66.84 506 THR B CA 1
ATOM 11824 C C . THR B 2 506 ? 181.990 167.178 157.983 1.00 71.58 506 THR B C 1
ATOM 11825 O O . THR B 2 506 ? 181.131 167.202 157.100 1.00 84.22 506 THR B O 1
ATOM 11836 N N . ILE B 2 507 ? 182.695 168.242 158.356 1.00 68.03 507 ILE B N 1
ATOM 11837 C CA . ILE B 2 507 ? 182.672 169.525 157.663 1.00 67.90 507 ILE B CA 1
ATOM 11838 C C . ILE B 2 507 ? 184.061 169.736 157.082 1.00 71.41 507 ILE B C 1
ATOM 11839 O O . ILE B 2 507 ? 185.061 169.535 157.779 1.00 80.38 507 ILE B O 1
ATOM 11855 N N . GLU B 2 508 ? 184.133 170.130 155.817 1.00 76.21 508 GLU B N 1
ATOM 11856 C CA . GLU B 2 508 ? 185.419 170.274 155.150 1.00 80.62 508 GLU B CA 1
ATOM 11857 C C . GLU B 2 508 ? 185.436 171.543 154.316 1.00 85.07 508 GLU B C 1
ATOM 11858 O O . GLU B 2 508 ? 184.506 171.799 153.546 1.00 88.35 508 GLU B O 1
ATOM 11870 N N . GLU B 2 509 ? 186.491 172.335 154.479 1.00 90.54 509 GLU B N 1
ATOM 11871 C CA . GLU B 2 509 ? 186.706 173.488 153.620 1.00 89.22 509 GLU B CA 1
ATOM 11872 C C . GLU B 2 509 ? 187.247 173.039 152.268 1.00 89.18 509 GLU B C 1
ATOM 11873 O O . GLU B 2 509 ? 188.084 172.137 152.186 1.00 87.99 509 GLU B O 1
ATOM 11885 N N . SER B 2 510 ? 186.762 173.674 151.203 1.00 97.96 510 SER B N 1
ATOM 11886 C CA . SER B 2 510 ? 187.187 173.358 149.847 1.00 100.19 510 SER B CA 1
ATOM 11887 C C . SER B 2 510 ? 187.367 174.648 149.058 1.00 101.47 510 SER B C 1
ATOM 11888 O O . SER B 2 510 ? 186.577 175.585 149.201 1.00 101.14 510 SER B O 1
ATOM 11896 N N . ALA B 2 511 ? 188.409 174.693 148.227 1.00 105.03 511 ALA B N 1
ATOM 11897 C CA . ALA B 2 511 ? 188.684 175.883 147.429 1.00 106.45 511 ALA B CA 1
ATOM 11898 C C . ALA B 2 511 ? 187.678 176.007 146.289 1.00 109.14 511 ALA B C 1
ATOM 11899 O O . ALA B 2 511 ? 187.452 175.052 145.540 1.00 109.87 511 ALA B O 1
ATOM 11906 N N . ALA B 2 512 ? 187.082 177.189 146.152 1.00 111.31 512 ALA B N 1
ATOM 11907 C CA . ALA B 2 512 ? 186.071 177.427 145.124 1.00 109.43 512 ALA B CA 1
ATOM 11908 C C . ALA B 2 512 ? 186.691 177.430 143.729 1.00 109.26 512 ALA B C 1
ATOM 11909 O O . ALA B 2 512 ? 187.315 178.407 143.315 1.00 107.91 512 ALA B O 1
ATOM 11916 N N . VAL C 3 81 ? 172.986 183.405 148.484 1.00 116.08 81 VAL C N 1
ATOM 11917 C CA . VAL C 3 81 ? 173.620 183.526 149.791 1.00 117.55 81 VAL C CA 1
ATOM 11918 C C . VAL C 3 81 ? 174.555 182.344 150.016 1.00 118.69 81 VAL C C 1
ATOM 11919 O O . VAL C 3 81 ? 174.527 181.372 149.263 1.00 120.49 81 VAL C O 1
ATOM 11932 N N . SER C 3 82 ? 175.380 182.429 151.057 1.00 110.06 82 SER C N 1
ATOM 11933 C CA . SER C 3 82 ? 176.394 181.419 151.324 1.00 109.31 82 SER C CA 1
ATOM 11934 C C . SER C 3 82 ? 176.590 181.273 152.826 1.00 107.02 82 SER C C 1
ATOM 11935 O O . SER C 3 82 ? 176.177 182.128 153.612 1.00 107.61 82 SER C O 1
ATOM 11943 N N . VAL C 3 83 ? 177.238 180.176 153.216 1.00 89.68 83 VAL C N 1
ATOM 11944 C CA . VAL C 3 83 ? 177.506 179.865 154.616 1.00 86.77 83 VAL C CA 1
ATOM 11945 C C . VAL C 3 83 ? 178.987 179.555 154.783 1.00 86.82 83 VAL C C 1
ATOM 11946 O O . VAL C 3 83 ? 179.614 178.974 153.891 1.00 86.49 83 VAL C O 1
ATOM 11959 N N . SER C 3 84 ? 179.543 179.948 155.927 1.00 87.70 84 SER C N 1
ATOM 11960 C CA . SER C 3 84 ? 180.932 179.671 156.264 1.00 87.94 84 SER C CA 1
ATOM 11961 C C . SER C 3 84 ? 181.037 179.457 157.766 1.00 88.68 84 SER C C 1
ATOM 11962 O O . SER C 3 84 ? 180.257 180.016 158.540 1.00 93.60 84 SER C O 1
ATOM 11970 N N . ILE C 3 85 ? 182.011 178.648 158.175 1.00 80.11 85 ILE C N 1
ATOM 11971 C CA . ILE C 3 85 ? 182.139 178.197 159.558 1.00 77.78 85 ILE C CA 1
ATOM 11972 C C . ILE C 3 85 ? 183.544 178.527 160.043 1.00 76.56 85 ILE C C 1
ATOM 11973 O O . ILE C 3 85 ? 184.532 178.116 159.423 1.00 80.42 85 ILE C O 1
ATOM 11989 N N . LYS C 3 86 ? 183.630 179.258 161.154 1.00 81.93 86 LYS C N 1
ATOM 11990 C CA . LYS C 3 86 ? 184.894 179.710 161.723 1.00 84.30 86 LYS C CA 1
ATOM 11991 C C . LYS C 3 86 ? 185.048 179.176 163.141 1.00 81.26 86 LYS C C 1
ATOM 11992 O O . LYS C 3 86 ? 184.061 179.012 163.862 1.00 82.22 86 LYS C O 1
ATOM 12011 N N . VAL C 3 87 ? 186.290 178.907 163.539 1.00 77.24 87 VAL C N 1
ATOM 12012 C CA . VAL C 3 87 ? 186.605 178.394 164.867 1.00 78.14 87 VAL C CA 1
ATOM 12013 C C . VAL C 3 87 ? 187.658 179.298 165.494 1.00 81.50 87 VAL C C 1
ATOM 12014 O O . VAL C 3 87 ? 188.695 179.572 164.880 1.00 82.13 87 VAL C O 1
ATOM 12027 N N . HIS C 3 88 ? 187.389 179.758 166.713 1.00 74.96 88 HIS C N 1
ATOM 12028 C CA . HIS C 3 88 ? 188.307 180.597 167.474 1.00 70.82 88 HIS C CA 1
ATOM 12029 C C . HIS C 3 88 ? 188.766 179.829 168.706 1.00 75.72 88 HIS C C 1
ATOM 12030 O O . HIS C 3 88 ? 187.935 179.310 169.458 1.00 79.23 88 HIS C O 1
ATOM 12044 N N . PHE C 3 89 ? 190.077 179.767 168.919 1.00 69.67 89 PHE C N 1
ATOM 12045 C CA . PHE C 3 89 ? 190.647 179.308 170.185 1.00 66.00 89 PHE C CA 1
ATOM 12046 C C . PHE C 3 89 ? 191.046 180.569 170.942 1.00 64.33 89 PHE C C 1
ATOM 12047 O O . PHE C 3 89 ? 192.087 181.168 170.667 1.00 62.17 89 PHE C O 1
ATOM 12064 N N . ARG C 3 90 ? 190.206 180.975 171.893 1.00 65.03 90 ARG C N 1
ATOM 12065 C CA . ARG C 3 90 ? 190.259 182.322 172.438 1.00 64.66 90 ARG C CA 1
ATOM 12066 C C . ARG C 3 90 ? 189.663 182.321 173.838 1.00 63.43 90 ARG C C 1
ATOM 12067 O O . ARG C 3 90 ? 188.978 181.378 174.239 1.00 70.47 90 ARG C O 1
ATOM 12088 N N . LYS C 3 91 ? 189.934 183.390 174.582 1.00 54.54 91 LYS C N 1
ATOM 12089 C CA . LYS C 3 91 ? 189.331 183.561 175.899 1.00 53.92 91 LYS C CA 1
ATOM 12090 C C . LYS C 3 91 ? 187.828 183.791 175.759 1.00 61.02 91 LYS C C 1
ATOM 12091 O O . LYS C 3 91 ? 187.389 184.634 174.974 1.00 63.99 91 LYS C O 1
ATOM 12110 N N . LEU C 3 92 ? 187.038 183.041 176.526 1.00 61.21 92 LEU C N 1
ATOM 12111 C CA . LEU C 3 92 ? 185.592 182.976 176.356 1.00 57.20 92 LEU C CA 1
ATOM 12112 C C . LEU C 3 92 ? 184.853 183.730 177.455 1.00 60.42 92 LEU C C 1
ATOM 12113 O O . LEU C 3 92 ? 185.365 183.911 178.562 1.00 64.35 92 LEU C O 1
ATOM 12129 N N . ASP C 3 93 ? 183.628 184.151 177.141 1.00 63.72 93 ASP C N 1
ATOM 12130 C CA . ASP C 3 93 ? 182.698 184.623 178.160 1.00 64.52 93 ASP C CA 1
ATOM 12131 C C . ASP C 3 93 ? 181.936 183.441 178.749 1.00 59.92 93 ASP C C 1
ATOM 12132 O O . ASP C 3 93 ? 181.496 182.546 178.025 1.00 57.86 93 ASP C O 1
ATOM 12141 N N . PHE C 3 94 ? 181.775 183.445 180.066 1.00 54.92 94 PHE C N 1
ATOM 12142 C CA . PHE C 3 94 ? 181.099 182.365 180.769 1.00 50.08 94 PHE C CA 1
ATOM 12143 C C . PHE C 3 94 ? 179.588 182.623 180.806 1.00 49.14 94 PHE C C 1
ATOM 12144 O O . PHE C 3 94 ? 179.156 183.769 180.944 1.00 51.14 94 PHE C O 1
ATOM 12161 N N . PRO C 3 95 ? 178.760 181.586 180.671 1.00 43.89 95 PRO C N 1
ATOM 12162 C CA . PRO C 3 95 ? 177.307 181.800 180.660 1.00 43.15 95 PRO C CA 1
ATOM 12163 C C . PRO C 3 95 ? 176.786 182.215 182.025 1.00 46.57 95 PRO C C 1
ATOM 12164 O O . PRO C 3 95 ? 177.514 182.268 183.016 1.00 61.94 95 PRO C O 1
ATOM 12175 N N . ALA C 3 96 ? 175.491 182.519 182.062 1.00 36.78 96 ALA C N 1
ATOM 12176 C CA . ALA C 3 96 ? 174.783 182.690 183.323 1.00 36.91 96 ALA C CA 1
ATOM 12177 C C . ALA C 3 96 ? 174.138 181.368 183.709 1.00 43.52 96 ALA C C 1
ATOM 12178 O O . ALA C 3 96 ? 173.412 180.771 182.911 1.00 58.08 96 ALA C O 1
ATOM 12185 N N . VAL C 3 97 ? 174.404 180.909 184.927 1.00 37.41 97 VAL C N 1
ATOM 12186 C CA . VAL C 3 97 ? 173.912 179.627 185.422 1.00 29.51 97 VAL C CA 1
ATOM 12187 C C . VAL C 3 97 ? 172.855 179.906 186.481 1.00 40.82 97 VAL C C 1
ATOM 12188 O O . VAL C 3 97 ? 173.147 180.550 187.495 1.00 58.90 97 VAL C O 1
ATOM 12201 N N . THR C 3 98 ? 171.634 179.420 186.261 1.00 34.12 98 THR C N 1
ATOM 12202 C CA . THR C 3 98 ? 170.525 179.609 187.192 1.00 41.46 98 THR C CA 1
ATOM 12203 C C . THR C 3 98 ? 170.254 178.297 187.916 1.00 44.33 98 THR C C 1
ATOM 12204 O O . THR C 3 98 ? 169.989 177.277 187.275 1.00 53.84 98 THR C O 1
ATOM 12215 N N . ILE C 3 99 ? 170.310 178.330 189.246 1.00 39.72 99 ILE C N 1
ATOM 12216 C CA . ILE C 3 99 ? 170.179 177.145 190.090 1.00 34.34 99 ILE C CA 1
ATOM 12217 C C . ILE C 3 99 ? 168.931 177.295 190.950 1.00 34.72 99 ILE C C 1
ATOM 12218 O O . ILE C 3 99 ? 168.760 178.314 191.626 1.00 52.17 99 ILE C O 1
ATOM 12234 N N . CYS C 3 100 ? 168.067 176.281 190.936 1.00 36.77 100 CYS C N 1
ATOM 12235 C CA . CYS C 3 100 ? 166.863 176.253 191.759 1.00 42.04 100 CYS C CA 1
ATOM 12236 C C . CYS C 3 100 ? 166.825 174.980 192.587 1.00 50.44 100 CYS C C 1
ATOM 12237 O O . CYS C 3 100 ? 167.276 173.924 192.135 1.00 61.36 100 CYS C O 1
ATOM 12244 N N . ASN C 3 101 ? 166.258 175.072 193.785 1.00 46.19 101 ASN C N 1
ATOM 12245 C CA . ASN C 3 101 ? 165.837 173.875 194.493 1.00 44.75 101 ASN C CA 1
ATOM 12246 C C . ASN C 3 101 ? 164.516 173.393 193.902 1.00 47.87 101 ASN C C 1
ATOM 12247 O O . ASN C 3 101 ? 163.658 174.193 193.526 1.00 50.48 101 ASN C O 1
ATOM 12258 N N . ILE C 3 102 ? 164.360 172.072 193.786 1.00 54.80 102 ILE C N 1
ATOM 12259 C CA . ILE C 3 102 ? 163.134 171.552 193.184 1.00 45.60 102 ILE C CA 1
ATOM 12260 C C . ILE C 3 102 ? 161.941 171.819 194.091 1.00 48.20 102 ILE C C 1
ATOM 12261 O O . ILE C 3 102 ? 160.801 171.896 193.621 1.00 53.86 102 ILE C O 1
ATOM 12277 N N . ASN C 3 103 ? 162.175 171.982 195.385 1.00 52.39 103 ASN C N 1
ATOM 12278 C CA . ASN C 3 103 ? 161.101 172.265 196.331 1.00 51.22 103 ASN C CA 1
ATOM 12279 C C . ASN C 3 103 ? 160.771 173.755 196.327 1.00 51.97 103 ASN C C 1
ATOM 12280 O O . ASN C 3 103 ? 161.652 174.570 196.618 1.00 59.41 103 ASN C O 1
ATOM 12291 N N . PRO C 3 104 ? 159.530 174.157 196.021 1.00 61.88 104 PRO C N 1
ATOM 12292 C CA . PRO C 3 104 ? 159.213 175.593 195.981 1.00 58.28 104 PRO C CA 1
ATOM 12293 C C . PRO C 3 104 ? 159.511 176.336 197.276 1.00 54.64 104 PRO C C 1
ATOM 12294 O O . PRO C 3 104 ? 160.308 177.278 197.276 1.00 52.90 104 PRO C O 1
ATOM 12305 N N . TYR C 3 105 ? 158.881 175.932 198.380 1.00 60.46 105 TYR C N 1
ATOM 12306 C CA . TYR C 3 105 ? 158.947 176.677 199.631 1.00 61.69 105 TYR C CA 1
ATOM 12307 C C . TYR C 3 105 ? 159.232 175.731 200.787 1.00 57.28 105 TYR C C 1
ATOM 12308 O O . TYR C 3 105 ? 158.732 174.605 200.817 1.00 57.60 105 TYR C O 1
ATOM 12326 N N . LYS C 3 106 ? 160.034 176.201 201.739 1.00 56.90 106 LYS C N 1
ATOM 12327 C CA . LYS C 3 106 ? 160.420 175.395 202.887 1.00 55.73 106 LYS C CA 1
ATOM 12328 C C . LYS C 3 106 ? 159.179 175.032 203.696 1.00 59.43 106 LYS C C 1
ATOM 12329 O O . LYS C 3 106 ? 158.582 175.891 204.351 1.00 66.10 106 LYS C O 1
ATOM 12348 N N . TYR C 3 107 ? 158.789 173.755 203.654 1.00 52.88 107 TYR C N 1
ATOM 12349 C CA . TYR C 3 107 ? 157.476 173.344 204.144 1.00 45.49 107 TYR C CA 1
ATOM 12350 C C . TYR C 3 107 ? 157.224 173.772 205.582 1.00 51.08 107 TYR C C 1
ATOM 12351 O O . TYR C 3 107 ? 156.088 174.104 205.931 1.00 61.30 107 TYR C O 1
ATOM 12369 N N . SER C 3 108 ? 158.250 173.772 206.434 1.00 55.51 108 SER C N 1
ATOM 12370 C CA . SER C 3 108 ? 158.042 174.201 207.814 1.00 58.29 108 SER C CA 1
ATOM 12371 C C . SER C 3 108 ? 157.511 175.626 207.900 1.00 62.63 108 SER C C 1
ATOM 12372 O O . SER C 3 108 ? 157.045 176.035 208.969 1.00 66.91 108 SER C O 1
ATOM 12380 N N . THR C 3 109 ? 157.569 176.392 206.810 1.00 54.62 109 THR C N 1
ATOM 12381 C CA . THR C 3 109 ? 156.979 177.726 206.786 1.00 49.25 109 THR C CA 1
ATOM 12382 C C . THR C 3 109 ? 155.559 177.700 206.222 1.00 58.96 109 THR C C 1
ATOM 12383 O O . THR C 3 109 ? 154.607 178.047 206.926 1.00 64.74 109 THR C O 1
ATOM 12394 N N . VAL C 3 110 ? 155.392 177.277 204.965 1.00 53.60 110 VAL C N 1
ATOM 12395 C CA . VAL C 3 110 ? 154.087 177.389 204.315 1.00 44.60 110 VAL C CA 1
ATOM 12396 C C . VAL C 3 110 ? 153.017 176.517 204.952 1.00 45.97 110 VAL C C 1
ATOM 12397 O O . VAL C 3 110 ? 151.847 176.632 204.578 1.00 47.60 110 VAL C O 1
ATOM 12410 N N . ARG C 3 111 ? 153.371 175.657 205.908 1.00 55.63 111 ARG C N 1
ATOM 12411 C CA . ARG C 3 111 ? 152.352 174.877 206.602 1.00 50.81 111 ARG C CA 1
ATOM 12412 C C . ARG C 3 111 ? 151.271 175.778 207.188 1.00 57.34 111 ARG C C 1
ATOM 12413 O O . ARG C 3 111 ? 150.082 175.450 207.128 1.00 61.79 111 ARG C O 1
ATOM 12434 N N . HIS C 3 112 ? 151.661 176.929 207.747 1.00 62.62 112 HIS C N 1
ATOM 12435 C CA . HIS C 3 112 ? 150.686 177.779 208.426 1.00 59.97 112 HIS C CA 1
ATOM 12436 C C . HIS C 3 112 ? 149.695 178.408 207.460 1.00 57.20 112 HIS C C 1
ATOM 12437 O O . HIS C 3 112 ? 148.726 179.031 207.906 1.00 55.93 112 HIS C O 1
ATOM 12451 N N . LEU C 3 113 ? 149.909 178.255 206.158 1.00 64.48 113 LEU C N 1
ATOM 12452 C CA . LEU C 3 113 ? 149.005 178.766 205.137 1.00 68.76 113 LEU C CA 1
ATOM 12453 C C . LEU C 3 113 ? 148.192 177.666 204.463 1.00 65.88 113 LEU C C 1
ATOM 12454 O O . LEU C 3 113 ? 147.059 177.914 204.040 1.00 65.12 113 LEU C O 1
ATOM 12470 N N . LEU C 3 114 ? 148.732 176.450 204.372 1.00 59.65 114 LEU C N 1
ATOM 12471 C CA . LEU C 3 114 ? 148.090 175.359 203.648 1.00 53.63 114 LEU C CA 1
ATOM 12472 C C . LEU C 3 114 ? 147.361 174.361 204.546 1.00 60.93 114 LEU C C 1
ATOM 12473 O O . LEU C 3 114 ? 146.663 173.485 204.024 1.00 68.50 114 LEU C O 1
ATOM 12489 N N . ALA C 3 115 ? 147.502 174.457 205.870 1.00 73.82 115 ALA C N 1
ATOM 12490 C CA . ALA C 3 115 ? 146.821 173.509 206.753 1.00 77.85 115 ALA C CA 1
ATOM 12491 C C . ALA C 3 115 ? 145.318 173.473 206.490 1.00 78.53 115 ALA C C 1
ATOM 12492 O O . ALA C 3 115 ? 144.690 172.404 206.569 1.00 77.04 115 ALA C O 1
ATOM 12499 N N . ASP C 3 116 ? 144.732 174.628 206.167 1.00 81.65 116 ASP C N 1
ATOM 12500 C CA . ASP C 3 116 ? 143.307 174.700 205.865 1.00 80.12 116 ASP C CA 1
ATOM 12501 C C . ASP C 3 116 ? 142.937 173.767 204.721 1.00 74.74 116 ASP C C 1
ATOM 12502 O O . ASP C 3 116 ? 141.810 173.263 204.670 1.00 76.93 116 ASP C O 1
ATOM 12511 N N . LEU C 3 117 ? 143.873 173.520 203.803 1.00 71.38 117 LEU C N 1
ATOM 12512 C CA . LEU C 3 117 ? 143.670 172.650 202.647 1.00 77.58 117 LEU C CA 1
ATOM 12513 C C . LEU C 3 117 ? 144.081 171.210 202.924 1.00 79.27 117 LEU C C 1
ATOM 12514 O O . LEU C 3 117 ? 143.484 170.266 202.383 1.00 84.56 117 LEU C O 1
ATOM 12530 N N . GLU C 3 118 ? 145.115 171.020 203.734 1.00 71.77 118 GLU C N 1
ATOM 12531 C CA . GLU C 3 118 ? 145.565 169.664 203.994 1.00 70.58 118 GLU C CA 1
ATOM 12532 C C . GLU C 3 118 ? 144.626 168.921 204.932 1.00 72.72 118 GLU C C 1
ATOM 12533 O O . GLU C 3 118 ? 144.572 167.688 204.870 1.00 75.55 118 GLU C O 1
ATOM 12545 N N . GLN C 3 119 ? 143.827 169.636 205.729 1.00 87.41 119 GLN C N 1
ATOM 12546 C CA . GLN C 3 119 ? 142.684 168.988 206.372 1.00 89.18 119 GLN C CA 1
ATOM 12547 C C . GLN C 3 119 ? 141.807 168.289 205.337 1.00 85.20 119 GLN C C 1
ATOM 12548 O O . GLN C 3 119 ? 141.385 167.141 205.534 1.00 84.56 119 GLN C O 1
ATOM 12562 N N . GLU C 3 120 ? 141.556 168.948 204.203 1.00 80.99 120 GLU C N 1
ATOM 12563 C CA . GLU C 3 120 ? 140.629 168.400 203.221 1.00 77.59 120 GLU C CA 1
ATOM 12564 C C . GLU C 3 120 ? 141.274 167.320 202.357 1.00 82.78 120 GLU C C 1
ATOM 12565 O O . GLU C 3 120 ? 140.597 166.350 201.993 1.00 88.34 120 GLU C O 1
ATOM 12577 N N . THR C 3 121 ? 142.569 167.429 202.043 1.00 77.55 121 THR C N 1
ATOM 12578 C CA . THR C 3 121 ? 143.212 166.288 201.384 1.00 79.37 121 THR C CA 1
ATOM 12579 C C . THR C 3 121 ? 143.220 165.068 202.293 1.00 85.41 121 THR C C 1
ATOM 12580 O O . THR C 3 121 ? 143.000 163.944 201.828 1.00 87.36 121 THR C O 1
ATOM 12591 N N . ARG C 3 122 ? 143.494 165.254 203.587 1.00 92.13 122 ARG C N 1
ATOM 12592 C CA . ARG C 3 122 ? 143.476 164.117 204.501 1.00 86.09 122 ARG C CA 1
ATOM 12593 C C . ARG C 3 122 ? 142.087 163.495 204.573 1.00 85.92 122 ARG C C 1
ATOM 12594 O O . ARG C 3 122 ? 141.945 162.268 204.527 1.00 88.69 122 ARG C O 1
ATOM 12615 N N . GLU C 3 123 ? 141.045 164.322 204.688 1.00 85.48 123 GLU C N 1
ATOM 12616 C CA . GLU C 3 123 ? 139.690 163.775 204.691 1.00 85.49 123 GLU C CA 1
ATOM 12617 C C . GLU C 3 123 ? 139.403 162.997 203.411 1.00 88.26 123 GLU C C 1
ATOM 12618 O O . GLU C 3 123 ? 138.846 161.894 203.459 1.00 90.26 123 GLU C O 1
ATOM 12630 N N . ALA C 3 124 ? 139.772 163.552 202.254 1.00 87.37 124 ALA C N 1
ATOM 12631 C CA . ALA C 3 124 ? 139.501 162.871 200.991 1.00 88.37 124 ALA C CA 1
ATOM 12632 C C . ALA C 3 124 ? 140.227 161.531 200.918 1.00 89.05 124 ALA C C 1
ATOM 12633 O O . ALA C 3 124 ? 139.641 160.510 200.532 1.00 92.14 124 ALA C O 1
ATOM 12640 N N . LEU C 3 125 ? 141.514 161.518 201.270 1.00 85.07 125 LEU C N 1
ATOM 12641 C CA . LEU C 3 125 ? 142.280 160.279 201.202 1.00 85.03 125 LEU C CA 1
ATOM 12642 C C . LEU C 3 125 ? 141.759 159.252 202.199 1.00 90.69 125 LEU C C 1
ATOM 12643 O O . LEU C 3 125 ? 141.769 158.052 201.916 1.00 93.22 125 LEU C O 1
ATOM 12659 N N . LYS C 3 126 ? 141.298 159.696 203.370 1.00 97.28 126 LYS C N 1
ATOM 12660 C CA . LYS C 3 126 ? 140.728 158.756 204.330 1.00 96.85 126 LYS C CA 1
ATOM 12661 C C . LYS C 3 126 ? 139.352 158.263 203.905 1.00 93.31 126 LYS C C 1
ATOM 12662 O O . LYS C 3 126 ? 138.924 157.195 204.354 1.00 94.75 126 LYS C O 1
ATOM 12681 N N . SER C 3 127 ? 138.647 159.014 203.058 1.00 87.63 127 SER C N 1
ATOM 12682 C CA . SER C 3 127 ? 137.388 158.513 202.518 1.00 89.54 127 SER C CA 1
ATOM 12683 C C . SER C 3 127 ? 137.628 157.488 201.415 1.00 91.74 127 SER C C 1
ATOM 12684 O O . SER C 3 127 ? 136.917 156.480 201.337 1.00 92.58 127 SER C O 1
ATOM 12692 N N . LEU C 3 128 ? 138.623 157.726 200.556 1.00 94.22 128 LEU C N 1
ATOM 12693 C CA . LEU C 3 128 ? 138.898 156.786 199.470 1.00 93.70 128 LEU C CA 1
ATOM 12694 C C . LEU C 3 128 ? 139.659 155.547 199.938 1.00 93.64 128 LEU C C 1
ATOM 12695 O O . LEU C 3 128 ? 139.463 154.464 199.376 1.00 91.20 128 LEU C O 1
ATOM 12711 N N . TYR C 3 129 ? 140.517 155.673 200.951 1.00 99.03 129 TYR C N 1
ATOM 12712 C CA . TYR C 3 129 ? 141.413 154.604 201.390 1.00 99.42 129 TYR C CA 1
ATOM 12713 C C . TYR C 3 129 ? 141.377 154.450 202.905 1.00 100.26 129 TYR C C 1
ATOM 12714 O O . TYR C 3 129 ? 142.416 154.366 203.567 1.00 100.20 129 TYR C O 1
ATOM 12732 N N . GLY C 3 130 ? 140.175 154.398 203.473 1.00 102.09 130 GLY C N 1
ATOM 12733 C CA . GLY C 3 130 ? 140.003 154.222 204.905 1.00 100.29 130 GLY C CA 1
ATOM 12734 C C . GLY C 3 130 ? 140.481 152.870 205.399 1.00 98.99 130 GLY C C 1
ATOM 12735 O O . GLY C 3 130 ? 139.684 151.953 205.602 1.00 97.15 130 GLY C O 1
ATOM 12739 N N . PRO C 3 152 ? 134.644 172.706 204.817 1.00 90.71 152 PRO C N 1
ATOM 12740 C CA . PRO C 3 152 ? 134.716 172.159 203.460 1.00 87.98 152 PRO C CA 1
ATOM 12741 C C . PRO C 3 152 ? 134.801 173.260 202.409 1.00 87.26 152 PRO C C 1
ATOM 12742 O O . PRO C 3 152 ? 134.394 173.059 201.267 1.00 86.13 152 PRO C O 1
ATOM 12753 N N . ARG C 3 153 ? 135.336 174.416 202.806 1.00 95.00 153 ARG C N 1
ATOM 12754 C CA . ARG C 3 153 ? 135.308 175.588 201.936 1.00 96.62 153 ARG C CA 1
ATOM 12755 C C . ARG C 3 153 ? 136.001 175.315 200.607 1.00 95.87 153 ARG C C 1
ATOM 12756 O O . ARG C 3 153 ? 135.548 175.785 199.558 1.00 94.71 153 ARG C O 1
ATOM 12777 N N . PHE C 3 154 ? 137.101 174.559 200.626 1.00 87.31 154 PHE C N 1
ATOM 12778 C CA . PHE C 3 154 ? 137.797 174.257 199.379 1.00 85.58 154 PHE C CA 1
ATOM 12779 C C . PHE C 3 154 ? 137.069 173.180 198.584 1.00 82.95 154 PHE C C 1
ATOM 12780 O O . PHE C 3 154 ? 137.007 173.253 197.352 1.00 84.82 154 PHE C O 1
ATOM 12797 N N . SER C 3 155 ? 136.507 172.179 199.266 1.00 89.09 155 SER C N 1
ATOM 12798 C CA . SER C 3 155 ? 135.713 171.169 198.573 1.00 91.15 155 SER C CA 1
ATOM 12799 C C . SER C 3 155 ? 134.443 171.764 197.980 1.00 92.89 155 SER C C 1
ATOM 12800 O O . SER C 3 155 ? 133.887 171.212 197.024 1.00 90.00 155 SER C O 1
ATOM 12808 N N . HIS C 3 156 ? 133.965 172.878 198.535 1.00 100.10 156 HIS C N 1
ATOM 12809 C CA . HIS C 3 156 ? 132.778 173.525 197.986 1.00 97.13 156 HIS C CA 1
ATOM 12810 C C . HIS C 3 156 ? 133.111 174.356 196.753 1.00 95.47 156 HIS C C 1
ATOM 12811 O O . HIS C 3 156 ? 132.232 174.604 195.921 1.00 92.68 156 HIS C O 1
ATOM 12825 N N . ARG C 3 157 ? 134.366 174.790 196.615 1.00 87.49 157 ARG C N 1
ATOM 12826 C CA . ARG C 3 157 ? 134.748 175.620 195.477 1.00 85.74 157 ARG C CA 1
ATOM 12827 C C . ARG C 3 157 ? 135.069 174.786 194.239 1.00 83.98 157 ARG C C 1
ATOM 12828 O O . ARG C 3 157 ? 134.716 175.176 193.121 1.00 84.83 157 ARG C O 1
ATOM 12849 N N . ILE C 3 158 ? 135.733 173.647 194.409 1.00 75.91 158 ILE C N 1
ATOM 12850 C CA . ILE C 3 158 ? 135.963 172.711 193.309 1.00 73.15 158 ILE C CA 1
ATOM 12851 C C . ILE C 3 158 ? 135.592 171.317 193.799 1.00 71.76 158 ILE C C 1
ATOM 12852 O O . ILE C 3 158 ? 136.468 170.564 194.247 1.00 74.85 158 ILE C O 1
ATOM 12868 N N . PRO C 3 159 ? 134.319 170.935 193.743 1.00 75.82 159 PRO C N 1
ATOM 12869 C CA . PRO C 3 159 ? 133.908 169.643 194.304 1.00 82.01 159 PRO C CA 1
ATOM 12870 C C . PRO C 3 159 ? 134.591 168.468 193.624 1.00 81.51 159 PRO C C 1
ATOM 12871 O O . PRO C 3 159 ? 134.818 168.470 192.414 1.00 86.31 159 PRO C O 1
ATOM 12882 N N . LEU C 3 160 ? 134.913 167.454 194.425 1.00 75.41 160 LEU C N 1
ATOM 12883 C CA . LEU C 3 160 ? 135.291 166.156 193.885 1.00 72.63 160 LEU C CA 1
ATOM 12884 C C . LEU C 3 160 ? 134.028 165.396 193.505 1.00 77.22 160 LEU C C 1
ATOM 12885 O O . LEU C 3 160 ? 133.058 165.373 194.267 1.00 78.73 160 LEU C O 1
ATOM 12901 N N . LEU C 3 161 ? 134.029 164.784 192.324 1.00 93.43 161 LEU C N 1
ATOM 12902 C CA . LEU C 3 161 ? 132.854 164.093 191.816 1.00 96.49 161 LEU C CA 1
ATOM 12903 C C . LEU C 3 161 ? 133.148 162.617 191.591 1.00 98.14 161 LEU C C 1
ATOM 12904 O O . LEU C 3 161 ? 134.293 162.218 191.360 1.00 97.43 161 LEU C O 1
ATOM 12920 N N . ILE C 3 162 ? 132.089 161.816 191.660 1.00 107.60 162 ILE C N 1
ATOM 12921 C CA . ILE C 3 162 ? 132.153 160.370 191.489 1.00 108.42 162 ILE C CA 1
ATOM 12922 C C . ILE C 3 162 ? 131.416 160.023 190.202 1.00 108.61 162 ILE C C 1
ATOM 12923 O O . ILE C 3 162 ? 130.290 160.485 189.980 1.00 103.17 162 ILE C O 1
ATOM 12939 N N . PHE C 3 163 ? 132.055 159.217 189.352 1.00 109.85 163 PHE C N 1
ATOM 12940 C CA . PHE C 3 163 ? 131.553 158.922 188.015 1.00 108.18 163 PHE C CA 1
ATOM 12941 C C . PHE C 3 163 ? 131.345 157.424 187.799 1.00 110.82 163 PHE C C 1
ATOM 12942 O O . PHE C 3 163 ? 131.604 156.907 186.711 1.00 110.65 163 PHE C O 1
ATOM 12959 N N . ASP C 3 164 ? 130.860 156.718 188.819 1.00 118.86 164 ASP C N 1
ATOM 12960 C CA . ASP C 3 164 ? 130.679 155.266 188.748 1.00 118.81 164 ASP C CA 1
ATOM 12961 C C . ASP C 3 164 ? 131.915 154.579 188.178 1.00 117.23 164 ASP C C 1
ATOM 12962 O O . ASP C 3 164 ? 132.945 154.479 188.844 1.00 116.49 164 ASP C O 1
ATOM 12971 N N . GLN C 3 200 ? 136.249 152.645 191.206 1.00 109.35 200 GLN C N 1
ATOM 12972 C CA . GLN C 3 200 ? 135.658 153.975 191.109 1.00 108.02 200 GLN C CA 1
ATOM 12973 C C . GLN C 3 200 ? 136.495 154.898 190.225 1.00 109.32 200 GLN C C 1
ATOM 12974 O O . GLN C 3 200 ? 137.724 154.833 190.233 1.00 108.31 200 GLN C O 1
ATOM 12988 N N . VAL C 3 201 ? 135.817 155.754 189.463 1.00 106.54 201 VAL C N 1
ATOM 12989 C CA . VAL C 3 201 ? 136.447 156.800 188.662 1.00 106.05 201 VAL C CA 1
ATOM 12990 C C . VAL C 3 201 ? 136.005 158.148 189.220 1.00 107.56 201 VAL C C 1
ATOM 12991 O O . VAL C 3 201 ? 134.803 158.384 189.397 1.00 106.20 201 VAL C O 1
ATOM 13004 N N . VAL C 3 202 ? 136.971 159.033 189.498 1.00 99.54 202 VAL C N 1
ATOM 13005 C CA . VAL C 3 202 ? 136.696 160.310 190.150 1.00 96.37 202 VAL C CA 1
ATOM 13006 C C . VAL C 3 202 ? 137.462 161.441 189.469 1.00 93.77 202 VAL C C 1
ATOM 13007 O O . VAL C 3 202 ? 138.480 161.229 188.808 1.00 91.74 202 VAL C O 1
ATOM 13020 N N . GLY C 3 203 ? 136.954 162.663 189.658 1.00 89.38 203 GLY C N 1
ATOM 13021 C CA . GLY C 3 203 ? 137.534 163.863 189.074 1.00 88.61 203 GLY C CA 1
ATOM 13022 C C . GLY C 3 203 ? 136.924 165.131 189.647 1.00 88.73 203 GLY C C 1
ATOM 13023 O O . GLY C 3 203 ? 136.437 165.116 190.781 1.00 89.54 203 GLY C O 1
ATOM 13027 N N . PHE C 3 204 ? 136.934 166.234 188.894 1.00 83.55 204 PHE C N 1
ATOM 13028 C CA . PHE C 3 204 ? 136.341 167.473 189.387 1.00 82.75 204 PHE C CA 1
ATOM 13029 C C . PHE C 3 204 ? 135.859 168.348 188.236 1.00 80.54 204 PHE C C 1
ATOM 13030 O O . PHE C 3 204 ? 136.235 168.158 187.078 1.00 83.62 204 PHE C O 1
ATOM 13047 N N . GLN C 3 205 ? 135.007 169.312 188.586 1.00 81.21 205 GLN C N 1
ATOM 13048 C CA . GLN C 3 205 ? 134.452 170.268 187.637 1.00 83.20 205 GLN C CA 1
ATOM 13049 C C . GLN C 3 205 ? 135.353 171.491 187.499 1.00 87.77 205 GLN C C 1
ATOM 13050 O O . GLN C 3 205 ? 136.114 171.836 188.406 1.00 91.09 205 GLN C O 1
ATOM 13064 N N . LEU C 3 206 ? 135.242 172.161 186.349 1.00 89.98 206 LEU C N 1
ATOM 13065 C CA . LEU C 3 206 ? 135.862 173.469 186.104 1.00 87.94 206 LEU C CA 1
ATOM 13066 C C . LEU C 3 206 ? 134.806 174.306 185.384 1.00 92.26 206 LEU C C 1
ATOM 13067 O O . LEU C 3 206 ? 134.876 174.499 184.168 1.00 92.30 206 LEU C O 1
ATOM 13083 N N . CYS C 3 207 ? 133.825 174.803 186.136 1.00 106.05 207 CYS C N 1
ATOM 13084 C CA . CYS C 3 207 ? 132.586 175.296 185.552 1.00 106.93 207 CYS C CA 1
ATOM 13085 C C . CYS C 3 207 ? 132.359 176.773 185.848 1.00 108.21 207 CYS C C 1
ATOM 13086 O O . CYS C 3 207 ? 132.974 177.358 186.743 1.00 111.50 207 CYS C O 1
ATOM 13093 N N . SER C 3 208 ? 131.445 177.358 185.072 1.00 103.07 208 SER C N 1
ATOM 13094 C CA . SER C 3 208 ? 131.331 178.798 184.894 1.00 101.86 208 SER C CA 1
ATOM 13095 C C . SER C 3 208 ? 129.880 179.245 185.051 1.00 103.33 208 SER C C 1
ATOM 13096 O O . SER C 3 208 ? 128.960 178.430 185.154 1.00 104.63 208 SER C O 1
ATOM 13104 N N . ASN C 3 209 ? 129.683 180.570 185.048 1.00 106.73 209 ASN C N 1
ATOM 13105 C CA . ASN C 3 209 ? 128.392 181.146 185.426 1.00 106.94 209 ASN C CA 1
ATOM 13106 C C . ASN C 3 209 ? 127.246 180.630 184.559 1.00 107.73 209 ASN C C 1
ATOM 13107 O O . ASN C 3 209 ? 126.150 180.387 185.075 1.00 108.65 209 ASN C O 1
ATOM 13118 N N . ASP 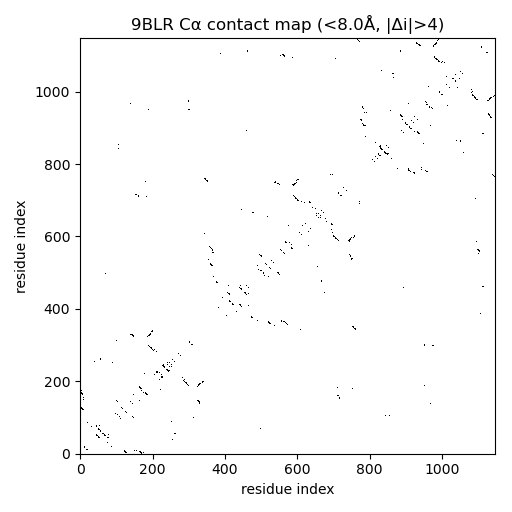C 3 210 ? 127.460 180.473 183.253 1.00 120.59 210 ASP C N 1
ATOM 13119 C CA . ASP C 3 210 ? 126.487 179.779 182.405 1.00 123.79 210 ASP C CA 1
ATOM 13120 C C . ASP C 3 210 ? 126.836 178.291 182.406 1.00 125.03 210 ASP C C 1
ATOM 13121 O O . ASP C 3 210 ? 127.463 177.751 181.493 1.00 124.10 210 ASP C O 1
ATOM 13130 N N . THR C 3 211 ? 126.400 177.628 183.475 1.00 125.77 211 THR C N 1
ATOM 13131 C CA . THR C 3 211 ? 126.893 176.301 183.818 1.00 126.70 211 THR C CA 1
ATOM 13132 C C . THR C 3 211 ? 126.421 175.215 182.856 1.00 126.24 211 THR C C 1
ATOM 13133 O O . THR C 3 211 ? 126.716 174.035 183.067 1.00 124.14 211 THR C O 1
ATOM 13144 N N . SER C 3 212 ? 125.700 175.587 181.795 1.00 125.60 212 SER C N 1
ATOM 13145 C CA . SER C 3 212 ? 125.202 174.579 180.863 1.00 124.33 212 SER C CA 1
ATOM 13146 C C . SER C 3 212 ? 126.352 173.867 180.159 1.00 123.09 212 SER C C 1
ATOM 13147 O O . SER C 3 212 ? 126.326 172.643 179.987 1.00 121.38 212 SER C O 1
ATOM 13155 N N . ASP C 3 213 ? 127.372 174.617 179.744 1.00 120.64 213 ASP C N 1
ATOM 13156 C CA . ASP C 3 213 ? 128.544 174.067 179.066 1.00 122.18 213 ASP C CA 1
ATOM 13157 C C . ASP C 3 213 ? 129.781 174.393 179.894 1.00 122.93 213 ASP C C 1
ATOM 13158 O O . ASP C 3 213 ? 130.076 175.568 180.135 1.00 119.43 213 ASP C O 1
ATOM 13167 N N . CYS C 3 214 ? 130.504 173.359 180.328 1.00 124.42 214 CYS C N 1
ATOM 13168 C CA . CYS C 3 214 ? 131.761 173.570 181.035 1.00 121.87 214 CYS C CA 1
ATOM 13169 C C . CYS C 3 214 ? 132.564 172.276 181.075 1.00 119.56 214 CYS C C 1
ATOM 13170 O O . CYS C 3 214 ? 132.048 171.190 180.800 1.00 120.44 214 CYS C O 1
ATOM 13177 N N . ALA C 3 215 ? 133.837 172.416 181.441 1.00 100.09 215 ALA C N 1
ATOM 13178 C CA . ALA C 3 215 ? 134.835 171.360 181.339 1.00 98.52 215 ALA C CA 1
ATOM 13179 C C . ALA C 3 215 ? 134.923 170.535 182.620 1.00 98.68 215 ALA C C 1
ATOM 13180 O O . ALA C 3 215 ? 134.533 170.977 183.702 1.00 99.95 215 ALA C O 1
ATOM 13187 N N . THR C 3 216 ? 135.460 169.320 182.483 1.00 104.34 216 THR C N 1
ATOM 13188 C CA . THR C 3 216 ? 135.737 168.455 183.624 1.00 108.60 216 THR C CA 1
ATOM 13189 C C . THR C 3 216 ? 136.977 167.615 183.358 1.00 103.87 216 THR C C 1
ATOM 13190 O O . THR C 3 216 ? 137.182 167.131 182.242 1.00 104.15 216 THR C O 1
ATOM 13201 N N . TYR C 3 217 ? 137.796 167.444 184.393 1.00 89.11 217 TYR C N 1
ATOM 13202 C CA . TYR C 3 217 ? 138.941 166.543 184.377 1.00 90.18 217 TYR C CA 1
ATOM 13203 C C . TYR C 3 217 ? 138.574 165.295 185.170 1.00 93.68 217 TYR C C 1
ATOM 13204 O O . TYR C 3 217 ? 138.046 165.405 186.281 1.00 95.47 217 TYR C O 1
ATOM 13222 N N . THR C 3 218 ? 138.854 164.113 184.615 1.00 96.75 218 THR C N 1
ATOM 13223 C CA . THR C 3 218 ? 138.497 162.860 185.275 1.00 95.70 218 THR C CA 1
ATOM 13224 C C . THR C 3 218 ? 139.619 161.844 185.111 1.00 93.08 218 THR C C 1
ATOM 13225 O O . THR C 3 218 ? 140.211 161.728 184.035 1.00 90.45 218 THR C O 1
ATOM 13236 N N . PHE C 3 219 ? 139.895 161.098 186.184 1.00 88.13 219 PHE C N 1
ATOM 13237 C CA . PHE C 3 219 ? 141.130 160.332 186.322 1.00 89.32 219 PHE C CA 1
ATOM 13238 C C . PHE C 3 219 ? 140.833 158.867 186.606 1.00 91.87 219 PHE C C 1
ATOM 13239 O O . PHE C 3 219 ? 139.979 158.553 187.442 1.00 89.33 219 PHE C O 1
ATOM 13256 N N . SER C 3 220 ? 141.561 157.974 185.929 1.00 105.88 220 SER C N 1
ATOM 13257 C CA . SER C 3 220 ? 141.414 156.546 186.195 1.00 103.71 220 SER C CA 1
ATOM 13258 C C . SER C 3 220 ? 141.995 156.182 187.556 1.00 102.49 220 SER C C 1
ATOM 13259 O O . SER C 3 220 ? 141.440 155.335 188.266 1.00 103.93 220 SER C O 1
ATOM 13267 N N . SER C 3 221 ? 143.107 156.808 187.937 1.00 95.52 221 SER C N 1
ATOM 13268 C CA . SER C 3 221 ? 143.682 156.613 189.265 1.00 97.52 221 SER C CA 1
ATOM 13269 C C . SER C 3 221 ? 143.016 157.574 190.249 1.00 99.49 221 SER C C 1
ATOM 13270 O O . SER C 3 221 ? 143.247 158.797 190.218 1.00 99.65 221 SER C O 1
ATOM 13278 N N . GLY C 3 222 ? 142.192 157.009 191.133 1.00 103.76 222 GLY C N 1
ATOM 13279 C CA . GLY C 3 222 ? 141.452 157.829 192.076 1.00 99.97 222 GLY C CA 1
ATOM 13280 C C . GLY C 3 222 ? 142.350 158.720 192.911 1.00 101.17 222 GLY C C 1
ATOM 13281 O O . GLY C 3 222 ? 142.034 159.887 193.146 1.00 101.91 222 GLY C O 1
ATOM 13285 N N . ILE C 3 223 ? 143.483 158.184 193.372 1.00 92.78 223 ILE C N 1
ATOM 13286 C CA . ILE C 3 223 ? 144.389 158.987 194.189 1.00 90.84 223 ILE C CA 1
ATOM 13287 C C . ILE C 3 223 ? 145.080 160.057 193.350 1.00 92.31 223 ILE C C 1
ATOM 13288 O O . ILE C 3 223 ? 145.403 161.145 193.855 1.00 94.65 223 ILE C O 1
ATOM 13304 N N . ASN C 3 224 ? 145.328 159.782 192.068 1.00 83.24 224 ASN C N 1
ATOM 13305 C CA . ASN C 3 224 ? 145.867 160.828 191.211 1.00 82.16 224 ASN C CA 1
ATOM 13306 C C . ASN C 3 224 ? 144.888 161.983 191.077 1.00 84.66 224 ASN C C 1
ATOM 13307 O O . ASN C 3 224 ? 145.319 163.133 190.902 1.00 88.68 224 ASN C O 1
ATOM 13318 N N . ALA C 3 225 ? 143.583 161.712 191.186 1.00 85.84 225 ALA C N 1
ATOM 13319 C CA . ALA C 3 225 ? 142.630 162.820 191.237 1.00 86.46 225 ALA C CA 1
ATOM 13320 C C . ALA C 3 225 ? 142.946 163.767 192.392 1.00 86.89 225 ALA C C 1
ATOM 13321 O O . ALA C 3 225 ? 142.960 164.990 192.210 1.00 90.35 225 ALA C O 1
ATOM 13328 N N . ILE C 3 226 ? 143.203 163.226 193.587 1.00 84.66 226 ILE C N 1
ATOM 13329 C CA . ILE C 3 226 ? 143.487 164.084 194.738 1.00 85.30 226 ILE C CA 1
ATOM 13330 C C . ILE C 3 226 ? 144.819 164.799 194.554 1.00 81.89 226 ILE C C 1
ATOM 13331 O O . ILE C 3 226 ? 144.962 165.968 194.921 1.00 87.54 226 ILE C O 1
ATOM 13347 N N . GLN C 3 227 ? 145.817 164.114 193.999 1.00 74.67 227 GLN C N 1
ATOM 13348 C CA . GLN C 3 227 ? 147.101 164.774 193.762 1.00 75.12 227 GLN C CA 1
ATOM 13349 C C . GLN C 3 227 ? 146.931 166.002 192.863 1.00 78.60 227 GLN C C 1
ATOM 13350 O O . GLN C 3 227 ? 147.403 167.103 193.195 1.00 84.10 227 GLN C O 1
ATOM 13364 N N . GLU C 3 228 ? 146.205 165.855 191.750 1.00 78.40 228 GLU C N 1
ATOM 13365 C CA . GLU C 3 228 ? 146.027 166.990 190.842 1.00 77.00 228 GLU C CA 1
ATOM 13366 C C . GLU C 3 228 ? 145.123 168.070 191.441 1.00 77.27 228 GLU C C 1
ATOM 13367 O O . GLU C 3 228 ? 145.373 169.268 191.261 1.00 77.54 228 GLU C O 1
ATOM 13379 N N . TRP C 3 229 ? 144.071 167.663 192.153 1.00 69.84 229 TRP C N 1
ATOM 13380 C CA . TRP C 3 229 ? 143.165 168.612 192.797 1.00 68.96 229 TRP C CA 1
ATOM 13381 C C . TRP C 3 229 ? 143.893 169.449 193.846 1.00 71.19 229 TRP C C 1
ATOM 13382 O O . TRP C 3 229 ? 143.676 170.667 193.954 1.00 75.56 229 TRP C O 1
ATOM 13403 N N . TYR C 3 230 ? 144.781 168.817 194.617 1.00 68.12 230 TYR C N 1
ATOM 13404 C CA . TYR C 3 230 ? 145.594 169.567 195.564 1.00 63.91 230 TYR C CA 1
ATOM 13405 C C . TYR C 3 230 ? 146.514 170.534 194.843 1.00 64.95 230 TYR C C 1
ATOM 13406 O O . TYR C 3 230 ? 146.712 171.659 195.301 1.00 75.07 230 TYR C O 1
ATOM 13424 N N . LYS C 3 231 ? 147.133 170.109 193.739 1.00 70.18 231 LYS C N 1
ATOM 13425 C CA . LYS C 3 231 ? 147.956 171.078 193.016 1.00 67.98 231 LYS C CA 1
ATOM 13426 C C . LYS C 3 231 ? 147.121 172.271 192.557 1.00 69.77 231 LYS C C 1
ATOM 13427 O O . LYS C 3 231 ? 147.591 173.417 192.600 1.00 76.71 231 LYS C O 1
ATOM 13446 N N . LEU C 3 232 ? 145.873 172.025 192.155 1.00 72.91 232 LEU C N 1
ATOM 13447 C CA . LEU C 3 232 ? 144.984 173.115 191.755 1.00 73.81 232 LEU C CA 1
ATOM 13448 C C . LEU C 3 232 ? 144.791 174.114 192.895 1.00 73.31 232 LEU C C 1
ATOM 13449 O O . LEU C 3 232 ? 145.020 175.324 192.732 1.00 74.27 232 LEU C O 1
ATOM 13465 N N . HIS C 3 233 ? 144.385 173.622 194.068 1.00 62.63 233 HIS C N 1
ATOM 13466 C CA . HIS C 3 233 ? 144.129 174.537 195.183 1.00 59.06 233 HIS C CA 1
ATOM 13467 C C . HIS C 3 233 ? 145.415 175.165 195.712 1.00 62.13 233 HIS C C 1
ATOM 13468 O O . HIS C 3 233 ? 145.408 176.309 196.175 1.00 66.75 233 HIS C O 1
ATOM 13482 N N . TYR C 3 234 ? 146.527 174.439 195.652 1.00 62.23 234 TYR C N 1
ATOM 13483 C CA . TYR C 3 234 ? 147.808 174.981 196.086 1.00 52.16 234 TYR C CA 1
ATOM 13484 C C . TYR C 3 234 ? 148.204 176.181 195.239 1.00 54.56 234 TYR C C 1
ATOM 13485 O O . TYR C 3 234 ? 148.597 177.228 195.768 1.00 69.61 234 TYR C O 1
ATOM 13503 N N . MET C 3 235 ? 148.095 176.057 193.914 1.00 62.84 235 MET C N 1
ATOM 13504 C CA . MET C 3 235 ? 148.427 177.194 193.062 1.00 55.83 235 MET C CA 1
ATOM 13505 C C . MET C 3 235 ? 147.449 178.343 193.264 1.00 58.16 235 MET C C 1
ATOM 13506 O O . MET C 3 235 ? 147.855 179.509 193.256 1.00 63.13 235 MET C O 1
ATOM 13520 N N . ASN C 3 236 ? 146.159 178.052 193.452 1.00 68.82 236 ASN C N 1
ATOM 13521 C CA . ASN C 3 236 ? 145.225 179.158 193.666 1.00 69.01 236 ASN C CA 1
ATOM 13522 C C . ASN C 3 236 ? 145.392 179.820 195.034 1.00 69.30 236 ASN C C 1
ATOM 13523 O O . ASN C 3 236 ? 144.950 180.959 195.210 1.00 64.81 236 ASN C O 1
ATOM 13534 N N . ILE C 3 237 ? 146.004 179.140 196.005 1.00 67.08 237 ILE C N 1
ATOM 13535 C CA . ILE C 3 237 ? 146.346 179.800 197.264 1.00 55.86 237 ILE C CA 1
ATOM 13536 C C . ILE C 3 237 ? 147.594 180.654 197.089 1.00 55.06 237 ILE C C 1
ATOM 13537 O O . ILE C 3 237 ? 147.612 181.836 197.444 1.00 60.53 237 ILE C O 1
ATOM 13553 N N . MET C 3 238 ? 148.658 180.069 196.536 1.00 52.40 238 MET C N 1
ATOM 13554 C CA . MET C 3 238 ? 149.924 180.791 196.455 1.00 49.50 238 MET C CA 1
ATOM 13555 C C . MET C 3 238 ? 149.821 182.023 195.567 1.00 57.58 238 MET C C 1
ATOM 13556 O O . MET C 3 238 ? 150.519 183.014 195.803 1.00 64.73 238 MET C O 1
ATOM 13570 N N . ALA C 3 239 ? 148.955 181.996 194.553 1.00 60.79 239 ALA C N 1
ATOM 13571 C CA . ALA C 3 239 ? 148.823 183.145 193.665 1.00 56.06 239 ALA C CA 1
ATOM 13572 C C . ALA C 3 239 ? 148.276 184.377 194.378 1.00 58.82 239 ALA C C 1
ATOM 13573 O O . ALA C 3 239 ? 148.302 185.468 193.803 1.00 58.92 239 ALA C O 1
ATOM 13580 N N . GLN C 3 240 ? 147.783 184.235 195.609 1.00 66.73 240 GLN C N 1
ATOM 13581 C CA . GLN C 3 240 ? 147.291 185.379 196.371 1.00 67.56 240 GLN C CA 1
ATOM 13582 C C . GLN C 3 240 ? 148.351 186.011 197.263 1.00 68.16 240 GLN C C 1
ATOM 13583 O O . GLN C 3 240 ? 148.191 187.171 197.657 1.00 71.39 240 GLN C O 1
ATOM 13597 N N . VAL C 3 241 ? 149.417 185.290 197.595 1.00 65.35 241 VAL C N 1
ATOM 13598 C CA . VAL C 3 241 ? 150.385 185.748 198.594 1.00 66.11 241 VAL C CA 1
ATOM 13599 C C . VAL C 3 241 ? 151.278 186.840 198.009 1.00 72.05 241 VAL C C 1
ATOM 13600 O O . VAL C 3 241 ? 151.852 186.650 196.928 1.00 72.21 241 VAL C O 1
ATOM 13613 N N . PRO C 3 242 ? 151.437 187.983 198.680 1.00 72.58 242 PRO C N 1
ATOM 13614 C CA . PRO C 3 242 ? 152.309 189.038 198.147 1.00 70.42 242 PRO C CA 1
ATOM 13615 C C . PRO C 3 242 ? 153.754 188.585 197.966 1.00 69.55 242 PRO C C 1
ATOM 13616 O O . PRO C 3 242 ? 154.282 187.765 198.724 1.00 69.92 242 PRO C O 1
ATOM 13627 N N . LEU C 3 243 ? 154.396 189.173 196.954 1.00 64.13 243 LEU C N 1
ATOM 13628 C CA . LEU C 3 243 ? 155.704 188.722 196.488 1.00 61.60 243 LEU C CA 1
ATOM 13629 C C . LEU C 3 243 ? 156.764 188.778 197.583 1.00 62.18 243 LEU C C 1
ATOM 13630 O O . LEU C 3 243 ? 157.586 187.865 197.711 1.00 60.62 243 LEU C O 1
ATOM 13646 N N . GLU C 3 244 ? 156.786 189.861 198.363 1.00 73.84 244 GLU C N 1
ATOM 13647 C CA . GLU C 3 244 ? 157.875 190.053 199.318 1.00 70.73 244 GLU C CA 1
ATOM 13648 C C . GLU C 3 244 ? 157.788 189.086 200.495 1.00 75.45 244 GLU C C 1
ATOM 13649 O O . GLU C 3 244 ? 158.819 188.733 201.077 1.00 76.91 244 GLU C O 1
ATOM 13661 N N . LYS C 3 245 ? 156.582 188.645 200.864 1.00 74.03 245 LYS C N 1
ATOM 13662 C CA . LYS C 3 245 ? 156.460 187.584 201.865 1.00 69.33 245 LYS C CA 1
ATOM 13663 C C . LYS C 3 245 ? 156.766 186.223 201.247 1.00 69.23 245 LYS C C 1
ATOM 13664 O O . LYS C 3 245 ? 157.426 185.368 201.866 1.00 72.29 245 LYS C O 1
ATOM 13683 N N . LYS C 3 246 ? 156.312 186.016 200.011 1.00 63.17 246 LYS C N 1
ATOM 13684 C CA . LYS C 3 246 ? 156.508 184.729 199.356 1.00 58.14 246 LYS C CA 1
ATOM 13685 C C . LYS C 3 246 ? 157.989 184.441 199.125 1.00 55.73 246 LYS C C 1
ATOM 13686 O O . LYS C 3 246 ? 158.421 183.288 199.215 1.00 53.96 246 LYS C O 1
ATOM 13705 N N . ILE C 3 247 ? 158.785 185.473 198.830 1.00 59.00 247 ILE C N 1
ATOM 13706 C CA . ILE C 3 247 ? 160.231 185.289 198.693 1.00 53.03 247 ILE C CA 1
ATOM 13707 C C . ILE C 3 247 ? 160.822 184.785 200.003 1.00 59.03 247 ILE C C 1
ATOM 13708 O O . ILE C 3 247 ? 161.617 183.840 200.029 1.00 67.68 247 ILE C O 1
ATOM 13724 N N . ASN C 3 248 ? 160.431 185.413 201.112 1.00 71.68 248 ASN C N 1
ATOM 13725 C CA . ASN C 3 248 ? 160.950 185.058 202.430 1.00 71.07 248 ASN C CA 1
ATOM 13726 C C . ASN C 3 248 ? 160.576 183.636 202.822 1.00 71.32 248 ASN C C 1
ATOM 13727 O O . ASN C 3 248 ? 161.272 183.017 203.633 1.00 73.37 248 ASN C O 1
ATOM 13737 N N . MET C 3 249 ? 159.497 183.093 202.254 1.00 72.39 249 MET C N 1
ATOM 13738 C CA . MET C 3 249 ? 159.148 181.708 202.579 1.00 69.15 249 MET C CA 1
ATOM 13739 C C . MET C 3 249 ? 159.999 180.661 201.853 1.00 67.98 249 MET C C 1
ATOM 13740 O O . MET C 3 249 ? 159.748 179.466 202.040 1.00 71.03 249 MET C O 1
ATOM 13754 N N . SER C 3 250 ? 160.998 181.044 201.055 1.00 60.53 250 SER C N 1
ATOM 13755 C CA . SER C 3 250 ? 161.792 180.075 200.301 1.00 54.99 250 SER C CA 1
ATOM 13756 C C . SER C 3 250 ? 163.277 180.200 200.652 1.00 60.06 250 SER C C 1
ATOM 13757 O O . SER C 3 250 ? 163.666 180.910 201.583 1.00 64.63 250 SER C O 1
ATOM 13765 N N . TYR C 3 251 ? 164.110 179.479 199.901 1.00 53.59 251 TYR C N 1
ATOM 13766 C CA . TYR C 3 251 ? 165.512 179.297 200.268 1.00 54.00 251 TYR C CA 1
ATOM 13767 C C . TYR C 3 251 ? 166.343 180.544 199.985 1.00 53.13 251 TYR C C 1
ATOM 13768 O O . TYR C 3 251 ? 166.209 181.169 198.930 1.00 54.66 251 TYR C O 1
ATOM 13786 N N . SER C 3 252 ? 167.218 180.891 200.925 1.00 54.30 252 SER C N 1
ATOM 13787 C CA . SER C 3 252 ? 168.191 181.951 200.716 1.00 53.92 252 SER C CA 1
ATOM 13788 C C . SER C 3 252 ? 169.493 181.374 200.161 1.00 57.61 252 SER C C 1
ATOM 13789 O O . SER C 3 252 ? 169.779 180.181 200.289 1.00 61.58 252 SER C O 1
ATOM 13797 N N . ALA C 3 253 ? 170.290 182.244 199.537 1.00 53.66 253 ALA C N 1
ATOM 13798 C CA . ALA C 3 253 ? 171.508 181.781 198.877 1.00 49.32 253 ALA C CA 1
ATOM 13799 C C . ALA C 3 253 ? 172.492 181.183 199.876 1.00 50.82 253 ALA C C 1
ATOM 13800 O O . ALA C 3 253 ? 173.131 180.166 199.588 1.00 51.17 253 ALA C O 1
ATOM 13807 N N . GLU C 3 254 ? 172.637 181.800 201.052 1.00 66.06 254 GLU C N 1
ATOM 13808 C CA . GLU C 3 254 ? 173.520 181.242 202.072 1.00 64.56 254 GLU C CA 1
ATOM 13809 C C . GLU C 3 254 ? 173.049 179.881 202.559 1.00 64.02 254 GLU C C 1
ATOM 13810 O O . GLU C 3 254 ? 173.841 179.137 203.144 1.00 65.97 254 GLU C O 1
ATOM 13822 N N . GLU C 3 255 ? 171.779 179.548 202.347 1.00 58.95 255 GLU C N 1
ATOM 13823 C CA . GLU C 3 255 ? 171.226 178.273 202.782 1.00 63.19 255 GLU C CA 1
ATOM 13824 C C . GLU C 3 255 ? 171.309 177.221 201.685 1.00 63.51 255 GLU C C 1
ATOM 13825 O O . GLU C 3 255 ? 171.470 176.033 201.975 1.00 63.10 255 GLU C O 1
ATOM 13837 N N . LEU C 3 256 ? 171.222 177.646 200.425 1.00 48.11 256 LEU C N 1
ATOM 13838 C CA . LEU C 3 256 ? 171.254 176.713 199.303 1.00 34.96 256 LEU C CA 1
ATOM 13839 C C . LEU C 3 256 ? 172.679 176.327 198.911 1.00 40.99 256 LEU C C 1
ATOM 13840 O O . LEU C 3 256 ? 172.920 175.181 198.520 1.00 55.07 256 LEU C O 1
ATOM 13856 N N . LEU C 3 257 ? 173.633 177.254 199.002 1.00 41.56 257 LEU C N 1
ATOM 13857 C CA . LEU C 3 257 ? 175.001 177.034 198.534 1.00 37.95 257 LEU C CA 1
ATOM 13858 C C . LEU C 3 257 ? 175.918 176.773 199.726 1.00 45.57 257 LEU C C 1
ATOM 13859 O O . LEU C 3 257 ? 176.093 177.645 200.581 1.00 50.50 257 LEU C O 1
ATOM 13875 N N . VAL C 3 258 ? 176.525 175.584 199.771 1.00 41.60 258 VAL C N 1
ATOM 13876 C CA . VAL C 3 258 ? 177.476 175.283 200.838 1.00 40.05 258 VAL C CA 1
ATOM 13877 C C . VAL C 3 258 ? 178.834 175.906 200.534 1.00 39.12 258 VAL C C 1
ATOM 13878 O O . VAL C 3 258 ? 179.433 176.565 201.390 1.00 47.00 258 VAL C O 1
ATOM 13891 N N . THR C 3 259 ? 179.341 175.712 199.316 1.00 30.90 259 THR C N 1
ATOM 13892 C CA . THR C 3 259 ? 180.567 176.371 198.877 1.00 44.07 259 THR C CA 1
ATOM 13893 C C . THR C 3 259 ? 180.469 176.669 197.388 1.00 40.01 259 THR C C 1
ATOM 13894 O O . THR C 3 259 ? 179.662 176.079 196.669 1.00 44.93 259 THR C O 1
ATOM 13905 N N . CYS C 3 260 ? 181.313 177.591 196.931 1.00 34.15 260 CYS C N 1
ATOM 13906 C CA . CYS C 3 260 ? 181.320 178.036 195.545 1.00 36.19 260 CYS C CA 1
ATOM 13907 C C . CYS C 3 260 ? 182.754 178.331 195.126 1.00 47.66 260 CYS C C 1
ATOM 13908 O O . CYS C 3 260 ? 183.560 178.789 195.939 1.00 54.14 260 CYS C O 1
ATOM 13915 N N . PHE C 3 261 ? 183.070 178.063 193.859 1.00 43.97 261 PHE C N 1
ATOM 13916 C CA . PHE C 3 261 ? 184.431 178.177 193.351 1.00 41.01 261 PHE C CA 1
ATOM 13917 C C . PHE C 3 261 ? 184.370 178.529 191.870 1.00 42.45 261 PHE C C 1
ATOM 13918 O O . PHE C 3 261 ? 183.502 178.040 191.148 1.00 50.48 261 PHE C O 1
ATOM 13935 N N . PHE C 3 262 ? 185.290 179.383 191.419 1.00 48.52 262 PHE C N 1
ATOM 13936 C CA . PHE C 3 262 ? 185.378 179.721 190.002 1.00 43.18 262 PHE C CA 1
ATOM 13937 C C . PHE C 3 262 ? 186.807 180.113 189.659 1.00 51.34 262 PHE C C 1
ATOM 13938 O O . PHE C 3 262 ? 187.367 181.021 190.279 1.00 54.90 262 PHE C O 1
ATOM 13955 N N . ASP C 3 263 ? 187.384 179.432 188.670 1.00 53.91 263 ASP C N 1
ATOM 13956 C CA . ASP C 3 263 ? 188.731 179.729 188.182 1.00 48.78 263 ASP C CA 1
ATOM 13957 C C . ASP C 3 263 ? 189.711 179.905 189.338 1.00 52.31 263 ASP C C 1
ATOM 13958 O O . ASP C 3 263 ? 190.548 180.808 189.341 1.00 62.51 263 ASP C O 1
ATOM 13967 N N . GLY C 3 264 ? 189.602 179.031 190.337 1.00 51.67 264 GLY C N 1
ATOM 13968 C CA . GLY C 3 264 ? 190.567 178.969 191.417 1.00 52.91 264 GLY C CA 1
ATOM 13969 C C . GLY C 3 264 ? 190.324 179.890 192.598 1.00 53.85 264 GLY C C 1
ATOM 13970 O O . GLY C 3 264 ? 191.109 179.845 193.554 1.00 57.08 264 GLY C O 1
ATOM 13974 N N . VAL C 3 265 ? 189.281 180.720 192.578 1.00 45.43 265 VAL C N 1
ATOM 13975 C CA . VAL C 3 265 ? 188.988 181.621 193.690 1.00 47.98 265 VAL C CA 1
ATOM 13976 C C . VAL C 3 265 ? 187.556 181.402 194.161 1.00 47.78 265 VAL C C 1
ATOM 13977 O O . VAL C 3 265 ? 186.679 181.011 193.386 1.00 54.99 265 VAL C O 1
ATOM 13990 N N . SER C 3 266 ? 187.321 181.674 195.444 1.00 50.24 266 SER C N 1
ATOM 13991 C CA . SER C 3 266 ? 186.032 181.391 196.062 1.00 53.48 266 SER C CA 1
ATOM 13992 C C . SER C 3 266 ? 184.972 182.417 195.664 1.00 55.40 266 SER C C 1
ATOM 13993 O O . SER C 3 266 ? 185.270 183.526 195.216 1.00 65.68 266 SER C O 1
ATOM 14001 N N . CYS C 3 267 ? 183.713 182.023 195.848 1.00 60.78 267 CYS C N 1
ATOM 14002 C CA . CYS C 3 267 ? 182.548 182.880 195.671 1.00 56.10 267 CYS C CA 1
ATOM 14003 C C . CYS C 3 267 ? 181.546 182.568 196.777 1.00 65.62 267 CYS C C 1
ATOM 14004 O O . CYS C 3 267 ? 181.704 181.603 197.527 1.00 73.56 267 CYS C O 1
ATOM 14011 N N . ASP C 3 268 ? 180.510 183.396 196.894 1.00 70.82 268 ASP C N 1
ATOM 14012 C CA . ASP C 3 268 ? 179.483 183.178 197.910 1.00 72.89 268 ASP C CA 1
ATOM 14013 C C . ASP C 3 268 ? 178.190 183.856 197.461 1.00 65.62 268 ASP C C 1
ATOM 14014 O O . ASP C 3 268 ? 178.041 184.243 196.299 1.00 67.27 268 ASP C O 1
ATOM 14023 N N . ALA C 3 269 ? 177.247 183.996 198.397 1.00 60.30 269 ALA C N 1
ATOM 14024 C CA . ALA C 3 269 ? 175.925 184.528 198.077 1.00 62.06 269 ALA C CA 1
ATOM 14025 C C . ALA C 3 269 ? 175.982 185.881 197.375 1.00 69.30 269 ALA C C 1
ATOM 14026 O O . ALA C 3 269 ? 175.045 186.243 196.655 1.00 68.33 269 ALA C O 1
ATOM 14033 N N . ARG C 3 270 ? 177.053 186.649 197.577 1.00 78.66 270 ARG C N 1
ATOM 14034 C CA . ARG C 3 270 ? 177.138 187.970 196.960 1.00 77.78 270 ARG C CA 1
ATOM 14035 C C . ARG C 3 270 ? 177.358 187.902 195.454 1.00 72.16 270 ARG C C 1
ATOM 14036 O O . ARG C 3 270 ? 177.171 188.914 194.771 1.00 73.26 270 ARG C O 1
ATOM 14057 N N . ASN C 3 271 ? 177.748 186.745 194.922 1.00 60.84 271 ASN C N 1
ATOM 14058 C CA . ASN C 3 271 ? 178.019 186.600 193.497 1.00 63.27 271 ASN C CA 1
ATOM 14059 C C . ASN C 3 271 ? 176.828 186.062 192.713 1.00 63.56 271 ASN C C 1
ATOM 14060 O O . ASN C 3 271 ? 176.939 185.888 191.496 1.00 64.26 271 ASN C O 1
ATOM 14070 N N . PHE C 3 272 ? 175.691 185.834 193.367 1.00 47.51 272 PHE C N 1
ATOM 14071 C CA . PHE C 3 272 ? 174.477 185.343 192.727 1.00 45.31 272 PHE C CA 1
ATOM 14072 C C . PHE C 3 272 ? 173.362 186.374 192.869 1.00 48.66 272 PHE C C 1
ATOM 14073 O O . PHE C 3 272 ? 173.111 186.864 193.973 1.00 54.85 272 PHE C O 1
ATOM 14090 N N . THR C 3 273 ? 172.679 186.688 191.767 1.00 47.94 273 THR C N 1
ATOM 14091 C CA . THR C 3 273 ? 171.471 187.500 191.857 1.00 54.02 273 THR C CA 1
ATOM 14092 C C . THR C 3 273 ? 170.265 186.616 192.151 1.00 54.49 273 THR C C 1
ATOM 14093 O O . THR C 3 273 ? 170.220 185.446 191.769 1.00 60.38 273 THR C O 1
ATOM 14104 N N . LEU C 3 274 ? 169.279 187.194 192.831 1.00 50.71 274 LEU C N 1
ATOM 14105 C CA . LEU C 3 274 ? 168.023 186.498 193.081 1.00 46.49 274 LEU C CA 1
ATOM 14106 C C . LEU C 3 274 ? 167.169 186.451 191.818 1.00 48.13 274 LEU C C 1
ATOM 14107 O O . LEU C 3 274 ? 167.241 187.331 190.958 1.00 56.05 274 LEU C O 1
ATOM 14123 N N . PHE C 3 275 ? 166.355 185.403 191.713 1.00 49.89 275 PHE C N 1
ATOM 14124 C CA . PHE C 3 275 ? 165.387 185.258 190.627 1.00 55.13 275 PHE C CA 1
ATOM 14125 C C . PHE C 3 275 ? 164.197 184.489 191.180 1.00 59.61 275 PHE C C 1
ATOM 14126 O O . PHE C 3 275 ? 164.299 183.282 191.413 1.00 62.61 275 PHE C O 1
ATOM 14143 N N . HIS C 3 276 ? 163.078 185.177 191.402 1.00 54.79 276 HIS C N 1
ATOM 14144 C CA . HIS C 3 276 ? 161.890 184.533 191.958 1.00 53.76 276 HIS C CA 1
ATOM 14145 C C . HIS C 3 276 ? 161.107 183.869 190.835 1.00 55.21 276 HIS C C 1
ATOM 14146 O O . HIS C 3 276 ? 160.569 184.550 189.957 1.00 62.86 276 HIS C O 1
ATOM 14160 N N . HIS C 3 277 ? 161.030 182.546 190.866 1.00 57.46 277 HIS C N 1
ATOM 14161 C CA . HIS C 3 277 ? 160.226 181.822 189.894 1.00 60.85 277 HIS C CA 1
ATOM 14162 C C . HIS C 3 277 ? 158.918 181.393 190.539 1.00 67.02 277 HIS C C 1
ATOM 14163 O O . HIS C 3 277 ? 158.943 180.797 191.623 1.00 73.94 277 HIS C O 1
ATOM 14177 N N . PRO C 3 278 ? 157.763 181.662 189.922 1.00 60.54 278 PRO C N 1
ATOM 14178 C CA . PRO C 3 278 ? 156.490 181.442 190.626 1.00 55.31 278 PRO C CA 1
ATOM 14179 C C . PRO C 3 278 ? 156.205 179.989 190.967 1.00 57.27 278 PRO C C 1
ATOM 14180 O O . PRO C 3 278 ? 155.370 179.741 191.845 1.00 60.87 278 PRO C O 1
ATOM 14191 N N . MET C 3 279 ? 156.854 179.023 190.318 1.00 62.28 279 MET C N 1
ATOM 14192 C CA . MET C 3 279 ? 156.706 177.626 190.718 1.00 68.57 279 MET C CA 1
ATOM 14193 C C . MET C 3 279 ? 157.827 177.178 191.652 1.00 70.13 279 MET C C 1
ATOM 14194 O O . MET C 3 279 ? 157.558 176.584 192.699 1.00 73.19 279 MET C O 1
ATOM 14208 N N . HIS C 3 280 ? 159.085 177.452 191.297 1.00 60.45 280 HIS C N 1
ATOM 14209 C CA . HIS C 3 280 ? 160.223 176.942 192.058 1.00 55.77 280 HIS C CA 1
ATOM 14210 C C . HIS C 3 280 ? 160.699 177.876 193.167 1.00 53.47 280 HIS C C 1
ATOM 14211 O O . HIS C 3 280 ? 161.714 177.578 193.803 1.00 56.21 280 HIS C O 1
ATOM 14225 N N . GLY C 3 281 ? 160.009 178.981 193.427 1.00 61.95 281 GLY C N 1
ATOM 14226 C CA . GLY C 3 281 ? 160.323 179.798 194.586 1.00 64.00 281 GLY C CA 1
ATOM 14227 C C . GLY C 3 281 ? 161.464 180.777 194.380 1.00 64.43 281 GLY C C 1
ATOM 14228 O O . GLY C 3 281 ? 161.263 181.846 193.798 1.00 67.07 281 GLY C O 1
ATOM 14232 N N . ASN C 3 282 ? 162.658 180.443 194.872 1.00 53.02 282 ASN C N 1
ATOM 14233 C CA . ASN C 3 282 ? 163.847 181.269 194.693 1.00 47.66 282 ASN C CA 1
ATOM 14234 C C . ASN C 3 282 ? 164.876 180.492 193.893 1.00 48.66 282 ASN C C 1
ATOM 14235 O O . ASN C 3 282 ? 165.279 179.396 194.295 1.00 51.52 282 ASN C O 1
ATOM 14246 N N . CYS C 3 283 ? 165.301 181.064 192.773 1.00 47.27 283 CYS C N 1
ATOM 14247 C CA . CYS C 3 283 ? 166.433 180.567 192.011 1.00 45.65 283 CYS C CA 1
ATOM 14248 C C . CYS C 3 283 ? 167.528 181.623 192.014 1.00 47.45 283 CYS C C 1
ATOM 14249 O O . CYS C 3 283 ? 167.246 182.823 192.011 1.00 61.91 283 CYS C O 1
ATOM 14256 N N . TYR C 3 284 ? 168.780 181.176 192.003 1.00 33.10 284 TYR C N 1
ATOM 14257 C CA . TYR C 3 284 ? 169.927 182.067 192.107 1.00 35.15 284 TYR C CA 1
ATOM 14258 C C . TYR C 3 284 ? 170.806 181.928 190.875 1.00 40.00 284 TYR C C 1
ATOM 14259 O O . TYR C 3 284 ? 171.171 180.814 190.492 1.00 54.03 284 TYR C O 1
ATOM 14277 N N . THR C 3 285 ? 171.142 183.060 190.262 1.00 40.43 285 THR C N 1
ATOM 14278 C CA . THR C 3 285 ? 171.799 183.097 188.961 1.00 36.97 285 THR C CA 1
ATOM 14279 C C . THR C 3 285 ? 173.231 183.589 189.114 1.00 46.48 285 THR C C 1
ATOM 14280 O O . THR C 3 285 ? 173.461 184.700 189.601 1.00 57.23 285 THR C O 1
ATOM 14291 N N . PHE C 3 286 ? 174.183 182.770 188.680 1.00 47.08 286 PHE C N 1
ATOM 14292 C CA . PHE C 3 286 ? 175.590 183.138 188.705 1.00 47.55 286 PHE C CA 1
ATOM 14293 C C . PHE C 3 286 ? 175.920 184.056 187.536 1.00 49.97 286 PHE C C 1
ATOM 14294 O O . PHE C 3 286 ? 175.302 183.986 186.473 1.00 60.44 286 PHE C O 1
ATOM 14311 N N . ASN C 3 287 ? 176.902 184.934 187.741 1.00 51.04 287 ASN C N 1
ATOM 14312 C CA . ASN C 3 287 ? 177.522 185.660 186.634 1.00 53.51 287 ASN C CA 1
ATOM 14313 C C . ASN C 3 287 ? 176.497 186.484 185.858 1.00 54.84 287 ASN C C 1
ATOM 14314 O O . ASN C 3 287 ? 176.419 186.413 184.632 1.00 58.49 287 ASN C O 1
ATOM 14325 N N . ASN C 3 288 ? 175.708 187.286 186.578 1.00 63.51 288 ASN C N 1
ATOM 14326 C CA . ASN C 3 288 ? 174.577 187.982 185.971 1.00 62.31 288 ASN C CA 1
ATOM 14327 C C . ASN C 3 288 ? 174.278 189.354 186.564 1.00 62.18 288 ASN C C 1
ATOM 14328 O O . ASN C 3 288 ? 173.395 190.037 186.038 1.00 65.90 288 ASN C O 1
ATOM 14339 N N . ARG C 3 289 ? 174.977 189.798 187.608 1.00 73.85 289 ARG C N 1
ATOM 14340 C CA . ARG C 3 289 ? 174.656 191.075 188.240 1.00 75.02 289 ARG C CA 1
ATOM 14341 C C . ARG C 3 289 ? 175.148 192.248 187.394 1.00 79.40 289 ARG C C 1
ATOM 14342 O O . ARG C 3 289 ? 176.133 192.136 186.661 1.00 80.61 289 ARG C O 1
ATOM 14363 N N . GLU C 3 290 ? 174.452 193.381 187.505 1.00 90.59 290 GLU C N 1
ATOM 14364 C CA . GLU C 3 290 ? 174.661 194.523 186.622 1.00 91.90 290 GLU C CA 1
ATOM 14365 C C . GLU C 3 290 ? 175.782 195.439 187.114 1.00 92.99 290 GLU C C 1
ATOM 14366 O O . GLU C 3 290 ? 176.150 195.455 188.291 1.00 95.46 290 GLU C O 1
ATOM 14378 N N . ASN C 3 291 ? 176.312 196.224 186.172 1.00 97.56 291 ASN C N 1
ATOM 14379 C CA . ASN C 3 291 ? 177.333 197.251 186.399 1.00 100.50 291 ASN C CA 1
ATOM 14380 C C . ASN C 3 291 ? 178.607 196.701 187.048 1.00 99.03 291 ASN C C 1
ATOM 14381 O O . ASN C 3 291 ? 179.314 197.432 187.749 1.00 94.89 291 ASN C O 1
ATOM 14392 N N . GLU C 3 292 ? 178.926 195.429 186.813 1.00 90.62 292 GLU C N 1
ATOM 14393 C CA . GLU C 3 292 ? 180.255 194.892 187.082 1.00 90.21 292 GLU C CA 1
ATOM 14394 C C . GLU C 3 292 ? 180.544 193.810 186.048 1.00 89.11 292 GLU C C 1
ATOM 14395 O O . GLU C 3 292 ? 179.634 193.125 185.577 1.00 86.21 292 GLU C O 1
ATOM 14407 N N . THR C 3 293 ? 181.821 193.666 185.697 1.00 80.76 293 THR C N 1
ATOM 14408 C CA . THR C 3 293 ? 182.193 193.019 184.442 1.00 78.71 293 THR C CA 1
ATOM 14409 C C . THR C 3 293 ? 181.831 191.535 184.418 1.00 77.29 293 THR C C 1
ATOM 14410 O O . THR C 3 293 ? 181.863 190.848 185.441 1.00 77.66 293 THR C O 1
ATOM 14421 N N . ILE C 3 294 ? 181.493 191.051 183.220 1.00 66.76 294 ILE C N 1
ATOM 14422 C CA . ILE C 3 294 ? 181.050 189.671 183.024 1.00 63.84 294 ILE C CA 1
ATOM 14423 C C . ILE C 3 294 ? 182.234 188.723 183.167 1.00 56.05 294 ILE C C 1
ATOM 14424 O O . ILE C 3 294 ? 183.330 188.993 182.661 1.00 55.35 294 ILE C O 1
ATOM 14440 N N . LEU C 3 295 ? 182.017 187.601 183.855 1.00 48.61 295 LEU C N 1
ATOM 14441 C CA . LEU C 3 295 ? 183.101 186.662 184.115 1.00 50.88 295 LEU C CA 1
ATOM 14442 C C . LEU C 3 295 ? 183.492 185.923 182.842 1.00 55.26 295 LEU C C 1
ATOM 14443 O O . LEU C 3 295 ? 182.641 185.542 182.036 1.00 59.76 295 LEU C O 1
ATOM 14459 N N . SER C 3 296 ? 184.796 185.710 182.677 1.00 58.88 296 SER C N 1
ATOM 14460 C CA . SER C 3 296 ? 185.374 185.158 181.461 1.00 55.92 296 SER C CA 1
ATOM 14461 C C . SER C 3 296 ? 186.498 184.208 181.840 1.00 62.36 296 SER C C 1
ATOM 14462 O O . SER C 3 296 ? 187.279 184.506 182.747 1.00 67.84 296 SER C O 1
ATOM 14470 N N . THR C 3 297 ? 186.590 183.071 181.149 1.00 58.78 297 THR C N 1
ATOM 14471 C CA . THR C 3 297 ? 187.526 182.020 181.530 1.00 59.34 297 THR C CA 1
ATOM 14472 C C . THR C 3 297 ? 188.513 181.729 180.408 1.00 57.14 297 THR C C 1
ATOM 14473 O O . THR C 3 297 ? 188.169 181.799 179.224 1.00 55.58 297 THR C O 1
ATOM 14484 N N . SER C 3 298 ? 189.742 181.385 180.806 1.00 63.30 298 SER C N 1
ATOM 14485 C CA . SER C 3 298 ? 190.878 181.266 179.903 1.00 59.93 298 SER C CA 1
ATOM 14486 C C . SER C 3 298 ? 191.597 179.926 180.030 1.00 65.33 298 SER C C 1
ATOM 14487 O O . SER C 3 298 ? 192.754 179.818 179.609 1.00 63.48 298 SER C O 1
ATOM 14495 N N . MET C 3 299 ? 190.950 178.909 180.595 1.00 64.60 299 MET C N 1
ATOM 14496 C CA . MET C 3 299 ? 191.549 177.590 180.751 1.00 56.73 299 MET C CA 1
ATOM 14497 C C . MET C 3 299 ? 190.429 176.559 180.733 1.00 60.99 299 MET C C 1
ATOM 14498 O O . MET C 3 299 ? 189.308 176.840 181.162 1.00 65.45 299 MET C O 1
ATOM 14512 N N . GLY C 3 300 ? 190.732 175.366 180.220 1.00 61.22 300 GLY C N 1
ATOM 14513 C CA . GLY C 3 300 ? 189.716 174.346 180.064 1.00 58.44 300 GLY C CA 1
ATOM 14514 C C . GLY C 3 300 ? 189.596 173.418 181.263 1.00 55.11 300 GLY C C 1
ATOM 14515 O O . GLY C 3 300 ? 190.542 173.214 182.015 1.00 63.74 300 GLY C O 1
ATOM 14519 N N . GLY C 3 301 ? 188.405 172.851 181.435 1.00 42.81 301 GLY C N 1
ATOM 14520 C CA . GLY C 3 301 ? 188.194 171.795 182.402 1.00 50.55 301 GLY C CA 1
ATOM 14521 C C . GLY C 3 301 ? 187.600 172.267 183.718 1.00 49.21 301 GLY C C 1
ATOM 14522 O O . GLY C 3 301 ? 187.506 173.458 184.019 1.00 48.03 301 GLY C O 1
ATOM 14526 N N . SER C 3 302 ? 187.204 171.278 184.529 1.00 55.39 302 SER C N 1
ATOM 14527 C CA . SER C 3 302 ? 186.487 171.550 185.772 1.00 48.94 302 SER C CA 1
ATOM 14528 C C . SER C 3 302 ? 187.335 172.325 186.770 1.00 56.29 302 SER C C 1
ATOM 14529 O O . SER C 3 302 ? 186.790 173.035 187.621 1.00 60.54 302 SER C O 1
ATOM 14537 N N . GLU C 3 303 ? 188.660 172.191 186.701 1.00 68.46 303 GLU C N 1
ATOM 14538 C CA . GLU C 3 303 ? 189.529 172.900 187.634 1.00 66.60 303 GLU C CA 1
ATOM 14539 C C . GLU C 3 303 ? 189.478 174.410 187.446 1.00 66.84 303 GLU C C 1
ATOM 14540 O O . GLU C 3 303 ? 189.917 175.144 188.337 1.00 65.94 303 GLU C O 1
ATOM 14552 N N . TYR C 3 304 ? 188.958 174.893 186.313 1.00 59.80 304 TYR C N 1
ATOM 14553 C CA . TYR C 3 304 ? 188.940 176.322 186.018 1.00 58.26 304 TYR C CA 1
ATOM 14554 C C . TYR C 3 304 ? 187.582 176.783 185.494 1.00 54.67 304 TYR C C 1
ATOM 14555 O O . TYR C 3 304 ? 187.502 177.806 184.808 1.00 50.73 304 TYR C O 1
ATOM 14573 N N . GLY C 3 305 ? 186.519 176.045 185.795 1.00 48.44 305 GLY C N 1
ATOM 14574 C CA . GLY C 3 305 ? 185.160 176.489 185.581 1.00 45.03 305 GLY C CA 1
ATOM 14575 C C . GLY C 3 305 ? 184.486 176.817 186.896 1.00 43.41 305 GLY C C 1
ATOM 14576 O O . GLY C 3 305 ? 185.140 177.105 187.903 1.00 56.67 305 GLY C O 1
ATOM 14580 N N . LEU C 3 306 ? 183.157 176.765 186.893 1.00 36.33 306 LEU C N 1
ATOM 14581 C CA . LEU C 3 306 ? 182.403 176.900 188.132 1.00 43.05 306 LEU C CA 1
ATOM 14582 C C . LEU C 3 306 ? 182.218 175.534 188.771 1.00 42.27 306 LEU C C 1
ATOM 14583 O O . LEU C 3 306 ? 182.050 174.531 188.075 1.00 52.52 306 LEU C O 1
ATOM 14599 N N . GLN C 3 307 ? 182.257 175.491 190.099 1.00 42.13 307 GLN C N 1
ATOM 14600 C CA . GLN C 3 307 ? 181.832 174.300 190.817 1.00 36.07 307 GLN C CA 1
ATOM 14601 C C . GLN C 3 307 ? 181.277 174.686 192.178 1.00 41.23 307 GLN C C 1
ATOM 14602 O O . GLN C 3 307 ? 181.880 175.482 192.901 1.00 56.24 307 GLN C O 1
ATOM 14616 N N . VAL C 3 308 ? 180.121 174.111 192.516 1.00 27.82 308 VAL C N 1
ATOM 14617 C CA . VAL C 3 308 ? 179.386 174.449 193.728 1.00 28.60 308 VAL C CA 1
ATOM 14618 C C . VAL C 3 308 ? 178.921 173.168 194.405 1.00 37.62 308 VAL C C 1
ATOM 14619 O O . VAL C 3 308 ? 178.774 172.124 193.766 1.00 49.65 308 VAL C O 1
ATOM 14632 N N . ILE C 3 309 ? 178.684 173.260 195.711 1.00 29.44 309 ILE C N 1
ATOM 14633 C CA . ILE C 3 309 ? 178.072 172.190 196.491 1.00 27.59 309 ILE C CA 1
ATOM 14634 C C . ILE C 3 309 ? 176.738 172.712 197.005 1.00 39.03 309 ILE C C 1
ATOM 14635 O O . ILE C 3 309 ? 176.693 173.713 197.728 1.00 49.75 309 ILE C O 1
ATOM 14651 N N . LEU C 3 310 ? 175.656 172.033 196.636 1.00 36.99 310 LEU C N 1
ATOM 14652 C CA . LEU C 3 310 ? 174.297 172.477 196.917 1.00 35.05 310 LEU C CA 1
ATOM 14653 C C . LEU C 3 310 ? 173.709 171.677 198.071 1.00 36.75 310 LEU C C 1
ATOM 14654 O O . LEU C 3 310 ? 173.894 170.461 198.148 1.00 47.97 310 LEU C O 1
ATOM 14670 N N . TYR C 3 311 ? 172.991 172.357 198.960 1.00 35.00 311 TYR C N 1
ATOM 14671 C CA . TYR C 3 311 ? 172.305 171.709 200.073 1.00 37.82 311 TYR C CA 1
ATOM 14672 C C . TYR C 3 311 ? 170.829 171.571 199.722 1.00 43.21 311 TYR C C 1
ATOM 14673 O O . TYR C 3 311 ? 170.123 172.573 199.573 1.00 51.83 311 TYR C O 1
ATOM 14691 N N . ILE C 3 312 ? 170.372 170.328 199.596 1.00 46.30 312 ILE C N 1
ATOM 14692 C CA . ILE C 3 312 ? 169.041 170.017 199.091 1.00 42.28 312 ILE C CA 1
ATOM 14693 C C . ILE C 3 312 ? 168.298 169.235 200.169 1.00 55.12 312 ILE C C 1
ATOM 14694 O O . ILE C 3 312 ? 168.301 168.000 200.176 1.00 58.48 312 ILE C O 1
ATOM 14710 N N . ASN C 3 313 ? 167.659 169.962 201.082 1.00 53.01 313 ASN C N 1
ATOM 14711 C CA . ASN C 3 313 ? 167.160 169.424 202.349 1.00 49.72 313 ASN C CA 1
ATOM 14712 C C . ASN C 3 313 ? 165.882 168.629 202.114 1.00 53.26 313 ASN C C 1
ATOM 14713 O O . ASN C 3 313 ? 164.803 169.200 201.957 1.00 58.52 313 ASN C O 1
ATOM 14724 N N . GLU C 3 314 ? 165.993 167.298 202.119 1.00 61.06 314 GLU C N 1
ATOM 14725 C CA . GLU C 3 314 ? 164.855 166.441 201.799 1.00 60.56 314 GLU C CA 1
ATOM 14726 C C . GLU C 3 314 ? 163.785 166.416 202.885 1.00 55.93 314 GLU C C 1
ATOM 14727 O O . GLU C 3 314 ? 162.693 165.896 202.633 1.00 55.92 314 GLU C O 1
ATOM 14739 N N . GLU C 3 315 ? 164.057 166.948 204.077 1.00 57.28 315 GLU C N 1
ATOM 14740 C CA . GLU C 3 315 ? 163.057 166.954 205.141 1.00 54.16 315 GLU C CA 1
ATOM 14741 C C . GLU C 3 315 ? 162.013 168.050 204.973 1.00 58.07 315 GLU C C 1
ATOM 14742 O O . GLU C 3 315 ? 160.947 167.969 205.590 1.00 61.50 315 GLU C O 1
ATOM 14754 N N . GLU C 3 316 ? 162.291 169.068 204.162 1.00 59.10 316 GLU C N 1
ATOM 14755 C CA . GLU C 3 316 ? 161.419 170.226 204.026 1.00 53.83 316 GLU C CA 1
ATOM 14756 C C . GLU C 3 316 ? 160.571 170.188 202.759 1.00 55.25 316 GLU C C 1
ATOM 14757 O O . GLU C 3 316 ? 159.955 171.198 202.411 1.00 58.45 316 GLU C O 1
ATOM 14769 N N . TYR C 3 317 ? 160.526 169.057 202.064 1.00 56.05 317 TYR C N 1
ATOM 14770 C CA . TYR C 3 317 ? 159.680 168.939 200.884 1.00 54.97 317 TYR C CA 1
ATOM 14771 C C . TYR C 3 317 ? 158.222 168.785 201.299 1.00 52.03 317 TYR C C 1
ATOM 14772 O O . TYR C 3 317 ? 157.906 168.092 202.268 1.00 56.72 317 TYR C O 1
ATOM 14790 N N . ASN C 3 318 ? 157.334 169.439 200.565 1.00 56.27 318 ASN C N 1
ATOM 14791 C CA . ASN C 3 318 ? 155.915 169.424 200.895 1.00 55.80 318 ASN C CA 1
ATOM 14792 C C . ASN C 3 318 ? 155.362 168.003 200.783 1.00 54.34 318 ASN C C 1
ATOM 14793 O O . ASN C 3 318 ? 155.387 167.427 199.687 1.00 62.70 318 ASN C O 1
ATOM 14804 N N . PRO C 3 319 ? 154.858 167.403 201.867 1.00 56.28 319 PRO C N 1
ATOM 14805 C CA . PRO C 3 319 ? 154.422 165.999 201.786 1.00 61.95 319 PRO C CA 1
ATOM 14806 C C . PRO C 3 319 ? 153.305 165.741 200.795 1.00 70.34 319 PRO C C 1
ATOM 14807 O O . PRO C 3 319 ? 153.232 164.636 200.245 1.00 79.72 319 PRO C O 1
ATOM 14818 N N . PHE C 3 320 ? 152.418 166.703 200.560 1.00 64.92 320 PHE C N 1
ATOM 14819 C CA . PHE C 3 320 ? 151.241 166.457 199.736 1.00 64.22 320 PHE C CA 1
ATOM 14820 C C . PHE C 3 320 ? 151.475 166.723 198.257 1.00 59.90 320 PHE C C 1
ATOM 14821 O O . PHE C 3 320 ? 150.592 166.430 197.446 1.00 61.33 320 PHE C O 1
ATOM 14838 N N . LEU C 3 321 ? 152.633 167.253 197.885 1.00 60.79 321 LEU C N 1
ATOM 14839 C CA . LEU C 3 321 ? 152.966 167.538 196.492 1.00 64.06 321 LEU C CA 1
ATOM 14840 C C . LEU C 3 321 ? 153.987 166.500 196.032 1.00 72.01 321 LEU C C 1
ATOM 14841 O O . LEU C 3 321 ? 155.174 166.600 196.347 1.00 73.09 321 LEU C O 1
ATOM 14857 N N . VAL C 3 322 ? 153.515 165.493 195.291 1.00 77.84 322 VAL C N 1
ATOM 14858 C CA . VAL C 3 322 ? 154.390 164.426 194.803 1.00 73.39 322 VAL C CA 1
ATOM 14859 C C . VAL C 3 322 ? 155.426 165.026 193.862 1.00 70.25 322 VAL C C 1
ATOM 14860 O O . VAL C 3 322 ? 155.080 165.673 192.867 1.00 68.08 322 VAL C O 1
ATOM 14873 N N . SER C 3 323 ? 156.705 164.806 194.164 1.00 61.94 323 SER C N 1
ATOM 14874 C CA . SER C 3 323 ? 157.771 165.453 193.412 1.00 58.15 323 SER C CA 1
ATOM 14875 C C . SER C 3 323 ? 159.083 164.712 193.634 1.00 59.34 323 SER C C 1
ATOM 14876 O O . SER C 3 323 ? 159.200 163.875 194.530 1.00 66.92 323 SER C O 1
ATOM 14884 N N . SER C 3 324 ? 160.069 165.036 192.798 1.00 53.24 324 SER C N 1
ATOM 14885 C CA . SER C 3 324 ? 161.423 164.523 192.942 1.00 49.47 324 SER C CA 1
ATOM 14886 C C . SER C 3 324 ? 162.227 165.420 193.882 1.00 47.49 324 SER C C 1
ATOM 14887 O O . SER C 3 324 ? 161.761 166.473 194.318 1.00 56.19 324 SER C O 1
ATOM 14895 N N . THR C 3 325 ? 163.451 164.996 194.203 1.00 49.69 325 THR C N 1
ATOM 14896 C CA . THR C 3 325 ? 164.358 165.792 195.023 1.00 49.71 325 THR C CA 1
ATOM 14897 C C . THR C 3 325 ? 165.673 166.004 194.287 1.00 47.96 325 THR C C 1
ATOM 14898 O O . THR C 3 325 ? 166.216 165.077 193.683 1.00 53.71 325 THR C O 1
ATOM 14909 N N . GLY C 3 326 ? 166.179 167.222 194.355 1.00 46.31 326 GLY C N 1
ATOM 14910 C CA . GLY C 3 326 ? 167.329 167.622 193.573 1.00 55.09 326 GLY C CA 1
ATOM 14911 C C . GLY C 3 326 ? 167.291 169.119 193.337 1.00 50.41 326 GLY C C 1
ATOM 14912 O O . GLY C 3 326 ? 166.618 169.857 194.047 1.00 54.18 326 GLY C O 1
ATOM 14916 N N . ALA C 3 327 ? 168.026 169.551 192.316 1.00 42.67 327 ALA C N 1
ATOM 14917 C CA . ALA C 3 327 ? 168.066 170.952 191.923 1.00 45.05 327 ALA C CA 1
ATOM 14918 C C . ALA C 3 327 ? 167.944 171.066 190.411 1.00 51.83 327 ALA C C 1
ATOM 14919 O O . ALA C 3 327 ? 168.458 170.218 189.678 1.00 59.41 327 ALA C O 1
ATOM 14926 N N . LYS C 3 328 ? 167.256 172.107 189.948 1.00 53.62 328 LYS C N 1
ATOM 14927 C CA . LYS C 3 328 ? 167.168 172.414 188.526 1.00 50.05 328 LYS C CA 1
ATOM 14928 C C . LYS C 3 328 ? 168.295 173.369 188.158 1.00 56.53 328 LYS C C 1
ATOM 14929 O O . LYS C 3 328 ? 168.658 174.241 188.950 1.00 68.27 328 LYS C O 1
ATOM 14948 N N . VAL C 3 329 ? 168.850 173.206 186.959 1.00 44.89 329 VAL C N 1
ATOM 14949 C CA . VAL C 3 329 ? 169.907 174.088 186.467 1.00 40.35 329 VAL C CA 1
ATOM 14950 C C . VAL C 3 329 ? 169.676 174.358 184.987 1.00 53.51 329 VAL C C 1
ATOM 14951 O O . VAL C 3 329 ? 169.392 173.434 184.220 1.00 65.04 329 VAL C O 1
ATOM 14964 N N . ILE C 3 330 ? 169.800 175.623 184.585 1.00 54.09 330 ILE C N 1
ATOM 14965 C CA . ILE C 3 330 ? 169.673 176.031 183.191 1.00 48.93 330 ILE C CA 1
ATOM 14966 C C . ILE C 3 330 ? 170.775 177.031 182.876 1.00 50.97 330 ILE C C 1
ATOM 14967 O O . ILE C 3 330 ? 171.043 177.941 183.665 1.00 57.54 330 ILE C O 1
ATOM 14983 N N . ILE C 3 331 ? 171.409 176.862 181.717 1.00 46.90 331 ILE C N 1
ATOM 14984 C CA . ILE C 3 331 ? 172.595 177.616 181.317 1.00 38.63 331 ILE C CA 1
ATOM 14985 C C . ILE C 3 331 ? 172.216 178.500 180.131 1.00 42.73 331 ILE C C 1
ATOM 14986 O O . ILE C 3 331 ? 171.819 177.991 179.076 1.00 49.87 331 ILE C O 1
ATOM 15002 N N . HIS C 3 332 ? 172.343 179.821 180.293 1.00 46.92 332 HIS C N 1
ATOM 15003 C CA . HIS C 3 332 ? 171.749 180.764 179.350 1.00 51.58 332 HIS C CA 1
ATOM 15004 C C . HIS C 3 332 ? 172.587 182.034 179.236 1.00 53.22 332 HIS C C 1
ATOM 15005 O O . HIS C 3 332 ? 173.494 182.274 180.035 1.00 58.02 332 HIS C O 1
ATOM 15020 N N . ARG C 3 333 ? 172.269 182.852 178.226 1.00 63.45 333 ARG C N 1
ATOM 15021 C CA . ARG C 3 333 ? 172.918 184.148 178.062 1.00 60.70 333 ARG C CA 1
ATOM 15022 C C . ARG C 3 333 ? 172.490 185.099 179.175 1.00 65.69 333 ARG C C 1
ATOM 15023 O O . ARG C 3 333 ? 171.439 184.932 179.796 1.00 72.61 333 ARG C O 1
ATOM 15044 N N . GLN C 3 334 ? 173.309 186.127 179.411 1.00 56.25 334 GLN C N 1
ATOM 15045 C CA . GLN C 3 334 ? 172.964 187.106 180.438 1.00 61.70 334 GLN C CA 1
ATOM 15046 C C . GLN C 3 334 ? 171.707 187.892 180.080 1.00 68.88 334 GLN C C 1
ATOM 15047 O O . GLN C 3 334 ? 170.967 188.311 180.978 1.00 67.45 334 GLN C O 1
ATOM 15061 N N . ASP C 3 335 ? 171.443 188.106 178.792 1.00 81.32 335 ASP C N 1
ATOM 15062 C CA . ASP C 3 335 ? 170.259 188.842 178.358 1.00 78.59 335 ASP C CA 1
ATOM 15063 C C . ASP C 3 335 ? 169.053 187.941 178.113 1.00 79.37 335 ASP C C 1
ATOM 15064 O O . ASP C 3 335 ? 168.041 188.417 177.592 1.00 84.49 335 ASP C O 1
ATOM 15073 N N . GLU C 3 336 ? 169.127 186.669 178.488 1.00 67.88 336 GLU C N 1
ATOM 15074 C CA . GLU C 3 336 ? 168.099 185.684 178.171 1.00 65.20 336 GLU C CA 1
ATOM 15075 C C . GLU C 3 336 ? 167.348 185.279 179.435 1.00 70.28 336 GLU C C 1
ATOM 15076 O O . GLU C 3 336 ? 167.966 185.015 180.470 1.00 75.38 336 GLU C O 1
ATOM 15088 N N . TYR C 3 337 ? 166.021 185.230 179.345 1.00 64.65 337 TYR C N 1
ATOM 15089 C CA . TYR C 3 337 ? 165.195 184.868 180.498 1.00 59.75 337 TYR C CA 1
ATOM 15090 C C . TYR C 3 337 ? 165.213 183.355 180.697 1.00 59.32 337 TYR C C 1
ATOM 15091 O O . TYR C 3 337 ? 164.985 182.610 179.739 1.00 65.58 337 TYR C O 1
ATOM 15109 N N . PRO C 3 338 ? 165.474 182.857 181.912 1.00 51.76 338 PRO C N 1
ATOM 15110 C CA . PRO C 3 338 ? 165.557 181.404 182.102 1.00 50.77 338 PRO C CA 1
ATOM 15111 C C . PRO C 3 338 ? 164.204 180.741 182.278 1.00 56.09 338 PRO C C 1
ATOM 15112 O O . PRO C 3 338 ? 163.604 180.830 183.352 1.00 61.79 338 PRO C O 1
ATOM 15123 N N . PHE C 3 339 ? 163.714 180.069 181.238 1.00 65.22 339 PHE C N 1
ATOM 15124 C CA . PHE C 3 339 ? 162.517 179.247 181.369 1.00 63.86 339 PHE C CA 1
ATOM 15125 C C . PHE C 3 339 ? 162.884 177.967 182.101 1.00 68.52 339 PHE C C 1
ATOM 15126 O O . PHE C 3 339 ? 162.775 176.864 181.551 1.00 67.53 339 PHE C O 1
ATOM 15143 N N . VAL C 3 340 ? 163.301 178.120 183.359 1.00 72.38 340 VAL C N 1
ATOM 15144 C CA . VAL C 3 340 ? 163.985 177.044 184.064 1.00 72.43 340 VAL C CA 1
ATOM 15145 C C . VAL C 3 340 ? 163.097 175.808 184.179 1.00 74.09 340 VAL C C 1
ATOM 15146 O O . VAL C 3 340 ? 163.578 174.681 183.997 1.00 76.86 340 VAL C O 1
ATOM 15159 N N . GLU C 3 341 ? 161.790 175.990 184.396 1.00 79.67 341 GLU C N 1
ATOM 15160 C CA . GLU C 3 341 ? 160.884 174.845 184.482 1.00 80.27 341 GLU C CA 1
ATOM 15161 C C . GLU C 3 341 ? 160.876 174.043 183.184 1.00 83.04 341 GLU C C 1
ATOM 15162 O O . GLU C 3 341 ? 160.967 172.811 183.205 1.00 78.71 341 GLU C O 1
ATOM 15174 N N . ASP C 3 342 ? 160.766 174.727 182.043 1.00 91.02 342 ASP C N 1
ATOM 15175 C CA . ASP C 3 342 ? 160.637 174.036 180.762 1.00 88.78 342 ASP C CA 1
ATOM 15176 C C . ASP C 3 342 ? 161.961 173.430 180.307 1.00 81.55 342 ASP C C 1
ATOM 15177 O O . ASP C 3 342 ? 162.018 172.253 179.935 1.00 77.47 342 ASP C O 1
ATOM 15186 N N . VAL C 3 343 ? 163.032 174.222 180.325 1.00 69.33 343 VAL C N 1
ATOM 15187 C CA . VAL C 3 343 ? 164.256 173.867 179.615 1.00 71.62 343 VAL C CA 1
ATOM 15188 C C . VAL C 3 343 ? 165.381 173.360 180.525 1.00 69.32 343 VAL C C 1
ATOM 15189 O O . VAL C 3 343 ? 166.343 172.763 180.017 1.00 65.09 343 VAL C O 1
ATOM 15202 N N . GLY C 3 344 ? 165.282 173.543 181.841 1.00 67.00 344 GLY C N 1
ATOM 15203 C CA . GLY C 3 344 ? 166.426 173.278 182.703 1.00 61.29 344 GLY C CA 1
ATOM 15204 C C . GLY C 3 344 ? 166.704 171.794 182.897 1.00 60.05 344 GLY C C 1
ATOM 15205 O O . GLY C 3 344 ? 165.798 170.961 182.894 1.00 62.06 344 GLY C O 1
ATOM 15209 N N . THR C 3 345 ? 167.987 171.472 183.083 1.00 60.32 345 THR C N 1
ATOM 15210 C CA . THR C 3 345 ? 168.419 170.136 183.476 1.00 64.59 345 THR C CA 1
ATOM 15211 C C . THR C 3 345 ? 168.120 169.902 184.959 1.00 66.32 345 THR C C 1
ATOM 15212 O O . THR C 3 345 ? 167.591 170.771 185.656 1.00 75.40 345 THR C O 1
ATOM 15223 N N . GLU C 3 346 ? 168.479 168.715 185.451 1.00 51.58 346 GLU C N 1
ATOM 15224 C CA . GLU C 3 346 ? 168.232 168.342 186.839 1.00 51.69 346 GLU C CA 1
ATOM 15225 C C . GLU C 3 346 ? 169.466 167.691 187.448 1.00 52.69 346 GLU C C 1
ATOM 15226 O O . GLU C 3 346 ? 170.288 167.099 186.745 1.00 60.76 346 GLU C O 1
ATOM 15238 N N . ILE C 3 347 ? 169.577 167.798 188.772 1.00 41.61 347 ILE C N 1
ATOM 15239 C CA . ILE C 3 347 ? 170.711 167.283 189.529 1.00 48.23 347 ILE C CA 1
ATOM 15240 C C . ILE C 3 347 ? 170.205 166.277 190.555 1.00 54.17 347 ILE C C 1
ATOM 15241 O O . ILE C 3 347 ? 169.135 166.457 191.144 1.00 49.53 347 ILE C O 1
ATOM 15257 N N . GLU C 3 348 ? 170.986 165.222 190.769 1.00 50.48 348 GLU C N 1
ATOM 15258 C CA . GLU C 3 348 ? 170.664 164.156 191.709 1.00 41.92 348 GLU C CA 1
ATOM 15259 C C . GLU C 3 348 ? 171.609 164.249 192.900 1.00 45.42 348 GLU C C 1
ATOM 15260 O O . GLU C 3 348 ? 172.807 164.478 192.720 1.00 56.01 348 GLU C O 1
ATOM 15272 N N . THR C 3 349 ? 171.075 164.089 194.112 1.00 41.48 349 THR C N 1
ATOM 15273 C CA . THR C 3 349 ? 171.899 164.252 195.304 1.00 42.54 349 THR C CA 1
ATOM 15274 C C . THR C 3 349 ? 172.811 163.042 195.517 1.00 45.74 349 THR C C 1
ATOM 15275 O O . THR C 3 349 ? 172.539 161.930 195.059 1.00 50.04 349 THR C O 1
ATOM 15286 N N . ALA C 3 350 ? 173.904 163.278 196.242 1.00 38.95 350 ALA C N 1
ATOM 15287 C CA . ALA C 3 350 ? 174.994 162.319 196.424 1.00 37.02 350 ALA C CA 1
ATOM 15288 C C . ALA C 3 350 ? 175.746 162.043 195.126 1.00 43.11 350 ALA C C 1
ATOM 15289 O O . ALA C 3 350 ? 176.426 161.021 195.010 1.00 47.97 350 ALA C O 1
ATOM 15296 N N . MET C 3 351 ? 175.641 162.937 194.144 1.00 36.03 351 MET C N 1
ATOM 15297 C CA . MET C 3 351 ? 176.394 162.854 192.901 1.00 30.63 351 MET C CA 1
ATOM 15298 C C . MET C 3 351 ? 177.247 164.098 192.731 1.00 35.06 351 MET C C 1
ATOM 15299 O O . MET C 3 351 ? 176.876 165.183 193.182 1.00 43.94 351 MET C O 1
ATOM 15313 N N . VAL C 3 352 ? 178.377 163.948 192.049 1.00 39.27 352 VAL C N 1
ATOM 15314 C CA . VAL C 3 352 ? 179.041 165.087 191.427 1.00 28.06 352 VAL C CA 1
ATOM 15315 C C . VAL C 3 352 ? 178.632 165.098 189.964 1.00 31.12 352 VAL C C 1
ATOM 15316 O O . VAL C 3 352 ? 179.020 164.216 189.194 1.00 38.85 352 VAL C O 1
ATOM 15329 N N . THR C 3 353 ? 177.822 166.081 189.591 1.00 38.56 353 THR C N 1
ATOM 15330 C CA . THR C 3 353 ? 177.284 166.201 188.244 1.00 39.07 353 THR C CA 1
ATOM 15331 C C . THR C 3 353 ? 178.166 167.152 187.451 1.00 42.65 353 THR C C 1
ATOM 15332 O O . THR C 3 353 ? 178.210 168.348 187.749 1.00 53.42 353 THR C O 1
ATOM 15343 N N . SER C 3 354 ? 178.859 166.630 186.447 1.00 34.26 354 SER C N 1
ATOM 15344 C CA . SER C 3 354 ? 179.757 167.433 185.631 1.00 29.77 354 SER C CA 1
ATOM 15345 C C . SER C 3 354 ? 179.088 167.749 184.300 1.00 38.72 354 SER C C 1
ATOM 15346 O O . SER C 3 354 ? 178.594 166.847 183.619 1.00 59.92 354 SER C O 1
ATOM 15354 N N . ILE C 3 355 ? 179.075 169.031 183.939 1.00 30.53 355 ILE C N 1
ATOM 15355 C CA . ILE C 3 355 ? 178.387 169.502 182.743 1.00 26.19 355 ILE C CA 1
ATOM 15356 C C . ILE C 3 355 ? 179.372 170.249 181.853 1.00 28.61 355 ILE C C 1
ATOM 15357 O O . ILE C 3 355 ? 179.417 171.481 181.866 1.00 48.73 355 ILE C O 1
ATOM 15373 N N . GLY C 3 356 ? 180.165 169.519 181.075 1.00 33.05 356 GLY C N 1
ATOM 15374 C CA . GLY C 3 356 ? 181.111 170.166 180.179 1.00 40.90 356 GLY C CA 1
ATOM 15375 C C . GLY C 3 356 ? 180.406 170.797 178.990 1.00 44.87 356 GLY C C 1
ATOM 15376 O O . GLY C 3 356 ? 179.433 170.260 178.462 1.00 54.17 356 GLY C O 1
ATOM 15380 N N . MET C 3 357 ? 180.916 171.948 178.554 1.00 42.55 357 MET C N 1
ATOM 15381 C CA . MET C 3 357 ? 180.257 172.765 177.544 1.00 46.82 357 MET C CA 1
ATOM 15382 C C . MET C 3 357 ? 181.168 173.057 176.358 1.00 54.90 357 MET C C 1
ATOM 15383 O O . MET C 3 357 ? 182.388 173.173 176.502 1.00 60.65 357 MET C O 1
ATOM 15397 N N . HIS C 3 358 ? 180.551 173.186 175.184 1.00 59.80 358 HIS C N 1
ATOM 15398 C CA . HIS C 3 358 ? 181.141 173.838 174.020 1.00 61.97 358 HIS C CA 1
ATOM 15399 C C . HIS C 3 358 ? 180.173 174.910 173.544 1.00 61.00 358 HIS C C 1
ATOM 15400 O O . HIS C 3 358 ? 178.958 174.703 173.557 1.00 65.01 358 HIS C O 1
ATOM 15414 N N . LEU C 3 359 ? 180.706 176.047 173.110 1.00 62.18 359 LEU C N 1
ATOM 15415 C CA . LEU C 3 359 ? 179.879 177.163 172.664 1.00 64.57 359 LEU C CA 1
ATOM 15416 C C . LEU C 3 359 ? 179.710 177.110 171.150 1.00 70.49 359 LEU C C 1
ATOM 15417 O O . LEU C 3 359 ? 180.700 177.071 170.413 1.00 78.92 359 LEU C O 1
ATOM 15433 N N . THR C 3 360 ? 178.461 177.108 170.693 1.00 82.85 360 THR C N 1
ATOM 15434 C CA . THR C 3 360 ? 178.127 177.222 169.278 1.00 83.58 360 THR C CA 1
ATOM 15435 C C . THR C 3 360 ? 177.315 178.489 169.058 1.00 81.56 360 THR C C 1
ATOM 15436 O O . THR C 3 360 ? 176.270 178.675 169.687 1.00 85.57 360 THR C O 1
ATOM 15447 N N . GLU C 3 361 ? 177.794 179.353 168.168 1.00 76.79 361 GLU C N 1
ATOM 15448 C CA . GLU C 3 361 ? 177.069 180.543 167.748 1.00 78.76 361 GLU C CA 1
ATOM 15449 C C . GLU C 3 361 ? 176.598 180.354 166.314 1.00 84.47 361 GLU C C 1
ATOM 15450 O O . GLU C 3 361 ? 177.275 179.699 165.517 1.00 95.48 361 GLU C O 1
ATOM 15462 N N . SER C 3 362 ? 175.447 180.929 165.975 1.00 87.51 362 SER C N 1
ATOM 15463 C CA . SER C 3 362 ? 175.003 180.918 164.590 1.00 89.89 362 SER C CA 1
ATOM 15464 C C . SER C 3 362 ? 174.181 182.162 164.287 1.00 91.24 362 SER C C 1
ATOM 15465 O O . SER C 3 362 ? 173.429 182.656 165.131 1.00 94.00 362 SER C O 1
ATOM 15473 N N . PHE C 3 363 ? 174.331 182.650 163.057 1.00 92.80 363 PHE C N 1
ATOM 15474 C CA . PHE C 3 363 ? 173.705 183.876 162.588 1.00 92.09 363 PHE C CA 1
ATOM 15475 C C . PHE C 3 363 ? 173.125 183.627 161.203 1.00 92.42 363 PHE C C 1
ATOM 15476 O O . PHE C 3 363 ? 173.716 182.887 160.412 1.00 97.05 363 PHE C O 1
ATOM 15493 N N . LYS C 3 364 ? 171.981 184.240 160.898 1.00 95.04 364 LYS C N 1
ATOM 15494 C CA . LYS C 3 364 ? 171.435 184.167 159.547 1.00 98.81 364 LYS C CA 1
ATOM 15495 C C . LYS C 3 364 ? 170.679 185.448 159.210 1.00 100.72 364 LYS C C 1
ATOM 15496 O O . LYS C 3 364 ? 170.414 186.287 160.073 1.00 97.85 364 LYS C O 1
ATOM 15515 N N . LEU C 3 365 ? 170.340 185.582 157.927 1.00 117.90 365 LEU C N 1
ATOM 15516 C CA . LEU C 3 365 ? 169.889 186.847 157.355 1.00 117.44 365 LEU C CA 1
ATOM 15517 C C . LEU C 3 365 ? 168.406 187.104 157.615 1.00 116.77 365 LEU C C 1
ATOM 15518 O O . LEU C 3 365 ? 167.618 186.182 157.846 1.00 114.61 365 LEU C O 1
ATOM 15534 N N . SER C 3 366 ? 168.032 188.384 157.547 1.00 120.43 366 SER C N 1
ATOM 15535 C CA . SER C 3 366 ? 166.701 188.850 157.917 1.00 121.11 366 SER C CA 1
ATOM 15536 C C . SER C 3 366 ? 165.727 188.705 156.740 1.00 123.63 366 SER C C 1
ATOM 15537 O O . SER C 3 366 ? 165.995 188.011 155.756 1.00 122.93 366 SER C O 1
ATOM 15545 N N . GLU C 3 367 ? 164.573 189.385 156.836 1.00 129.06 367 GLU C N 1
ATOM 15546 C CA . GLU C 3 367 ? 163.381 189.147 156.017 1.00 127.07 367 GLU C CA 1
ATOM 15547 C C . GLU C 3 367 ? 163.603 189.115 154.504 1.00 126.25 367 GLU C C 1
ATOM 15548 O O . GLU C 3 367 ? 162.958 188.310 153.820 1.00 123.73 367 GLU C O 1
ATOM 15560 N N . PRO C 3 368 ? 164.461 189.961 153.925 1.00 127.83 368 PRO C N 1
ATOM 15561 C CA . PRO C 3 368 ? 164.676 189.876 152.469 1.00 127.88 368 PRO C CA 1
ATOM 15562 C C . PRO C 3 368 ? 165.184 188.521 152.009 1.00 127.54 368 PRO C C 1
ATOM 15563 O O . PRO C 3 368 ? 165.155 188.244 150.803 1.00 126.00 368 PRO C O 1
ATOM 15574 N N . TYR C 3 369 ? 165.644 187.674 152.921 1.00 127.84 369 TYR C N 1
ATOM 15575 C CA . TYR C 3 369 ? 166.187 186.359 152.597 1.00 126.09 369 TYR C CA 1
ATOM 15576 C C . TYR C 3 369 ? 165.512 185.233 153.368 1.00 125.33 369 TYR C C 1
ATOM 15577 O O . TYR C 3 369 ? 165.346 184.139 152.823 1.00 125.17 369 TYR C O 1
ATOM 15595 N N . SER C 3 370 ? 165.119 185.472 154.618 1.00 119.03 370 SER C N 1
ATOM 15596 C CA . SER C 3 370 ? 164.401 184.486 155.417 1.00 118.09 370 SER C CA 1
ATOM 15597 C C . SER C 3 370 ? 163.713 185.215 156.565 1.00 118.44 370 SER C C 1
ATOM 15598 O O . SER C 3 370 ? 164.195 186.254 157.022 1.00 119.90 370 SER C O 1
ATOM 15606 N N . GLN C 3 371 ? 162.585 184.671 157.028 1.00 113.53 371 GLN C N 1
ATOM 15607 C CA . GLN C 3 371 ? 161.800 185.365 158.048 1.00 112.45 371 GLN C CA 1
ATOM 15608 C C . GLN C 3 371 ? 162.405 185.144 159.434 1.00 112.23 371 GLN C C 1
ATOM 15609 O O . GLN C 3 371 ? 162.601 184.003 159.866 1.00 111.55 371 GLN C O 1
ATOM 15623 N N . CYS C 3 372 ? 162.721 186.247 160.112 1.00 106.49 372 CYS C N 1
ATOM 15624 C CA . CYS C 3 372 ? 163.201 186.272 161.492 1.00 104.22 372 CYS C CA 1
ATOM 15625 C C . CYS C 3 372 ? 163.178 187.732 161.935 1.00 103.95 372 CYS C C 1
ATOM 15626 O O . CYS C 3 372 ? 162.904 188.629 161.134 1.00 105.27 372 CYS C O 1
ATOM 15633 N N . THR C 3 373 ? 163.454 187.970 163.220 1.00 95.73 373 THR C N 1
ATOM 15634 C CA . THR C 3 373 ? 163.436 189.324 163.767 1.00 93.92 373 THR C CA 1
ATOM 15635 C C . THR C 3 373 ? 164.683 189.588 164.602 1.00 93.97 373 THR C C 1
ATOM 15636 O O . THR C 3 373 ? 165.261 188.673 165.192 1.00 96.20 373 THR C O 1
ATOM 15647 N N . GLU C 3 374 ? 165.091 190.858 164.645 1.00 96.20 374 GLU C N 1
ATOM 15648 C CA . GLU C 3 374 ? 166.241 191.298 165.435 1.00 97.26 374 GLU C CA 1
ATOM 15649 C C . GLU C 3 374 ? 165.741 191.956 166.719 1.00 96.87 374 GLU C C 1
ATOM 15650 O O . GLU C 3 374 ? 165.144 193.036 166.683 1.00 97.63 374 GLU C O 1
ATOM 15662 N N . ASP C 3 375 ? 166.002 191.299 167.848 1.00 90.59 375 ASP C N 1
ATOM 15663 C CA . ASP C 3 375 ? 165.605 191.757 169.178 1.00 90.73 375 ASP C CA 1
ATOM 15664 C C . ASP C 3 375 ? 164.217 192.394 169.201 1.00 90.24 375 ASP C C 1
ATOM 15665 O O . ASP C 3 375 ? 164.018 193.440 169.827 1.00 92.05 375 ASP C O 1
ATOM 15674 N N . GLY C 3 376 ? 163.251 191.766 168.535 1.00 88.49 376 GLY C N 1
ATOM 15675 C CA . GLY C 3 376 ? 161.861 192.163 168.665 1.00 85.56 376 GLY C CA 1
ATOM 15676 C C . GLY C 3 376 ? 161.524 193.534 168.130 1.00 87.61 376 GLY C C 1
ATOM 15677 O O . GLY C 3 376 ? 160.495 194.099 168.509 1.00 89.00 376 GLY C O 1
ATOM 15681 N N . SER C 3 377 ? 162.352 194.085 167.242 1.00 99.01 377 SER C N 1
ATOM 15682 C CA . SER C 3 377 ? 162.155 195.449 166.763 1.00 101.61 377 SER C CA 1
ATOM 15683 C C . SER C 3 377 ? 161.046 195.581 165.723 1.00 101.18 377 SER C C 1
ATOM 15684 O O . SER C 3 377 ? 160.698 196.713 165.370 1.00 100.35 377 SER C O 1
ATOM 15692 N N . ASP C 3 378 ? 160.482 194.476 165.221 1.00 104.20 378 ASP C N 1
ATOM 15693 C CA . ASP C 3 378 ? 159.472 194.572 164.171 1.00 105.24 378 ASP C CA 1
ATOM 15694 C C . ASP C 3 378 ? 158.375 193.518 164.324 1.00 105.96 378 ASP C C 1
ATOM 15695 O O . ASP C 3 378 ? 157.955 192.912 163.333 1.00 106.00 378 ASP C O 1
ATOM 15704 N N . VAL C 3 379 ? 157.891 193.298 165.546 1.00 99.00 379 VAL C N 1
ATOM 15705 C CA . VAL C 3 379 ? 156.736 192.427 165.782 1.00 96.20 379 VAL C CA 1
ATOM 15706 C C . VAL C 3 379 ? 155.696 193.180 166.607 1.00 95.14 379 VAL C C 1
ATOM 15707 O O . VAL C 3 379 ? 156.057 194.034 167.429 1.00 96.29 379 VAL C O 1
ATOM 15720 N N . PRO C 3 380 ? 154.400 192.894 166.431 1.00 87.88 380 PRO C N 1
ATOM 15721 C CA . PRO C 3 380 ? 153.357 193.665 167.125 1.00 90.07 380 PRO C CA 1
ATOM 15722 C C . PRO C 3 380 ? 153.033 193.162 168.528 1.00 89.75 380 PRO C C 1
ATOM 15723 O O . PRO C 3 380 ? 151.893 193.294 168.985 1.00 87.57 380 PRO C O 1
ATOM 15734 N N . ILE C 3 381 ? 154.018 192.598 169.224 1.00 88.08 381 ILE C N 1
ATOM 15735 C CA . ILE C 3 381 ? 153.806 191.940 170.509 1.00 84.53 381 ILE C CA 1
ATOM 15736 C C . ILE C 3 381 ? 154.896 192.393 171.474 1.00 81.96 381 ILE C C 1
ATOM 15737 O O . ILE C 3 381 ? 156.042 192.616 171.069 1.00 81.19 381 ILE C O 1
ATOM 15753 N N . ARG C 3 382 ? 154.538 192.528 172.750 1.00 79.85 382 ARG C N 1
ATOM 15754 C CA . ARG C 3 382 ? 155.391 193.165 173.748 1.00 81.23 382 ARG C CA 1
ATOM 15755 C C . ARG C 3 382 ? 156.007 192.125 174.678 1.00 82.09 382 ARG C C 1
ATOM 15756 O O . ARG C 3 382 ? 155.295 191.276 175.222 1.00 83.98 382 ARG C O 1
ATOM 15777 N N . ASN C 3 383 ? 157.329 192.202 174.868 1.00 82.49 383 ASN C N 1
ATOM 15778 C CA . ASN C 3 383 ? 158.053 191.247 175.715 1.00 79.30 383 ASN C CA 1
ATOM 15779 C C . ASN C 3 383 ? 157.970 191.709 177.170 1.00 76.33 383 ASN C C 1
ATOM 15780 O O . ASN C 3 383 ? 158.838 192.411 177.693 1.00 79.21 383 ASN C O 1
ATOM 15791 N N . ILE C 3 384 ? 156.893 191.281 177.836 1.00 70.50 384 ILE C N 1
ATOM 15792 C CA . ILE C 3 384 ? 156.665 191.571 179.248 1.00 69.55 384 ILE C CA 1
ATOM 15793 C C . ILE C 3 384 ? 157.716 190.960 180.166 1.00 74.55 384 ILE C C 1
ATOM 15794 O O . ILE C 3 384 ? 157.691 191.215 181.372 1.00 81.33 384 ILE C O 1
ATOM 15810 N N . TYR C 3 385 ? 158.630 190.152 179.634 1.00 76.84 385 TYR C N 1
ATOM 15811 C CA . TYR C 3 385 ? 159.615 189.454 180.452 1.00 80.24 385 TYR C CA 1
ATOM 15812 C C . TYR C 3 385 ? 160.814 190.315 180.838 1.00 77.02 385 TYR C C 1
ATOM 15813 O O . TYR C 3 385 ? 161.624 189.879 181.663 1.00 75.45 385 TYR C O 1
ATOM 15831 N N . ASN C 3 386 ? 160.945 191.515 180.281 1.00 83.34 386 ASN C N 1
ATOM 15832 C CA . ASN C 3 386 ? 162.135 192.343 180.473 1.00 88.86 386 ASN C CA 1
ATOM 15833 C C . ASN C 3 386 ? 163.402 191.535 180.194 1.00 92.16 386 ASN C C 1
ATOM 15834 O O . ASN C 3 386 ? 164.293 191.406 181.036 1.00 95.81 386 ASN C O 1
ATOM 15845 N N . ALA C 3 387 ? 163.472 190.984 178.984 1.00 80.78 387 ALA C N 1
ATOM 15846 C CA . ALA C 3 387 ? 164.636 190.239 178.529 1.00 75.37 387 ALA C CA 1
ATOM 15847 C C . ALA C 3 387 ? 164.687 190.317 177.010 1.00 77.86 387 ALA C C 1
ATOM 15848 O O . ALA C 3 387 ? 163.702 190.666 176.358 1.00 82.70 387 ALA C O 1
ATOM 15855 N N . ALA C 3 388 ? 165.850 189.996 176.448 1.00 81.65 388 ALA C N 1
ATOM 15856 C CA . ALA C 3 388 ? 166.014 190.079 175.003 1.00 81.51 388 ALA C CA 1
ATOM 15857 C C . ALA C 3 388 ? 165.047 189.134 174.300 1.00 78.28 388 ALA C C 1
ATOM 15858 O O . ALA C 3 388 ? 164.728 188.056 174.806 1.00 80.88 388 ALA C O 1
ATOM 15865 N N . TYR C 3 389 ? 164.591 189.544 173.118 1.00 77.31 389 TYR C N 1
ATOM 15866 C CA . TYR C 3 389 ? 163.521 188.838 172.423 1.00 77.21 389 TYR C CA 1
ATOM 15867 C C . TYR C 3 389 ? 163.910 187.405 172.076 1.00 80.11 389 TYR C C 1
ATOM 15868 O O . TYR C 3 389 ? 165.076 187.104 171.814 1.00 88.85 389 TYR C O 1
ATOM 15886 N N . SER C 3 390 ? 162.911 186.523 172.059 1.00 77.71 390 SER C N 1
ATOM 15887 C CA . SER C 3 390 ? 163.060 185.172 171.532 1.00 82.47 390 SER C CA 1
ATOM 15888 C C . SER C 3 390 ? 161.671 184.618 171.240 1.00 83.41 390 SER C C 1
ATOM 15889 O O . SER C 3 390 ? 160.663 185.137 171.727 1.00 87.16 390 SER C O 1
ATOM 15897 N N . LEU C 3 391 ? 161.630 183.558 170.425 1.00 82.40 391 LEU C N 1
ATOM 15898 C CA . LEU C 3 391 ? 160.346 183.012 169.994 1.00 82.50 391 LEU C CA 1
ATOM 15899 C C . LEU C 3 391 ? 159.488 182.612 171.187 1.00 89.95 391 LEU C C 1
ATOM 15900 O O . LEU C 3 391 ? 158.272 182.841 171.194 1.00 95.57 391 LEU C O 1
ATOM 15916 N N . GLN C 3 392 ? 160.101 182.009 172.207 1.00 84.12 392 GLN C N 1
ATOM 15917 C CA . GLN C 3 392 ? 159.340 181.595 173.381 1.00 79.27 392 GLN C CA 1
ATOM 15918 C C . GLN C 3 392 ? 158.797 182.797 174.138 1.00 75.73 392 GLN C C 1
ATOM 15919 O O . GLN C 3 392 ? 157.658 182.773 174.617 1.00 76.73 392 GLN C O 1
ATOM 15933 N N . ILE C 3 393 ? 159.598 183.854 174.271 1.00 71.41 393 ILE C N 1
ATOM 15934 C CA . ILE C 3 393 ? 159.122 185.040 174.975 1.00 74.55 393 ILE C CA 1
ATOM 15935 C C . ILE C 3 393 ? 157.953 185.663 174.223 1.00 78.37 393 ILE C C 1
ATOM 15936 O O . ILE C 3 393 ? 156.970 186.096 174.833 1.00 80.73 393 ILE C O 1
ATOM 15952 N N . CYS C 3 394 ? 158.009 185.668 172.890 1.00 80.33 394 CYS C N 1
ATOM 15953 C CA . CYS C 3 394 ? 156.877 186.189 172.125 1.00 79.71 394 CYS C CA 1
ATOM 15954 C C . CYS C 3 394 ? 155.636 185.324 172.322 1.00 80.33 394 CYS C C 1
ATOM 15955 O O . CYS C 3 394 ? 154.546 185.842 172.579 1.00 80.35 394 CYS C O 1
ATOM 15962 N N . LEU C 3 395 ? 155.779 184.001 172.205 1.00 82.84 395 LEU C N 1
ATOM 15963 C CA . LEU C 3 395 ? 154.628 183.119 172.392 1.00 81.19 395 LEU C CA 1
ATOM 15964 C C . LEU C 3 395 ? 153.990 183.331 173.761 1.00 84.03 395 LEU C C 1
ATOM 15965 O O . LEU C 3 395 ? 152.780 183.573 173.869 1.00 87.13 395 LEU C O 1
ATOM 15981 N N . HIS C 3 396 ? 154.794 183.250 174.823 1.00 80.46 396 HIS C N 1
ATOM 15982 C CA . HIS C 3 396 ? 154.240 183.307 176.171 1.00 78.22 396 HIS C CA 1
ATOM 15983 C C . HIS C 3 396 ? 153.705 184.693 176.513 1.00 81.52 396 HIS C C 1
ATOM 15984 O O . HIS C 3 396 ? 152.689 184.796 177.205 1.00 82.54 396 HIS C O 1
ATOM 15998 N N . SER C 3 397 ? 154.337 185.769 176.028 1.00 78.18 397 SER C N 1
ATOM 15999 C CA . SER C 3 397 ? 153.802 187.098 176.306 1.00 72.09 397 SER C CA 1
ATOM 16000 C C . SER C 3 397 ? 152.531 187.368 175.510 1.00 74.90 397 SER C C 1
ATOM 16001 O O . SER C 3 397 ? 151.614 188.020 176.019 1.00 74.39 397 SER C O 1
ATOM 16009 N N . CYS C 3 398 ? 152.442 186.863 174.278 1.00 82.65 398 CYS C N 1
ATOM 16010 C CA . CYS C 3 398 ? 151.197 186.974 173.526 1.00 80.78 398 CYS C CA 1
ATOM 16011 C C . CYS C 3 398 ? 150.072 186.244 174.245 1.00 82.90 398 CYS C C 1
ATOM 16012 O O . CYS C 3 398 ? 148.952 186.760 174.365 1.00 83.75 398 CYS C O 1
ATOM 16019 N N . PHE C 3 399 ? 150.353 185.039 174.746 1.00 85.97 399 PHE C N 1
ATOM 16020 C CA . PHE C 3 399 ? 149.320 184.306 175.467 1.00 82.94 399 PHE C CA 1
ATOM 16021 C C . PHE C 3 399 ? 148.938 185.014 176.763 1.00 82.56 399 PHE C C 1
ATOM 16022 O O . PHE C 3 399 ? 147.758 185.077 177.108 1.00 87.45 399 PHE C O 1
ATOM 16039 N N . GLN C 3 400 ? 149.916 185.538 177.509 1.00 75.54 400 GLN C N 1
ATOM 16040 C CA . GLN C 3 400 ? 149.580 186.282 178.724 1.00 73.89 400 GLN C CA 1
ATOM 16041 C C . GLN C 3 400 ? 148.743 187.517 178.414 1.00 75.02 400 GLN C C 1
ATOM 16042 O O . GLN C 3 400 ? 147.841 187.864 179.185 1.00 73.27 400 GLN C O 1
ATOM 16056 N N . THR C 3 401 ? 149.011 188.190 177.293 1.00 81.58 401 THR C N 1
ATOM 16057 C CA . THR C 3 401 ? 148.215 189.359 176.936 1.00 78.52 401 THR C CA 1
ATOM 16058 C C . THR C 3 401 ? 146.785 188.960 176.589 1.00 82.90 401 THR C C 1
ATOM 16059 O O . THR C 3 401 ? 145.828 189.582 177.059 1.00 84.12 401 THR C O 1
ATOM 16070 N N . LYS C 3 402 ? 146.618 187.918 175.768 1.00 85.64 402 LYS C N 1
ATOM 16071 C CA . LYS C 3 402 ? 145.274 187.426 175.463 1.00 82.86 402 LYS C CA 1
ATOM 16072 C C . LYS C 3 402 ? 144.559 186.967 176.734 1.00 85.69 402 LYS C C 1
ATOM 16073 O O . LYS C 3 402 ? 143.348 187.182 176.906 1.00 86.59 402 LYS C O 1
ATOM 16092 N N . MET C 3 403 ? 145.310 186.341 177.640 1.00 87.15 403 MET C N 1
ATOM 16093 C CA . MET C 3 403 ? 144.774 185.872 178.910 1.00 85.28 403 MET C CA 1
ATOM 16094 C C . MET C 3 403 ? 144.246 187.028 179.746 1.00 83.64 403 MET C C 1
ATOM 16095 O O . MET C 3 403 ? 143.157 186.938 180.322 1.00 88.32 403 MET C O 1
ATOM 16109 N N . VAL C 3 404 ? 145.006 188.122 179.834 1.00 76.60 404 VAL C N 1
ATOM 16110 C CA . VAL C 3 404 ? 144.511 189.294 180.550 1.00 76.64 404 VAL C CA 1
ATOM 16111 C C . VAL C 3 404 ? 143.345 189.923 179.800 1.00 81.09 404 VAL C C 1
ATOM 16112 O O . VAL C 3 404 ? 142.455 190.526 180.413 1.00 74.75 404 VAL C O 1
ATOM 16125 N N . GLU C 3 405 ? 143.319 189.789 178.472 1.00 96.58 405 GLU C N 1
ATOM 16126 C CA . GLU C 3 405 ? 142.271 190.429 177.685 1.00 94.73 405 GLU C CA 1
ATOM 16127 C C . GLU C 3 405 ? 140.919 189.779 177.932 1.00 91.99 405 GLU C C 1
ATOM 16128 O O . GLU C 3 405 ? 139.893 190.467 177.954 1.00 93.97 405 GLU C O 1
ATOM 16140 N N . LYS C 3 406 ? 140.888 188.461 178.112 1.00 92.50 406 LYS C N 1
ATOM 16141 C CA . LYS C 3 406 ? 139.635 187.764 178.400 1.00 94.44 406 LYS C CA 1
ATOM 16142 C C . LYS C 3 406 ? 139.568 187.390 179.881 1.00 97.36 406 LYS C C 1
ATOM 16143 O O . LYS C 3 406 ? 140.507 186.798 180.423 1.00 97.43 406 LYS C O 1
ATOM 16162 N N . CYS C 3 407 ? 138.450 187.744 180.522 1.00 102.43 407 CYS C N 1
ATOM 16163 C CA . CYS C 3 407 ? 138.143 187.492 181.937 1.00 101.83 407 CYS C CA 1
ATOM 16164 C C . CYS C 3 407 ? 139.196 188.057 182.902 1.00 97.87 407 CYS C C 1
ATOM 16165 O O . CYS C 3 407 ? 139.299 187.606 184.046 1.00 93.77 407 CYS C O 1
ATOM 16172 N N . GLY C 3 408 ? 139.970 189.048 182.461 1.00 95.85 408 GLY C N 1
ATOM 16173 C CA . GLY C 3 408 ? 140.538 190.054 183.349 1.00 96.01 408 GLY C CA 1
ATOM 16174 C C . GLY C 3 408 ? 141.542 189.620 184.399 1.00 94.01 408 GLY C C 1
ATOM 16175 O O . GLY C 3 408 ? 141.621 190.265 185.447 1.00 90.17 408 GLY C O 1
ATOM 16179 N N . CYS C 3 409 ? 142.337 188.581 184.159 1.00 88.76 409 CYS C N 1
ATOM 16180 C CA . CYS C 3 409 ? 143.382 188.216 185.108 1.00 84.94 409 CYS C CA 1
ATOM 16181 C C . CYS C 3 409 ? 144.510 187.489 184.391 1.00 84.81 409 CYS C C 1
ATOM 16182 O O . CYS C 3 409 ? 144.297 186.847 183.361 1.00 88.98 409 CYS C O 1
ATOM 16189 N N . ALA C 3 410 ? 145.715 187.588 184.952 1.00 72.71 410 ALA C N 1
ATOM 16190 C CA . ALA C 3 410 ? 146.902 186.998 184.348 1.00 71.04 410 ALA C CA 1
ATOM 16191 C C . ALA C 3 410 ? 147.128 185.584 184.863 1.00 64.04 410 ALA C C 1
ATOM 16192 O O . ALA C 3 410 ? 146.912 185.292 186.042 1.00 68.27 410 ALA C O 1
ATOM 16199 N N . GLN C 3 411 ? 147.571 184.711 183.966 1.00 61.37 411 GLN C N 1
ATOM 16200 C CA . GLN C 3 411 ? 147.864 183.332 184.326 1.00 61.57 411 GLN C CA 1
ATOM 16201 C C . GLN C 3 411 ? 149.081 183.289 185.238 1.00 67.48 411 GLN C C 1
ATOM 16202 O O . GLN C 3 411 ? 150.095 183.936 184.968 1.00 75.05 411 GLN C O 1
ATOM 16216 N N . TYR C 3 412 ? 148.966 182.551 186.338 1.00 68.48 412 TYR C N 1
ATOM 16217 C CA . TYR C 3 412 ? 150.087 182.372 187.248 1.00 66.06 412 TYR C CA 1
ATOM 16218 C C . TYR C 3 412 ? 151.145 181.494 186.571 1.00 65.09 412 TYR C C 1
ATOM 16219 O O . TYR C 3 412 ? 150.970 181.023 185.446 1.00 72.29 412 TYR C O 1
ATOM 16237 N N . SER C 3 413 ? 152.268 181.282 187.247 1.00 68.90 413 SER C N 1
ATOM 16238 C CA . SER C 3 413 ? 153.404 180.539 186.708 1.00 74.86 413 SER C CA 1
ATOM 16239 C C . SER C 3 413 ? 154.096 181.268 185.561 1.00 72.03 413 SER C C 1
ATOM 16240 O O . SER C 3 413 ? 154.929 180.673 184.870 1.00 75.19 413 SER C O 1
ATOM 16248 N N . GLN C 3 414 ? 153.776 182.536 185.339 1.00 72.05 414 GLN C N 1
ATOM 16249 C CA . GLN C 3 414 ? 154.403 183.363 184.319 1.00 78.61 414 GLN C CA 1
ATOM 16250 C C . GLN C 3 414 ? 154.443 184.798 184.823 1.00 80.58 414 GLN C C 1
ATOM 16251 O O . GLN C 3 414 ? 153.704 185.155 185.746 1.00 77.64 414 GLN C O 1
ATOM 16265 N N . PRO C 3 415 ? 155.297 185.643 184.246 1.00 75.24 415 PRO C N 1
ATOM 16266 C CA . PRO C 3 415 ? 155.364 187.035 184.702 1.00 69.93 415 PRO C CA 1
ATOM 16267 C C . PRO C 3 415 ? 154.065 187.780 184.436 1.00 67.65 415 PRO C C 1
ATOM 16268 O O . PRO C 3 415 ? 153.192 187.330 183.694 1.00 70.36 415 PRO C O 1
ATOM 16279 N N . LEU C 3 416 ? 153.956 188.951 185.060 1.00 78.02 416 LEU C N 1
ATOM 16280 C CA . LEU C 3 416 ? 152.691 189.664 185.172 1.00 80.56 416 LEU C CA 1
ATOM 16281 C C . LEU C 3 416 ? 152.685 190.890 184.270 1.00 82.65 416 LEU C C 1
ATOM 16282 O O . LEU C 3 416 ? 153.566 191.752 184.420 1.00 81.77 416 LEU C O 1
ATOM 16298 N N . PRO C 3 417 ? 151.745 191.021 183.334 1.00 79.51 417 PRO C N 1
ATOM 16299 C CA . PRO C 3 417 ? 151.686 192.239 182.528 1.00 79.77 417 PRO C CA 1
ATOM 16300 C C . PRO C 3 417 ? 151.470 193.458 183.402 1.00 83.10 417 PRO C C 1
ATOM 16301 O O . PRO C 3 417 ? 150.954 193.353 184.531 1.00 81.57 417 PRO C O 1
ATOM 16312 N N . PRO C 3 418 ? 151.829 194.650 182.909 1.00 93.12 418 PRO C N 1
ATOM 16313 C CA . PRO C 3 418 ? 151.947 195.821 183.798 1.00 92.66 418 PRO C CA 1
ATOM 16314 C C . PRO C 3 418 ? 150.632 196.357 184.355 1.00 89.52 418 PRO C C 1
ATOM 16315 O O . PRO C 3 418 ? 150.681 197.206 185.254 1.00 89.87 418 PRO C O 1
ATOM 16326 N N . ALA C 3 419 ? 149.472 195.913 183.870 1.00 87.13 419 ALA C N 1
ATOM 16327 C CA . ALA C 3 419 ? 148.193 196.401 184.378 1.00 87.05 419 ALA C CA 1
ATOM 16328 C C . ALA C 3 419 ? 147.287 195.280 184.874 1.00 92.40 419 ALA C C 1
ATOM 16329 O O . ALA C 3 419 ? 146.067 195.474 184.944 1.00 91.68 419 ALA C O 1
ATOM 16336 N N . ALA C 3 420 ? 147.841 194.127 185.236 1.00 93.82 420 ALA C N 1
ATOM 16337 C CA . ALA C 3 420 ? 147.058 192.934 185.528 1.00 91.21 420 ALA C CA 1
ATOM 16338 C C . ALA C 3 420 ? 147.258 192.465 186.967 1.00 91.06 420 ALA C C 1
ATOM 16339 O O . ALA C 3 420 ? 148.126 192.949 187.698 1.00 91.10 420 ALA C O 1
ATOM 16346 N N . ASN C 3 421 ? 146.422 191.500 187.361 1.00 91.27 421 ASN C N 1
ATOM 16347 C CA . ASN C 3 421 ? 146.513 190.809 188.642 1.00 89.27 421 ASN C CA 1
ATOM 16348 C C . ASN C 3 421 ? 146.482 189.307 188.390 1.00 86.94 421 ASN C C 1
ATOM 16349 O O . ASN C 3 421 ? 145.864 188.843 187.430 1.00 90.99 421 ASN C O 1
ATOM 16359 N N . TYR C 3 422 ? 147.149 188.546 189.255 1.00 66.34 422 TYR C N 1
ATOM 16360 C CA . TYR C 3 422 ? 147.172 187.096 189.104 1.00 66.40 422 TYR C CA 1
ATOM 16361 C C . TYR C 3 422 ? 145.803 186.495 189.410 1.00 69.61 422 TYR C C 1
ATOM 16362 O O . TYR C 3 422 ? 145.128 186.897 190.360 1.00 74.28 422 TYR C O 1
ATOM 16380 N N . CYS C 3 423 ? 145.404 185.509 188.607 1.00 78.18 423 CYS C N 1
ATOM 16381 C CA . CYS C 3 423 ? 144.092 184.888 188.759 1.00 79.97 423 CYS C CA 1
ATOM 16382 C C . CYS C 3 423 ? 143.973 184.158 190.094 1.00 81.99 423 CYS C C 1
ATOM 16383 O O . CYS C 3 423 ? 144.920 183.508 190.542 1.00 82.68 423 CYS C O 1
ATOM 16390 N N . ASN C 3 424 ? 142.796 184.247 190.719 1.00 80.15 424 ASN C N 1
ATOM 16391 C CA . ASN C 3 424 ? 142.536 183.533 191.967 1.00 74.61 424 ASN C CA 1
ATOM 16392 C C . ASN C 3 424 ? 141.040 183.532 192.265 1.00 73.19 424 ASN C C 1
ATOM 16393 O O . ASN C 3 424 ? 140.276 184.323 191.709 1.00 79.30 424 ASN C O 1
ATOM 16404 N N . TYR C 3 425 ? 140.637 182.634 193.173 1.00 76.30 425 TYR C N 1
ATOM 16405 C CA . TYR C 3 425 ? 139.225 182.494 193.530 1.00 76.95 425 TYR C CA 1
ATOM 16406 C C . TYR C 3 425 ? 138.619 183.794 194.048 1.00 78.03 425 TYR C C 1
ATOM 16407 O O . TYR C 3 425 ? 137.460 184.100 193.744 1.00 75.80 425 TYR C O 1
ATOM 16425 N N . GLN C 3 426 ? 139.358 184.548 194.868 1.00 84.01 426 GLN C N 1
ATOM 16426 C CA . GLN C 3 426 ? 138.772 185.688 195.569 1.00 83.93 426 GLN C CA 1
ATOM 16427 C C . GLN C 3 426 ? 138.350 186.803 194.622 1.00 81.60 426 GLN C C 1
ATOM 16428 O O . GLN C 3 426 ? 137.622 187.710 195.041 1.00 80.28 426 GLN C O 1
ATOM 16442 N N . GLN C 3 427 ? 138.789 186.762 193.366 1.00 82.00 427 GLN C N 1
ATOM 16443 C CA . GLN C 3 427 ? 138.553 187.864 192.442 1.00 84.45 427 GLN C CA 1
ATOM 16444 C C . GLN C 3 427 ? 137.942 187.389 191.128 1.00 83.85 427 GLN C C 1
ATOM 16445 O O . GLN C 3 427 ? 137.198 188.134 190.484 1.00 81.87 427 GLN C O 1
ATOM 16459 N N . HIS C 3 428 ? 138.238 186.156 190.724 1.00 80.75 428 HIS C N 1
ATOM 16460 C CA . HIS C 3 428 ? 137.880 185.646 189.398 1.00 75.61 428 HIS C CA 1
ATOM 16461 C C . HIS C 3 428 ? 137.320 184.237 189.542 1.00 81.26 428 HIS C C 1
ATOM 16462 O O . HIS C 3 428 ? 137.982 183.247 189.212 1.00 84.17 428 HIS C O 1
ATOM 16476 N N . PRO C 3 429 ? 136.076 184.111 190.017 1.00 87.69 429 PRO C N 1
ATOM 16477 C CA . PRO C 3 429 ? 135.592 182.795 190.469 1.00 91.14 429 PRO C CA 1
ATOM 16478 C C . PRO C 3 429 ? 135.454 181.754 189.367 1.00 87.93 429 PRO C C 1
ATOM 16479 O O . PRO C 3 429 ? 135.316 180.567 189.686 1.00 85.47 429 PRO C O 1
ATOM 16490 N N . ASN C 3 430 ? 135.485 182.143 188.095 1.00 86.72 430 ASN C N 1
ATOM 16491 C CA . ASN C 3 430 ? 135.345 181.202 186.990 1.00 87.69 430 ASN C CA 1
ATOM 16492 C C . ASN C 3 430 ? 136.619 181.074 186.164 1.00 90.13 430 ASN C C 1
ATOM 16493 O O . ASN C 3 430 ? 136.578 180.501 185.071 1.00 90.48 430 ASN C O 1
ATOM 16504 N N . TRP C 3 431 ? 137.753 181.572 186.664 1.00 80.04 431 TRP C N 1
ATOM 16505 C CA . TRP C 3 431 ? 138.879 181.851 185.776 1.00 78.92 431 TRP C CA 1
ATOM 16506 C C . TRP C 3 431 ? 139.410 180.591 185.105 1.00 76.34 431 TRP C C 1
ATOM 16507 O O . TRP C 3 431 ? 139.835 180.637 183.946 1.00 81.03 431 TRP C O 1
ATOM 16528 N N . MET C 3 432 ? 139.402 179.458 185.803 1.00 70.52 432 MET C N 1
ATOM 16529 C CA . MET C 3 432 ? 140.006 178.270 185.216 1.00 69.24 432 MET C CA 1
ATOM 16530 C C . MET C 3 432 ? 139.275 177.817 183.960 1.00 71.80 432 MET C C 1
ATOM 16531 O O . MET C 3 432 ? 139.902 177.226 183.078 1.00 79.41 432 MET C O 1
ATOM 16545 N N . TYR C 3 433 ? 137.990 178.137 183.813 1.00 94.10 433 TYR C N 1
ATOM 16546 C CA . TYR C 3 433 ? 137.301 177.765 182.582 1.00 103.23 433 TYR C CA 1
ATOM 16547 C C . TYR C 3 433 ? 137.681 178.684 181.420 1.00 108.93 433 TYR C C 1
ATOM 16548 O O . TYR C 3 433 ? 137.890 178.208 180.292 1.00 106.19 433 TYR C O 1
ATOM 16566 N N . CYS C 3 434 ? 137.769 179.998 181.661 1.00 102.98 434 CYS C N 1
ATOM 16567 C CA . CYS C 3 434 ? 138.198 180.897 180.594 1.00 97.15 434 CYS C CA 1
ATOM 16568 C C . CYS C 3 434 ? 139.683 180.739 180.286 1.00 93.09 434 CYS C C 1
ATOM 16569 O O . CYS C 3 434 ? 140.131 181.192 179.229 1.00 92.04 434 CYS C O 1
ATOM 16576 N N . TYR C 3 435 ? 140.452 180.104 181.175 1.00 80.21 435 TYR C N 1
ATOM 16577 C CA . TYR C 3 435 ? 141.799 179.670 180.812 1.00 77.30 435 TYR C CA 1
ATOM 16578 C C . TYR C 3 435 ? 141.752 178.393 179.981 1.00 81.92 435 TYR C C 1
ATOM 16579 O O . TYR C 3 435 ? 142.471 178.268 178.987 1.00 87.62 435 TYR C O 1
ATOM 16597 N N . TYR C 3 436 ? 140.941 177.419 180.392 1.00 94.98 436 TYR C N 1
ATOM 16598 C CA . TYR C 3 436 ? 140.854 176.159 179.661 1.00 94.37 436 TYR C CA 1
ATOM 16599 C C . TYR C 3 436 ? 140.480 176.386 178.201 1.00 97.56 436 TYR C C 1
ATOM 16600 O O . TYR C 3 436 ? 141.136 175.863 177.290 1.00 100.59 436 TYR C O 1
ATOM 16618 N N . GLN C 3 437 ? 139.418 177.159 177.955 1.00 101.32 437 GLN C N 1
ATOM 16619 C CA . GLN C 3 437 ? 138.989 177.375 176.573 1.00 104.73 437 GLN C CA 1
ATOM 16620 C C . GLN C 3 437 ? 140.061 178.105 175.761 1.00 101.92 437 GLN C C 1
ATOM 16621 O O . GLN C 3 437 ? 140.309 177.762 174.595 1.00 99.39 437 GLN C O 1
ATOM 16635 N N . LEU C 3 438 ? 140.740 179.077 176.372 1.00 92.89 438 LEU C N 1
ATOM 16636 C CA . LEU C 3 438 ? 141.767 179.831 175.658 1.00 88.99 438 LEU C CA 1
ATOM 16637 C C . LEU C 3 438 ? 142.983 178.961 175.356 1.00 90.17 438 LEU C C 1
ATOM 16638 O O . LEU C 3 438 ? 143.601 179.087 174.294 1.00 97.51 438 LEU C O 1
ATOM 16654 N N . HIS C 3 439 ? 143.342 178.079 176.285 1.00 95.68 439 HIS C N 1
ATOM 16655 C CA . HIS C 3 439 ? 144.440 177.140 176.075 1.00 99.06 439 HIS C CA 1
ATOM 16656 C C . HIS C 3 439 ? 144.124 176.184 174.932 1.00 99.93 439 HIS C C 1
ATOM 16657 O O . HIS C 3 439 ? 144.980 175.901 174.073 1.00 100.95 439 HIS C O 1
ATOM 16671 N N . ARG C 3 440 ? 142.895 175.660 174.925 1.00 106.58 440 ARG C N 1
ATOM 16672 C CA . ARG C 3 440 ? 142.439 174.805 173.837 1.00 107.10 440 ARG C CA 1
ATOM 16673 C C . ARG C 3 440 ? 142.489 175.537 172.503 1.00 109.95 440 ARG C C 1
ATOM 16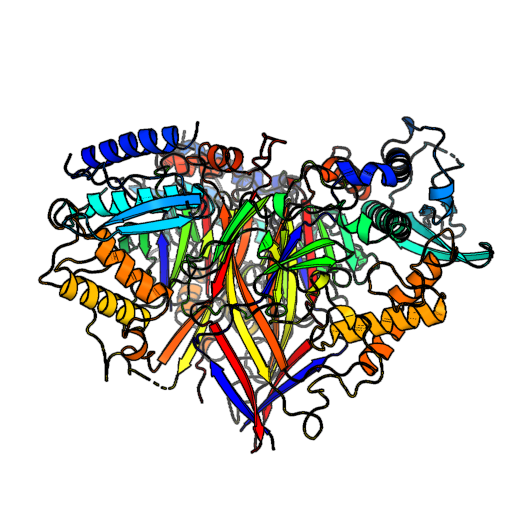674 O O . ARG C 3 440 ? 142.745 174.918 171.464 1.00 107.90 440 ARG C O 1
ATOM 16695 N N . ALA C 3 441 ? 142.245 176.851 172.511 1.00 105.92 441 ALA C N 1
ATOM 16696 C CA . ALA C 3 441 ? 142.383 177.626 171.279 1.00 100.19 441 ALA C CA 1
ATOM 16697 C C . ALA C 3 441 ? 143.847 177.784 170.878 1.00 100.08 441 ALA C C 1
ATOM 16698 O O . ALA C 3 441 ? 144.186 177.666 169.695 1.00 99.74 441 ALA C O 1
ATOM 16705 N N . PHE C 3 442 ? 144.728 178.055 171.844 1.00 104.24 442 PHE C N 1
ATOM 16706 C CA . PHE C 3 442 ? 146.138 178.274 171.523 1.00 102.36 442 PHE C CA 1
ATOM 16707 C C . PHE C 3 442 ? 146.745 177.047 170.858 1.00 105.57 442 PHE C C 1
ATOM 16708 O O . PHE C 3 442 ? 147.416 177.157 169.826 1.00 108.36 442 PHE C O 1
ATOM 16725 N N . VAL C 3 443 ? 146.532 175.864 171.442 1.00 109.81 443 VAL C N 1
ATOM 16726 C CA . VAL C 3 443 ? 147.198 174.677 170.901 1.00 110.01 443 VAL C CA 1
ATOM 16727 C C . VAL C 3 443 ? 146.784 174.403 169.457 1.00 111.28 443 VAL C C 1
ATOM 16728 O O . VAL C 3 443 ? 147.487 173.682 168.741 1.00 110.90 443 VAL C O 1
ATOM 16741 N N . GLN C 3 444 ? 145.667 174.974 169.002 1.00 113.31 444 GLN C N 1
ATOM 16742 C CA . GLN C 3 444 ? 145.224 174.867 167.617 1.00 113.15 444 GLN C CA 1
ATOM 16743 C C . GLN C 3 444 ? 145.460 176.160 166.832 1.00 114.36 444 GLN C C 1
ATOM 16744 O O . GLN C 3 444 ? 144.843 176.365 165.781 1.00 114.76 444 GLN C O 1
ATOM 16758 N N . GLU C 3 445 ? 146.344 177.028 167.325 1.00 113.22 445 GLU C N 1
ATOM 16759 C CA . GLU C 3 445 ? 146.775 178.269 166.680 1.00 112.28 445 GLU C CA 1
ATOM 16760 C C . GLU C 3 445 ? 145.642 179.270 166.460 1.00 111.21 445 GLU C C 1
ATOM 16761 O O . GLU C 3 445 ? 145.834 180.261 165.745 1.00 112.13 445 GLU C O 1
ATOM 16773 N N . GLU C 3 446 ? 144.473 179.065 167.068 1.00 102.62 446 GLU C N 1
ATOM 16774 C CA . GLU C 3 446 ? 143.332 179.932 166.785 1.00 103.23 446 GLU C CA 1
ATOM 16775 C C . GLU C 3 446 ? 143.424 181.300 167.453 1.00 102.45 446 GLU C C 1
ATOM 16776 O O . GLU C 3 446 ? 142.570 182.152 167.185 1.00 101.80 446 GLU C O 1
ATOM 16788 N N . LEU C 3 447 ? 144.422 181.539 168.306 1.00 99.40 447 LEU C N 1
ATOM 16789 C CA . LEU C 3 447 ? 144.627 182.869 168.871 1.00 98.85 447 LEU C CA 1
ATOM 16790 C C . LEU C 3 447 ? 145.464 183.768 167.970 1.00 100.08 447 LEU C C 1
ATOM 16791 O O . LEU C 3 447 ? 145.578 184.965 168.254 1.00 97.90 447 LEU C O 1
ATOM 16807 N N . GLY C 3 448 ? 146.051 183.225 166.902 1.00 106.17 448 GLY C N 1
ATOM 16808 C CA . GLY C 3 448 ? 146.899 183.986 166.008 1.00 104.05 448 GLY C CA 1
ATOM 16809 C C . GLY C 3 448 ? 148.335 184.158 166.461 1.00 105.91 448 GLY C C 1
ATOM 16810 O O . GLY C 3 448 ? 149.204 184.423 165.621 1.00 106.60 448 GLY C O 1
ATOM 16814 N N . CYS C 3 449 ? 148.618 184.013 167.759 1.00 105.67 449 CYS C N 1
ATOM 16815 C CA . CYS C 3 449 ? 149.966 184.255 168.269 1.00 103.68 449 CYS C CA 1
ATOM 16816 C C . CYS C 3 449 ? 151.015 183.476 167.485 1.00 102.58 449 CYS C C 1
ATOM 16817 O O . CYS C 3 449 ? 152.002 184.046 167.008 1.00 103.87 449 CYS C O 1
ATOM 16824 N N . GLN C 3 450 ? 150.821 182.165 167.347 1.00 106.62 450 GLN C N 1
ATOM 16825 C CA . GLN C 3 450 ? 151.839 181.314 166.741 1.00 108.38 450 GLN C CA 1
ATOM 16826 C C . GLN C 3 450 ? 152.000 181.551 165.243 1.00 111.13 450 GLN C C 1
ATOM 16827 O O . GLN C 3 450 ? 152.918 180.983 164.642 1.00 110.59 450 GLN C O 1
ATOM 16841 N N . SER C 3 451 ? 151.146 182.377 164.630 1.00 110.59 451 SER C N 1
ATOM 16842 C CA . SER C 3 451 ? 151.309 182.755 163.230 1.00 108.14 451 SER C CA 1
ATOM 16843 C C . SER C 3 451 ? 152.066 184.063 163.046 1.00 107.86 451 SER C C 1
ATOM 16844 O O . SER C 3 451 ? 152.599 184.300 161.957 1.00 108.79 451 SER C O 1
ATOM 16852 N N . VAL C 3 452 ? 152.126 184.914 164.072 1.00 97.46 452 VAL C N 1
ATOM 16853 C CA . VAL C 3 452 ? 152.704 186.241 163.933 1.00 94.00 452 VAL C CA 1
ATOM 16854 C C . VAL C 3 452 ? 154.015 186.402 164.703 1.00 94.97 452 VAL C C 1
ATOM 16855 O O . VAL C 3 452 ? 154.811 187.282 164.359 1.00 95.84 452 VAL C O 1
ATOM 16868 N N . CYS C 3 453 ? 154.267 185.587 165.727 1.00 103.27 453 CYS C N 1
ATOM 16869 C CA . CYS C 3 453 ? 155.580 185.580 166.365 1.00 103.43 453 CYS C CA 1
ATOM 16870 C C . CYS C 3 453 ? 156.617 184.992 165.414 1.00 102.91 453 CYS C C 1
ATOM 16871 O O . CYS C 3 453 ? 156.316 184.091 164.629 1.00 104.78 453 CYS C O 1
ATOM 16878 N N . LYS C 3 454 ? 157.849 185.498 165.489 1.00 95.51 454 LYS C N 1
ATOM 16879 C CA . LYS C 3 454 ? 158.895 185.135 164.542 1.00 94.02 454 LYS C CA 1
ATOM 16880 C C . LYS C 3 454 ? 160.142 184.627 165.257 1.00 92.34 454 LYS C C 1
ATOM 16881 O O . LYS C 3 454 ? 160.397 184.961 166.417 1.00 94.30 454 LYS C O 1
ATOM 16900 N N . GLU C 3 455 ? 160.912 183.809 164.539 1.00 94.31 455 GLU C N 1
ATOM 16901 C CA . GLU C 3 455 ? 162.162 183.265 165.058 1.00 95.57 455 GLU C CA 1
ATOM 16902 C C . GLU C 3 455 ? 163.218 184.360 165.170 1.00 95.11 455 GLU C C 1
ATOM 16903 O O . GLU C 3 455 ? 163.238 185.304 164.377 1.00 101.28 455 GLU C O 1
ATOM 16915 N N . ALA C 3 456 ? 164.106 184.232 166.155 1.00 81.38 456 ALA C N 1
ATOM 16916 C CA . ALA C 3 456 ? 165.173 185.209 166.339 1.00 85.33 456 ALA C CA 1
ATOM 16917 C C . ALA C 3 456 ? 166.314 184.934 165.364 1.00 87.10 456 ALA C C 1
ATOM 16918 O O . ALA C 3 456 ? 166.658 183.780 165.099 1.00 88.34 456 ALA C O 1
ATOM 16925 N N . CYS C 3 457 ? 166.906 186.007 164.834 1.00 96.14 457 CYS C N 1
ATOM 16926 C CA . CYS C 3 457 ? 167.825 185.869 163.708 1.00 95.90 457 CYS C CA 1
ATOM 16927 C C . CYS C 3 457 ? 169.182 185.284 164.094 1.00 98.32 457 CYS C C 1
ATOM 16928 O O . CYS C 3 457 ? 169.910 184.831 163.205 1.00 104.57 457 CYS C O 1
ATOM 16935 N N . SER C 3 458 ? 169.549 185.279 165.375 1.00 90.62 458 SER C N 1
ATOM 16936 C CA . SER C 3 458 ? 170.831 184.717 165.792 1.00 92.04 458 SER C CA 1
ATOM 16937 C C . SER C 3 458 ? 170.714 184.184 167.213 1.00 88.74 458 SER C C 1
ATOM 16938 O O . SER C 3 458 ? 169.880 184.649 167.992 1.00 92.64 458 SER C O 1
ATOM 16946 N N . PHE C 3 459 ? 171.562 183.211 167.553 1.00 80.55 459 PHE C N 1
ATOM 16947 C CA . PHE C 3 459 ? 171.534 182.645 168.896 1.00 81.43 459 PHE C CA 1
ATOM 16948 C C . PHE C 3 459 ? 172.851 181.956 169.227 1.00 82.90 459 PHE C C 1
ATOM 16949 O O . PHE C 3 459 ? 173.604 181.544 168.341 1.00 88.45 459 PHE C O 1
ATOM 16966 N N . LYS C 3 460 ? 173.113 181.841 170.529 1.00 70.16 460 LYS C N 1
ATOM 16967 C CA . LYS C 3 460 ? 174.142 180.963 171.070 1.00 69.31 460 LYS C CA 1
ATOM 16968 C C . LYS C 3 460 ? 173.458 179.753 171.689 1.00 69.35 460 LYS C C 1
ATOM 16969 O O . LYS C 3 460 ? 172.343 179.864 172.205 1.00 70.93 460 LYS C O 1
ATOM 16988 N N . GLU C 3 461 ? 174.122 178.602 171.652 1.00 68.96 461 GLU C N 1
ATOM 16989 C CA . GLU C 3 461 ? 173.728 177.492 172.507 1.00 71.67 461 GLU C CA 1
ATOM 16990 C C . GLU C 3 461 ? 174.964 176.733 172.960 1.00 73.07 461 GLU C C 1
ATOM 16991 O O . GLU C 3 461 ? 175.938 176.591 172.217 1.00 72.17 461 GLU C O 1
ATOM 17003 N N . TRP C 3 462 ? 174.906 176.258 174.198 1.00 61.23 462 TRP C N 1
ATOM 17004 C CA . TRP C 3 462 ? 175.976 175.487 174.812 1.00 59.17 462 TRP C CA 1
ATOM 17005 C C . TRP C 3 462 ? 175.600 174.010 174.760 1.00 61.18 462 TRP C C 1
ATOM 17006 O O . TRP C 3 462 ? 174.621 173.597 175.390 1.00 55.92 462 TRP C O 1
ATOM 17027 N N . THR C 3 463 ? 176.367 173.218 174.012 1.00 65.57 463 THR C N 1
ATOM 17028 C CA . THR C 3 463 ? 176.070 171.795 173.833 1.00 60.27 463 THR C CA 1
ATOM 17029 C C . THR C 3 463 ? 176.604 171.028 175.040 1.00 58.88 463 THR C C 1
ATOM 17030 O O . THR C 3 463 ? 177.768 170.633 175.091 1.00 63.99 463 THR C O 1
ATOM 17041 N N . LEU C 3 464 ? 175.731 170.802 176.021 1.00 53.71 464 LEU C N 1
ATOM 17042 C CA . LEU C 3 464 ? 176.139 170.189 177.280 1.00 51.79 464 LEU C CA 1
ATOM 17043 C C . LEU C 3 464 ? 176.426 168.699 177.114 1.00 47.74 464 LEU C C 1
ATOM 17044 O O . LEU C 3 464 ? 175.760 168.005 176.344 1.00 56.40 464 LEU C O 1
ATOM 17060 N N . THR C 3 465 ? 177.419 168.206 177.858 1.00 32.09 465 THR C N 1
ATOM 17061 C CA . THR C 3 465 ? 177.759 166.780 177.928 1.00 38.55 465 THR C CA 1
ATOM 17062 C C . THR C 3 465 ? 177.751 166.356 179.399 1.00 39.23 465 THR C C 1
ATOM 17063 O O . THR C 3 465 ? 178.796 166.295 180.047 1.00 44.37 465 THR C O 1
ATOM 17074 N N . THR C 3 466 ? 176.561 166.043 179.911 1.00 47.13 466 THR C N 1
ATOM 17075 C CA . THR C 3 466 ? 176.367 165.756 181.330 1.00 51.37 466 THR C CA 1
ATOM 17076 C C . THR C 3 466 ? 176.916 164.381 181.716 1.00 45.81 466 THR C C 1
ATOM 17077 O O . THR C 3 466 ? 176.929 163.447 180.913 1.00 49.29 466 THR C O 1
ATOM 17088 N N . SER C 3 467 ? 177.361 164.261 182.970 1.00 40.29 467 SER C N 1
ATOM 17089 C CA . SER C 3 467 ? 177.836 162.990 183.513 1.00 40.88 467 SER C CA 1
ATOM 17090 C C . SER C 3 467 ? 177.692 162.990 185.030 1.00 50.33 467 SER C C 1
ATOM 17091 O O . SER C 3 467 ? 177.581 164.044 185.659 1.00 61.12 467 SER C O 1
ATOM 17099 N N . LEU C 3 468 ? 177.704 161.791 185.617 1.00 36.80 468 LEU C N 1
ATOM 17100 C CA . LEU C 3 468 ? 177.499 161.613 187.049 1.00 34.41 468 LEU C CA 1
ATOM 17101 C C . LEU C 3 468 ? 178.576 160.709 187.633 1.00 39.86 468 LEU C C 1
ATOM 17102 O O . LEU C 3 468 ? 179.078 159.808 186.959 1.00 51.03 468 LEU C O 1
ATOM 17118 N N . ALA C 3 469 ? 178.914 160.944 188.901 1.00 28.54 469 ALA C N 1
ATOM 17119 C CA . ALA C 3 469 ? 179.785 160.052 189.654 1.00 28.65 469 ALA C CA 1
ATOM 17120 C C . ALA C 3 469 ? 179.441 160.140 191.133 1.00 37.73 469 ALA C C 1
ATOM 17121 O O . ALA C 3 469 ? 179.022 161.189 191.625 1.00 50.44 469 ALA C O 1
ATOM 17128 N N . GLN C 3 470 ? 179.632 159.029 191.840 1.00 41.79 470 GLN C N 1
ATOM 17129 C CA . GLN C 3 470 ? 179.287 158.955 193.256 1.00 40.12 470 GLN C CA 1
ATOM 17130 C C . GLN C 3 470 ? 180.192 159.869 194.076 1.00 35.71 470 GLN C C 1
ATOM 17131 O O . GLN C 3 470 ? 181.418 159.799 193.967 1.00 40.67 470 GLN C O 1
ATOM 17145 N N . TRP C 3 471 ? 179.588 160.723 194.909 1.00 28.55 471 TRP C N 1
ATOM 17146 C CA . TRP C 3 471 ? 180.338 161.704 195.701 1.00 32.25 471 TRP C CA 1
ATOM 17147 C C . TRP C 3 471 ? 179.659 161.957 197.044 1.00 41.86 471 TRP C C 1
ATOM 17148 O O . TRP C 3 471 ? 178.445 162.222 197.074 1.00 50.31 471 TRP C O 1
ATOM 17169 N N . PRO C 3 472 ? 180.392 161.898 198.168 1.00 32.22 472 PRO C N 1
ATOM 17170 C CA . PRO C 3 472 ? 181.803 161.520 198.311 1.00 34.45 472 PRO C CA 1
ATOM 17171 C C . PRO C 3 472 ? 182.021 160.023 198.211 1.00 39.74 472 PRO C C 1
ATOM 17172 O O . PRO C 3 472 ? 181.106 159.237 198.429 1.00 43.15 472 PRO C O 1
ATOM 17183 N N . SER C 3 473 ? 183.239 159.604 197.886 1.00 40.41 473 SER C N 1
ATOM 17184 C CA . SER C 3 473 ? 183.560 158.188 197.887 1.00 32.00 473 SER C CA 1
ATOM 17185 C C . SER C 3 473 ? 183.415 157.630 199.299 1.00 34.33 473 SER C C 1
ATOM 17186 O O . SER C 3 473 ? 183.369 158.367 200.284 1.00 46.69 473 SER C O 1
ATOM 17194 N N . VAL C 3 474 ? 183.338 156.302 199.391 1.00 42.62 474 VAL C N 1
ATOM 17195 C CA . VAL C 3 474 ? 183.044 155.665 200.674 1.00 47.18 474 VAL C CA 1
ATOM 17196 C C . VAL C 3 474 ? 184.080 156.048 201.729 1.00 52.17 474 VAL C C 1
ATOM 17197 O O . VAL C 3 474 ? 183.744 156.220 202.906 1.00 51.20 474 VAL C O 1
ATOM 17210 N N . VAL C 3 475 ? 185.349 156.190 201.335 1.00 42.84 475 VAL C N 1
ATOM 17211 C CA . VAL C 3 475 ? 186.392 156.481 202.321 1.00 32.83 475 VAL C CA 1
ATOM 17212 C C . VAL C 3 475 ? 186.444 157.970 202.651 1.00 39.01 475 VAL C C 1
ATOM 17213 O O . VAL C 3 475 ? 186.713 158.349 203.795 1.00 44.41 475 VAL C O 1
ATOM 17226 N N . SER C 3 476 ? 186.196 158.839 201.670 1.00 38.36 476 SER C N 1
ATOM 17227 C CA . SER C 3 476 ? 186.260 160.280 201.898 1.00 29.51 476 SER C CA 1
ATOM 17228 C C . SER C 3 476 ? 185.077 160.799 202.704 1.00 31.21 476 SER C C 1
ATOM 17229 O O . SER C 3 476 ? 185.137 161.917 203.242 1.00 46.04 476 SER C O 1
ATOM 17237 N N . GLU C 3 477 ? 184.006 160.012 202.788 1.00 31.03 477 GLU C N 1
ATOM 17238 C CA . GLU C 3 477 ? 182.812 160.423 203.514 1.00 34.82 477 GLU C CA 1
ATOM 17239 C C . GLU C 3 477 ? 183.105 160.675 204.987 1.00 39.25 477 GLU C C 1
ATOM 17240 O O . GLU C 3 477 ? 182.399 161.456 205.632 1.00 43.57 477 GLU C O 1
ATOM 17252 N N . LYS C 3 478 ? 184.134 160.026 205.536 1.00 49.21 478 LYS C N 1
ATOM 17253 C CA . LYS C 3 478 ? 184.452 160.183 206.954 1.00 44.59 478 LYS C CA 1
ATOM 17254 C C . LYS C 3 478 ? 184.699 161.643 207.307 1.00 35.90 478 LYS C C 1
ATOM 17255 O O . LYS C 3 478 ? 184.078 162.183 208.228 1.00 42.64 478 LYS C O 1
ATOM 17274 N N . TRP C 3 479 ? 185.618 162.295 206.596 1.00 32.90 479 TRP C N 1
ATOM 17275 C CA . TRP C 3 479 ? 186.006 163.657 206.933 1.00 35.99 479 TRP C CA 1
ATOM 17276 C C . TRP C 3 479 ? 185.230 164.706 206.155 1.00 34.01 479 TRP C C 1
ATOM 17277 O O . TRP C 3 479 ? 185.033 165.812 206.666 1.00 47.37 479 TRP C O 1
ATOM 17298 N N . LEU C 3 480 ? 184.771 164.404 204.938 1.00 26.97 480 LEU C N 1
ATOM 17299 C CA . LEU C 3 480 ? 184.216 165.473 204.116 1.00 22.45 480 LEU C CA 1
ATOM 17300 C C . LEU C 3 480 ? 182.908 166.016 204.682 1.00 36.88 480 LEU C C 1
ATOM 17301 O O . LEU C 3 480 ? 182.649 167.220 204.592 1.00 53.77 480 LEU C O 1
ATOM 17317 N N . LEU C 3 481 ? 182.059 165.161 205.261 1.00 38.68 481 LEU C N 1
ATOM 17318 C CA . LEU C 3 481 ? 180.761 165.654 205.726 1.00 39.61 481 LEU C CA 1
ATOM 17319 C C . LEU C 3 481 ? 180.890 166.501 206.987 1.00 43.17 481 LEU C C 1
ATOM 17320 O O . LEU C 3 481 ? 180.243 167.561 207.062 1.00 47.35 481 LEU C O 1
ATOM 17336 N N . PRO C 3 482 ? 181.669 166.116 208.000 1.00 35.75 482 PRO C N 1
ATOM 17337 C CA . PRO C 3 482 ? 181.919 167.045 209.114 1.00 36.72 482 PRO C CA 1
ATOM 17338 C C . PRO C 3 482 ? 182.403 168.421 208.673 1.00 44.51 482 PRO C C 1
ATOM 17339 O O . PRO C 3 482 ? 181.918 169.439 209.185 1.00 54.56 482 PRO C O 1
ATOM 17350 N N . VAL C 3 483 ? 183.339 168.490 207.724 1.00 40.89 483 VAL C N 1
ATOM 17351 C CA . VAL C 3 483 ? 183.861 169.790 207.312 1.00 32.75 483 VAL C CA 1
ATOM 17352 C C . VAL C 3 483 ? 182.784 170.605 206.609 1.00 37.53 483 VAL C C 1
ATOM 17353 O O . VAL C 3 483 ? 182.702 171.824 206.786 1.00 44.74 483 VAL C O 1
ATOM 17366 N N . LEU C 3 484 ? 181.947 169.961 205.795 1.00 46.80 484 LEU C N 1
ATOM 17367 C CA . LEU C 3 484 ? 180.882 170.703 205.125 1.00 48.42 484 LEU C CA 1
ATOM 17368 C C . LEU C 3 484 ? 179.857 171.224 206.130 1.00 52.51 484 LEU C C 1
ATOM 17369 O O . LEU C 3 484 ? 179.422 172.384 206.045 1.00 49.45 484 LEU C O 1
ATOM 17385 N N . THR C 3 485 ? 179.476 170.399 207.111 1.00 45.53 485 THR C N 1
ATOM 17386 C CA . THR C 3 485 ? 178.542 170.894 208.116 1.00 45.40 485 THR C CA 1
ATOM 17387 C C . THR C 3 485 ? 179.180 171.916 209.048 1.00 51.25 485 THR C C 1
ATOM 17388 O O . THR C 3 485 ? 178.455 172.587 209.787 1.00 57.20 485 THR C O 1
ATOM 17399 N N . TRP C 3 486 ? 180.509 172.041 209.045 1.00 51.50 486 TRP C N 1
ATOM 17400 C CA . TRP C 3 486 ? 181.143 173.182 209.703 1.00 47.28 486 TRP C CA 1
ATOM 17401 C C . TRP C 3 486 ? 181.094 174.419 208.814 1.00 46.51 486 TRP C C 1
ATOM 17402 O O . TRP C 3 486 ? 180.854 175.528 209.300 1.00 48.73 486 TRP C O 1
ATOM 17423 N N . ASP C 3 487 ? 181.311 174.242 207.510 1.00 48.37 487 ASP C N 1
ATOM 17424 C CA . ASP C 3 487 ? 181.234 175.367 206.582 1.00 51.61 487 ASP C CA 1
ATOM 17425 C C . ASP C 3 487 ? 179.851 175.999 206.581 1.00 59.14 487 ASP C C 1
ATOM 17426 O O . ASP C 3 487 ? 179.718 177.195 206.297 1.00 59.73 487 ASP C O 1
ATOM 17435 N N . GLN C 3 488 ? 178.810 175.223 206.880 1.00 58.75 488 GLN C N 1
ATOM 17436 C CA . GLN C 3 488 ? 177.487 175.827 207.018 1.00 59.47 488 GLN C CA 1
ATOM 17437 C C . GLN C 3 488 ? 177.341 176.672 208.280 1.00 64.17 488 GLN C C 1
ATOM 17438 O O . GLN C 3 488 ? 176.379 177.440 208.378 1.00 70.43 488 GLN C O 1
ATOM 17452 N N . GLY C 3 489 ? 178.248 176.545 209.240 1.00 72.92 489 GLY C N 1
ATOM 17453 C CA . GLY C 3 489 ? 178.227 177.418 210.407 1.00 76.74 489 GLY C CA 1
ATOM 17454 C C . GLY C 3 489 ? 176.999 177.230 211.287 1.00 78.16 489 GLY C C 1
ATOM 17455 O O . GLY C 3 489 ? 176.734 176.139 211.804 1.00 74.98 489 GLY C O 1
ATOM 17459 N N . ARG C 3 490 ? 176.243 178.321 211.469 1.00 103.80 490 ARG C N 1
ATOM 17460 C CA . ARG C 3 490 ? 175.175 178.359 212.469 1.00 105.56 490 ARG C CA 1
ATOM 17461 C C . ARG C 3 490 ? 174.047 177.380 212.169 1.00 104.00 490 ARG C C 1
ATOM 17462 O O . ARG C 3 490 ? 173.324 176.969 213.084 1.00 104.42 490 ARG C O 1
ATOM 17483 N N . GLN C 3 491 ? 173.868 177.008 210.902 1.00 88.43 491 GLN C N 1
ATOM 17484 C CA . GLN C 3 491 ? 172.555 176.560 210.442 1.00 89.55 491 GLN C CA 1
ATOM 17485 C C . GLN C 3 491 ? 172.145 175.214 211.040 1.00 89.92 491 GLN C C 1
ATOM 17486 O O . GLN C 3 491 ? 170.984 175.043 211.430 1.00 88.22 491 GLN C O 1
ATOM 17500 N N . VAL C 3 492 ? 173.056 174.244 211.120 1.00 98.26 492 VAL C N 1
ATOM 17501 C CA . VAL C 3 492 ? 172.735 172.943 211.708 1.00 99.90 492 VAL C CA 1
ATOM 17502 C C . VAL C 3 492 ? 173.895 172.468 212.574 1.00 98.23 492 VAL C C 1
ATOM 17503 O O . VAL C 3 492 ? 175.065 172.601 212.201 1.00 93.99 492 VAL C O 1
ATOM 17516 N N . ASN C 3 493 ? 173.556 171.908 213.739 1.00 110.08 493 ASN C N 1
ATOM 17517 C CA . ASN C 3 493 ? 174.530 171.293 214.633 1.00 108.83 493 ASN C CA 1
ATOM 17518 C C . ASN C 3 493 ? 174.675 169.796 214.378 1.00 107.77 493 ASN C C 1
ATOM 17519 O O . ASN C 3 493 ? 175.735 169.225 214.661 1.00 105.79 493 ASN C O 1
ATOM 17530 N N . LYS C 3 494 ? 173.636 169.155 213.842 1.00 95.53 494 LYS C N 1
ATOM 17531 C CA . LYS C 3 494 ? 173.709 167.746 213.475 1.00 93.38 494 LYS C CA 1
ATOM 17532 C C . LYS C 3 494 ? 174.410 167.572 212.129 1.00 91.73 494 LYS C C 1
ATOM 17533 O O . LYS C 3 494 ? 174.394 168.462 211.275 1.00 92.59 494 LYS C O 1
ATOM 17552 N N . LYS C 3 495 ? 175.022 166.402 211.942 1.00 69.80 495 LYS C N 1
ATOM 17553 C CA . LYS C 3 495 ? 175.830 166.159 210.753 1.00 65.79 495 LYS C CA 1
ATOM 17554 C C . LYS C 3 495 ? 174.962 166.105 209.501 1.00 71.26 495 LYS C C 1
ATOM 17555 O O . LYS C 3 495 ? 173.788 165.728 209.552 1.00 73.69 495 LYS C O 1
ATOM 17574 N N . LEU C 3 496 ? 175.554 166.490 208.371 1.00 54.55 496 LEU C N 1
ATOM 17575 C CA . LEU C 3 496 ? 174.888 166.355 207.082 1.00 55.25 496 LEU C CA 1
ATOM 17576 C C . LEU C 3 496 ? 174.814 164.890 206.676 1.00 60.55 496 LEU C C 1
ATOM 17577 O O . LEU C 3 496 ? 175.702 164.096 206.994 1.00 63.42 496 LEU C O 1
ATOM 17593 N N . ASN C 3 497 ? 173.749 164.532 205.967 1.00 55.30 497 ASN C N 1
ATOM 17594 C CA . ASN C 3 497 ? 173.651 163.216 205.355 1.00 53.28 497 ASN C CA 1
ATOM 17595 C C . ASN C 3 497 ? 174.161 163.283 203.923 1.00 53.68 497 ASN C C 1
ATOM 17596 O O . ASN C 3 497 ? 173.967 164.278 203.222 1.00 45.25 497 ASN C O 1
ATOM 17607 N N . LYS C 3 498 ? 174.822 162.206 203.492 1.00 60.48 498 LYS C N 1
ATOM 17608 C CA . LYS C 3 498 ? 175.336 162.149 202.127 1.00 51.12 498 LYS C CA 1
ATOM 17609 C C . LYS C 3 498 ? 174.240 162.403 201.102 1.00 49.60 498 LYS C C 1
ATOM 17610 O O . LYS C 3 498 ? 174.524 162.871 199.996 1.00 48.01 498 LYS C O 1
ATOM 17629 N N . THR C 3 499 ? 172.983 162.111 201.450 1.00 56.33 499 THR C N 1
ATOM 17630 C CA . THR C 3 499 ? 171.876 162.281 200.515 1.00 49.93 499 THR C CA 1
ATOM 17631 C C . THR C 3 499 ? 171.305 163.697 200.505 1.00 53.08 499 THR C C 1
ATOM 17632 O O . THR C 3 499 ? 170.473 163.999 199.644 1.00 54.42 499 THR C O 1
ATOM 17643 N N . ASP C 3 500 ? 171.731 164.570 201.417 1.00 49.22 500 ASP C N 1
ATOM 17644 C CA . ASP C 3 500 ? 171.258 165.951 201.451 1.00 45.92 500 ASP C CA 1
ATOM 17645 C C . ASP C 3 500 ? 172.127 166.906 200.641 1.00 44.05 500 ASP C C 1
ATOM 17646 O O . ASP C 3 500 ? 171.839 168.105 200.620 1.00 47.18 500 ASP C O 1
ATOM 17655 N N . LEU C 3 501 ? 173.177 166.418 199.983 1.00 37.74 501 LEU C N 1
ATOM 17656 C CA . LEU C 3 501 ? 174.120 167.259 199.257 1.00 36.72 501 LEU C CA 1
ATOM 17657 C C . LEU C 3 501 ? 174.188 166.862 197.790 1.00 38.31 501 LEU C C 1
ATOM 17658 O O . LEU C 3 501 ? 173.904 165.719 197.424 1.00 49.72 501 LEU C O 1
ATOM 17674 N N . ALA C 3 502 ? 174.586 167.818 196.954 1.00 30.68 502 ALA C N 1
ATOM 17675 C CA . ALA C 3 502 ? 174.916 167.560 195.561 1.00 37.88 502 ALA C CA 1
ATOM 17676 C C . ALA C 3 502 ? 176.067 168.469 195.164 1.00 35.50 502 ALA C C 1
ATOM 17677 O O . ALA C 3 502 ? 176.163 169.599 195.641 1.00 55.36 502 ALA C O 1
ATOM 17684 N N . LYS C 3 503 ? 176.941 167.974 194.292 1.00 20.09 503 LYS C N 1
ATOM 17685 C CA . LYS C 3 503 ? 178.047 168.764 193.768 1.00 26.61 503 LYS C CA 1
ATOM 17686 C C . LYS C 3 503 ? 177.875 168.944 192.268 1.00 34.71 503 LYS C C 1
ATOM 17687 O O . LYS C 3 503 ? 177.442 168.025 191.570 1.00 56.34 503 LYS C O 1
ATOM 17706 N N . LEU C 3 504 ? 178.217 170.132 191.778 1.00 30.53 504 LEU C N 1
ATOM 17707 C CA . LEU C 3 504 ? 177.977 170.516 190.394 1.00 33.02 504 LEU C CA 1
ATOM 17708 C C . LEU C 3 504 ? 179.244 171.126 189.816 1.00 40.67 504 LEU C C 1
ATOM 17709 O O . LEU C 3 504 ? 179.851 171.995 190.445 1.00 51.52 504 LEU C O 1
ATOM 17725 N N . LEU C 3 505 ? 179.649 170.667 188.632 1.00 39.64 505 LEU C N 1
ATOM 17726 C CA . LEU C 3 505 ? 180.782 171.229 187.903 1.00 41.96 505 LEU C CA 1
ATOM 17727 C C . LEU C 3 505 ? 180.286 171.704 186.545 1.00 49.16 505 LEU C C 1
ATOM 17728 O O . LEU C 3 505 ? 179.697 170.922 185.794 1.00 61.57 505 LEU C O 1
ATOM 17744 N N . ILE C 3 506 ? 180.530 172.971 186.225 1.00 34.71 506 ILE C N 1
ATOM 17745 C CA . ILE C 3 506 ? 180.189 173.534 184.923 1.00 30.89 506 ILE C CA 1
ATOM 17746 C C . ILE C 3 506 ? 181.441 174.203 184.377 1.00 43.31 506 ILE C C 1
ATOM 17747 O O . ILE C 3 506 ? 182.017 175.073 185.037 1.00 58.85 506 ILE C O 1
ATOM 17763 N N . PHE C 3 507 ? 181.864 173.798 183.181 1.00 40.26 507 PHE C N 1
ATOM 17764 C CA . PHE C 3 507 ? 183.126 174.264 182.626 1.00 37.22 507 PHE C CA 1
ATOM 17765 C C . PHE C 3 507 ? 183.097 174.157 181.112 1.00 43.34 507 PHE C C 1
ATOM 17766 O O . PHE C 3 507 ? 182.352 173.354 180.549 1.00 59.11 507 PHE C O 1
ATOM 17783 N N . TYR C 3 508 ? 183.921 174.969 180.456 1.00 46.59 508 TYR C N 1
ATOM 17784 C CA . TYR C 3 508 ? 184.154 174.781 179.030 1.00 53.72 508 TYR C CA 1
ATOM 17785 C C . TYR C 3 508 ? 185.079 173.591 178.839 1.00 57.96 508 TYR C C 1
ATOM 17786 O O . TYR C 3 508 ? 186.218 173.599 179.313 1.00 68.79 508 TYR C O 1
ATOM 17804 N N . LYS C 3 509 ? 184.585 172.561 178.156 1.00 49.69 509 LYS C N 1
ATOM 17805 C CA . LYS C 3 509 ? 185.402 171.377 177.930 1.00 46.93 509 LYS C CA 1
ATOM 17806 C C . LYS C 3 509 ? 186.689 171.748 177.209 1.00 48.56 509 LYS C C 1
ATOM 17807 O O . LYS C 3 509 ? 187.738 171.135 177.432 1.00 58.08 509 LYS C O 1
ATOM 17826 N N . ASP C 3 510 ? 186.629 172.769 176.359 1.00 57.64 510 ASP C N 1
ATOM 17827 C CA . ASP C 3 510 ? 187.789 173.292 175.652 1.00 60.12 510 ASP C CA 1
ATOM 17828 C C . ASP C 3 510 ? 187.457 174.711 175.211 1.00 65.89 510 ASP C C 1
ATOM 17829 O O . ASP C 3 510 ? 186.287 175.073 175.074 1.00 74.00 510 ASP C O 1
ATOM 17838 N N . LEU C 3 511 ? 188.492 175.520 174.986 1.00 62.33 511 LEU C N 1
ATOM 17839 C CA . LEU C 3 511 ? 188.251 176.916 174.627 1.00 61.07 511 LEU C CA 1
ATOM 17840 C C . LEU C 3 511 ? 187.781 177.096 173.184 1.00 62.67 511 LEU C C 1
ATOM 17841 O O . LEU C 3 511 ? 187.521 178.234 172.782 1.00 60.69 511 LEU C O 1
ATOM 17857 N N . ASN C 3 512 ? 187.654 176.027 172.402 1.00 65.40 512 ASN C N 1
ATOM 17858 C CA . ASN C 3 512 ? 187.222 176.155 171.014 1.00 66.85 512 ASN C CA 1
ATOM 17859 C C . ASN C 3 512 ? 185.795 176.690 170.935 1.00 63.75 512 ASN C C 1
ATOM 17860 O O . ASN C 3 512 ? 184.881 176.140 171.554 1.00 61.33 512 ASN C O 1
ATOM 17871 N N . GLN C 3 513 ? 185.611 177.763 170.167 1.00 71.34 513 GLN C N 1
ATOM 17872 C CA . GLN C 3 513 ? 184.306 178.369 169.922 1.00 71.08 513 GLN C CA 1
ATOM 17873 C C . GLN C 3 513 ? 183.926 178.181 168.458 1.00 67.88 513 GLN C C 1
ATOM 17874 O O . GLN C 3 513 ? 184.692 178.552 167.565 1.00 74.99 513 GLN C O 1
ATOM 17888 N N . ARG C 3 514 ? 182.742 177.622 168.216 1.00 69.99 514 ARG C N 1
ATOM 17889 C CA . ARG C 3 514 ? 182.272 177.292 166.873 1.00 74.26 514 ARG C CA 1
ATOM 17890 C C . ARG C 3 514 ? 181.270 178.351 166.420 1.00 79.25 514 ARG C C 1
ATOM 17891 O O . ARG C 3 514 ? 180.247 178.560 167.079 1.00 82.98 514 ARG C O 1
ATOM 17912 N N . SER C 3 515 ? 181.560 179.016 165.302 1.00 84.97 515 SER C N 1
ATOM 17913 C CA . SER C 3 515 ? 180.733 180.105 164.787 1.00 82.58 515 SER C CA 1
ATOM 17914 C C . SER C 3 515 ? 180.285 179.782 163.367 1.00 78.89 515 SER C C 1
ATOM 17915 O O . SER C 3 515 ? 181.121 179.550 162.489 1.00 88.69 515 SER C O 1
ATOM 17923 N N . ILE C 3 516 ? 178.972 179.781 163.143 1.00 76.16 516 ILE C N 1
ATOM 17924 C CA . ILE C 3 516 ? 178.372 179.494 161.840 1.00 84.54 516 ILE C CA 1
ATOM 17925 C C . ILE C 3 516 ? 177.693 180.769 161.352 1.00 92.05 516 ILE C C 1
ATOM 17926 O O . ILE C 3 516 ? 176.854 181.338 162.059 1.00 95.68 516 ILE C O 1
ATOM 17942 N N . MET C 3 517 ? 178.038 181.214 160.144 1.00 101.57 517 MET C N 1
ATOM 17943 C CA . MET C 3 517 ? 177.651 182.536 159.664 1.00 95.33 517 MET C CA 1
ATOM 17944 C C . MET C 3 517 ? 177.191 182.475 158.211 1.00 96.58 517 MET C C 1
ATOM 17945 O O . MET C 3 517 ? 177.763 181.737 157.405 1.00 100.31 517 MET C O 1
ATOM 17959 N N . GLU C 3 518 ? 176.160 183.258 157.879 1.00 98.51 518 GLU C N 1
ATOM 17960 C CA . GLU C 3 518 ? 175.634 183.349 156.521 1.00 101.61 518 GLU C CA 1
ATOM 17961 C C . GLU C 3 518 ? 175.658 184.793 156.031 1.00 102.73 518 GLU C C 1
ATOM 17962 O O . GLU C 3 518 ? 175.524 185.732 156.820 1.00 103.14 518 GLU C O 1
ATOM 17974 N N . SER C 3 519 ? 175.818 184.965 154.717 1.00 108.77 519 SER C N 1
ATOM 17975 C CA . SER C 3 519 ? 175.866 186.290 154.110 1.00 109.58 519 SER C CA 1
ATOM 17976 C C . SER C 3 519 ? 175.464 186.203 152.645 1.00 112.15 519 SER C C 1
ATOM 17977 O O . SER C 3 519 ? 175.538 185.123 152.047 1.00 109.85 519 SER C O 1
ATOM 17985 N N . PRO C 3 520 ? 175.038 187.313 152.042 1.00 123.28 520 PRO C N 1
ATOM 17986 C CA . PRO C 3 520 ? 174.676 187.301 150.622 1.00 120.59 520 PRO C CA 1
ATOM 17987 C C . PRO C 3 520 ? 175.876 187.537 149.715 1.00 120.36 520 PRO C C 1
ATOM 17988 O O . PRO C 3 520 ? 176.914 188.060 150.125 1.00 120.66 520 PRO C O 1
ATOM 17999 N N . ALA C 3 521 ? 175.707 187.150 148.453 1.00 119.83 521 ALA C N 1
ATOM 18000 C CA . ALA C 3 521 ? 176.743 187.344 147.443 1.00 119.65 521 ALA C CA 1
ATOM 18001 C C . ALA C 3 521 ? 176.895 188.822 147.104 1.00 120.17 521 ALA C C 1
ATOM 18002 O O . ALA C 3 521 ? 175.965 189.453 146.601 1.00 120.16 521 ALA C O 1
#

Organism: Homo sapiens (NCBI:txid9606)

Sequence (1148 aa):
LPLVTLCDGNPRRPSPVLRHLELLDEFARENIDSLYNFHLDREIRLQRLVRVGFRLCNSTGGDCFYRGYTSGVAAVQDWYHFHYVDILALLPAAWEGHFVLSCSYDGLDCQARQFRTFHHPTYGSCYTVDGVWTAQRPGITHGVGLVLRVEQQPHLPLLSTLAGIRVMVHGRNHTPFLGHHSFSVRPGTEATISIREDEVHRCTAGGEGVEVELLHNTSYTRQACLVSCFQQLMVETCSCGYYLHPLPAGAEYCSSARHPAWGHCFYRLYQDLETHRLPCTSRCPRPCRESAFKLSTGTSRWPSAKSAGWTLATLGEQGLPHSSLAKINIVYQELNYRSVEEEVSVSLSVGFKTMDFPAVTICNASPFKYSKIKHLLKDLDELMEAVLERILAPELSRNLNFSIWNHTPLVLIDERNPHHPMVLDLFGDASEKICNAHGCKMAMRLCSLNRTQCTFRNFTSATQALTEWYILQATNIFAQVPQQELVEMSYPGEQMILACLFGAEPCNYRNFTSIFYPHYGNCYIFNWGMTEKALPSANPGTEFGLKLILDIGQEDYVPFLASTAGVRLMLHEQRSYPFIRDEGIYAMSGTETSIGVLVDKLQRMGEPYSPCTVNGSEVPVQNFYSDYNTTYSIQACLRSCFQDHMIRNCNCGHYLYPLPRGEKYCNNRDFPDWAHCYSDLQMSVAQRETCIGMCKESCNDTQYKMTISMADWPSEASEDWIFHVLSQERDQSTNITLSRKGIVKLNIYFQEFNYRTIEESAAVSVSIKVHFRKLDFPAVTICNINPYKYSTVRHLLADLEQETREALKSLYGPRFSHRIPLLIFDQVVGFQLCSNDTSDCATYTFSSGINAIQEWYKLHYMNIMAQVPLEKKINMSYSAEELLVTCFFDGVSCDARNFTLFHHPMHGNCYTFNNRENETILSTSMGGSEYGLQVILYINEEEYNPFLVSSTGAKVIIHRQDEYPFVEDVGTEIETAMVTSIGMHLTESFKLSEPYSQCTEDGSDVPIRNIYNAAYSLQICLHSCFQTKMVEKCGCAQYSQPLPPAANYCNYQQHPNWMYCYYQLHRAFVQEELGCQSVCKEACSFKEWTLTTSLAQWPSVVSEKWLLPVLTWDQGRQVNKKLNKTDLAKLLIFYKDLNQRSIMESPA